Protein AF-A0A0B2USJ9-F1 (afdb_monomer)

Structure (mmCIF, N/CA/C/O backbone):
data_AF-A0A0B2USJ9-F1
#
_entry.id   AF-A0A0B2USJ9-F1
#
loop_
_atom_site.group_PDB
_atom_site.id
_atom_site.type_symbol
_atom_site.label_atom_id
_atom_site.label_alt_id
_atom_site.label_comp_id
_atom_site.label_asym_id
_atom_site.label_entity_id
_atom_site.label_seq_id
_atom_site.pdbx_PDB_ins_code
_atom_site.Cartn_x
_atom_site.Cartn_y
_atom_site.Cartn_z
_atom_site.occupancy
_atom_site.B_iso_or_equiv
_atom_site.auth_seq_id
_atom_site.auth_comp_id
_atom_site.auth_asym_id
_atom_site.auth_atom_id
_atom_site.pdbx_PDB_model_num
ATOM 1 N N . MET A 1 1 ? -53.815 12.905 -24.699 1.00 30.88 1 MET A N 1
ATOM 2 C CA . MET A 1 1 ? -53.137 14.129 -24.200 1.00 30.88 1 MET A CA 1
ATOM 3 C C . MET A 1 1 ? -51.833 13.715 -23.521 1.00 30.88 1 MET A C 1
ATOM 5 O O . MET A 1 1 ? -51.731 12.556 -23.137 1.00 30.88 1 MET A O 1
ATOM 9 N N . SER A 1 2 ? -50.802 14.565 -23.519 1.00 28.97 2 SER A N 1
ATOM 10 C CA . SER A 1 2 ? -49.397 14.112 -23.525 1.00 28.97 2 SER A CA 1
ATOM 11 C C . SER A 1 2 ? -48.836 13.610 -22.183 1.00 28.97 2 SER A C 1
ATOM 13 O O . SER A 1 2 ? -49.193 14.077 -21.107 1.00 28.97 2 SER A O 1
ATOM 15 N N . CYS A 1 3 ? -47.862 12.694 -22.278 1.00 35.41 3 CYS A N 1
ATOM 16 C CA . CYS A 1 3 ? -47.111 12.084 -21.167 1.00 35.41 3 CYS A CA 1
ATOM 17 C C . CYS A 1 3 ? -46.225 13.079 -20.370 1.00 35.41 3 CYS A C 1
ATOM 19 O O . CYS A 1 3 ? -45.535 12.709 -19.418 1.00 35.41 3 CYS A O 1
ATOM 21 N N . GLU A 1 4 ? -46.197 14.346 -20.775 1.00 29.34 4 GLU A N 1
ATOM 22 C CA . GLU A 1 4 ? -45.233 15.344 -20.315 1.00 29.34 4 GLU A CA 1
ATOM 23 C C . GLU A 1 4 ? -45.699 16.108 -19.064 1.00 29.34 4 GLU A C 1
ATOM 25 O O . GLU A 1 4 ? -44.877 16.501 -18.234 1.00 29.34 4 GLU A O 1
ATOM 30 N N . SER A 1 5 ? -47.014 16.254 -18.871 1.00 31.70 5 SER A N 1
ATOM 31 C CA . SER A 1 5 ? -47.599 16.828 -17.652 1.00 31.70 5 SER A CA 1
ATOM 32 C C . SER A 1 5 ? -47.368 15.917 -16.443 1.00 31.70 5 SER A C 1
ATOM 34 O O . SER A 1 5 ? -46.827 16.362 -15.431 1.00 31.70 5 SER A O 1
ATOM 36 N N . THR A 1 6 ? -47.667 14.620 -16.575 1.00 33.62 6 THR A N 1
ATOM 37 C CA . THR A 1 6 ? -47.419 13.598 -15.544 1.00 33.62 6 THR A CA 1
ATOM 38 C C . THR A 1 6 ? -45.946 13.557 -15.141 1.00 33.62 6 THR A C 1
ATOM 40 O O . THR A 1 6 ? -45.620 13.462 -13.958 1.00 33.62 6 THR A O 1
ATOM 43 N N . LYS A 1 7 ? -45.043 13.694 -16.120 1.00 32.06 7 LYS A N 1
ATOM 44 C CA . LYS A 1 7 ? -43.596 13.703 -15.891 1.00 32.06 7 LYS A CA 1
ATOM 45 C C . LYS A 1 7 ? -43.130 14.949 -15.135 1.00 32.06 7 LYS A C 1
ATOM 47 O O . LYS A 1 7 ? -42.352 14.810 -14.199 1.00 32.06 7 LYS A O 1
ATOM 52 N N . LYS A 1 8 ? -43.651 16.140 -15.462 1.00 32.84 8 LYS A N 1
ATOM 53 C CA . LYS A 1 8 ? -43.376 17.378 -14.704 1.00 32.84 8 LYS A CA 1
ATOM 54 C C . LYS A 1 8 ? -43.869 17.293 -13.254 1.00 32.84 8 LYS A C 1
ATOM 56 O O . LYS A 1 8 ? -43.141 17.707 -12.358 1.00 32.84 8 LYS A O 1
ATOM 61 N N . VAL A 1 9 ? -45.042 16.700 -13.003 1.00 33.78 9 VAL A N 1
ATOM 62 C CA . VAL A 1 9 ? -45.547 16.469 -11.633 1.00 33.78 9 VAL A CA 1
ATOM 63 C C . VAL A 1 9 ? -44.628 15.520 -10.854 1.00 33.78 9 VAL A C 1
ATOM 65 O O . VAL A 1 9 ? -44.258 15.827 -9.722 1.00 33.78 9 VAL A O 1
ATOM 68 N N . PHE A 1 10 ? -44.195 14.412 -11.462 1.00 31.55 10 PHE A N 1
ATOM 69 C CA . PHE A 1 10 ? -43.314 13.438 -10.806 1.00 31.55 10 PHE A CA 1
ATOM 70 C C . PHE A 1 10 ? -41.894 13.993 -10.568 1.00 31.55 10 PHE A C 1
ATOM 72 O O . PHE A 1 10 ? -41.352 13.850 -9.473 1.00 31.55 10 PHE A O 1
ATOM 79 N N . GLU A 1 11 ? -41.310 14.700 -11.549 1.00 32.91 11 GLU A N 1
ATOM 80 C CA . GLU A 1 11 ? -40.027 15.411 -11.399 1.00 32.91 11 GLU A CA 1
ATOM 81 C C . GLU A 1 11 ? -40.103 16.462 -10.269 1.00 32.91 11 GLU A C 1
ATOM 83 O O . GLU A 1 11 ? -39.157 16.584 -9.490 1.00 32.91 11 GLU A O 1
ATOM 88 N N . MET A 1 12 ? -41.233 17.168 -10.118 1.00 33.84 12 MET A N 1
ATOM 89 C CA . MET A 1 12 ? -41.453 18.146 -9.044 1.00 33.84 12 MET A CA 1
ATOM 90 C C . MET A 1 12 ? -41.570 17.481 -7.663 1.00 33.84 12 MET A C 1
ATOM 92 O O . MET A 1 12 ? -40.831 17.855 -6.751 1.00 33.84 12 MET A O 1
ATOM 96 N N . GLN A 1 13 ? -42.400 16.440 -7.523 1.00 31.55 13 GLN A N 1
ATOM 97 C CA . GLN A 1 13 ? -42.552 15.685 -6.271 1.00 31.55 13 GLN A CA 1
ATOM 98 C C . GLN A 1 13 ? -41.225 15.060 -5.807 1.00 31.55 13 GLN A C 1
ATOM 100 O O . GLN A 1 13 ? -40.858 15.173 -4.637 1.00 31.55 13 GLN A O 1
ATOM 105 N N . CYS A 1 14 ? -40.439 14.469 -6.715 1.00 29.83 14 CYS A N 1
ATOM 106 C CA . CYS A 1 14 ? -39.113 13.944 -6.376 1.00 29.83 14 CYS A CA 1
ATOM 107 C C . CYS A 1 14 ? -38.112 15.039 -5.960 1.00 29.83 14 CYS A C 1
ATOM 109 O O . CYS A 1 14 ? -37.207 14.768 -5.165 1.00 29.83 14 CYS A O 1
ATOM 111 N N . ARG A 1 15 ? -38.259 16.274 -6.462 1.00 32.19 15 ARG A N 1
ATOM 112 C CA . ARG A 1 15 ? -37.407 17.413 -6.082 1.00 32.19 15 ARG A CA 1
ATOM 113 C C . ARG A 1 15 ? -37.766 17.948 -4.694 1.00 32.19 15 ARG A C 1
ATOM 115 O O . ARG A 1 15 ? -36.858 18.225 -3.913 1.00 32.19 15 ARG A O 1
ATOM 122 N N . GLU A 1 16 ? -39.053 18.022 -4.359 1.00 34.44 16 GLU A N 1
ATOM 123 C CA . GLU A 1 16 ? -39.515 18.413 -3.020 1.00 34.44 16 GLU A CA 1
ATOM 124 C C . GLU A 1 16 ? -39.163 17.362 -1.958 1.00 34.44 16 GLU A C 1
ATOM 126 O O . GLU A 1 16 ? -38.623 17.724 -0.915 1.00 34.44 16 GLU A O 1
ATOM 131 N N . VAL A 1 17 ? -39.326 16.062 -2.240 1.00 30.84 17 VAL A N 1
ATOM 132 C CA . VAL A 1 17 ? -38.922 14.984 -1.310 1.00 30.84 17 VAL A CA 1
ATOM 133 C C . VAL A 1 17 ? -37.408 14.989 -1.042 1.00 30.84 17 VAL A C 1
ATOM 135 O O . VAL A 1 17 ? -36.988 14.839 0.107 1.00 30.84 17 VAL A O 1
ATOM 138 N N . ARG A 1 18 ? -36.564 15.242 -2.058 1.00 32.28 18 ARG A N 1
ATOM 139 C CA . ARG A 1 18 ? -35.106 15.409 -1.863 1.00 32.28 18 ARG A CA 1
ATOM 140 C C . ARG A 1 18 ? -34.749 16.644 -1.020 1.00 32.28 18 ARG A C 1
ATOM 142 O O . ARG A 1 18 ? -33.736 16.621 -0.324 1.00 32.28 18 ARG A O 1
ATOM 149 N N . LEU A 1 19 ? -35.553 17.709 -1.064 1.00 35.38 19 LEU A N 1
ATOM 150 C CA . LEU A 1 19 ? -35.360 18.903 -0.231 1.00 35.38 19 LEU A CA 1
ATOM 151 C C . LEU A 1 19 ? -35.862 18.695 1.206 1.00 35.38 19 LEU A C 1
ATOM 153 O O . LEU A 1 19 ? -35.183 19.117 2.140 1.00 35.38 19 LEU A O 1
ATOM 157 N N . ALA A 1 20 ? -36.981 17.991 1.396 1.00 32.41 20 ALA A N 1
ATOM 158 C CA . ALA A 1 20 ? -37.485 17.612 2.715 1.00 32.41 20 ALA A CA 1
ATOM 159 C C . ALA A 1 20 ? -36.484 16.718 3.468 1.00 32.41 20 ALA A C 1
ATOM 161 O O . ALA A 1 20 ? -36.163 16.994 4.621 1.00 32.41 20 ALA A O 1
ATOM 162 N N . GLY A 1 21 ? -35.902 15.714 2.797 1.00 29.44 21 GLY A N 1
ATOM 163 C CA . GLY A 1 21 ? -34.867 14.855 3.388 1.00 29.44 21 GLY A CA 1
ATOM 164 C C . GLY A 1 21 ? -33.610 15.616 3.838 1.00 29.44 21 GLY A C 1
ATOM 165 O O . GLY A 1 21 ? -33.037 15.288 4.874 1.00 29.44 21 GLY A O 1
ATOM 166 N N . LYS A 1 22 ? -33.213 16.676 3.114 1.00 32.59 22 LYS A N 1
ATOM 167 C CA . LYS A 1 22 ? -32.139 17.588 3.551 1.00 32.59 22 LYS A CA 1
ATOM 168 C C . LYS A 1 22 ? -32.524 18.378 4.804 1.00 32.59 22 LYS A C 1
ATOM 170 O O . LYS A 1 22 ? -31.734 18.430 5.742 1.00 32.59 22 LYS A O 1
ATOM 175 N N . ALA A 1 23 ? -33.721 18.968 4.825 1.00 36.84 23 ALA A N 1
ATOM 176 C CA . ALA A 1 23 ? -34.194 19.764 5.958 1.00 36.84 23 ALA A CA 1
ATOM 177 C C . ALA A 1 23 ? -34.272 18.929 7.247 1.00 36.84 23 ALA A C 1
ATOM 179 O O . ALA A 1 23 ? -33.745 19.346 8.274 1.00 36.84 23 ALA A O 1
ATOM 180 N N . VAL A 1 24 ? -34.827 17.712 7.173 1.00 34.47 24 VAL A N 1
ATOM 181 C CA . VAL A 1 24 ? -34.911 16.780 8.313 1.00 34.47 24 VAL A CA 1
ATOM 182 C C . VAL A 1 24 ? -33.527 16.455 8.890 1.00 34.47 24 VAL A C 1
ATOM 184 O O . VAL A 1 24 ? -33.369 16.451 10.108 1.00 34.47 24 VAL A O 1
ATOM 187 N N . TYR A 1 25 ? -32.508 16.247 8.047 1.00 34.50 25 TYR A N 1
ATOM 188 C CA . TYR A 1 25 ? -31.152 15.947 8.526 1.00 34.50 25 TYR A CA 1
ATOM 189 C C . TYR A 1 25 ? -30.466 17.160 9.181 1.00 34.50 25 TYR A C 1
ATOM 191 O O . TYR A 1 25 ? -29.712 16.991 10.132 1.00 34.50 25 TYR A O 1
ATOM 199 N N . GLN A 1 26 ? -30.740 18.387 8.719 1.00 35.59 26 GLN A N 1
ATOM 200 C CA . GLN A 1 26 ? -30.199 19.608 9.338 1.00 35.59 26 GLN A CA 1
ATOM 201 C C . GLN A 1 26 ? -30.951 20.005 10.625 1.00 35.59 26 GLN A C 1
ATOM 203 O O . GLN A 1 26 ? -30.343 20.529 11.553 1.00 35.59 26 GLN A O 1
ATOM 208 N N . MET A 1 27 ? -32.251 19.706 10.723 1.00 38.16 27 MET A N 1
ATOM 209 C CA . MET A 1 27 ? -33.051 19.910 11.940 1.00 38.16 27 MET A CA 1
ATOM 210 C C . MET A 1 27 ? -32.734 18.906 13.057 1.00 38.16 27 MET A C 1
ATOM 212 O O . MET A 1 27 ? -32.912 19.239 14.225 1.00 38.16 27 MET A O 1
ATOM 216 N N . TRP A 1 28 ? -32.247 17.702 12.735 1.00 38.62 28 TRP A N 1
ATOM 217 C CA . TRP A 1 28 ? -31.870 16.691 13.736 1.00 38.62 28 TRP A CA 1
ATOM 218 C C . TRP A 1 28 ? -30.836 17.209 14.754 1.00 38.62 28 TRP A C 1
ATOM 220 O O . TRP A 1 28 ? -30.923 16.886 15.937 1.00 38.62 28 TRP A O 1
ATOM 230 N N . ASP A 1 29 ? -29.902 18.052 14.304 1.00 36.94 29 ASP A N 1
ATOM 231 C CA . ASP A 1 29 ? -28.832 18.622 15.133 1.00 36.94 29 ASP A CA 1
ATOM 232 C C . ASP A 1 29 ? -29.325 19.798 16.009 1.00 36.94 29 ASP A C 1
ATOM 234 O O . ASP A 1 29 ? -28.948 19.927 17.174 1.00 36.94 29 ASP A O 1
ATOM 238 N N . LEU A 1 30 ? -30.258 20.617 15.496 1.00 37.62 30 LEU A N 1
ATOM 239 C CA . LEU A 1 30 ? -30.899 21.704 16.256 1.00 37.62 30 LEU A CA 1
ATOM 240 C C . LEU A 1 30 ? -31.865 21.186 17.337 1.00 37.62 30 LEU A C 1
ATOM 242 O O . LEU A 1 30 ? -31.910 21.715 18.452 1.00 37.62 30 LEU A O 1
ATOM 246 N N . LEU A 1 31 ? -32.642 20.145 17.022 1.00 38.03 31 LEU A N 1
ATOM 247 C CA . LEU A 1 31 ? -33.774 19.692 17.839 1.00 38.03 31 LEU A CA 1
ATOM 248 C C . LEU A 1 31 ? -33.391 18.918 19.112 1.00 38.03 31 LEU A C 1
ATOM 250 O O . LEU A 1 31 ? -34.278 18.578 19.896 1.00 38.03 31 LEU A O 1
ATOM 254 N N . GLN A 1 32 ? -32.099 18.726 19.408 1.00 40.66 32 GLN A N 1
ATOM 255 C CA . GLN A 1 32 ? -31.667 18.318 20.756 1.00 40.66 32 GLN A CA 1
ATOM 256 C C . GLN A 1 32 ? -32.000 19.368 21.836 1.00 40.66 32 GLN A C 1
ATOM 258 O O . GLN A 1 32 ? -31.964 19.070 23.030 1.00 40.66 32 GLN A O 1
ATOM 263 N N . ARG A 1 33 ? -32.365 20.597 21.445 1.00 42.59 33 ARG A N 1
ATOM 264 C CA . ARG A 1 33 ? -32.810 21.664 22.352 1.00 42.59 33 ARG A CA 1
ATOM 265 C C . ARG A 1 33 ? -34.335 21.786 22.313 1.00 42.59 33 ARG A C 1
ATOM 267 O O . ARG A 1 33 ? -34.886 22.553 21.531 1.00 42.59 33 ARG A O 1
ATOM 274 N N . VAL A 1 34 ? -35.009 21.051 23.202 1.00 45.25 34 VAL A N 1
ATOM 275 C CA . VAL A 1 34 ? -36.481 20.878 23.268 1.00 45.25 34 VAL A CA 1
ATOM 276 C C . VAL A 1 34 ? -37.298 22.176 23.125 1.00 45.25 34 VAL A C 1
ATOM 278 O O . VAL A 1 34 ? -38.362 22.162 22.511 1.00 45.25 34 VAL A O 1
ATOM 281 N N . ALA A 1 35 ? -36.808 23.306 23.643 1.00 43.62 35 ALA A N 1
ATOM 282 C CA . ALA A 1 35 ? -37.498 24.598 23.566 1.00 43.62 35 ALA A CA 1
ATOM 283 C C . ALA A 1 35 ? -37.580 25.205 22.146 1.00 43.62 35 ALA A C 1
ATOM 285 O O . ALA A 1 35 ? -38.426 26.063 21.902 1.00 43.62 35 ALA A O 1
ATOM 286 N N . VAL A 1 36 ? -36.715 24.788 21.215 1.00 46.72 36 VAL A N 1
ATOM 287 C CA . VAL A 1 36 ? -36.555 25.425 19.895 1.00 46.72 36 VAL A CA 1
ATOM 288 C C . VAL A 1 36 ? -37.661 24.996 18.919 1.00 46.72 36 VAL A C 1
ATOM 290 O O . VAL A 1 36 ? -38.295 25.843 18.289 1.00 46.72 36 VAL A O 1
ATOM 293 N N . GLY A 1 37 ? -37.988 23.700 18.881 1.00 52.78 37 GLY A N 1
ATOM 294 C CA . GLY A 1 37 ? -38.908 23.128 17.886 1.00 52.78 37 GLY A CA 1
ATOM 295 C C . GLY A 1 37 ? -40.344 23.670 17.911 1.00 52.78 37 GLY A C 1
ATOM 296 O O . GLY A 1 37 ? -41.030 23.617 16.894 1.00 52.78 37 GLY A O 1
ATOM 297 N N . MET A 1 38 ? -40.813 24.220 19.038 1.00 56.56 38 MET A N 1
ATOM 298 C CA . MET A 1 38 ? -42.144 24.846 19.126 1.00 56.56 38 MET A CA 1
ATOM 299 C C . MET A 1 38 ? -42.198 26.227 18.463 1.00 56.56 38 MET A C 1
ATOM 301 O O . MET A 1 38 ? -43.222 26.590 17.885 1.00 56.56 38 MET A O 1
ATOM 305 N N . TYR A 1 39 ? -41.098 26.985 18.511 1.00 60.59 39 TYR A N 1
ATOM 306 C CA . TYR A 1 39 ? -40.989 28.269 17.821 1.00 60.59 39 TYR A CA 1
ATOM 307 C C . TYR A 1 39 ? -41.013 28.055 16.304 1.00 60.59 39 TYR A C 1
ATOM 309 O O . TYR A 1 39 ? -41.817 28.656 15.598 1.00 60.59 39 TYR A O 1
ATOM 317 N N . GLU A 1 40 ? -40.204 27.117 15.814 1.00 59.88 40 GLU A N 1
ATOM 318 C CA . GLU A 1 40 ? -40.100 26.771 14.391 1.00 59.88 40 GLU A CA 1
ATOM 319 C C . GLU A 1 40 ? -41.414 26.204 13.830 1.00 59.88 40 GLU A C 1
ATOM 321 O O . GLU A 1 40 ? -41.796 26.533 12.704 1.00 59.88 40 GLU A O 1
ATOM 326 N N . LEU A 1 41 ? -42.146 25.416 14.630 1.00 61.41 41 LEU A N 1
ATOM 327 C CA . LEU A 1 41 ? -43.483 24.918 14.295 1.00 61.41 41 LEU A CA 1
ATOM 328 C C . LEU A 1 41 ? -44.497 26.065 14.135 1.00 61.41 41 LEU A C 1
ATOM 330 O O . LEU A 1 41 ? -45.263 26.071 13.170 1.00 61.41 41 LEU A O 1
ATOM 334 N N . HIS A 1 42 ? -44.479 27.061 15.029 1.00 63.66 42 HIS A N 1
ATOM 335 C CA . HIS A 1 42 ? -45.311 28.263 14.900 1.00 63.66 42 HIS A CA 1
ATOM 336 C C . HIS A 1 42 ? -44.901 29.143 13.710 1.00 63.66 42 HIS A C 1
ATOM 338 O O . HIS A 1 42 ? -45.779 29.611 12.983 1.00 63.66 42 HIS A O 1
ATOM 344 N N . THR A 1 43 ? -43.602 29.336 13.469 1.00 63.12 43 THR A N 1
ATOM 345 C CA . THR A 1 43 ? -43.101 30.120 12.328 1.00 63.12 43 THR A CA 1
ATOM 346 C C . THR A 1 43 ? -43.449 29.458 10.995 1.00 63.12 43 THR A C 1
ATOM 348 O O . THR A 1 43 ? -43.908 30.138 10.086 1.00 63.12 43 THR A O 1
ATOM 351 N N . CYS A 1 44 ? -43.323 28.134 10.860 1.00 59.25 44 CYS A N 1
ATOM 352 C CA . CYS A 1 44 ? -43.735 27.454 9.627 1.00 59.25 44 CYS A CA 1
ATOM 353 C C . CYS A 1 44 ? -45.258 27.500 9.425 1.00 59.25 44 CYS A C 1
ATOM 355 O O . CYS A 1 44 ? -45.716 27.764 8.313 1.00 59.25 44 CYS A O 1
ATOM 357 N N . ALA A 1 45 ? -46.045 27.331 10.493 1.00 58.59 45 ALA A N 1
ATOM 358 C CA . ALA A 1 45 ? -47.504 27.388 10.413 1.00 58.59 45 ALA A CA 1
ATOM 359 C C . ALA A 1 45 ? -48.060 28.792 10.087 1.00 58.59 45 ALA A C 1
ATOM 361 O O . ALA A 1 45 ? -49.170 28.888 9.566 1.00 58.59 45 ALA A O 1
ATOM 362 N N . SER A 1 46 ? -47.310 29.873 10.345 1.00 60.38 46 SER A N 1
ATOM 363 C CA . SER A 1 46 ? -47.685 31.235 9.930 1.00 60.38 46 SER A CA 1
ATOM 364 C C . SER A 1 46 ? -47.257 31.590 8.497 1.00 60.38 46 SER A C 1
ATOM 366 O O . SER A 1 46 ? -47.762 32.562 7.937 1.00 60.38 46 SER A O 1
ATOM 368 N N . MET A 1 47 ? -46.408 30.784 7.845 1.00 60.09 47 MET A N 1
ATOM 369 C CA . MET A 1 47 ? -45.997 30.958 6.440 1.00 60.09 47 MET A CA 1
ATOM 370 C C . MET A 1 47 ? -47.061 30.450 5.443 1.00 60.09 47 MET A C 1
ATOM 372 O O . MET A 1 47 ? -46.775 29.671 4.531 1.00 60.09 47 MET A O 1
ATOM 376 N N . THR A 1 48 ? -48.301 30.925 5.574 1.00 55.16 48 THR A N 1
ATOM 377 C CA . THR A 1 48 ? -49.505 30.505 4.820 1.00 55.16 48 THR A CA 1
ATOM 378 C C . THR A 1 48 ? -49.553 30.974 3.352 1.00 55.16 48 THR A C 1
ATOM 380 O O . THR A 1 48 ? -50.618 31.237 2.800 1.00 55.16 48 THR A O 1
ATOM 383 N N . GLY A 1 49 ? -48.393 31.099 2.696 1.00 57.78 49 GLY A N 1
ATOM 384 C CA . GLY A 1 49 ? -48.261 31.643 1.339 1.00 57.78 49 GLY A CA 1
ATOM 385 C C . GLY A 1 49 ? -47.937 30.631 0.233 1.00 57.78 49 GLY A C 1
ATOM 386 O O . GLY A 1 49 ? -48.079 30.966 -0.939 1.00 57.78 49 GLY A O 1
ATOM 387 N N . THR A 1 50 ? -47.479 29.408 0.547 1.00 62.53 50 THR A N 1
ATOM 388 C CA . THR A 1 50 ? -47.052 28.438 -0.488 1.00 62.53 50 THR A CA 1
ATOM 389 C C . THR A 1 50 ? -47.330 26.971 -0.141 1.00 62.53 50 THR A C 1
ATOM 391 O O . THR A 1 50 ? -47.291 26.557 1.021 1.00 62.53 50 THR A O 1
ATOM 394 N N . LEU A 1 51 ? -47.500 26.154 -1.189 1.00 61.91 51 LEU A N 1
ATOM 395 C CA . LEU A 1 51 ? -47.546 24.686 -1.126 1.00 61.91 51 LEU A CA 1
ATOM 396 C C . LEU A 1 51 ? -46.380 24.103 -0.308 1.00 61.91 51 LEU A C 1
ATOM 398 O O . LEU A 1 51 ? -46.584 23.275 0.578 1.00 61.91 51 LEU A O 1
ATOM 402 N N . ARG A 1 52 ? -45.160 24.585 -0.566 1.00 63.16 52 ARG A N 1
ATOM 403 C CA . ARG A 1 52 ? -43.937 24.114 0.091 1.00 63.16 52 ARG A CA 1
ATOM 404 C C . ARG A 1 52 ? -43.934 24.388 1.598 1.00 63.16 52 ARG A C 1
ATOM 406 O O . ARG A 1 52 ? -43.533 23.516 2.359 1.00 63.16 52 ARG A O 1
ATOM 413 N N . ALA A 1 53 ? -44.411 25.555 2.038 1.00 64.12 53 ALA A N 1
ATOM 414 C CA . ALA A 1 53 ? -44.529 25.874 3.465 1.00 64.12 53 ALA A CA 1
ATOM 415 C C . ALA A 1 53 ? -45.584 24.999 4.170 1.00 64.12 53 ALA A C 1
ATOM 417 O O . ALA A 1 53 ? -45.347 24.511 5.276 1.00 64.12 53 ALA A O 1
ATOM 418 N N . THR A 1 54 ? -46.701 24.717 3.490 1.00 65.00 54 THR A N 1
ATOM 419 C CA . THR A 1 54 ? -47.737 23.780 3.966 1.00 65.00 54 THR A CA 1
ATOM 420 C C . THR A 1 54 ? -47.155 22.374 4.155 1.00 65.00 54 THR A C 1
ATOM 422 O O . THR A 1 54 ? -47.320 21.774 5.215 1.00 65.00 54 THR A O 1
ATOM 425 N N . LEU A 1 55 ? -46.404 21.866 3.169 1.00 65.06 55 LEU A N 1
ATOM 426 C CA . LEU A 1 55 ? -45.751 20.553 3.244 1.00 65.06 55 LEU A CA 1
ATOM 427 C C . LEU A 1 55 ? -44.688 20.482 4.352 1.00 65.06 55 LEU A C 1
ATOM 429 O O . LEU A 1 55 ? -44.681 19.516 5.113 1.00 65.06 55 LEU A O 1
ATOM 433 N N . CYS A 1 56 ? -43.836 21.504 4.499 1.00 67.19 56 CYS A N 1
ATOM 434 C CA . CYS A 1 56 ? -42.880 21.576 5.610 1.00 67.19 56 CYS A CA 1
ATOM 435 C C . CYS A 1 56 ? -43.588 21.568 6.974 1.00 67.19 56 CYS A C 1
ATOM 437 O O . CYS A 1 56 ? -43.153 20.861 7.879 1.00 67.19 56 CYS A O 1
ATOM 439 N N . SER A 1 57 ? -44.702 22.295 7.108 1.00 69.44 57 SER A N 1
ATOM 440 C CA . SER A 1 57 ? -45.492 22.342 8.346 1.00 69.44 57 SER A CA 1
ATOM 441 C C . SER A 1 57 ? -46.123 20.990 8.686 1.00 69.44 57 SER A C 1
ATOM 443 O O . SER A 1 57 ? -46.111 20.593 9.847 1.00 69.44 57 SER A O 1
ATOM 445 N N . LEU A 1 58 ? -46.611 20.238 7.692 1.00 69.31 58 LEU A N 1
ATOM 446 C CA . LEU A 1 58 ? -47.124 18.878 7.900 1.00 69.31 58 LEU A CA 1
ATOM 447 C C . LEU A 1 58 ? -46.012 17.899 8.319 1.00 69.31 58 LEU A C 1
ATOM 449 O O . LEU A 1 58 ? -46.218 17.112 9.239 1.00 69.31 58 LEU A O 1
ATOM 453 N N . VAL A 1 59 ? -44.819 17.980 7.716 1.00 67.88 59 VAL A N 1
ATOM 454 C CA . VAL A 1 59 ? -43.657 17.166 8.131 1.00 67.88 59 VAL A CA 1
ATOM 455 C C . VAL A 1 59 ? -43.205 17.521 9.552 1.00 67.88 59 VAL A C 1
ATOM 457 O O . VAL A 1 59 ? -42.927 16.620 10.339 1.00 67.88 59 VAL A O 1
ATOM 460 N N . LEU A 1 60 ? -43.181 18.809 9.910 1.00 69.12 60 LEU A N 1
ATOM 461 C CA . LEU A 1 60 ? -42.877 19.271 11.268 1.00 69.12 60 LEU A CA 1
ATOM 462 C C . LEU A 1 60 ? -43.932 18.816 12.287 1.00 69.12 60 LEU A C 1
ATOM 464 O O . LEU A 1 60 ? -43.556 18.373 13.367 1.00 69.12 60 LEU A O 1
ATOM 468 N N . LEU A 1 61 ? -45.226 18.854 11.949 1.00 69.75 61 LEU A N 1
ATOM 469 C CA . LEU A 1 61 ? -46.305 18.336 12.802 1.00 69.75 61 LEU A CA 1
ATOM 470 C C . LEU A 1 61 ? -46.178 16.820 13.017 1.00 69.75 61 LEU A C 1
ATOM 472 O O . LEU A 1 61 ? -46.207 16.374 14.165 1.00 69.75 61 LEU A O 1
ATOM 476 N N . SER A 1 62 ? -45.961 16.037 11.950 1.00 65.62 62 SER A N 1
ATOM 477 C CA . SER A 1 62 ? -45.649 14.603 12.059 1.00 65.62 62 SER A CA 1
ATOM 478 C C . SER A 1 62 ? -44.442 14.366 12.960 1.00 65.62 62 SER A C 1
ATOM 480 O O . SER A 1 62 ? -44.513 13.559 13.884 1.00 65.62 62 SER A O 1
ATOM 482 N N . TRP A 1 63 ? -43.339 15.085 12.727 1.00 65.25 63 TRP A N 1
ATOM 483 C CA . TRP A 1 63 ? -42.109 14.911 13.494 1.00 65.25 63 TRP A CA 1
ATOM 484 C C . TRP A 1 63 ? -42.274 15.294 14.964 1.00 65.25 63 TRP A C 1
ATOM 486 O O . TRP A 1 63 ? -41.772 14.588 15.834 1.00 65.25 63 TRP A O 1
ATOM 496 N N . HIS A 1 64 ? -43.013 16.363 15.262 1.00 68.12 64 HIS A N 1
ATOM 497 C CA . HIS A 1 64 ? -43.259 16.798 16.631 1.00 68.12 64 HIS A CA 1
ATOM 498 C C . HIS A 1 64 ? -44.120 15.777 17.390 1.00 68.12 64 HIS A C 1
ATOM 500 O O . HIS A 1 64 ? -43.751 15.366 18.487 1.00 68.12 64 HIS A O 1
ATOM 506 N N . LEU A 1 65 ? -45.200 15.268 16.785 1.00 66.06 65 LEU A N 1
ATOM 507 C CA . LEU A 1 65 ? -46.008 14.184 17.365 1.00 66.06 65 LEU A CA 1
ATOM 508 C C . LEU A 1 65 ? -45.187 12.893 17.551 1.00 66.06 65 LEU A C 1
ATOM 510 O O . LEU A 1 65 ? -45.267 12.248 18.598 1.00 66.06 65 LEU A O 1
ATOM 514 N N . ILE A 1 66 ? -44.346 12.538 16.576 1.00 61.75 66 ILE A N 1
ATOM 515 C CA . ILE A 1 66 ? -43.421 11.401 16.666 1.00 61.75 66 ILE A CA 1
ATOM 516 C C . ILE A 1 66 ? -42.415 11.597 17.809 1.00 61.75 66 ILE A C 1
ATOM 518 O O . ILE A 1 66 ? -42.219 10.679 18.601 1.00 61.75 66 ILE A O 1
ATOM 522 N N . ALA A 1 67 ? -41.810 12.775 17.958 1.00 59.53 67 ALA A N 1
ATOM 523 C CA . ALA A 1 67 ? -40.861 13.061 19.031 1.00 59.53 67 ALA A CA 1
ATOM 524 C C . ALA A 1 67 ? -41.530 13.024 20.417 1.00 59.53 67 ALA A C 1
ATOM 526 O O . ALA A 1 67 ? -41.009 12.384 21.336 1.00 59.53 67 ALA A O 1
ATOM 527 N N . LEU A 1 68 ? -42.713 13.635 20.551 1.00 63.59 68 LEU A N 1
ATOM 528 C CA . LEU A 1 68 ? -43.503 13.640 21.784 1.00 63.59 68 LEU A CA 1
ATOM 529 C C . LEU A 1 68 ? -43.795 12.222 22.288 1.00 63.59 68 LEU A C 1
ATOM 531 O O . LEU A 1 68 ? -43.533 11.927 23.452 1.00 63.59 68 LEU A O 1
ATOM 535 N N . PHE A 1 69 ? -44.293 11.333 21.421 1.00 56.19 69 PHE A N 1
ATOM 536 C CA . PHE A 1 69 ? -44.734 10.002 21.848 1.00 56.19 69 PHE A CA 1
ATOM 537 C C . PHE A 1 69 ? -43.664 8.908 21.702 1.00 56.19 69 PHE A C 1
ATOM 539 O O . PHE A 1 69 ? -43.533 8.082 22.599 1.00 56.19 69 PHE A O 1
ATOM 546 N N . ILE A 1 70 ? -42.870 8.885 20.623 1.00 50.88 70 ILE A N 1
ATOM 547 C CA . ILE A 1 70 ? -41.868 7.826 20.361 1.00 50.88 70 ILE A CA 1
ATOM 548 C C . ILE A 1 70 ? -40.530 8.100 21.059 1.00 50.88 70 ILE A C 1
ATOM 550 O O . ILE A 1 70 ? -39.815 7.149 21.388 1.00 50.88 70 ILE A O 1
ATOM 554 N N . VAL A 1 71 ? -40.171 9.361 21.324 1.00 50.12 71 VAL A N 1
ATOM 555 C CA . VAL A 1 71 ? -38.922 9.706 22.034 1.00 50.12 71 VAL A CA 1
ATOM 556 C C . VAL A 1 71 ? -39.177 10.045 23.505 1.00 50.12 71 VAL A C 1
ATOM 558 O O . VAL A 1 71 ? -38.352 9.674 24.337 1.00 50.12 71 VAL A O 1
ATOM 561 N N . GLY A 1 72 ? -40.323 10.649 23.843 1.00 52.28 72 GLY A N 1
ATOM 562 C CA . GLY A 1 72 ? -40.694 10.990 25.226 1.00 52.28 72 GLY A CA 1
ATOM 563 C C . GLY A 1 72 ? -39.986 12.235 25.773 1.00 52.28 72 GLY A C 1
ATOM 564 O O . GLY A 1 72 ? -39.906 12.420 26.983 1.00 52.28 72 GLY A O 1
ATOM 565 N N . ALA A 1 73 ? -39.440 13.078 24.891 1.00 49.78 73 ALA A N 1
ATOM 566 C CA . ALA A 1 73 ? -38.502 14.145 25.246 1.00 49.78 73 ALA A CA 1
ATOM 567 C C . ALA A 1 73 ? -39.141 15.452 25.771 1.00 49.78 73 ALA A C 1
ATOM 569 O O . ALA A 1 73 ? -38.409 16.369 26.140 1.00 49.78 73 ALA A O 1
ATOM 570 N N . ALA A 1 74 ? -40.474 15.579 25.782 1.00 51.81 74 ALA A N 1
ATOM 571 C CA . ALA A 1 74 ? -41.164 16.805 26.197 1.00 51.81 74 ALA A CA 1
ATOM 572 C C . ALA A 1 74 ? -42.599 16.551 26.695 1.00 51.81 74 ALA A C 1
ATOM 574 O O . ALA A 1 74 ? -43.190 15.506 26.422 1.00 51.81 74 ALA A O 1
ATOM 575 N N . ASN A 1 75 ? -43.181 17.540 27.385 1.00 51.62 75 ASN A N 1
ATOM 576 C CA . ASN A 1 75 ? -44.611 17.553 27.715 1.00 51.62 75 ASN A CA 1
ATOM 577 C C . ASN A 1 75 ? -45.451 17.781 26.437 1.00 51.62 75 ASN A C 1
ATOM 579 O O . ASN A 1 75 ? -45.222 18.778 25.751 1.00 51.62 75 ASN A O 1
ATOM 583 N N . PRO A 1 76 ? -46.436 16.919 26.119 1.00 53.50 76 PRO A N 1
ATOM 584 C CA . PRO A 1 76 ? -47.225 17.042 24.895 1.00 53.50 76 PRO A CA 1
ATOM 585 C C . PRO A 1 76 ? -48.403 18.019 25.036 1.00 53.50 76 PRO A C 1
ATOM 587 O O . PRO A 1 76 ? -49.378 17.711 25.720 1.00 53.50 76 PRO A O 1
ATOM 590 N N . ASP A 1 77 ? -48.387 19.137 24.299 1.00 65.38 77 ASP A N 1
ATOM 591 C CA . ASP A 1 77 ? -49.618 19.880 23.977 1.00 65.38 77 ASP A CA 1
ATOM 592 C C . ASP A 1 77 ? -50.131 19.488 22.581 1.00 65.38 77 ASP A C 1
ATOM 594 O O . ASP A 1 77 ? -49.886 20.143 21.562 1.00 65.38 77 ASP A O 1
ATOM 598 N N . ILE A 1 78 ? -50.883 18.385 22.552 1.00 73.38 78 ILE A N 1
ATOM 599 C CA . ILE A 1 78 ? -51.572 17.889 21.353 1.00 73.38 78 ILE A CA 1
ATOM 600 C C . ILE A 1 78 ? -52.569 18.914 20.782 1.00 73.38 78 ILE A C 1
ATOM 602 O O . ILE A 1 78 ? -52.779 18.957 19.569 1.00 73.38 78 ILE A O 1
ATOM 606 N N . ASN A 1 79 ? -53.106 19.806 21.625 1.00 72.88 79 ASN A N 1
ATOM 607 C CA . ASN A 1 79 ? -54.049 20.843 21.218 1.00 72.88 79 ASN A CA 1
ATOM 608 C C . ASN A 1 79 ? -53.353 21.944 20.404 1.00 72.88 79 ASN A C 1
ATOM 610 O O . ASN A 1 79 ? -53.982 22.514 19.518 1.00 72.88 79 ASN A O 1
ATOM 614 N N . ILE A 1 80 ? -52.066 22.252 20.646 1.00 72.19 80 ILE A N 1
ATOM 615 C CA . ILE A 1 80 ? -51.308 23.134 19.734 1.00 72.19 80 ILE A CA 1
ATOM 616 C C . ILE A 1 80 ? -51.185 22.464 18.367 1.00 72.19 80 ILE A C 1
ATOM 618 O O . ILE A 1 80 ? -51.518 23.089 17.363 1.00 72.19 80 ILE A O 1
ATOM 622 N N . CYS A 1 81 ? -50.786 21.192 18.319 1.00 73.38 81 CYS A N 1
ATOM 623 C CA . CYS A 1 81 ? -50.636 20.473 17.055 1.00 73.38 81 CYS A CA 1
ATOM 624 C C . CYS A 1 81 ? -51.954 20.454 16.251 1.00 73.38 81 CYS A C 1
ATOM 626 O O . CYS A 1 81 ? -51.944 20.708 15.049 1.00 73.38 81 CYS A O 1
ATOM 628 N N . GLU A 1 82 ? -53.096 20.214 16.904 1.00 75.25 82 GLU A N 1
ATOM 629 C CA . GLU A 1 82 ? -54.419 20.197 16.258 1.00 75.25 82 GLU A CA 1
ATOM 630 C C . GLU A 1 82 ? -54.910 21.597 15.837 1.00 75.25 82 GLU A C 1
ATOM 632 O O . GLU A 1 82 ? -55.445 21.764 14.732 1.00 75.25 82 GLU A O 1
ATOM 637 N N . ARG A 1 83 ? -54.652 22.630 16.658 1.00 75.12 83 ARG A N 1
ATOM 638 C CA . ARG A 1 83 ? -54.903 24.041 16.300 1.00 75.12 83 ARG A CA 1
ATOM 639 C C . ARG A 1 83 ? -54.090 24.487 15.083 1.00 75.12 83 ARG A C 1
ATOM 641 O O . ARG A 1 83 ? -54.588 25.297 14.310 1.00 75.12 83 ARG A O 1
ATOM 648 N N . LEU A 1 84 ? -52.875 23.966 14.893 1.00 71.50 84 LEU A N 1
ATOM 649 C CA . LEU A 1 84 ? -52.039 24.268 13.724 1.00 71.50 84 LEU A CA 1
ATOM 650 C C . LEU A 1 84 ? -52.392 23.411 12.496 1.00 71.50 84 LEU A C 1
ATOM 652 O O . LEU A 1 84 ? -52.298 23.901 11.373 1.00 71.50 84 LEU A O 1
ATOM 656 N N . LEU A 1 85 ? -52.856 22.170 12.677 1.00 74.69 85 LEU A N 1
ATOM 657 C CA . LEU A 1 85 ? -53.311 21.323 11.568 1.00 74.69 85 LEU A CA 1
ATOM 658 C C . LEU A 1 85 ? -54.603 21.852 10.916 1.00 74.69 85 LEU A C 1
ATOM 660 O O . LEU A 1 85 ? -54.749 21.794 9.694 1.00 74.69 85 LEU A O 1
ATOM 664 N N . SER A 1 86 ? -55.544 22.365 11.711 1.00 70.00 86 SER A N 1
ATOM 665 C CA . SER A 1 86 ? -56.894 22.698 11.228 1.00 70.00 86 SER A CA 1
ATOM 666 C C . SER A 1 86 ? -56.921 23.760 10.103 1.00 70.00 86 SER A C 1
ATOM 668 O O . SER A 1 86 ? -57.563 23.507 9.079 1.00 70.00 86 SER A O 1
ATOM 670 N N . PRO A 1 87 ? -56.184 24.893 10.184 1.00 67.81 87 PRO A N 1
ATOM 671 C CA . PRO A 1 87 ? -56.089 25.858 9.082 1.00 67.81 87 PRO A CA 1
ATOM 672 C C . PRO A 1 87 ? -55.369 25.310 7.843 1.00 67.81 87 PRO A C 1
ATOM 674 O O . PRO A 1 87 ? -55.722 25.674 6.722 1.00 67.81 87 PRO A O 1
ATOM 677 N N . LEU A 1 88 ? -54.379 24.423 8.020 1.00 66.88 88 LEU A N 1
ATOM 678 C CA . LEU A 1 88 ? -53.646 23.812 6.905 1.00 66.88 88 LEU A CA 1
ATOM 679 C C . LEU A 1 88 ? -54.558 22.907 6.065 1.00 66.88 88 LEU A C 1
ATOM 681 O O . LEU A 1 88 ? -54.457 22.917 4.842 1.00 66.88 88 LEU A O 1
ATOM 685 N N . ILE A 1 89 ? -55.486 22.179 6.699 1.00 66.62 89 ILE A N 1
ATOM 686 C CA . ILE A 1 89 ? -56.511 21.393 5.992 1.00 66.62 89 ILE A CA 1
ATOM 687 C C . ILE A 1 89 ? -57.470 22.319 5.234 1.00 66.62 89 ILE A C 1
ATOM 689 O O . ILE A 1 89 ? -57.689 22.129 4.038 1.00 66.62 89 ILE A O 1
ATOM 693 N N . ALA A 1 90 ? -58.030 23.319 5.922 1.00 67.25 90 ALA A N 1
ATOM 694 C CA . ALA A 1 90 ? -59.072 24.185 5.369 1.00 67.25 90 ALA A CA 1
ATOM 695 C C . ALA A 1 90 ? -58.593 25.005 4.158 1.00 67.25 90 ALA A C 1
ATOM 697 O O . ALA A 1 90 ? -59.311 25.120 3.166 1.00 67.25 90 ALA A O 1
ATOM 698 N N . ASN A 1 91 ? -57.370 25.538 4.217 1.00 64.56 91 ASN A N 1
ATOM 699 C CA . ASN A 1 91 ? -56.835 26.425 3.181 1.00 64.56 91 ASN A CA 1
ATOM 700 C C . ASN A 1 91 ? -56.214 25.675 1.987 1.00 64.56 91 ASN A C 1
ATOM 702 O O . ASN A 1 91 ? -56.043 26.267 0.921 1.00 64.56 91 ASN A O 1
ATOM 706 N N . TYR A 1 92 ? -55.876 24.385 2.134 1.00 64.94 92 TYR A N 1
ATOM 707 C CA . TYR A 1 92 ? -55.111 23.632 1.131 1.00 64.94 92 TYR A CA 1
ATOM 708 C C . TYR A 1 92 ? -55.674 22.230 0.792 1.00 64.94 92 TYR A C 1
ATOM 710 O O . TYR A 1 92 ? -54.920 21.251 0.764 1.00 64.94 92 TYR A O 1
ATOM 718 N N . PRO A 1 93 ? -56.962 22.091 0.409 1.00 61.41 93 PRO A N 1
ATOM 719 C CA . PRO A 1 93 ? -57.549 20.797 0.026 1.00 61.41 93 PRO A CA 1
ATOM 720 C C . PRO A 1 93 ? -56.853 20.133 -1.181 1.00 61.41 93 PRO A C 1
ATOM 722 O O . PRO A 1 93 ? -56.863 18.911 -1.319 1.00 61.41 93 PRO A O 1
ATOM 725 N N . GLN A 1 94 ? -56.177 20.920 -2.027 1.00 56.16 94 GLN A N 1
ATOM 726 C CA . GLN A 1 94 ? -55.360 20.425 -3.146 1.00 56.16 94 GLN A CA 1
ATOM 727 C C . GLN A 1 94 ? -54.144 19.593 -2.686 1.00 56.16 94 GLN A C 1
ATOM 729 O O . GLN A 1 94 ? -53.606 18.794 -3.447 1.00 56.16 94 GLN A O 1
ATOM 734 N N . VAL A 1 95 ? -53.686 19.777 -1.443 1.00 55.94 95 VAL A N 1
ATOM 735 C CA . VAL A 1 95 ? -52.521 19.075 -0.878 1.00 55.94 95 VAL A CA 1
ATOM 736 C C . VAL A 1 95 ? -52.928 17.699 -0.362 1.00 55.94 95 VAL A C 1
ATOM 738 O O . VAL A 1 95 ? -52.246 16.712 -0.631 1.00 55.94 95 VAL A O 1
ATOM 741 N N . VAL A 1 96 ? -54.108 17.612 0.259 1.00 55.22 96 VAL A N 1
ATOM 742 C CA . VAL A 1 96 ? -54.745 16.347 0.661 1.00 55.22 96 VAL A CA 1
ATOM 743 C C . VAL A 1 96 ? -54.889 15.395 -0.535 1.00 55.22 96 VAL A C 1
ATOM 745 O O . VAL A 1 96 ? -54.604 14.204 -0.419 1.00 55.22 96 VAL A O 1
ATOM 748 N N . SER A 1 97 ? -55.255 15.910 -1.715 1.00 52.69 97 SER A N 1
ATOM 749 C CA . SER A 1 97 ? -55.396 15.094 -2.929 1.00 52.69 97 SER A CA 1
ATOM 750 C C . SER A 1 97 ? -54.065 14.760 -3.629 1.00 52.69 97 SER A C 1
ATOM 752 O O . SER A 1 97 ? -53.966 13.694 -4.251 1.00 52.69 97 SER A O 1
ATOM 754 N N . ALA A 1 98 ? -53.045 15.624 -3.519 1.00 47.50 98 ALA A N 1
ATOM 755 C CA . ALA A 1 98 ? -51.773 15.506 -4.241 1.00 47.50 98 ALA A CA 1
ATOM 756 C C . ALA A 1 98 ? -50.635 14.797 -3.475 1.00 47.50 98 ALA A C 1
ATOM 758 O O . ALA A 1 98 ? -49.788 14.168 -4.113 1.00 47.50 98 ALA A O 1
ATOM 759 N N . SER A 1 99 ? -50.585 14.874 -2.138 1.00 55.03 99 SER A N 1
ATOM 760 C CA . SER A 1 99 ? -49.467 14.369 -1.315 1.00 55.03 99 SER A CA 1
ATOM 761 C C . SER A 1 99 ? -49.913 13.409 -0.204 1.00 55.03 99 SER A C 1
ATOM 763 O O . SER A 1 99 ? -49.469 13.521 0.940 1.00 55.03 99 SER A O 1
ATOM 765 N N . THR A 1 100 ? -50.786 12.454 -0.543 1.00 58.72 100 THR A N 1
ATOM 766 C CA . THR A 1 100 ? -51.517 11.596 0.414 1.00 58.72 100 THR A CA 1
ATOM 767 C C . THR A 1 100 ? -50.660 10.993 1.534 1.00 58.72 100 THR A C 1
ATOM 769 O O . THR A 1 100 ? -51.089 11.006 2.676 1.00 58.72 100 THR A O 1
ATOM 772 N N . LYS A 1 101 ? -49.436 10.513 1.258 1.00 64.06 101 LYS A N 1
ATOM 773 C CA . LYS A 1 101 ? -48.607 9.809 2.262 1.00 64.06 101 LYS A CA 1
ATOM 774 C C . LYS A 1 101 ? -48.268 10.636 3.508 1.00 64.06 101 LYS A C 1
ATOM 776 O O . LYS A 1 101 ? -48.486 10.158 4.612 1.00 64.06 101 LYS A O 1
ATOM 781 N N . ILE A 1 102 ? -47.766 11.863 3.342 1.00 66.25 102 ILE A N 1
ATOM 782 C CA . ILE A 1 102 ? -47.358 12.711 4.483 1.00 66.25 102 ILE A CA 1
ATOM 783 C C . ILE A 1 102 ? -48.588 13.081 5.324 1.00 66.25 102 ILE A C 1
ATOM 785 O O . ILE A 1 102 ? -48.519 13.167 6.545 1.00 66.25 102 ILE A O 1
ATOM 789 N N . PHE A 1 103 ? -49.732 13.269 4.668 1.00 71.81 103 PHE A N 1
ATOM 790 C CA . PHE A 1 103 ? -50.989 13.593 5.329 1.00 71.81 103 PHE A CA 1
ATOM 791 C C . PHE A 1 103 ? -51.573 12.390 6.089 1.00 71.81 103 PHE A C 1
ATOM 793 O O . PHE A 1 103 ? -51.942 12.526 7.254 1.00 71.81 103 PHE A O 1
ATOM 800 N N . ASP A 1 104 ? -51.553 11.201 5.479 1.00 75.94 104 ASP A N 1
ATOM 801 C CA . ASP A 1 104 ? -51.893 9.931 6.131 1.00 75.94 104 ASP A CA 1
ATOM 802 C C . ASP A 1 104 ? -51.009 9.693 7.373 1.00 75.94 104 ASP A C 1
ATOM 804 O O . ASP A 1 104 ? -51.507 9.273 8.416 1.00 75.94 104 ASP A O 1
ATOM 808 N N . GLU A 1 105 ? -49.712 10.015 7.299 1.00 76.38 105 GLU A N 1
ATOM 809 C CA . GLU A 1 105 ? -48.772 9.935 8.426 1.00 76.38 105 GLU A CA 1
ATOM 810 C C . GLU A 1 105 ? -49.140 10.900 9.572 1.00 76.38 105 GLU A C 1
ATOM 812 O O . GLU A 1 105 ? -49.166 10.466 10.727 1.00 76.38 105 GLU A O 1
ATOM 817 N N . VAL A 1 106 ? -49.507 12.160 9.284 1.00 77.56 106 VAL A N 1
ATOM 818 C CA . VAL A 1 106 ? -49.998 13.116 10.305 1.00 77.56 106 VAL A CA 1
ATOM 819 C C . VAL A 1 106 ? -51.239 12.563 11.013 1.00 77.56 106 VAL A C 1
ATOM 821 O O . VAL A 1 106 ? -51.283 12.504 12.244 1.00 77.56 106 VAL A O 1
ATOM 824 N N . LEU A 1 107 ? -52.253 12.140 10.251 1.00 83.31 107 LEU A N 1
ATOM 825 C CA . LEU A 1 107 ? -53.520 11.653 10.810 1.00 83.31 107 LEU A CA 1
ATOM 826 C C . LEU A 1 107 ? -53.327 10.365 11.625 1.00 83.31 107 LEU A C 1
ATOM 828 O O . LEU A 1 107 ? -53.958 10.197 12.670 1.00 83.31 107 LEU A O 1
ATOM 832 N N . LEU A 1 108 ? -52.419 9.481 11.194 1.00 84.75 108 LEU A N 1
ATOM 833 C CA . LEU A 1 108 ? -52.046 8.273 11.932 1.00 84.75 108 LEU A CA 1
ATOM 834 C C . LEU A 1 108 ? -51.362 8.613 13.266 1.00 84.75 108 LEU A C 1
ATOM 836 O O . LEU A 1 108 ? -51.645 7.969 14.278 1.00 84.75 108 LEU A O 1
ATOM 840 N N . CYS A 1 109 ? -50.517 9.650 13.293 1.00 83.00 109 CYS A N 1
ATOM 841 C CA . CYS A 1 109 ? -49.898 10.136 14.526 1.00 83.00 109 CYS A CA 1
ATOM 842 C C . CYS A 1 109 ? -50.944 10.672 15.515 1.00 83.00 109 CYS A C 1
ATOM 844 O O . CYS A 1 109 ? -50.915 10.275 16.678 1.00 83.00 109 CYS A O 1
ATOM 846 N N . PHE A 1 110 ? -51.910 11.487 15.070 1.00 84.81 110 PHE A N 1
ATOM 847 C CA . PHE A 1 110 ? -53.015 11.945 15.929 1.00 84.81 110 PHE A CA 1
ATOM 848 C C . PHE A 1 110 ? -53.898 10.793 16.429 1.00 84.81 110 PHE A C 1
ATOM 850 O O . PHE A 1 110 ? -54.238 10.755 17.612 1.00 84.81 110 PHE A O 1
ATOM 857 N N . MET A 1 111 ? -54.227 9.824 15.568 1.00 89.31 111 MET A N 1
ATOM 858 C CA . MET A 1 111 ? -55.012 8.641 15.940 1.00 89.31 111 MET A CA 1
ATOM 859 C C . MET A 1 111 ? -54.348 7.852 17.082 1.00 89.31 111 MET A C 1
ATOM 861 O O . MET A 1 111 ? -55.009 7.518 18.069 1.00 89.31 111 MET A O 1
ATOM 865 N N . PHE A 1 112 ? -53.042 7.577 16.984 1.00 86.81 112 PHE A N 1
ATOM 866 C CA . PHE A 1 112 ? -52.305 6.888 18.048 1.00 86.81 112 PHE A CA 1
ATOM 867 C C . PHE A 1 112 ? -52.106 7.767 19.287 1.00 86.81 112 PHE A C 1
ATOM 869 O O . PHE A 1 112 ? -52.345 7.294 20.394 1.00 86.81 112 PHE A O 1
ATOM 876 N N . ALA A 1 113 ? -51.761 9.046 19.128 1.00 83.94 113 ALA A N 1
ATOM 877 C CA . ALA A 1 113 ? -51.590 9.980 20.240 1.00 83.94 113 ALA A CA 1
ATOM 878 C C . ALA A 1 113 ? -52.861 10.109 21.100 1.00 83.94 113 ALA A C 1
ATOM 880 O O . ALA A 1 113 ? -52.808 9.946 22.321 1.00 83.94 113 ALA A O 1
ATOM 881 N N . TYR A 1 114 ? -54.027 10.301 20.475 1.00 87.75 114 TYR A N 1
ATOM 882 C CA . TYR A 1 114 ? -55.301 10.326 21.195 1.00 87.75 114 TYR A CA 1
ATOM 883 C C . TYR A 1 114 ? -55.698 8.957 21.772 1.00 87.75 114 TYR A C 1
ATOM 885 O O . TYR A 1 114 ? -56.335 8.912 22.826 1.00 87.75 114 TYR A O 1
ATOM 893 N N . SER A 1 115 ? -55.269 7.845 21.163 1.00 88.44 115 SER A N 1
ATOM 894 C CA . SER A 1 115 ? -55.438 6.500 21.740 1.00 88.44 115 SER A CA 1
ATOM 895 C C . SER A 1 115 ? -54.612 6.315 23.019 1.00 88.44 115 SER A C 1
ATOM 897 O O . SER A 1 115 ? -55.131 5.826 24.021 1.00 88.44 115 SER A O 1
ATOM 899 N N . TYR A 1 116 ? -53.353 6.764 23.032 1.00 86.62 116 TYR A N 1
ATOM 900 C CA . TYR A 1 116 ? -52.476 6.711 24.210 1.00 86.62 116 TYR A CA 1
ATOM 901 C C . TYR A 1 116 ? -52.994 7.599 25.356 1.00 86.62 116 TYR A C 1
ATOM 903 O O . TYR A 1 116 ? -52.882 7.242 26.525 1.00 86.62 116 TYR A O 1
ATOM 911 N N . LEU A 1 117 ? -53.654 8.715 25.029 1.00 86.00 117 LEU A N 1
ATOM 912 C CA . LEU A 1 117 ? -54.346 9.580 25.995 1.00 86.00 117 LEU A CA 1
ATOM 913 C C . LEU A 1 117 ? -55.745 9.063 26.416 1.00 86.00 117 LEU A C 1
ATOM 915 O O . LEU A 1 117 ? -56.444 9.751 27.161 1.00 86.00 117 LEU A O 1
ATOM 919 N N . ARG A 1 118 ? -56.182 7.876 25.955 1.00 89.62 118 ARG A N 1
ATOM 920 C CA . ARG A 1 118 ? -57.529 7.291 26.182 1.00 89.62 118 ARG A CA 1
ATOM 921 C C . ARG A 1 118 ? -58.689 8.200 25.719 1.00 89.62 118 ARG A C 1
ATOM 923 O O . ARG A 1 118 ? -59.819 8.145 26.217 1.00 89.62 118 ARG A O 1
ATOM 930 N N . GLN A 1 119 ? -58.433 9.065 24.739 1.00 89.69 119 GLN A N 1
ATOM 931 C CA . GLN A 1 119 ? -59.410 9.986 24.153 1.00 89.69 119 GLN A CA 1
ATOM 932 C C . GLN A 1 119 ? -60.078 9.357 22.925 1.00 89.69 119 GLN A C 1
ATOM 934 O O . GLN A 1 119 ? -59.966 9.839 21.798 1.00 89.69 119 GLN A O 1
ATOM 939 N N . TRP A 1 120 ? -60.772 8.245 23.168 1.00 90.38 120 TRP A N 1
ATOM 940 C CA . TRP A 1 120 ? -61.298 7.342 22.145 1.00 90.38 120 TRP A CA 1
ATOM 941 C C . TRP A 1 120 ? -62.151 8.014 21.062 1.00 90.38 120 TRP A C 1
ATOM 943 O O . TRP A 1 120 ? -61.961 7.704 19.891 1.00 90.38 120 TRP A O 1
ATOM 953 N N . ALA A 1 121 ? -63.006 8.984 21.408 1.00 88.62 121 ALA A N 1
ATOM 954 C CA . ALA A 1 121 ? -63.786 9.746 20.427 1.00 88.62 121 ALA A CA 1
ATOM 955 C C . ALA A 1 121 ? -62.909 10.554 19.444 1.00 88.62 121 ALA A C 1
ATOM 957 O O . ALA A 1 121 ? -63.143 10.519 18.236 1.00 88.62 121 ALA A O 1
ATOM 958 N N . HIS A 1 122 ? -61.856 11.228 19.927 1.00 88.56 122 HIS A N 1
ATOM 959 C CA . HIS A 1 122 ? -60.908 11.939 19.061 1.00 88.56 122 HIS A CA 1
ATOM 960 C C . HIS A 1 122 ? -60.126 10.948 18.190 1.00 88.56 122 HIS A C 1
ATOM 962 O O . HIS A 1 122 ? -60.074 11.106 16.971 1.00 88.56 122 HIS A O 1
ATOM 968 N N . ALA A 1 123 ? -59.608 9.864 18.777 1.00 90.31 123 ALA A N 1
ATOM 969 C CA . ALA A 1 123 ? -58.925 8.811 18.025 1.00 90.31 123 ALA A CA 1
ATOM 970 C C . ALA A 1 123 ? -59.821 8.188 16.933 1.00 90.31 123 ALA A C 1
ATOM 972 O O . ALA A 1 123 ? -59.361 7.980 15.811 1.00 90.31 123 ALA A O 1
ATOM 973 N N . ALA A 1 124 ? -61.104 7.947 17.225 1.00 90.88 124 ALA A N 1
ATOM 974 C CA . ALA A 1 124 ? -62.090 7.443 16.270 1.00 90.88 124 ALA A CA 1
ATOM 975 C C . ALA A 1 124 ? -62.359 8.433 15.124 1.00 90.88 124 ALA A C 1
ATOM 977 O O . ALA A 1 124 ? -62.469 8.007 13.977 1.00 90.88 124 ALA A O 1
ATOM 978 N N . ASN A 1 125 ? -62.398 9.742 15.397 1.00 90.44 125 ASN A N 1
ATOM 979 C CA . ASN A 1 125 ? -62.518 10.767 14.355 1.00 90.44 125 ASN A CA 1
ATOM 980 C C . ASN A 1 125 ? -61.307 10.760 13.407 1.00 90.44 125 ASN A C 1
ATOM 982 O O . ASN A 1 125 ? -61.489 10.793 12.191 1.00 90.44 125 ASN A O 1
ATOM 986 N N . TYR A 1 126 ? -60.081 10.645 13.930 1.00 89.19 126 TYR A N 1
ATOM 987 C CA . TYR A 1 126 ? -58.878 10.524 13.093 1.00 89.19 126 TYR A CA 1
ATOM 988 C C . TYR A 1 126 ? -58.820 9.189 12.328 1.00 89.19 126 TYR A C 1
ATOM 990 O O . TYR A 1 126 ? -58.468 9.182 11.149 1.00 89.19 126 TYR A O 1
ATOM 998 N N . ALA A 1 127 ? -59.249 8.076 12.934 1.00 90.75 127 ALA A N 1
ATOM 999 C CA . ALA A 1 127 ? -59.385 6.786 12.250 1.00 90.75 127 ALA A CA 1
ATOM 1000 C C . ALA A 1 127 ? -60.436 6.821 11.126 1.00 90.75 127 ALA A C 1
ATOM 1002 O O . ALA A 1 127 ? -60.195 6.281 10.045 1.00 90.75 127 ALA A O 1
ATOM 1003 N N . LYS A 1 128 ? -61.565 7.513 11.339 1.00 90.81 128 LYS A N 1
ATOM 1004 C CA . LYS A 1 128 ? -62.581 7.742 10.308 1.00 90.81 128 LYS A CA 1
ATOM 1005 C C . LYS A 1 128 ? -62.042 8.627 9.184 1.00 90.81 128 LYS A C 1
ATOM 1007 O O . LYS A 1 128 ? -62.229 8.298 8.020 1.00 90.81 128 LYS A O 1
ATOM 1012 N N . ARG A 1 129 ? -61.324 9.708 9.497 1.00 87.81 129 ARG A N 1
ATOM 1013 C CA . ARG A 1 129 ? -60.704 10.550 8.463 1.00 87.81 129 ARG A CA 1
ATOM 1014 C C . ARG A 1 129 ? -59.669 9.785 7.643 1.00 87.81 129 ARG A C 1
ATOM 1016 O O . ARG A 1 129 ? -59.667 9.916 6.430 1.00 87.81 129 ARG A O 1
ATOM 1023 N N . LEU A 1 130 ? -58.887 8.892 8.250 1.00 87.50 130 LEU A N 1
ATOM 1024 C CA . LEU A 1 130 ? -58.054 7.937 7.506 1.00 87.50 130 LEU A CA 1
ATOM 1025 C C . LEU A 1 130 ? -58.892 6.974 6.643 1.00 87.50 130 LEU A C 1
ATOM 1027 O O . LEU A 1 130 ? -58.552 6.733 5.484 1.00 87.50 130 LEU A O 1
ATOM 1031 N N . LEU A 1 131 ? -60.011 6.455 7.160 1.00 89.12 131 LEU A N 1
ATOM 1032 C CA . LEU A 1 131 ? -60.941 5.620 6.392 1.00 89.12 131 LEU A CA 1
ATOM 1033 C C . LEU A 1 131 ? -61.541 6.356 5.184 1.00 89.12 131 LEU A C 1
ATOM 1035 O O . LEU A 1 131 ? -61.710 5.734 4.137 1.00 89.12 131 LEU A O 1
ATOM 1039 N N . ASP A 1 132 ? -61.818 7.650 5.289 1.00 84.94 132 ASP A N 1
ATOM 1040 C CA . ASP A 1 132 ? -62.382 8.455 4.205 1.00 84.94 132 ASP A CA 1
ATOM 1041 C C . ASP A 1 132 ? -61.269 8.909 3.226 1.00 84.94 132 ASP A C 1
ATOM 1043 O O . ASP A 1 132 ? -61.304 8.581 2.036 1.00 84.94 132 ASP A O 1
ATOM 1047 N N . GLU A 1 133 ? -60.219 9.557 3.737 1.00 81.62 133 GLU A N 1
ATOM 1048 C CA . GLU A 1 133 ? -59.219 10.338 2.988 1.00 81.62 133 GLU A CA 1
ATOM 1049 C C . GLU A 1 133 ? -58.018 9.502 2.478 1.00 81.62 133 GLU A C 1
ATOM 1051 O O . GLU A 1 133 ? -57.542 9.731 1.362 1.00 81.62 133 GLU A O 1
ATOM 1056 N N . SER A 1 134 ? -57.543 8.495 3.229 1.00 80.81 134 SER A N 1
ATOM 1057 C CA . SER A 1 134 ? -56.317 7.745 2.881 1.00 80.81 134 SER A CA 1
ATOM 1058 C C . SER A 1 134 ? -56.503 6.771 1.714 1.00 80.81 134 SER A C 1
ATOM 1060 O O . SER A 1 134 ? -57.564 6.167 1.536 1.00 80.81 134 SER A O 1
ATOM 1062 N N . ARG A 1 135 ? -55.427 6.529 0.950 1.00 80.06 135 ARG A N 1
ATOM 1063 C CA . ARG A 1 135 ? -55.356 5.465 -0.076 1.00 80.06 135 ARG A CA 1
ATOM 1064 C C . ARG A 1 135 ? -54.791 4.133 0.441 1.00 80.06 135 ARG A C 1
ATOM 1066 O O . ARG A 1 135 ? -54.614 3.211 -0.353 1.00 80.06 135 ARG A O 1
ATOM 1073 N N . TRP A 1 136 ? -54.477 4.023 1.734 1.00 82.75 136 TRP A N 1
ATOM 1074 C CA . TRP A 1 136 ? -54.060 2.764 2.362 1.00 82.75 136 TRP A CA 1
ATOM 1075 C C . TRP A 1 136 ? -55.276 1.877 2.710 1.00 82.75 136 TRP A C 1
ATOM 1077 O O . TRP A 1 136 ? -56.390 2.111 2.240 1.00 82.75 136 TRP A O 1
ATOM 1087 N N . SER A 1 137 ? -55.065 0.801 3.473 1.00 88.44 137 SER A N 1
ATOM 1088 C CA . SER A 1 137 ? -56.060 -0.260 3.670 1.00 88.44 137 SER A CA 1
ATOM 1089 C C . SER A 1 137 ? -57.357 0.228 4.334 1.00 88.44 137 SER A C 1
ATOM 1091 O O . SER A 1 137 ? -57.451 0.367 5.557 1.00 88.44 137 SER A O 1
ATOM 1093 N N . LYS A 1 138 ? -58.406 0.390 3.515 1.00 91.94 138 LYS A N 1
ATOM 1094 C CA . LYS A 1 138 ? -59.780 0.657 3.969 1.00 91.94 138 LYS A CA 1
ATOM 1095 C C . LYS A 1 138 ? -60.298 -0.462 4.889 1.00 91.94 138 LYS A C 1
ATOM 1097 O O . LYS A 1 138 ? -61.043 -0.170 5.820 1.00 91.94 138 LYS A O 1
ATOM 1102 N N . CYS A 1 139 ? -59.856 -1.713 4.700 1.00 93.69 139 CYS A N 1
ATOM 1103 C CA . CYS A 1 139 ? -60.110 -2.827 5.625 1.00 93.69 139 CYS A CA 1
ATOM 1104 C C . CYS A 1 139 ? -59.578 -2.531 7.036 1.00 93.69 139 CYS A C 1
ATOM 1106 O O . CYS A 1 139 ? -60.326 -2.655 8.007 1.00 93.69 139 CYS A O 1
ATOM 1108 N N . VAL A 1 140 ? -58.310 -2.114 7.158 1.00 92.88 140 VAL A N 1
ATOM 1109 C CA . VAL A 1 140 ? -57.709 -1.801 8.466 1.00 92.88 140 VAL A CA 1
ATOM 1110 C C . VAL A 1 140 ? -58.402 -0.600 9.101 1.00 92.88 140 VAL A C 1
ATOM 1112 O O . VAL A 1 140 ? -58.869 -0.717 10.228 1.00 92.88 140 VAL A O 1
ATOM 1115 N N . TYR A 1 141 ? -58.555 0.523 8.390 1.00 94.00 141 TYR A N 1
ATOM 1116 C CA . TYR A 1 141 ? -59.173 1.717 8.982 1.00 94.00 141 TYR A CA 1
ATOM 1117 C C . TYR A 1 141 ? -60.655 1.530 9.347 1.00 94.00 141 TYR A C 1
ATOM 1119 O O . TYR A 1 141 ? -61.101 2.104 10.339 1.00 94.00 141 TYR A O 1
ATOM 1127 N N . THR A 1 142 ? -61.410 0.684 8.634 1.00 95.44 142 THR A N 1
ATOM 1128 C CA . THR A 1 142 ? -62.791 0.326 9.025 1.00 95.44 142 THR A CA 1
ATOM 1129 C C . THR A 1 142 ? -62.807 -0.399 10.370 1.00 95.44 142 THR A C 1
ATOM 1131 O O . THR A 1 142 ? -63.572 -0.027 11.259 1.00 95.44 142 THR A O 1
ATOM 1134 N N . TYR A 1 143 ? -61.918 -1.382 10.552 1.00 96.31 143 TYR A N 1
ATOM 1135 C CA . TYR A 1 143 ? -61.762 -2.090 11.823 1.00 96.31 143 TYR A CA 1
ATOM 1136 C C . TYR A 1 143 ? -61.279 -1.156 12.943 1.00 96.31 143 TYR A C 1
ATOM 1138 O O . TYR A 1 143 ? -61.879 -1.121 14.015 1.00 96.31 143 TYR A O 1
ATOM 1146 N N . THR A 1 144 ? -60.245 -0.346 12.690 1.00 95.06 144 THR A N 1
ATOM 1147 C CA . THR A 1 144 ? -59.698 0.601 13.674 1.00 95.06 144 THR A CA 1
ATOM 1148 C C . THR A 1 144 ? -60.730 1.654 14.095 1.00 95.06 144 THR A C 1
ATOM 1150 O O . THR A 1 144 ? -60.823 1.974 15.276 1.00 95.06 144 THR A O 1
ATOM 1153 N N . THR A 1 145 ? -61.573 2.133 13.175 1.00 94.44 145 THR A N 1
ATOM 1154 C CA . THR A 1 145 ? -62.694 3.028 13.512 1.00 94.44 145 THR A CA 1
ATOM 1155 C C . THR A 1 145 ? -63.709 2.321 14.418 1.00 94.44 145 THR A C 1
ATOM 1157 O O . THR A 1 145 ? -64.088 2.867 15.452 1.00 94.44 145 THR A O 1
ATOM 1160 N N . ALA A 1 146 ? -64.101 1.082 14.094 1.00 94.12 146 ALA A N 1
ATOM 1161 C CA . ALA A 1 146 ? -65.073 0.318 14.880 1.00 94.12 146 ALA A CA 1
ATOM 1162 C C . ALA A 1 146 ? -64.604 0.041 16.323 1.00 94.12 146 ALA A C 1
ATOM 1164 O O . ALA A 1 146 ? -65.360 0.268 17.268 1.00 94.12 146 ALA A O 1
ATOM 1165 N N . ILE A 1 147 ? -63.353 -0.399 16.516 1.00 94.50 147 ILE A N 1
ATOM 1166 C CA . ILE A 1 147 ? -62.817 -0.708 17.858 1.00 94.50 147 ILE A CA 1
ATOM 1167 C C . ILE A 1 147 ? -62.604 0.540 18.727 1.00 94.50 147 ILE A C 1
ATOM 1169 O O . ILE A 1 147 ? -62.665 0.426 19.951 1.00 94.50 147 ILE A O 1
ATOM 1173 N N . LEU A 1 148 ? -62.368 1.711 18.119 1.00 93.31 148 LEU A N 1
ATOM 1174 C CA . LEU A 1 148 ? -62.221 2.988 18.829 1.00 93.31 148 LEU A CA 1
ATOM 1175 C C . LEU A 1 148 ? -63.582 3.593 19.201 1.00 93.31 148 LEU A C 1
ATOM 1177 O O . LEU A 1 148 ? -63.730 4.079 20.318 1.00 93.31 148 LEU A O 1
ATOM 1181 N N . ILE A 1 149 ? -64.600 3.477 18.337 1.00 90.56 149 ILE A N 1
ATOM 1182 C CA . ILE A 1 149 ? -65.994 3.801 18.699 1.00 90.56 149 ILE A CA 1
ATOM 1183 C C . ILE A 1 149 ? -66.454 2.906 19.859 1.00 90.56 149 ILE A C 1
ATOM 1185 O O . ILE A 1 149 ? -66.960 3.403 20.859 1.00 90.56 149 ILE A O 1
ATOM 1189 N N . ASN A 1 150 ? -66.194 1.596 19.784 1.00 89.94 150 ASN A N 1
ATOM 1190 C CA . ASN A 1 150 ? -66.510 0.648 20.857 1.00 89.94 150 ASN A CA 1
ATOM 1191 C C . ASN A 1 150 ? -65.752 0.926 22.179 1.00 89.94 150 ASN A C 1
ATOM 1193 O O . ASN A 1 150 ? -66.180 0.480 23.243 1.00 89.94 150 ASN A O 1
ATOM 1197 N N . ALA A 1 151 ? -64.630 1.654 22.134 1.00 89.44 151 ALA A N 1
ATOM 1198 C CA . ALA A 1 151 ? -63.861 2.030 23.319 1.00 89.44 151 ALA A CA 1
ATOM 1199 C C . ALA A 1 151 ? -64.437 3.252 24.061 1.00 89.44 151 ALA A C 1
ATOM 1201 O O . ALA A 1 151 ? -64.240 3.377 25.274 1.00 89.44 151 ALA A O 1
ATOM 1202 N N . ASP A 1 152 ? -65.147 4.158 23.374 1.00 86.38 152 ASP A N 1
ATOM 1203 C CA . ASP A 1 152 ? -65.634 5.391 23.993 1.00 86.38 152 ASP A CA 1
ATOM 1204 C C . ASP A 1 152 ? -66.888 5.165 24.848 1.00 86.38 152 ASP A C 1
ATOM 1206 O O . ASP A 1 152 ? -68.027 5.273 24.407 1.00 86.38 152 ASP A O 1
ATOM 1210 N N . LYS A 1 153 ? -66.666 4.919 26.139 1.00 73.88 153 LYS A N 1
ATOM 1211 C CA . LYS A 1 153 ? -67.709 4.717 27.159 1.00 73.88 153 LYS A CA 1
ATOM 1212 C C . LYS A 1 153 ? -68.534 5.996 27.474 1.00 73.88 153 LYS A C 1
ATOM 1214 O O . LYS A 1 153 ? -69.279 5.983 28.450 1.00 73.88 153 LYS A O 1
ATOM 1219 N N . ARG A 1 154 ? -68.373 7.100 26.720 1.00 69.56 154 ARG A N 1
ATOM 1220 C CA . ARG A 1 154 ? -68.968 8.434 26.987 1.00 69.56 154 ARG A CA 1
ATOM 1221 C C . ARG A 1 154 ? -70.090 8.829 26.027 1.00 69.56 154 ARG A C 1
ATOM 1223 O O . ARG A 1 154 ? -70.979 9.571 26.433 1.00 69.56 154 ARG A O 1
ATOM 1230 N N . THR A 1 155 ? -70.059 8.375 24.777 1.00 59.78 155 THR A N 1
ATOM 1231 C CA . THR A 1 155 ? -71.149 8.618 23.820 1.00 59.78 155 THR A CA 1
ATOM 1232 C C . THR A 1 155 ? -72.249 7.549 23.947 1.00 59.78 155 THR A C 1
ATOM 1234 O O . THR A 1 155 ? -71.947 6.388 24.238 1.00 59.78 155 THR A O 1
ATOM 1237 N N . PRO A 1 156 ? -73.538 7.892 23.737 1.00 56.62 156 PRO A N 1
ATOM 1238 C CA . PRO A 1 156 ? -74.597 6.895 23.601 1.00 56.62 156 PRO A CA 1
ATOM 1239 C C . PRO A 1 156 ? -74.273 5.947 22.442 1.00 56.62 156 PRO A C 1
ATOM 1241 O O . PRO A 1 156 ? -74.073 6.386 21.309 1.00 56.62 156 PRO A O 1
ATOM 1244 N N . ARG A 1 157 ? -74.189 4.643 22.726 1.00 58.47 157 ARG A N 1
ATOM 1245 C CA . ARG A 1 157 ? -73.796 3.643 21.726 1.00 58.47 157 ARG A CA 1
ATOM 1246 C C . ARG A 1 157 ? -74.838 3.551 20.614 1.00 58.47 157 ARG A C 1
ATOM 1248 O O . ARG A 1 157 ? -75.985 3.214 20.882 1.00 58.47 157 ARG A O 1
ATOM 1255 N N . THR A 1 158 ? -74.394 3.668 19.370 1.00 62.06 158 THR A N 1
ATOM 1256 C CA . THR A 1 158 ? -75.023 2.958 18.250 1.00 62.06 158 THR A CA 1
ATOM 1257 C C . THR A 1 158 ? -74.263 1.649 18.048 1.00 62.06 158 THR A C 1
ATOM 1259 O O . THR A 1 158 ? -73.283 1.586 17.307 1.00 62.06 158 THR A O 1
ATOM 1262 N N . THR A 1 159 ? -74.686 0.583 18.739 1.00 70.50 159 THR A N 1
ATOM 1263 C CA . THR A 1 159 ? -74.143 -0.781 18.536 1.00 70.50 159 THR A CA 1
ATOM 1264 C C . THR A 1 159 ? -74.220 -1.170 17.054 1.00 70.50 159 THR A C 1
ATOM 1266 O O . THR A 1 159 ? -73.259 -1.676 16.479 1.00 70.50 159 THR A O 1
ATOM 1269 N N . GLU A 1 160 ? -75.320 -0.765 16.416 1.00 80.31 160 GLU A N 1
ATOM 1270 C CA . GLU A 1 160 ? -75.590 -0.774 14.977 1.00 80.31 160 GLU A CA 1
ATOM 1271 C C . GLU A 1 160 ? -74.433 -0.225 14.124 1.00 80.31 160 GLU A C 1
ATOM 1273 O O . GLU A 1 160 ? -74.127 -0.788 13.077 1.00 80.31 160 GLU A O 1
ATOM 1278 N N . ALA A 1 161 ? -73.760 0.852 14.550 1.00 85.12 161 ALA A N 1
ATOM 1279 C CA . ALA A 1 161 ? -72.663 1.462 13.799 1.00 85.12 161 ALA A CA 1
ATOM 1280 C C . ALA A 1 161 ? -71.368 0.638 13.896 1.00 85.12 161 ALA A C 1
ATOM 1282 O O . ALA A 1 161 ? -70.639 0.516 12.909 1.00 85.12 161 ALA A O 1
ATOM 1283 N N . VAL A 1 162 ? -71.103 0.030 15.057 1.00 89.75 162 VAL A N 1
ATOM 1284 C CA . VAL A 1 162 ? -69.982 -0.904 15.248 1.00 89.75 162 VAL A CA 1
ATOM 1285 C C . VAL A 1 162 ? -70.220 -2.172 14.422 1.00 89.75 162 VAL A C 1
ATOM 1287 O O . VAL A 1 162 ? -69.351 -2.559 13.640 1.00 89.75 162 VAL A O 1
ATOM 1290 N N . GLU A 1 163 ? -71.420 -2.756 14.491 1.00 92.12 163 GLU A N 1
ATOM 1291 C CA . GLU A 1 163 ? -71.837 -3.876 13.636 1.00 92.12 163 GLU A CA 1
ATOM 1292 C C . GLU A 1 163 ? -71.720 -3.545 12.140 1.00 92.12 163 GLU A C 1
ATOM 1294 O O . GLU A 1 163 ? -71.140 -4.315 11.373 1.00 92.12 163 GLU A O 1
ATOM 1299 N N . TYR A 1 164 ? -72.231 -2.389 11.712 1.00 92.25 164 TYR A N 1
ATOM 1300 C CA . TYR A 1 164 ? -72.209 -1.944 10.319 1.00 92.25 164 TYR A CA 1
ATOM 1301 C C . TYR A 1 164 ? -70.785 -1.788 9.770 1.00 92.25 164 TYR A C 1
ATOM 1303 O O . TYR A 1 164 ? -70.519 -2.180 8.631 1.00 92.25 164 TYR A O 1
ATOM 1311 N N . LEU A 1 165 ? -69.856 -1.252 10.569 1.00 94.06 165 LEU A N 1
ATOM 1312 C CA . LEU A 1 165 ? -68.447 -1.152 10.189 1.00 94.06 165 LEU A CA 1
ATOM 1313 C C . LEU A 1 165 ? -67.796 -2.540 10.115 1.00 94.06 165 LEU A C 1
ATOM 1315 O O . LEU A 1 165 ? -67.224 -2.887 9.082 1.00 94.06 165 LEU A O 1
ATOM 1319 N N . LEU A 1 166 ? -67.926 -3.370 11.156 1.00 95.50 166 LEU A N 1
ATOM 1320 C CA . LEU A 1 166 ? -67.303 -4.701 11.198 1.00 95.50 166 LEU A CA 1
ATOM 1321 C C . LEU A 1 166 ? -67.816 -5.621 10.082 1.00 95.50 166 LEU A C 1
ATOM 1323 O O . LEU A 1 166 ? -67.026 -6.352 9.485 1.00 95.50 166 LEU A O 1
ATOM 1327 N N . ARG A 1 167 ? -69.104 -5.533 9.720 1.00 95.44 167 ARG A N 1
ATOM 1328 C CA . ARG A 1 167 ? -69.698 -6.307 8.615 1.00 95.44 167 ARG A CA 1
ATOM 1329 C C . ARG A 1 167 ? -69.089 -5.961 7.247 1.00 95.44 167 ARG A C 1
ATOM 1331 O O . ARG A 1 167 ? -69.122 -6.798 6.349 1.00 95.44 167 ARG A O 1
ATOM 1338 N N . LYS A 1 168 ? -68.490 -4.773 7.081 1.00 95.38 168 LYS A N 1
ATOM 1339 C CA . LYS A 1 168 ? -67.760 -4.388 5.856 1.00 95.38 168 LYS A CA 1
ATOM 1340 C C . LYS A 1 168 ? -66.321 -4.901 5.806 1.00 95.38 168 LYS A C 1
ATOM 1342 O O . LYS A 1 168 ? -65.806 -5.089 4.706 1.00 95.38 168 LYS A O 1
ATOM 1347 N N . VAL A 1 169 ? -65.662 -5.121 6.948 1.00 95.62 169 VAL A N 1
ATOM 1348 C CA . VAL A 1 169 ? -64.216 -5.424 7.010 1.00 95.62 169 VAL A CA 1
ATOM 1349 C C . VAL A 1 169 ? -63.805 -6.604 6.102 1.00 95.62 169 VAL A C 1
ATOM 1351 O O . VAL A 1 169 ? -62.848 -6.430 5.346 1.00 95.62 169 VAL A O 1
ATOM 1354 N N . PRO A 1 170 ? -64.524 -7.750 6.049 1.00 93.69 170 PRO A N 1
ATOM 1355 C CA . PRO A 1 170 ? -64.185 -8.854 5.141 1.00 93.69 170 PRO A CA 1
ATOM 1356 C C . PRO A 1 170 ? -64.243 -8.495 3.648 1.00 93.69 170 PRO A C 1
ATOM 1358 O O . PRO A 1 170 ? -63.426 -8.985 2.870 1.00 93.69 170 PRO A O 1
ATOM 1361 N N . ALA A 1 171 ? -65.177 -7.627 3.248 1.00 91.88 171 ALA A N 1
ATOM 1362 C CA . ALA A 1 171 ? -65.383 -7.223 1.855 1.00 91.88 171 ALA A CA 1
ATOM 1363 C C . ALA A 1 171 ? -64.379 -6.159 1.370 1.00 91.88 171 ALA A C 1
ATOM 1365 O O . ALA A 1 171 ? -64.249 -5.940 0.169 1.00 91.88 171 ALA A O 1
ATOM 1366 N N . LEU A 1 172 ? -63.657 -5.510 2.290 1.00 92.62 172 LEU A N 1
ATOM 1367 C CA . LEU A 1 172 ? -62.665 -4.470 1.992 1.00 92.62 172 LEU A CA 1
ATOM 1368 C C . LEU A 1 172 ? -61.227 -5.012 1.863 1.00 92.62 172 LEU A C 1
ATOM 1370 O O . LEU A 1 172 ? -60.290 -4.219 1.752 1.00 92.62 172 LEU A O 1
ATOM 1374 N N . GLN A 1 173 ? -61.035 -6.337 1.904 1.00 90.12 173 GLN A N 1
ATOM 1375 C CA . GLN A 1 173 ? -59.724 -6.985 1.782 1.00 90.12 173 GLN A CA 1
ATOM 1376 C C . GLN A 1 173 ? -59.051 -6.675 0.436 1.00 90.12 173 GLN A C 1
ATOM 1378 O O . GLN A 1 173 ? -59.649 -6.866 -0.623 1.00 90.12 173 GLN A O 1
ATOM 1383 N N . ILE A 1 174 ? -57.763 -6.325 0.464 1.00 85.81 174 ILE A N 1
ATOM 1384 C CA . ILE A 1 174 ? -56.951 -6.110 -0.736 1.00 85.81 174 ILE A CA 1
ATOM 1385 C C . ILE A 1 174 ? -56.008 -7.306 -0.930 1.00 85.81 174 ILE A C 1
ATOM 1387 O O . ILE A 1 174 ? -55.356 -7.778 0.003 1.00 85.81 174 ILE A O 1
ATOM 1391 N N . ARG A 1 175 ? -55.904 -7.812 -2.166 1.00 80.62 175 ARG A N 1
ATOM 1392 C CA . ARG A 1 175 ? -54.936 -8.859 -2.537 1.00 80.62 175 ARG A CA 1
ATOM 1393 C C . ARG A 1 175 ? -53.840 -8.279 -3.421 1.00 80.62 175 ARG A C 1
ATOM 1395 O O . ARG A 1 175 ? -54.113 -7.795 -4.513 1.00 80.62 175 ARG A O 1
ATOM 1402 N N . ILE A 1 176 ? -52.595 -8.384 -2.967 1.00 74.12 176 ILE A N 1
ATOM 1403 C CA . ILE A 1 176 ? -51.395 -7.952 -3.691 1.00 74.12 176 ILE A CA 1
ATOM 1404 C C . ILE A 1 176 ? -50.601 -9.215 -4.038 1.00 74.12 176 ILE A C 1
ATOM 1406 O O . ILE A 1 176 ? -50.305 -10.018 -3.155 1.00 74.12 176 ILE A O 1
ATOM 1410 N N . ALA A 1 177 ? -50.311 -9.436 -5.326 1.00 73.06 177 ALA A N 1
ATOM 1411 C CA . ALA A 1 177 ? -49.686 -10.673 -5.822 1.00 73.06 177 ALA A CA 1
ATOM 1412 C C . ALA A 1 177 ? -50.354 -11.960 -5.268 1.00 73.06 177 ALA A C 1
ATOM 1414 O O . ALA A 1 177 ? -49.695 -12.883 -4.791 1.00 73.06 177 ALA A O 1
ATOM 1415 N N . GLY A 1 178 ? -51.694 -11.982 -5.255 1.00 74.88 178 GLY A N 1
ATOM 1416 C CA . GLY A 1 178 ? -52.506 -13.098 -4.751 1.00 74.88 178 GLY A CA 1
ATOM 1417 C C . GLY A 1 178 ? -52.601 -13.228 -3.222 1.00 74.88 178 GLY A C 1
ATOM 1418 O O . GLY A 1 178 ? -53.413 -14.017 -2.742 1.00 74.88 178 GLY A O 1
ATOM 1419 N N . LYS A 1 179 ? -51.835 -12.452 -2.441 1.00 76.06 179 LYS A N 1
ATOM 1420 C CA . LYS A 1 179 ? -51.791 -12.532 -0.970 1.00 76.06 179 LYS A CA 1
ATOM 1421 C C . LYS A 1 179 ? -52.413 -11.288 -0.323 1.00 76.06 179 LYS A C 1
ATOM 1423 O O . LYS A 1 179 ? -52.132 -10.162 -0.722 1.00 76.06 179 LYS A O 1
ATOM 1428 N N . SER A 1 180 ? -53.244 -11.488 0.698 1.00 77.88 180 SER A N 1
ATOM 1429 C CA . SER A 1 180 ? -53.777 -10.408 1.545 1.00 77.88 180 SER A CA 1
ATOM 1430 C C . SER A 1 180 ? -52.772 -10.003 2.628 1.00 77.88 180 SER A C 1
ATOM 1432 O O . SER A 1 180 ? -52.024 -10.853 3.126 1.00 77.88 180 SER A O 1
ATOM 1434 N N . LEU A 1 181 ? -52.773 -8.726 3.024 1.00 84.56 181 LEU A N 1
ATOM 1435 C CA . LEU A 1 181 ? -51.856 -8.199 4.042 1.00 84.56 181 LEU A CA 1
ATOM 1436 C C . LEU A 1 181 ? -52.057 -8.904 5.405 1.00 84.56 181 LEU A C 1
ATOM 1438 O O . LEU A 1 181 ? -53.202 -9.119 5.808 1.00 84.56 181 LEU A O 1
ATOM 1442 N N . PRO A 1 182 ? -50.991 -9.223 6.174 1.00 85.38 182 PRO A N 1
ATOM 1443 C CA . PRO A 1 182 ? -51.127 -9.914 7.464 1.00 85.38 182 PRO A CA 1
ATOM 1444 C C . PRO A 1 182 ? -52.019 -9.189 8.483 1.00 85.38 182 PRO A C 1
ATOM 1446 O O . PRO A 1 182 ? -52.710 -9.841 9.261 1.00 85.38 182 PRO A O 1
ATOM 1449 N N . VAL A 1 183 ? -52.031 -7.851 8.456 1.00 88.88 183 VAL A N 1
ATOM 1450 C CA . VAL A 1 183 ? -52.884 -7.021 9.322 1.00 88.88 183 VAL A CA 1
ATOM 1451 C C . VAL A 1 183 ? -54.354 -7.028 8.886 1.00 88.88 183 VAL A C 1
ATOM 1453 O O . VAL A 1 183 ? -55.229 -7.058 9.742 1.00 88.88 183 VAL A O 1
ATOM 1456 N N . GLU A 1 184 ? -54.650 -7.115 7.585 1.00 91.62 184 GLU A N 1
ATOM 1457 C CA . GLU A 1 184 ? -56.032 -7.287 7.112 1.00 91.62 184 GLU A CA 1
ATOM 1458 C C . GLU A 1 184 ? -56.590 -8.645 7.539 1.00 91.62 184 GLU A C 1
ATOM 1460 O O . GLU A 1 184 ? -57.714 -8.720 8.024 1.00 91.62 184 GLU A O 1
ATOM 1465 N N . LYS A 1 185 ? -55.786 -9.716 7.447 1.00 89.81 185 LYS A N 1
ATOM 1466 C CA . LYS A 1 185 ? -56.180 -11.046 7.945 1.00 89.81 185 LYS A CA 1
ATOM 1467 C C . LYS A 1 185 ? -56.545 -11.017 9.433 1.00 89.81 185 LYS A C 1
ATOM 1469 O O . LYS A 1 185 ? -57.540 -11.624 9.815 1.00 89.81 185 LYS A O 1
ATOM 1474 N N . PHE A 1 186 ? -55.778 -10.286 10.245 1.00 92.56 186 PHE A N 1
ATOM 1475 C CA . PHE A 1 186 ? -56.083 -10.056 11.659 1.00 92.56 186 PHE A CA 1
ATOM 1476 C C . PHE A 1 186 ? -57.408 -9.290 11.842 1.00 92.56 186 PHE A C 1
ATOM 1478 O O . PHE A 1 186 ? -58.306 -9.793 12.512 1.00 92.56 186 PHE A O 1
ATOM 1485 N N . CYS A 1 187 ? -57.586 -8.135 11.189 1.00 94.56 187 CYS A N 1
ATOM 1486 C CA . CYS A 1 187 ? -58.823 -7.343 11.273 1.00 94.56 187 CYS A CA 1
ATOM 1487 C C . CYS A 1 187 ? -60.074 -8.144 10.866 1.00 94.56 187 CYS A C 1
ATOM 1489 O O . CYS A 1 187 ? -61.121 -8.034 11.503 1.00 94.56 187 CYS A O 1
ATOM 1491 N N . ILE A 1 188 ? -59.963 -8.976 9.828 1.00 93.25 188 ILE A N 1
ATOM 1492 C CA . ILE A 1 188 ? -61.051 -9.825 9.325 1.00 93.25 188 ILE A CA 1
ATOM 1493 C C . ILE A 1 188 ? -61.366 -10.956 10.307 1.00 93.25 188 ILE A C 1
ATOM 1495 O O . ILE A 1 188 ? -62.537 -11.190 10.592 1.00 93.25 188 ILE A O 1
ATOM 1499 N N . LEU A 1 189 ? -60.350 -11.613 10.877 1.00 92.25 189 LEU A N 1
ATOM 1500 C CA . LEU A 1 189 ? -60.541 -12.632 11.913 1.00 92.25 189 LEU A CA 1
ATOM 1501 C C . LEU A 1 189 ? -61.276 -12.055 13.131 1.00 92.25 189 LEU A C 1
ATOM 1503 O O . LEU A 1 189 ? -62.276 -12.626 13.560 1.00 92.25 189 LEU A O 1
ATOM 1507 N N . LYS A 1 190 ? -60.847 -10.890 13.635 1.00 93.81 190 LYS A N 1
ATOM 1508 C CA . LYS A 1 190 ? -61.486 -10.225 14.783 1.00 93.81 190 LYS A CA 1
ATOM 1509 C C . LYS A 1 190 ? -62.920 -9.779 14.471 1.00 93.81 190 LYS A C 1
ATOM 1511 O O . LYS A 1 190 ? -63.808 -9.972 15.295 1.00 93.81 190 LYS A O 1
ATOM 1516 N N . SER A 1 191 ? -63.167 -9.253 13.268 1.00 94.94 191 SER A N 1
ATOM 1517 C CA . SER A 1 191 ? -64.518 -8.861 12.824 1.00 94.94 191 SER A CA 1
ATOM 1518 C C . SER A 1 191 ? -65.454 -10.066 12.693 1.00 94.94 191 SER A C 1
ATOM 1520 O O . SER A 1 191 ? -66.606 -9.998 13.111 1.00 94.94 191 SER A O 1
ATOM 1522 N N . ASN A 1 192 ? -64.956 -11.191 12.174 1.00 93.69 192 ASN A N 1
ATOM 1523 C CA . ASN A 1 192 ? -65.725 -12.432 12.080 1.00 93.69 192 ASN A CA 1
ATOM 1524 C C . ASN A 1 192 ? -65.995 -13.042 13.465 1.00 93.69 192 ASN A C 1
ATOM 1526 O O . ASN A 1 192 ? -67.098 -13.525 13.701 1.00 93.69 192 ASN A O 1
ATOM 1530 N N . ARG A 1 193 ? -65.023 -12.995 14.390 1.00 92.44 193 ARG A N 1
ATOM 1531 C CA . ARG A 1 193 ? -65.194 -13.431 15.787 1.00 92.44 193 ARG A CA 1
ATOM 1532 C C . ARG A 1 193 ? -66.264 -12.619 16.512 1.00 92.44 193 ARG A C 1
ATOM 1534 O O . ARG A 1 193 ? -67.102 -13.220 17.173 1.00 92.44 193 ARG A O 1
ATOM 1541 N N . PHE A 1 194 ? -66.299 -11.297 16.337 1.00 93.38 194 PHE A N 1
ATOM 1542 C CA . PHE A 1 194 ? -67.334 -10.452 16.941 1.00 93.38 194 PHE A CA 1
ATOM 1543 C C . PHE A 1 194 ? -68.760 -10.915 16.583 1.00 93.38 194 PHE A C 1
ATOM 1545 O O . PHE A 1 194 ? -69.612 -10.972 17.461 1.00 93.38 194 PHE A O 1
ATOM 1552 N N . PHE A 1 195 ? -69.022 -11.356 15.346 1.00 92.69 195 PHE A N 1
ATOM 1553 C CA . PHE A 1 195 ? -70.336 -11.914 14.981 1.00 92.69 195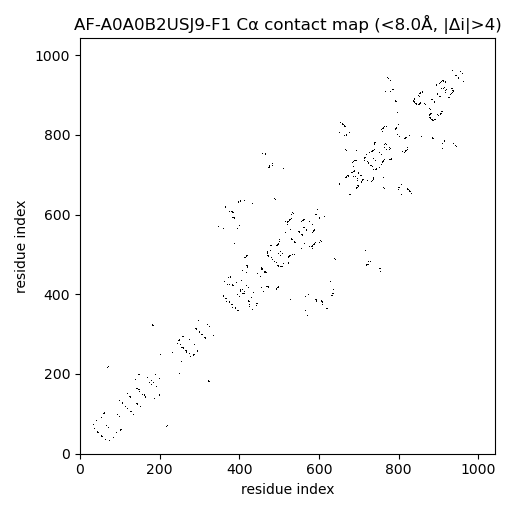 PHE A CA 1
ATOM 1554 C C . PHE A 1 195 ? -70.611 -13.334 15.523 1.00 92.69 195 PHE A C 1
ATOM 1556 O O . PHE A 1 195 ? -71.741 -13.802 15.411 1.00 92.69 195 PHE A O 1
ATOM 1563 N N . LYS A 1 196 ? -69.621 -14.012 16.126 1.00 90.19 196 LYS A N 1
ATOM 1564 C CA . LYS A 1 196 ? -69.813 -15.260 16.892 1.00 90.19 196 LYS A CA 1
ATOM 1565 C C . LYS A 1 196 ? -70.042 -15.004 18.387 1.00 90.19 196 LYS A C 1
ATOM 1567 O O . LYS A 1 196 ? -70.828 -15.714 19.001 1.00 90.19 196 LYS A O 1
ATOM 1572 N N . THR A 1 197 ? -69.307 -14.056 18.980 1.00 89.25 197 THR A N 1
ATOM 1573 C CA . THR A 1 197 ? -69.186 -13.893 20.447 1.00 89.25 197 THR A CA 1
ATOM 1574 C C . THR A 1 197 ? -69.749 -12.581 20.996 1.00 89.25 197 THR A C 1
ATOM 1576 O O . THR A 1 197 ? -69.762 -12.390 22.208 1.00 89.25 197 THR A O 1
ATOM 1579 N N . ALA A 1 198 ? -70.156 -11.649 20.128 1.00 87.31 198 ALA A N 1
ATOM 1580 C CA . ALA A 1 198 ? -70.479 -10.254 20.452 1.00 87.31 198 ALA A CA 1
ATOM 1581 C C . ALA A 1 198 ? -69.353 -9.468 21.172 1.00 87.31 198 ALA A C 1
ATOM 1583 O O . ALA A 1 198 ? -69.592 -8.364 21.665 1.00 87.31 198 ALA A O 1
ATOM 1584 N N . SER A 1 199 ? -68.117 -9.991 21.213 1.00 87.88 199 SER A N 1
ATOM 1585 C CA . SER A 1 199 ? -67.002 -9.376 21.945 1.00 87.88 199 SER A CA 1
ATOM 1586 C C . SER A 1 199 ? -66.008 -8.620 21.056 1.00 87.88 199 SER A C 1
ATOM 1588 O O . SER A 1 199 ? -65.573 -9.091 20.004 1.00 87.88 199 SER A O 1
ATOM 1590 N N . LEU A 1 200 ? -65.600 -7.447 21.548 1.00 90.75 200 LEU A N 1
ATOM 1591 C CA . LEU A 1 200 ? -64.417 -6.686 21.130 1.00 90.75 200 LEU A CA 1
ATOM 1592 C C . LEU A 1 200 ? -63.540 -6.347 22.355 1.00 90.75 200 LEU A C 1
ATOM 1594 O O . LEU A 1 200 ? -62.996 -5.240 22.457 1.00 90.75 200 LEU A O 1
ATOM 1598 N N . LEU A 1 201 ? -63.443 -7.262 23.329 1.00 91.38 201 LEU A N 1
ATOM 1599 C CA . LEU A 1 201 ? -62.731 -7.021 24.585 1.00 91.38 201 LEU A CA 1
ATOM 1600 C C . LEU A 1 201 ? -61.296 -6.527 24.332 1.00 91.38 201 LEU A C 1
ATOM 1602 O O . LEU A 1 201 ? -60.500 -7.183 23.665 1.00 91.38 201 LEU A O 1
ATOM 1606 N N . LEU A 1 202 ? -60.988 -5.333 24.854 1.00 93.69 202 LEU A N 1
ATOM 1607 C CA . LEU A 1 202 ? -59.676 -4.668 24.784 1.00 93.69 202 LEU A CA 1
ATOM 1608 C C . LEU A 1 202 ? -59.083 -4.503 23.363 1.00 93.69 202 LEU A C 1
ATOM 1610 O O . LEU A 1 202 ? -57.902 -4.183 23.229 1.00 93.69 202 LEU A O 1
ATOM 1614 N N . ALA A 1 203 ? -59.880 -4.640 22.295 1.00 93.88 203 ALA A N 1
ATOM 1615 C CA . ALA A 1 203 ? -59.392 -4.680 20.908 1.00 93.88 203 ALA A CA 1
ATOM 1616 C C . ALA A 1 203 ? -58.590 -3.427 20.470 1.00 93.88 203 ALA A C 1
ATOM 1618 O O . ALA A 1 203 ? -57.688 -3.511 19.637 1.00 93.88 203 ALA A O 1
ATOM 1619 N N . HIS A 1 204 ? -58.872 -2.261 21.062 1.00 93.62 204 HIS A N 1
ATOM 1620 C CA . HIS A 1 204 ? -58.119 -1.011 20.866 1.00 93.62 204 HIS A CA 1
ATOM 1621 C C . HIS A 1 204 ? -56.712 -1.053 21.493 1.00 93.62 204 HIS A C 1
ATOM 1623 O O . HIS A 1 204 ? -55.749 -0.563 20.893 1.00 93.62 204 HIS A O 1
ATOM 1629 N N . TYR A 1 205 ? -56.564 -1.685 22.663 1.00 95.44 205 TYR A N 1
ATOM 1630 C CA . TYR A 1 205 ? -55.267 -1.913 23.302 1.00 95.44 205 TYR A CA 1
ATOM 1631 C C . TYR A 1 205 ? -54.495 -3.046 22.627 1.00 95.44 205 TYR A C 1
ATOM 1633 O O . TYR A 1 205 ? -53.293 -2.914 22.434 1.00 95.44 205 TYR A O 1
ATOM 1641 N N . GLU A 1 206 ? -55.178 -4.094 22.171 1.00 94.94 206 GLU A N 1
ATOM 1642 C CA . GLU A 1 206 ? -54.611 -5.155 21.333 1.00 94.94 206 GLU A CA 1
ATOM 1643 C C . GLU A 1 206 ? -53.982 -4.598 20.044 1.00 94.94 206 GLU A C 1
ATOM 1645 O O . GLU A 1 206 ? -52.809 -4.845 19.751 1.00 94.94 206 GLU A O 1
ATOM 1650 N N . PHE A 1 207 ? -54.727 -3.772 19.300 1.00 93.06 207 PHE A N 1
ATOM 1651 C CA . PHE A 1 207 ? -54.217 -3.113 18.097 1.00 93.06 207 PHE A CA 1
ATOM 1652 C C . PHE A 1 207 ? -53.017 -2.203 18.417 1.00 93.06 207 PHE A C 1
ATOM 1654 O O . PHE A 1 207 ? -51.993 -2.260 17.732 1.00 93.06 207 PHE A O 1
ATOM 1661 N N . SER A 1 208 ? -53.100 -1.422 19.501 1.00 90.25 208 SER A N 1
ATOM 1662 C CA . SER A 1 208 ? -51.997 -0.580 19.992 1.00 90.25 208 SER A CA 1
ATOM 1663 C C . SER A 1 208 ? -50.751 -1.394 20.371 1.00 90.25 208 SER A C 1
ATOM 1665 O O . SER A 1 208 ? -49.635 -1.016 20.009 1.00 90.25 208 SER A O 1
ATOM 1667 N N . TYR A 1 209 ? -50.922 -2.530 21.053 1.00 92.06 209 TYR A N 1
ATOM 1668 C CA . TYR A 1 209 ? -49.840 -3.430 21.446 1.00 92.06 209 TYR A CA 1
ATOM 1669 C C . TYR A 1 209 ? -49.101 -3.968 20.218 1.00 92.06 209 TYR A C 1
ATOM 1671 O O . TYR A 1 209 ? -47.872 -3.856 20.147 1.00 92.06 209 TYR A O 1
ATOM 1679 N N . PHE A 1 210 ? -49.816 -4.468 19.203 1.00 88.44 210 PHE A N 1
ATOM 1680 C CA . PHE A 1 210 ? -49.179 -4.935 17.967 1.00 88.44 210 PHE A CA 1
ATOM 1681 C C . PHE A 1 210 ? -48.467 -3.808 17.211 1.00 88.44 210 PHE A C 1
ATOM 1683 O O . PHE A 1 210 ? -47.388 -4.036 16.653 1.00 88.44 210 PHE A O 1
ATOM 1690 N N . TRP A 1 211 ? -48.982 -2.578 17.260 1.00 85.69 211 TRP A N 1
ATOM 1691 C CA . TRP A 1 211 ? -48.324 -1.394 16.695 1.00 85.69 211 TRP A CA 1
ATOM 1692 C C . TRP A 1 211 ? -47.102 -0.874 17.479 1.00 85.69 211 TRP A C 1
ATOM 1694 O O . TRP A 1 211 ? -46.539 0.150 17.110 1.00 85.69 211 TRP A O 1
ATOM 1704 N N . ASN A 1 212 ? -46.611 -1.632 18.470 1.00 85.06 212 ASN A N 1
ATOM 1705 C CA . ASN A 1 212 ? -45.507 -1.284 19.383 1.00 85.06 212 ASN A CA 1
ATOM 1706 C C . ASN A 1 212 ? -45.843 -0.128 20.349 1.00 85.06 212 ASN A C 1
ATOM 1708 O O . ASN A 1 212 ? -44.956 0.366 21.045 1.00 85.06 212 ASN A O 1
ATOM 1712 N N . GLY A 1 213 ? -47.116 0.275 20.440 1.00 84.94 213 GLY A N 1
ATOM 1713 C CA . GLY A 1 213 ? -47.569 1.398 21.261 1.00 84.94 213 GLY A CA 1
ATOM 1714 C C . GLY A 1 213 ? -47.214 1.249 22.739 1.00 84.94 213 GLY A C 1
ATOM 1715 O O . GLY A 1 213 ? -46.857 2.225 23.382 1.00 84.94 213 GLY A O 1
ATOM 1716 N N . PHE A 1 214 ? -47.216 0.028 23.279 1.00 89.19 214 PHE A N 1
ATOM 1717 C CA . PHE A 1 214 ? -46.865 -0.214 24.684 1.00 89.19 214 PHE A CA 1
ATOM 1718 C C . PHE A 1 214 ? -45.385 0.109 24.957 1.00 89.19 214 PHE A C 1
ATOM 1720 O O . PHE A 1 214 ? -45.075 0.817 25.909 1.00 89.19 214 PHE A O 1
ATOM 1727 N N . THR A 1 215 ? -44.471 -0.320 24.079 1.00 82.94 215 THR A N 1
ATOM 1728 C CA . THR A 1 215 ? -43.030 -0.006 24.159 1.00 82.94 215 THR A CA 1
ATOM 1729 C C . THR A 1 215 ? -42.741 1.484 23.944 1.00 82.94 215 THR A C 1
ATOM 1731 O O . THR A 1 215 ? -41.788 2.017 24.502 1.00 82.94 215 THR A O 1
ATOM 1734 N N . ILE A 1 216 ? -43.572 2.157 23.144 1.00 78.38 216 ILE A N 1
ATOM 1735 C CA . ILE A 1 216 ? -43.555 3.612 22.938 1.00 78.38 216 ILE A CA 1
ATOM 1736 C C . ILE A 1 216 ? -43.957 4.327 24.242 1.00 78.38 216 ILE A C 1
ATOM 1738 O O . ILE A 1 216 ? -43.187 5.125 24.772 1.00 78.38 216 ILE A O 1
ATOM 1742 N N . MET A 1 217 ? -45.109 3.970 24.819 1.00 81.50 217 MET A N 1
ATOM 1743 C CA . MET A 1 217 ? -45.639 4.571 26.052 1.00 81.50 217 MET A CA 1
ATOM 1744 C C . MET A 1 217 ? -44.792 4.272 27.295 1.00 81.50 217 MET A C 1
ATOM 1746 O O . MET A 1 217 ? -44.743 5.100 28.197 1.00 81.50 217 MET A O 1
ATOM 1750 N N . ALA A 1 218 ? -44.070 3.148 27.340 1.00 79.75 218 ALA A N 1
ATOM 1751 C CA . ALA A 1 218 ? -43.179 2.791 28.450 1.00 79.75 218 ALA A CA 1
ATOM 1752 C C . ALA A 1 218 ? -42.069 3.825 28.736 1.00 79.75 218 ALA A C 1
ATOM 1754 O O . ALA A 1 218 ? -41.500 3.823 29.824 1.00 79.75 218 ALA A O 1
ATOM 1755 N N . LYS A 1 219 ? -41.777 4.738 27.797 1.00 75.19 219 LYS A N 1
ATOM 1756 C CA . LYS A 1 219 ? -40.861 5.870 28.020 1.00 75.19 219 LYS A CA 1
ATOM 1757 C C . LYS A 1 219 ? -41.423 6.956 28.946 1.00 75.19 219 LYS A C 1
ATOM 1759 O O . LYS A 1 219 ? -40.668 7.802 29.410 1.00 75.19 219 LYS A O 1
ATOM 1764 N N . ASN A 1 220 ? -42.729 6.947 29.210 1.00 74.19 220 ASN A N 1
ATOM 1765 C CA . ASN A 1 220 ? -43.406 7.863 30.119 1.00 74.19 220 ASN A CA 1
ATOM 1766 C C . ASN A 1 220 ? -44.487 7.087 30.883 1.00 74.19 220 ASN A C 1
ATOM 1768 O O . ASN A 1 220 ? -45.609 6.930 30.398 1.00 74.19 220 ASN A O 1
ATOM 1772 N N . THR A 1 221 ? -44.153 6.587 32.076 1.00 73.38 221 THR A N 1
ATOM 1773 C CA . THR A 1 221 ? -45.018 5.657 32.827 1.00 73.38 221 THR A CA 1
ATOM 1774 C C . THR A 1 221 ? -46.408 6.233 33.119 1.00 73.38 221 THR A C 1
ATOM 1776 O O . THR A 1 221 ? -47.382 5.488 33.086 1.00 73.38 221 THR A O 1
ATOM 1779 N N . LYS A 1 222 ? -46.540 7.566 33.209 1.00 79.12 222 LYS A N 1
ATOM 1780 C CA . LYS A 1 222 ? -47.817 8.299 33.333 1.00 79.12 222 LYS A CA 1
ATOM 1781 C C . LYS A 1 222 ? -48.808 8.065 32.179 1.00 79.12 222 LYS A C 1
ATOM 1783 O O . LYS A 1 222 ? -49.977 8.413 32.313 1.00 79.12 222 LYS A O 1
ATOM 1788 N N . LEU A 1 223 ? -48.363 7.518 31.043 1.00 81.81 223 LEU A N 1
ATOM 1789 C CA . LEU A 1 223 ? -49.230 7.058 29.949 1.00 81.81 223 LEU A CA 1
ATOM 1790 C C . LEU A 1 223 ? -49.573 5.565 30.060 1.00 81.81 223 LEU A C 1
ATOM 1792 O O . LEU A 1 223 ? -50.649 5.156 29.635 1.00 81.81 223 LEU A O 1
ATOM 1796 N N . LEU A 1 224 ? -48.678 4.749 30.623 1.00 87.81 224 LEU A N 1
ATOM 1797 C CA . LEU A 1 224 ? -48.817 3.292 30.677 1.00 87.81 224 LEU A CA 1
ATOM 1798 C C . LEU A 1 224 ? -49.561 2.806 31.934 1.00 87.81 224 LEU A C 1
ATOM 1800 O O . LEU A 1 224 ? -50.383 1.897 31.832 1.00 87.81 224 LEU A O 1
ATOM 1804 N N . GLU A 1 225 ? -49.335 3.437 33.090 1.00 88.75 225 GLU A N 1
ATOM 1805 C CA . GLU A 1 225 ? -50.042 3.152 34.349 1.00 88.75 225 GLU A CA 1
ATOM 1806 C C . GLU A 1 225 ? -51.572 3.286 34.174 1.00 88.75 225 GLU A C 1
ATOM 1808 O O . GLU A 1 225 ? -52.276 2.310 34.440 1.00 88.75 225 GLU A O 1
ATOM 1813 N N . PRO A 1 226 ? -52.131 4.379 33.600 1.00 90.75 226 PRO A N 1
ATOM 1814 C CA . PRO A 1 226 ? -53.584 4.509 33.458 1.00 90.75 226 PRO A CA 1
ATOM 1815 C C . PRO A 1 226 ? -54.175 3.593 32.370 1.00 90.75 226 PRO A C 1
ATOM 1817 O O . PRO A 1 226 ? -55.394 3.440 32.259 1.00 90.75 226 PRO A O 1
ATOM 1820 N N . ILE A 1 227 ? -53.333 2.995 31.527 1.00 91.38 227 ILE A N 1
ATOM 1821 C CA . ILE A 1 227 ? -53.750 1.994 30.541 1.00 91.38 227 ILE A CA 1
ATOM 1822 C C . ILE A 1 227 ? -53.886 0.625 31.203 1.00 91.38 227 ILE A C 1
ATOM 1824 O O . ILE A 1 227 ? -54.915 -0.023 31.018 1.00 91.38 227 ILE A O 1
ATOM 1828 N N . LEU A 1 228 ? -52.926 0.237 32.048 1.00 94.50 228 LEU A N 1
ATOM 1829 C CA . LEU A 1 228 ? -53.067 -0.927 32.924 1.00 94.50 228 LEU A CA 1
ATOM 1830 C C . LEU A 1 228 ? -54.313 -0.793 33.821 1.00 94.50 228 LEU A C 1
ATOM 1832 O O . LEU A 1 228 ? -55.084 -1.744 33.944 1.00 94.50 228 LEU A O 1
ATOM 1836 N N . GLU A 1 229 ? -54.577 0.400 34.364 1.00 94.12 229 GLU A N 1
ATOM 1837 C CA . GLU A 1 229 ? -55.794 0.664 35.141 1.00 94.12 229 GLU A CA 1
ATOM 1838 C C . GLU A 1 229 ? -57.096 0.431 34.356 1.00 94.12 229 GLU A C 1
ATOM 1840 O O . GLU A 1 229 ? -58.002 -0.186 34.912 1.00 94.12 229 GLU A O 1
ATOM 1845 N N . ASP A 1 230 ? -57.237 0.903 33.103 1.00 93.12 230 ASP A N 1
ATOM 1846 C CA . ASP A 1 230 ? -58.478 0.690 32.323 1.00 93.12 230 ASP A CA 1
ATOM 1847 C C . ASP A 1 230 ? -58.579 -0.740 31.763 1.00 93.12 230 ASP A C 1
ATOM 1849 O O . ASP A 1 230 ? -59.691 -1.241 31.593 1.00 93.12 230 ASP A O 1
ATOM 1853 N N . ILE A 1 231 ? -57.455 -1.438 31.558 1.00 95.25 231 ILE A N 1
ATOM 1854 C CA . ILE A 1 231 ? -57.423 -2.886 31.288 1.00 95.25 231 ILE A CA 1
ATOM 1855 C C . ILE A 1 231 ? -58.007 -3.645 32.492 1.00 95.25 231 ILE A C 1
ATOM 1857 O O . ILE A 1 231 ? -59.048 -4.298 32.361 1.00 95.25 231 ILE A O 1
ATOM 1861 N N . ASP A 1 232 ? -57.430 -3.478 33.686 1.00 95.12 232 ASP A N 1
ATOM 1862 C CA . ASP A 1 232 ? -57.884 -4.157 34.908 1.00 95.12 232 ASP A CA 1
ATOM 1863 C C . ASP A 1 232 ? -59.277 -3.663 35.355 1.00 95.12 232 ASP A C 1
ATOM 1865 O O . ASP A 1 232 ? -60.054 -4.421 35.939 1.00 95.12 232 ASP A O 1
ATOM 1869 N N . ALA A 1 233 ? -59.650 -2.402 35.100 1.00 92.88 233 ALA A N 1
ATOM 1870 C CA . ALA A 1 233 ? -60.991 -1.875 35.387 1.00 92.88 233 ALA A CA 1
ATOM 1871 C C . ALA A 1 233 ? -62.052 -2.324 34.377 1.00 92.88 233 ALA A C 1
ATOM 1873 O O . ALA A 1 233 ? -63.223 -2.390 34.749 1.00 92.88 233 ALA A O 1
ATOM 1874 N N . THR A 1 234 ? -61.679 -2.630 33.133 1.00 91.00 234 THR A N 1
ATOM 1875 C CA . THR A 1 234 ? -62.587 -3.239 32.151 1.00 91.00 234 THR A CA 1
ATOM 1876 C C . THR A 1 234 ? -62.799 -4.715 32.487 1.00 91.00 234 THR A C 1
ATOM 1878 O O . THR A 1 234 ? -63.946 -5.148 32.562 1.00 91.00 234 THR A O 1
ATOM 1881 N N . TRP A 1 235 ? -61.732 -5.456 32.815 1.00 92.88 235 TRP A N 1
ATOM 1882 C CA . TRP A 1 235 ? -61.816 -6.857 33.252 1.00 92.88 235 TRP A CA 1
ATOM 1883 C C . TRP A 1 235 ? -62.699 -7.045 34.496 1.00 92.88 235 TRP A C 1
ATOM 1885 O O . TRP A 1 235 ? -63.579 -7.903 34.517 1.00 92.88 235 TRP A O 1
ATOM 1895 N N . ARG A 1 236 ? -62.541 -6.183 35.513 1.00 92.25 236 ARG A N 1
ATOM 1896 C CA . ARG A 1 236 ? -63.352 -6.201 36.749 1.00 92.25 236 ARG A CA 1
ATOM 1897 C C . ARG A 1 236 ? -64.858 -5.962 36.552 1.00 92.25 236 ARG A C 1
ATOM 1899 O O . ARG A 1 236 ? -65.603 -6.170 37.503 1.00 92.25 236 ARG A O 1
ATOM 1906 N N . ARG A 1 237 ? -65.312 -5.510 35.376 1.00 87.88 237 ARG A N 1
ATOM 1907 C CA . ARG A 1 237 ? -66.732 -5.210 35.082 1.00 87.88 237 ARG A CA 1
ATOM 1908 C C . ARG A 1 237 ? -67.458 -6.319 34.311 1.00 87.88 237 ARG A C 1
ATOM 1910 O O . ARG A 1 237 ? -68.647 -6.173 34.044 1.00 87.88 237 ARG A O 1
ATOM 1917 N N . LEU A 1 238 ? -66.766 -7.389 33.922 1.00 87.44 238 LEU A N 1
ATOM 1918 C CA . LEU A 1 238 ? -67.351 -8.517 33.192 1.00 87.44 238 LEU A CA 1
ATOM 1919 C C . LEU A 1 238 ? -67.926 -9.556 34.164 1.00 87.44 238 LEU A C 1
ATOM 1921 O O . LEU A 1 238 ? -67.306 -9.831 35.194 1.00 87.44 238 LEU A O 1
ATOM 1925 N N . ASN A 1 239 ? -69.036 -10.216 33.802 1.00 84.94 239 ASN A N 1
ATOM 1926 C CA . ASN A 1 239 ? -69.297 -11.536 34.379 1.00 84.94 239 ASN A CA 1
ATOM 1927 C C . ASN A 1 239 ? -68.306 -12.525 33.749 1.00 84.94 239 ASN A C 1
ATOM 1929 O O . ASN A 1 239 ? -68.379 -12.800 32.552 1.00 84.94 239 ASN A O 1
ATOM 1933 N N . LYS A 1 240 ? -67.387 -13.044 34.566 1.00 82.12 240 LYS A N 1
ATOM 1934 C CA . LYS A 1 240 ? -66.305 -13.943 34.146 1.00 82.12 240 LYS A CA 1
ATOM 1935 C C . LYS A 1 240 ? -66.811 -15.288 33.619 1.00 82.12 240 LYS A C 1
ATOM 1937 O O . LYS A 1 240 ? -66.117 -15.902 32.823 1.00 82.12 240 LYS A O 1
ATOM 1942 N N . GLU A 1 241 ? -68.013 -15.710 34.013 1.00 78.12 241 GLU A N 1
ATOM 1943 C CA . GLU A 1 241 ? -68.659 -16.939 33.524 1.00 78.12 241 GLU A CA 1
ATOM 1944 C C . GLU A 1 241 ? -68.953 -16.891 32.013 1.00 78.12 241 GLU A C 1
ATOM 1946 O O . GLU A 1 241 ? -69.013 -17.928 31.362 1.00 78.12 241 GLU A O 1
ATOM 1951 N N . ASN A 1 242 ? -69.085 -15.684 31.448 1.00 78.50 242 ASN A N 1
ATOM 1952 C CA . ASN A 1 242 ? -69.386 -15.448 30.034 1.00 78.50 242 ASN A CA 1
ATOM 1953 C C . ASN A 1 242 ? -68.144 -15.056 29.204 1.00 78.50 242 ASN A C 1
ATOM 1955 O O . ASN A 1 242 ? -68.293 -14.554 28.090 1.00 78.50 242 ASN A O 1
ATOM 1959 N N . VAL A 1 243 ? -66.926 -15.226 29.735 1.00 85.56 243 VAL A N 1
ATOM 1960 C CA . VAL A 1 243 ? -65.672 -14.882 29.042 1.00 85.56 243 VAL A CA 1
ATOM 1961 C C . VAL A 1 243 ? -64.953 -16.161 28.615 1.00 85.56 243 VAL A C 1
ATOM 1963 O O . VAL A 1 243 ? -64.646 -17.007 29.452 1.00 85.56 243 VAL A O 1
ATOM 1966 N N . ASP A 1 244 ? -64.666 -16.302 27.319 1.00 90.75 244 ASP A N 1
ATOM 1967 C CA . ASP A 1 244 ? -63.946 -17.464 26.790 1.00 90.75 244 ASP A CA 1
ATOM 1968 C C . ASP A 1 244 ? -62.416 -17.367 26.987 1.00 90.75 244 ASP A C 1
ATOM 1970 O O . ASP A 1 244 ? -61.867 -16.336 27.392 1.00 90.75 244 ASP A O 1
ATOM 1974 N N . ALA A 1 245 ? -61.711 -18.470 26.717 1.00 90.56 245 ALA A N 1
ATOM 1975 C CA . ALA A 1 245 ? -60.257 -18.549 26.873 1.00 90.56 245 ALA A CA 1
ATOM 1976 C C . ALA A 1 245 ? -59.509 -17.555 25.966 1.00 90.56 245 ALA A C 1
ATOM 1978 O O . ALA A 1 245 ? -58.548 -16.923 26.404 1.00 90.56 245 ALA A O 1
ATOM 1979 N N . ASP A 1 246 ? -59.987 -17.359 24.733 1.00 93.25 246 ASP A N 1
ATOM 1980 C CA . ASP A 1 246 ? -59.435 -16.403 23.770 1.00 93.25 246 ASP A CA 1
ATOM 1981 C C . ASP A 1 246 ? -59.435 -14.963 24.331 1.00 93.25 246 ASP A C 1
ATOM 1983 O O . ASP A 1 246 ? -58.428 -14.254 24.230 1.00 93.25 246 ASP A O 1
ATOM 1987 N N . ASP A 1 247 ? -60.533 -14.519 24.950 1.00 93.69 247 ASP A N 1
ATOM 1988 C CA . ASP A 1 247 ? -60.647 -13.185 25.555 1.00 93.69 247 ASP A CA 1
ATOM 1989 C C . ASP A 1 247 ? -59.924 -13.083 26.915 1.00 93.69 247 ASP A C 1
ATOM 1991 O O . ASP A 1 247 ? -59.296 -12.056 27.200 1.00 93.69 247 ASP A O 1
ATOM 1995 N N . LYS A 1 248 ? -59.930 -14.150 27.732 1.00 94.12 248 LYS A N 1
ATOM 1996 C CA . LYS A 1 248 ? -59.162 -14.230 28.992 1.00 94.12 248 LYS A CA 1
ATOM 1997 C C . LYS A 1 248 ? -57.658 -14.085 28.740 1.00 94.12 248 LYS A C 1
ATOM 1999 O O . LYS A 1 248 ? -57.000 -13.254 29.368 1.00 94.12 248 LYS A O 1
ATOM 2004 N N . CYS A 1 249 ? -57.107 -14.863 27.812 1.00 95.69 249 CYS A N 1
ATOM 2005 C CA . CYS A 1 249 ? -55.683 -14.829 27.489 1.00 95.69 249 CYS A CA 1
ATOM 2006 C C . CYS A 1 249 ? -55.271 -13.515 26.807 1.00 95.69 249 CYS A C 1
ATOM 2008 O O . CYS A 1 249 ? -54.147 -13.058 27.011 1.00 95.69 249 CYS A O 1
ATOM 2010 N N . LEU A 1 250 ? -56.171 -12.853 26.068 1.00 95.69 250 LEU A N 1
ATOM 2011 C CA . LEU A 1 250 ? -55.918 -11.508 25.542 1.00 95.69 250 LEU A CA 1
ATOM 2012 C C . LEU A 1 250 ? -55.783 -10.462 26.663 1.00 95.69 250 LEU A C 1
ATOM 2014 O O . LEU A 1 250 ? -54.859 -9.647 26.625 1.00 95.69 250 LEU A O 1
ATOM 2018 N N . TYR A 1 251 ? -56.653 -10.500 27.678 1.00 96.56 251 TYR A N 1
ATOM 2019 C CA . TYR A 1 251 ? -56.504 -9.664 28.877 1.00 96.56 251 TYR A CA 1
ATOM 2020 C C . TYR A 1 251 ? -55.154 -9.914 29.568 1.00 96.56 251 TYR A C 1
ATOM 2022 O O . TYR A 1 251 ? -54.415 -8.961 29.823 1.00 96.56 251 TYR A O 1
ATOM 2030 N N . LEU A 1 252 ? -54.793 -11.183 29.793 1.00 97.31 252 LEU A N 1
ATOM 2031 C CA . LEU A 1 252 ? -53.520 -11.557 30.416 1.00 97.31 2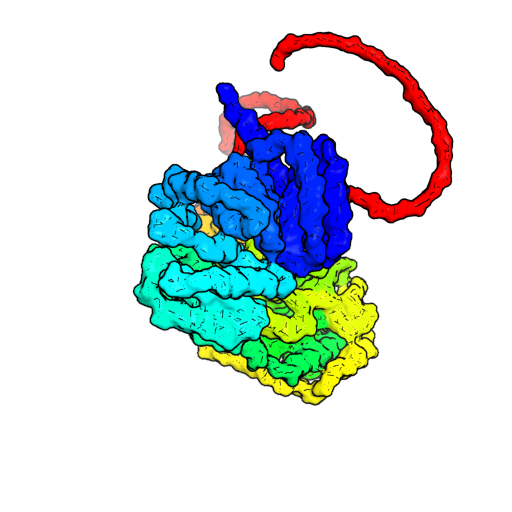52 LEU A CA 1
ATOM 2032 C C . LEU A 1 252 ? -52.304 -11.092 29.597 1.00 97.31 252 LEU A C 1
ATOM 2034 O O . LEU A 1 252 ? -51.334 -10.620 30.186 1.00 97.31 252 LEU A O 1
ATOM 2038 N N . LEU A 1 253 ? -52.350 -11.154 28.259 1.00 97.44 253 LEU A N 1
ATOM 2039 C CA . LEU A 1 253 ? -51.239 -10.723 27.399 1.00 97.44 253 LEU A CA 1
ATOM 2040 C C . LEU A 1 253 ? -50.987 -9.219 27.533 1.00 97.44 253 LEU A C 1
ATOM 2042 O O . LEU A 1 253 ? -49.846 -8.787 27.701 1.00 97.44 253 LEU A O 1
ATOM 2046 N N . LEU A 1 254 ? -52.054 -8.420 27.473 1.00 97.69 254 LEU A N 1
ATOM 2047 C CA . LEU A 1 254 ? -51.959 -6.964 27.572 1.00 97.69 254 LEU A CA 1
ATOM 2048 C C . LEU A 1 254 ? -51.540 -6.539 28.984 1.00 97.69 254 LEU A C 1
ATOM 2050 O O . LEU A 1 254 ? -50.658 -5.692 29.130 1.00 97.69 254 LEU A O 1
ATOM 2054 N N . ARG A 1 255 ? -52.093 -7.184 30.016 1.00 97.56 255 ARG A N 1
ATOM 2055 C CA . ARG A 1 255 ? -51.697 -6.977 31.412 1.00 97.56 255 ARG A CA 1
ATOM 2056 C C . ARG A 1 255 ? -50.225 -7.325 31.640 1.00 97.56 255 ARG A C 1
ATOM 2058 O O . ARG A 1 255 ? -49.478 -6.483 32.129 1.00 97.56 255 ARG A O 1
ATOM 2065 N N . GLY A 1 256 ? -49.781 -8.512 31.224 1.00 96.81 256 GLY A N 1
ATOM 2066 C CA . GLY A 1 256 ? -48.395 -8.965 31.374 1.00 96.81 256 GLY A CA 1
ATOM 2067 C C . GLY A 1 256 ? -47.386 -8.077 30.639 1.00 96.81 256 GLY A C 1
ATOM 2068 O O . GLY A 1 256 ? -46.345 -7.733 31.200 1.00 96.81 256 GLY A O 1
ATOM 2069 N N . ALA A 1 257 ? -47.720 -7.621 29.426 1.00 96.12 257 ALA A N 1
ATOM 2070 C CA . ALA A 1 257 ? -46.898 -6.669 28.680 1.00 96.12 257 ALA A CA 1
ATOM 2071 C C . ALA A 1 257 ? -46.784 -5.305 29.392 1.00 96.12 257 ALA A C 1
ATOM 2073 O O . ALA A 1 257 ? -45.688 -4.747 29.464 1.00 96.12 257 ALA A O 1
ATOM 2074 N N . CYS A 1 258 ? -47.880 -4.776 29.953 1.00 95.44 258 CYS A N 1
ATOM 2075 C CA . CYS A 1 258 ? -47.847 -3.566 30.783 1.00 95.44 258 CYS A CA 1
ATOM 2076 C C . CYS A 1 258 ? -46.988 -3.756 32.042 1.00 95.44 258 CYS A C 1
ATOM 2078 O O . CYS A 1 258 ? -46.112 -2.933 32.300 1.00 95.44 258 CYS A O 1
ATOM 2080 N N . LEU A 1 259 ? -47.198 -4.839 32.796 1.00 95.56 259 LEU A N 1
ATOM 2081 C CA . LEU A 1 259 ? -46.491 -5.108 34.054 1.00 95.56 259 LEU A CA 1
ATOM 2082 C C . LEU A 1 259 ? -44.975 -5.254 33.847 1.00 95.56 259 LEU A C 1
ATOM 2084 O O . LEU A 1 259 ? -44.208 -4.619 34.569 1.00 95.56 259 LEU A O 1
ATOM 2088 N N . ARG A 1 260 ? -44.529 -5.962 32.795 1.00 94.75 260 ARG A N 1
ATOM 2089 C CA . ARG A 1 260 ? -43.097 -6.075 32.448 1.00 94.75 260 ARG A CA 1
ATOM 2090 C C . ARG A 1 260 ? -42.467 -4.707 32.187 1.00 94.75 260 ARG A C 1
ATOM 2092 O O . ARG A 1 260 ? -41.374 -4.411 32.670 1.00 94.75 260 ARG A O 1
ATOM 2099 N N . LEU A 1 261 ? -43.156 -3.867 31.415 1.00 91.94 261 LEU A N 1
ATOM 2100 C CA . LEU A 1 261 ? -42.690 -2.525 31.060 1.00 91.94 261 LEU A CA 1
ATOM 2101 C C . LEU A 1 261 ? -42.713 -1.557 32.260 1.00 91.94 261 LEU A C 1
ATOM 2103 O O . LEU A 1 261 ? -41.901 -0.637 32.299 1.00 91.94 261 LEU A O 1
ATOM 2107 N N . LEU A 1 262 ? -43.574 -1.805 33.254 1.00 91.31 262 LEU A N 1
ATOM 2108 C CA . LEU A 1 262 ? -43.623 -1.109 34.548 1.00 91.31 262 LEU A CA 1
ATOM 2109 C C . LEU A 1 262 ? -42.729 -1.748 35.637 1.00 91.31 262 LEU A C 1
ATOM 2111 O O . LEU A 1 262 ? -42.706 -1.258 36.761 1.00 91.31 262 LEU A O 1
ATOM 2115 N N . ARG A 1 263 ? -41.956 -2.794 35.301 1.00 90.38 263 ARG A N 1
ATOM 2116 C CA . ARG A 1 263 ? -41.036 -3.535 36.194 1.00 90.38 263 ARG A CA 1
ATOM 2117 C C . ARG A 1 263 ? -41.687 -4.359 37.316 1.00 90.38 263 ARG A C 1
ATOM 2119 O O . ARG A 1 263 ? -40.983 -4.800 38.222 1.00 90.38 263 ARG A O 1
ATOM 2126 N N . ASP A 1 264 ? -42.982 -4.667 37.226 1.00 93.06 264 ASP A N 1
ATOM 2127 C CA . ASP A 1 264 ? -43.572 -5.776 37.991 1.00 93.06 264 ASP A CA 1
ATOM 2128 C C . ASP A 1 264 ? -43.304 -7.100 37.261 1.00 93.06 264 ASP A C 1
ATOM 2130 O O . ASP A 1 264 ? -44.140 -7.627 36.522 1.00 93.06 264 ASP A O 1
ATOM 2134 N N . ASN A 1 265 ? -42.091 -7.622 37.448 1.00 91.94 265 ASN A N 1
ATOM 2135 C CA . ASN A 1 265 ? -41.662 -8.886 36.855 1.00 91.94 265 ASN A CA 1
ATOM 2136 C C . ASN A 1 265 ? -42.535 -10.067 37.310 1.00 91.94 265 ASN A C 1
ATOM 2138 O O . ASN A 1 265 ? -42.859 -10.932 36.500 1.00 91.94 265 ASN A O 1
ATOM 2142 N N . THR A 1 266 ? -42.935 -10.097 38.584 1.00 92.62 266 THR A N 1
ATOM 2143 C CA . THR A 1 266 ? -43.693 -11.208 39.178 1.00 92.62 266 THR A CA 1
ATOM 2144 C C . THR A 1 266 ? -45.112 -11.270 38.621 1.00 92.62 266 THR A C 1
ATOM 2146 O O . THR A 1 266 ? -45.549 -12.328 38.167 1.00 92.62 266 THR A O 1
ATOM 2149 N N . GLY A 1 267 ? -45.825 -10.140 38.602 1.00 93.75 267 GLY A N 1
ATOM 2150 C CA . GLY A 1 267 ? -47.161 -10.056 38.018 1.00 93.75 267 GLY A CA 1
ATOM 2151 C C . GLY A 1 267 ? -47.151 -10.254 36.500 1.00 93.75 267 GLY A C 1
ATOM 2152 O O . GLY A 1 267 ? -48.073 -10.865 35.957 1.00 93.75 267 GLY A O 1
ATOM 2153 N N . ALA A 1 268 ? -46.092 -9.810 35.811 1.00 96.31 268 ALA A N 1
ATOM 2154 C CA . ALA A 1 268 ? -45.898 -10.094 34.392 1.00 96.31 268 ALA A CA 1
ATOM 2155 C C . ALA A 1 268 ? -45.705 -11.592 34.123 1.00 96.31 268 ALA A C 1
ATOM 2157 O O . ALA A 1 268 ? -46.395 -12.150 33.271 1.00 96.31 268 ALA A O 1
ATOM 2158 N N . GLU A 1 269 ? -44.803 -12.253 34.856 1.00 95.94 269 GLU A N 1
ATOM 2159 C CA . GLU A 1 269 ? -44.543 -13.685 34.703 1.00 95.94 269 GLU A CA 1
ATOM 2160 C C . GLU A 1 269 ? -45.801 -14.523 34.955 1.00 95.94 269 GLU A C 1
ATOM 2162 O O . GLU A 1 269 ? -46.106 -15.402 34.151 1.00 95.94 269 GLU A O 1
ATOM 2167 N N . GLN A 1 270 ? -46.561 -14.225 36.013 1.00 96.50 270 GLN A N 1
ATOM 2168 C CA . GLN A 1 270 ? -47.814 -14.926 36.315 1.00 96.50 270 GLN A CA 1
ATOM 2169 C C . GLN A 1 270 ? -48.799 -14.861 35.140 1.00 96.50 270 GLN A C 1
ATOM 2171 O O . GLN A 1 270 ? -49.285 -15.897 34.691 1.00 96.50 270 GLN A O 1
ATOM 2176 N N . CYS A 1 271 ? -49.039 -13.667 34.583 1.00 97.12 271 CYS A N 1
ATOM 2177 C CA . CYS A 1 271 ? -49.931 -13.512 33.432 1.00 97.12 271 CYS A CA 1
ATOM 2178 C C . CYS A 1 271 ? -49.428 -14.244 32.178 1.00 97.12 271 CYS A C 1
ATOM 2180 O O . CYS A 1 271 ? -50.229 -14.794 31.425 1.00 97.12 271 CYS A O 1
ATOM 2182 N N . LEU A 1 272 ? -48.116 -14.238 31.931 1.00 97.62 272 LEU A N 1
ATOM 2183 C CA . LEU A 1 272 ? -47.527 -14.824 30.726 1.00 97.62 272 LEU A CA 1
ATOM 2184 C C . LEU A 1 272 ? -47.443 -16.357 30.799 1.00 97.62 272 LEU A C 1
ATOM 2186 O O . LEU A 1 272 ? -47.690 -17.017 29.791 1.00 97.62 272 LEU A O 1
ATOM 2190 N N . ASN A 1 273 ? -47.166 -16.924 31.976 1.00 96.50 273 ASN A N 1
ATOM 2191 C CA . ASN A 1 273 ? -47.193 -18.371 32.196 1.00 96.50 273 ASN A CA 1
ATOM 2192 C C . ASN A 1 273 ? -48.630 -18.922 32.135 1.00 96.50 273 ASN A C 1
ATOM 2194 O O . ASN A 1 273 ? -48.845 -19.928 31.467 1.00 96.50 273 ASN A O 1
ATOM 2198 N N . GLU A 1 274 ? -49.627 -18.233 32.711 1.00 96.19 274 GLU A N 1
ATOM 2199 C CA . GLU A 1 274 ? -51.033 -18.675 32.653 1.00 96.19 274 GLU A CA 1
ATOM 2200 C C . GLU A 1 274 ? -51.541 -18.795 31.198 1.00 96.19 274 GLU A C 1
ATOM 2202 O O . GLU A 1 274 ? -52.243 -19.746 30.858 1.00 96.19 274 GLU A O 1
ATOM 2207 N N . ILE A 1 275 ? -51.134 -17.892 30.296 1.00 96.75 275 ILE A N 1
ATOM 2208 C CA . ILE A 1 275 ? -51.430 -18.007 28.853 1.00 96.75 275 ILE A CA 1
ATOM 2209 C C . ILE A 1 275 ? -50.800 -19.263 28.243 1.00 96.75 275 ILE A C 1
ATOM 2211 O O . ILE A 1 275 ? -51.429 -19.930 27.427 1.00 96.75 275 ILE A O 1
ATOM 2215 N N . ILE A 1 276 ? -49.552 -19.557 28.607 1.00 94.31 276 ILE A N 1
ATOM 2216 C CA . ILE A 1 276 ? -48.778 -20.683 28.072 1.00 94.31 276 ILE A CA 1
ATOM 2217 C C . ILE A 1 276 ? -49.347 -22.024 28.560 1.00 94.31 276 ILE A C 1
ATOM 2219 O O . ILE A 1 276 ? -49.370 -22.988 27.803 1.00 94.31 276 ILE A O 1
ATOM 2223 N N . GLU A 1 277 ? -49.840 -22.085 29.796 1.00 94.06 277 GLU A N 1
ATOM 2224 C CA . GLU A 1 277 ? -50.496 -23.269 30.366 1.00 94.06 277 GLU A CA 1
ATOM 2225 C C . GLU A 1 277 ? -51.859 -23.553 29.713 1.00 94.06 277 GLU A C 1
ATOM 2227 O O . GLU A 1 277 ? -52.221 -24.712 29.517 1.00 94.06 277 GLU A O 1
ATOM 2232 N N . ASN A 1 278 ? -52.583 -22.503 29.308 1.00 92.06 278 ASN A N 1
ATOM 2233 C CA . ASN A 1 278 ? -53.899 -22.589 28.663 1.00 92.06 278 ASN A CA 1
ATOM 2234 C C . ASN A 1 278 ? -53.804 -22.464 27.118 1.00 92.06 278 ASN A C 1
ATOM 2236 O O . ASN A 1 278 ? -54.803 -22.196 26.450 1.00 92.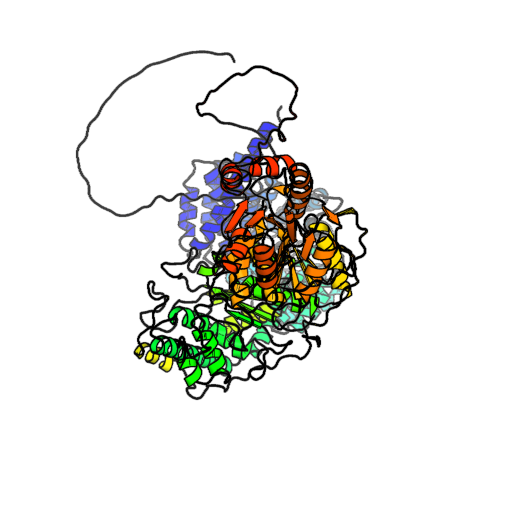06 278 ASN A O 1
ATOM 2240 N N . GLU A 1 279 ? -52.618 -22.646 26.510 1.00 92.44 279 GLU A N 1
ATOM 2241 C CA . GLU A 1 279 ? -52.403 -22.338 25.080 1.00 92.44 279 GLU A CA 1
ATOM 2242 C C . GLU A 1 279 ? -53.211 -23.225 24.112 1.00 92.44 279 GLU A C 1
ATOM 2244 O O . GLU A 1 279 ? -53.447 -22.832 22.969 1.00 92.44 279 GLU A O 1
ATOM 2249 N N . ASN A 1 280 ? -53.684 -24.384 24.584 1.00 91.56 280 ASN A N 1
ATOM 2250 C CA . ASN A 1 280 ? -54.526 -25.320 23.828 1.00 91.56 280 ASN A CA 1
ATOM 2251 C C . ASN A 1 280 ? -56.021 -24.939 23.807 1.00 91.56 280 ASN A C 1
ATOM 2253 O O . ASN A 1 280 ? -56.761 -25.463 22.976 1.00 91.56 280 ASN A O 1
ATOM 2257 N N . ASP A 1 281 ? -56.471 -24.036 24.686 1.00 90.44 281 ASP A N 1
ATOM 2258 C CA . ASP A 1 281 ? -57.872 -23.587 24.741 1.00 90.44 281 ASP A CA 1
ATOM 2259 C C . ASP A 1 281 ? -58.165 -22.410 23.790 1.00 90.44 281 ASP A C 1
ATOM 2261 O O . ASP A 1 281 ? -59.329 -22.074 23.550 1.00 90.44 281 ASP A O 1
ATOM 2265 N N . LEU A 1 282 ? -57.117 -21.803 23.218 1.00 91.00 282 LEU A N 1
ATOM 2266 C CA . LEU A 1 282 ? -57.203 -20.739 22.213 1.00 91.00 282 LEU A CA 1
ATOM 2267 C C . LEU A 1 282 ? -57.769 -21.275 20.889 1.00 91.00 282 LEU A C 1
ATOM 2269 O O . LEU A 1 282 ? -57.297 -22.284 20.363 1.00 91.00 282 LEU A O 1
ATOM 2273 N N . ARG A 1 283 ? -58.746 -20.574 20.301 1.00 87.94 283 ARG A N 1
ATOM 2274 C CA . ARG A 1 283 ? -59.427 -21.001 19.061 1.00 87.94 283 ARG A CA 1
ATOM 2275 C C . ARG A 1 283 ? -59.320 -19.953 17.965 1.00 87.94 283 ARG A C 1
ATOM 2277 O O . ARG A 1 283 ? -58.822 -20.242 16.879 1.00 87.94 283 ARG A O 1
ATOM 2284 N N . ASP A 1 284 ? -59.767 -18.734 18.245 1.00 86.81 284 ASP A N 1
ATOM 2285 C CA . ASP A 1 284 ? -59.644 -17.596 17.333 1.00 86.81 284 ASP A CA 1
ATOM 2286 C C . ASP A 1 284 ? -58.334 -16.813 17.573 1.00 86.81 284 ASP A C 1
ATOM 2288 O O . ASP A 1 284 ? -57.753 -16.278 16.626 1.00 86.81 284 ASP A O 1
ATOM 2292 N N . HIS A 1 285 ? -57.833 -16.735 18.812 1.00 90.31 285 HIS A N 1
ATOM 2293 C CA . HIS A 1 285 ? -56.679 -15.911 19.198 1.00 90.31 285 HIS A CA 1
ATOM 2294 C C . HIS A 1 285 ? -55.354 -16.695 19.283 1.00 90.31 285 HIS A C 1
ATOM 2296 O O . HIS A 1 285 ? -54.503 -16.404 20.122 1.00 90.31 285 HIS A O 1
ATOM 2302 N N . SER A 1 286 ? -55.109 -17.646 18.375 1.00 89.31 286 SER A N 1
ATOM 2303 C CA . SER A 1 286 ? -53.894 -18.495 18.351 1.00 89.31 286 SER A CA 1
ATOM 2304 C C . SER A 1 286 ? -52.548 -17.747 18.244 1.00 89.31 286 SER A C 1
ATOM 2306 O O . SER A 1 286 ? -51.486 -18.336 18.428 1.00 89.31 286 SER A O 1
ATOM 2308 N N . TYR A 1 287 ? -52.569 -16.437 17.984 1.00 91.88 287 TYR A N 1
ATOM 2309 C CA . TYR A 1 287 ? -51.404 -15.551 18.058 1.00 91.88 287 TYR A CA 1
ATOM 2310 C C . TYR A 1 287 ? -51.021 -15.145 19.495 1.00 91.88 287 TYR A C 1
ATOM 2312 O O . TYR A 1 287 ? -49.912 -14.661 19.709 1.00 91.88 287 TYR A O 1
ATOM 2320 N N . VAL A 1 288 ? -51.902 -15.304 20.486 1.00 94.62 288 VAL A N 1
ATOM 2321 C CA . VAL A 1 288 ? -51.664 -14.827 21.859 1.00 94.62 288 VAL A CA 1
ATOM 2322 C C . VAL A 1 288 ? -50.535 -15.606 22.542 1.00 94.62 288 VAL A C 1
ATOM 2324 O O . VAL A 1 288 ? -49.643 -14.978 23.108 1.00 94.62 288 VAL A O 1
ATOM 2327 N N . ALA A 1 289 ? -50.494 -16.935 22.407 1.00 94.81 289 ALA A N 1
ATOM 2328 C CA . ALA A 1 289 ? -49.421 -17.769 22.957 1.00 94.81 289 ALA A CA 1
ATOM 2329 C C . ALA A 1 289 ? -48.008 -17.408 22.431 1.00 94.81 289 ALA A C 1
ATOM 2331 O O . ALA A 1 289 ? -47.148 -17.087 23.255 1.00 94.81 289 ALA A O 1
ATOM 2332 N N . PRO A 1 290 ? -47.726 -17.347 21.108 1.00 95.75 290 PRO A N 1
ATOM 2333 C CA . PRO A 1 290 ? -46.402 -16.946 20.618 1.00 95.75 290 PRO A CA 1
ATOM 2334 C C . PRO A 1 290 ? -45.982 -15.535 21.054 1.00 95.75 290 PRO A C 1
ATOM 2336 O O . PRO A 1 290 ? -44.809 -15.312 21.363 1.00 95.75 290 PRO A O 1
ATOM 2339 N N . TYR A 1 291 ? -46.919 -14.581 21.129 1.00 96.12 291 TYR A N 1
ATOM 2340 C CA . TYR A 1 291 ? -46.625 -13.240 21.643 1.00 96.12 291 TYR A CA 1
ATOM 2341 C C . TYR A 1 291 ? -46.377 -13.232 23.166 1.00 96.12 291 TYR A C 1
ATOM 2343 O O . TYR A 1 291 ? -45.493 -12.505 23.616 1.00 96.12 291 TYR A O 1
ATOM 2351 N N . ALA A 1 292 ? -47.060 -14.072 23.952 1.00 96.94 292 ALA A N 1
ATOM 2352 C CA . ALA A 1 292 ? -46.787 -14.235 25.383 1.00 96.94 292 ALA A CA 1
ATOM 2353 C C . ALA A 1 292 ? -45.401 -14.854 25.640 1.00 96.94 292 ALA A C 1
ATOM 2355 O O . ALA A 1 292 ? -44.637 -14.342 26.457 1.00 96.94 292 ALA A O 1
ATOM 2356 N N . VAL A 1 293 ? -45.022 -15.887 24.877 1.00 96.94 293 VAL A N 1
ATOM 2357 C CA . VAL A 1 293 ? -43.669 -16.472 24.920 1.00 96.94 293 VAL A CA 1
ATOM 2358 C C . VAL A 1 293 ? -42.603 -15.433 24.543 1.00 96.94 293 VAL A C 1
ATOM 2360 O O . VAL A 1 293 ? -41.534 -15.405 25.155 1.00 96.94 293 VAL A O 1
ATOM 2363 N N . PHE A 1 294 ? -42.886 -14.533 23.593 1.00 96.81 294 PHE A N 1
ATOM 2364 C CA . PHE A 1 294 ? -41.994 -13.414 23.273 1.00 96.81 294 PHE A CA 1
ATOM 2365 C C . PHE A 1 294 ? -41.878 -12.393 24.416 1.00 96.81 294 PHE A C 1
ATOM 2367 O O . PHE A 1 294 ? -40.760 -12.016 24.757 1.00 96.81 294 PHE A O 1
ATOM 2374 N N . GLU A 1 295 ? -42.975 -11.955 25.042 1.00 96.75 295 GLU A N 1
ATOM 2375 C CA . GLU A 1 295 ? -42.890 -11.039 26.194 1.00 96.75 295 GLU A CA 1
ATOM 2376 C C . GLU A 1 295 ? -42.179 -11.693 27.390 1.00 96.75 295 GLU A C 1
ATOM 2378 O O . GLU A 1 295 ? -41.402 -11.027 28.072 1.00 96.75 295 GLU A O 1
ATOM 2383 N N . LEU A 1 296 ? -42.336 -13.006 27.592 1.00 96.50 296 LEU A N 1
ATOM 2384 C CA . LEU A 1 296 ? -41.577 -13.766 28.590 1.00 96.50 296 LEU A CA 1
ATOM 2385 C C . LEU A 1 296 ? -40.082 -13.841 28.225 1.00 96.50 296 LEU A C 1
ATOM 2387 O O . LEU A 1 296 ? -39.222 -13.736 29.098 1.00 96.50 296 LEU A O 1
ATOM 2391 N N . ALA A 1 297 ? -39.744 -13.948 26.935 1.00 96.00 297 ALA A N 1
ATOM 2392 C CA . ALA A 1 297 ? -38.364 -13.835 26.462 1.00 96.00 297 ALA A CA 1
ATOM 2393 C C . ALA A 1 297 ? -37.778 -12.437 26.720 1.00 96.00 297 ALA A C 1
ATOM 2395 O O . ALA A 1 297 ? -36.618 -12.320 27.114 1.00 96.00 297 ALA A O 1
ATOM 2396 N N . GLN A 1 298 ? -38.574 -11.377 26.530 1.00 94.44 298 GLN A N 1
ATOM 2397 C CA . GLN A 1 298 ? -38.184 -10.013 26.892 1.00 94.44 298 GLN A CA 1
ATOM 2398 C C . GLN A 1 298 ? -38.009 -9.861 28.406 1.00 94.44 298 GLN A C 1
ATOM 2400 O O . GLN A 1 298 ? -37.024 -9.263 28.817 1.00 94.44 298 GLN A O 1
ATOM 2405 N N . LEU A 1 299 ? -38.871 -10.467 29.232 1.00 94.06 299 LEU A N 1
ATOM 2406 C CA . LEU A 1 299 ? -38.730 -10.458 30.693 1.00 94.06 299 LEU A CA 1
ATOM 2407 C C . LEU A 1 299 ? -37.401 -11.097 31.124 1.00 94.06 299 LEU A C 1
ATOM 2409 O O . LEU A 1 299 ? -36.647 -10.500 31.887 1.00 94.06 299 LEU A O 1
ATOM 2413 N N . ARG A 1 300 ? -37.042 -12.255 30.554 1.00 93.81 300 ARG A N 1
ATOM 2414 C CA . ARG A 1 300 ? -35.739 -12.887 30.834 1.00 93.81 300 ARG A CA 1
ATOM 2415 C C . ARG A 1 300 ? -34.552 -12.071 30.326 1.00 93.81 300 ARG A C 1
ATOM 2417 O O . ARG A 1 300 ? -33.485 -12.142 30.927 1.00 93.81 300 ARG A O 1
ATOM 2424 N N . ALA A 1 301 ? -34.716 -11.291 29.258 1.00 86.94 301 ALA A N 1
ATOM 2425 C CA . ALA A 1 301 ? -33.700 -10.341 28.816 1.00 86.94 301 ALA A CA 1
ATOM 2426 C C . ALA A 1 301 ? -33.597 -9.138 29.775 1.00 86.94 301 ALA A C 1
ATOM 2428 O O . ALA A 1 301 ? -32.491 -8.756 30.151 1.00 86.94 301 ALA A O 1
ATOM 2429 N N . ASP A 1 302 ? -34.712 -8.577 30.242 1.00 84.62 302 ASP A N 1
ATOM 2430 C CA . ASP A 1 302 ? -34.726 -7.532 31.272 1.00 84.62 302 ASP A CA 1
ATOM 2431 C C . ASP A 1 302 ? -34.001 -8.005 32.555 1.00 84.62 302 ASP A C 1
ATOM 2433 O O . ASP A 1 302 ? -33.183 -7.271 33.106 1.00 84.62 302 ASP A O 1
ATOM 2437 N N . GLU A 1 303 ? -34.192 -9.270 32.944 1.00 85.56 303 GLU A N 1
ATOM 2438 C CA . GLU A 1 303 ? -33.547 -9.947 34.087 1.00 85.56 303 GLU A CA 1
ATOM 2439 C C . GLU A 1 303 ? -32.089 -10.398 33.852 1.00 85.56 303 GLU A C 1
ATOM 2441 O O . GLU A 1 303 ? -31.470 -10.980 34.741 1.00 85.56 303 GLU A O 1
ATOM 2446 N N . GLY A 1 304 ? -31.519 -10.188 32.660 1.00 79.56 304 GLY A N 1
ATOM 2447 C CA . GLY A 1 304 ? -30.144 -10.614 32.340 1.00 79.56 304 GLY A CA 1
ATOM 2448 C C . GLY A 1 304 ? -29.958 -12.120 32.102 1.00 79.56 304 GLY A C 1
ATOM 2449 O O . GLY A 1 304 ? -28.838 -12.580 31.881 1.00 79.56 304 GLY A O 1
ATOM 2450 N N . SER A 1 305 ? -31.041 -12.899 32.082 1.00 86.81 305 SER A N 1
ATOM 2451 C CA . SER A 1 305 ? -31.059 -14.334 31.768 1.00 86.81 305 SER A CA 1
ATOM 2452 C C . SER A 1 305 ? -31.000 -14.592 30.251 1.00 86.81 305 SER A C 1
ATOM 2454 O O . SER A 1 305 ? -31.822 -15.324 29.692 1.00 86.81 305 SER A O 1
ATOM 2456 N N . ASP A 1 306 ? -30.015 -13.990 29.576 1.00 85.00 306 ASP A N 1
ATOM 2457 C CA . ASP A 1 306 ? -29.893 -13.881 28.111 1.00 85.00 306 ASP A CA 1
ATOM 2458 C C . ASP A 1 306 ? -30.025 -15.219 27.351 1.00 85.00 306 ASP A C 1
ATOM 2460 O O . ASP A 1 306 ? -30.576 -15.258 26.250 1.00 85.00 306 ASP A O 1
ATOM 2464 N N . ASP A 1 307 ? -29.528 -16.332 27.900 1.00 83.56 307 ASP A N 1
ATOM 2465 C CA . ASP A 1 307 ? -29.601 -17.633 27.220 1.00 83.56 307 ASP A CA 1
ATOM 2466 C C . ASP A 1 307 ? -30.964 -18.338 27.430 1.00 83.56 307 ASP A C 1
ATOM 2468 O O . ASP A 1 307 ? -31.440 -19.015 26.516 1.00 83.56 307 ASP A O 1
ATOM 2472 N N . ARG A 1 308 ? -31.676 -18.076 28.543 1.00 88.88 308 ARG A N 1
ATOM 2473 C CA . ARG A 1 308 ? -33.094 -18.471 28.716 1.00 88.88 308 ARG A CA 1
ATOM 2474 C C . ARG A 1 308 ? -34.013 -17.603 27.849 1.00 88.88 308 ARG A C 1
ATOM 2476 O O . ARG A 1 308 ? -34.978 -18.110 27.281 1.00 88.88 308 ARG A O 1
ATOM 2483 N N . ALA A 1 309 ? -33.677 -16.322 27.674 1.00 90.94 309 ALA A N 1
ATOM 2484 C CA . ALA A 1 309 ? -34.347 -15.442 26.718 1.00 90.94 309 ALA A CA 1
ATOM 2485 C C . ALA A 1 309 ? -34.240 -15.984 25.280 1.00 90.94 309 ALA A C 1
ATOM 2487 O O . ALA A 1 309 ? -35.246 -16.044 24.581 1.00 90.94 309 ALA A O 1
ATOM 2488 N N . LYS A 1 310 ? -33.066 -16.469 24.848 1.00 89.69 310 LYS A N 1
ATOM 2489 C CA . LYS A 1 310 ? -32.894 -17.088 23.515 1.00 89.69 310 LYS A CA 1
ATOM 2490 C C . LYS A 1 310 ? -33.729 -18.352 23.323 1.00 89.69 310 LYS A C 1
ATOM 2492 O O . LYS A 1 310 ? -34.369 -18.484 22.286 1.00 89.69 310 LYS A O 1
ATOM 2497 N N . GLN A 1 311 ? -33.773 -19.246 24.314 1.00 93.38 311 GLN A N 1
ATOM 2498 C CA . GLN A 1 311 ? -34.632 -20.439 24.262 1.00 93.38 311 GLN A CA 1
ATOM 2499 C C . GLN A 1 311 ? -36.110 -20.064 24.057 1.00 93.38 311 GLN A C 1
ATOM 2501 O O . GLN A 1 311 ? -36.800 -20.670 23.238 1.00 93.38 311 GLN A O 1
ATOM 2506 N N . LEU A 1 312 ? -36.582 -19.020 24.747 1.00 95.06 312 LEU A N 1
ATOM 2507 C CA . LEU A 1 312 ? -37.942 -18.503 24.588 1.00 95.06 312 LEU A CA 1
ATOM 2508 C C . LEU A 1 312 ? -38.150 -17.786 23.240 1.00 95.06 312 LEU A C 1
ATOM 2510 O O . LEU A 1 312 ? -39.197 -17.966 22.629 1.00 95.06 312 LEU A O 1
ATOM 2514 N N . LEU A 1 313 ? -37.164 -17.046 22.718 1.00 94.81 313 LEU A N 1
ATOM 2515 C CA . LEU A 1 313 ? -37.237 -16.445 21.375 1.00 94.81 313 LEU A CA 1
ATOM 2516 C C . LEU A 1 313 ? -37.357 -17.503 20.264 1.00 94.81 313 LEU A C 1
ATOM 2518 O O . LEU A 1 313 ? -38.141 -17.315 19.334 1.00 94.81 313 LEU A O 1
ATOM 2522 N N . GLU A 1 314 ? -36.637 -18.625 20.362 1.00 92.75 314 GLU A N 1
ATOM 2523 C CA . GLU A 1 314 ? -36.780 -19.729 19.403 1.00 92.75 314 GLU A CA 1
ATOM 2524 C C . GLU A 1 314 ? -38.106 -20.490 19.585 1.00 92.75 314 GLU A C 1
ATOM 2526 O O . GLU A 1 314 ? -38.741 -20.829 18.584 1.00 92.75 314 GLU A O 1
ATOM 2531 N N . ARG A 1 315 ? -38.611 -20.665 20.822 1.00 94.69 315 ARG A N 1
ATOM 2532 C CA . ARG A 1 315 ? -39.986 -21.162 21.042 1.00 94.69 315 ARG A CA 1
ATOM 2533 C C . ARG A 1 315 ? -41.019 -20.221 20.410 1.00 94.69 315 ARG A C 1
ATOM 2535 O O . ARG A 1 315 ? -41.911 -20.689 19.718 1.00 94.69 315 ARG A O 1
ATOM 2542 N N . ALA A 1 316 ? -40.891 -18.903 20.564 1.00 93.56 316 ALA A N 1
ATOM 2543 C CA . ALA A 1 316 ? -41.797 -17.937 19.933 1.00 93.56 316 ALA A CA 1
ATOM 2544 C C . ALA A 1 316 ? -41.734 -17.980 18.388 1.00 93.56 316 ALA A C 1
ATOM 2546 O O . ALA A 1 316 ? -42.737 -17.724 17.720 1.00 93.56 316 ALA A O 1
ATOM 2547 N N . ARG A 1 317 ? -40.577 -18.342 17.810 1.00 92.44 317 ARG A N 1
ATOM 2548 C CA . ARG A 1 317 ? -40.385 -18.527 16.359 1.00 92.44 317 ARG A CA 1
ATOM 2549 C C . ARG A 1 317 ? -40.965 -19.849 15.831 1.00 92.44 317 ARG A C 1
ATOM 2551 O O . ARG A 1 317 ? -41.288 -19.915 14.641 1.00 92.44 317 ARG A O 1
ATOM 2558 N N . SER A 1 318 ? -41.095 -20.892 16.658 1.00 92.62 318 SER A N 1
ATOM 2559 C CA . SER A 1 318 ? -41.537 -22.220 16.199 1.00 92.62 318 SER A CA 1
ATOM 2560 C C . SER A 1 318 ? -43.043 -22.318 15.919 1.00 92.62 318 SER A C 1
ATOM 2562 O O . SER A 1 318 ? -43.427 -23.077 15.031 1.00 92.62 318 SER A O 1
ATOM 2564 N N . TYR A 1 319 ? -43.889 -21.510 16.573 1.00 91.44 319 TYR A N 1
ATOM 2565 C CA . TYR A 1 319 ? -45.313 -21.369 16.218 1.00 91.44 319 TYR A CA 1
ATOM 2566 C C . TYR A 1 319 ? -45.472 -20.904 14.761 1.00 91.44 319 TYR A C 1
ATOM 2568 O O . TYR A 1 319 ? -44.705 -20.062 14.292 1.00 91.44 319 TYR A O 1
ATOM 2576 N N . LYS A 1 320 ? -46.482 -21.400 14.037 1.00 90.19 320 LYS A N 1
ATOM 2577 C CA . LYS A 1 320 ? -46.705 -21.132 12.600 1.00 90.19 320 LYS A CA 1
ATOM 2578 C C . LYS A 1 320 ? -48.185 -20.885 12.298 1.00 90.19 320 LYS A C 1
ATOM 2580 O O . LYS A 1 320 ? -49.051 -21.408 12.990 1.00 90.19 320 LYS A O 1
ATOM 2585 N N . GLY A 1 321 ? -48.478 -20.135 11.236 1.00 85.00 321 GLY A N 1
ATOM 2586 C CA . GLY A 1 321 ? -49.812 -20.063 10.622 1.00 85.00 321 GLY A CA 1
ATOM 2587 C C . GLY A 1 321 ? -50.803 -19.077 11.254 1.00 85.00 321 GLY A C 1
ATOM 2588 O O . GLY A 1 321 ? -51.925 -18.953 10.764 1.00 85.00 321 GLY A O 1
ATOM 2589 N N . TYR A 1 322 ? -50.400 -18.343 12.292 1.00 88.06 322 TYR A N 1
ATOM 2590 C CA . TYR A 1 322 ? -51.235 -17.355 12.981 1.00 88.06 322 TYR A CA 1
ATOM 2591 C C . TYR A 1 322 ? -51.162 -15.957 12.316 1.00 88.06 322 TYR A C 1
ATOM 2593 O O . TYR A 1 322 ? -50.183 -15.628 11.631 1.00 88.06 322 TYR A O 1
ATOM 2601 N N . PRO A 1 323 ? -52.182 -15.088 12.486 1.00 82.69 323 PRO A N 1
ATOM 2602 C CA . PRO A 1 323 ? -52.120 -13.703 12.020 1.00 82.69 323 PRO A CA 1
ATOM 2603 C C . PRO A 1 323 ? -50.920 -12.956 12.616 1.00 82.69 323 PRO A C 1
ATOM 2605 O O . PRO A 1 323 ? -50.595 -13.125 13.782 1.00 82.69 323 PRO A O 1
ATOM 2608 N N . LEU A 1 324 ? -50.296 -12.073 11.832 1.00 86.12 324 LEU A N 1
ATOM 2609 C CA . LEU A 1 324 ? -49.127 -11.272 12.235 1.00 86.12 324 LEU A CA 1
ATOM 2610 C C . LEU A 1 324 ? -47.807 -12.043 12.494 1.00 86.12 324 LEU A C 1
ATOM 2612 O O . LEU A 1 324 ? -46.846 -11.396 12.902 1.00 86.12 324 LEU A O 1
ATOM 2616 N N . GLU A 1 325 ? -47.678 -13.339 12.166 1.00 89.19 325 GLU A N 1
ATOM 2617 C CA . GLU A 1 325 ? -46.424 -14.123 12.328 1.00 89.19 325 GLU A CA 1
ATOM 2618 C C . GLU A 1 325 ? -45.154 -13.376 11.860 1.00 89.19 325 GLU A C 1
ATOM 2620 O O . GLU A 1 325 ? -44.186 -13.235 12.607 1.00 89.19 325 GLU A O 1
ATOM 2625 N N . THR A 1 326 ? -45.172 -12.792 10.656 1.00 85.62 326 THR A N 1
ATOM 2626 C CA . THR A 1 326 ? -44.044 -12.013 10.104 1.00 85.62 326 THR A CA 1
ATOM 2627 C C . THR A 1 326 ? -43.644 -10.820 10.985 1.00 85.62 326 THR A C 1
ATOM 2629 O O . THR A 1 326 ? -42.475 -10.441 11.032 1.00 85.62 326 THR A O 1
ATOM 2632 N N . ARG A 1 327 ? -44.604 -10.223 11.701 1.00 87.12 327 ARG A N 1
ATOM 2633 C CA . ARG A 1 327 ? -44.384 -9.087 12.605 1.00 87.12 327 ARG A CA 1
ATOM 2634 C C . ARG A 1 327 ? -43.778 -9.539 13.935 1.00 87.12 327 ARG A C 1
ATOM 2636 O O . ARG A 1 327 ? -42.958 -8.804 14.485 1.00 87.12 327 ARG A O 1
ATOM 2643 N N . LEU A 1 328 ? -44.116 -10.738 14.419 1.00 90.19 328 LEU A N 1
ATOM 2644 C CA . LEU A 1 328 ? -43.426 -11.325 15.567 1.00 90.19 328 LEU A CA 1
ATOM 2645 C C . LEU A 1 328 ? -41.999 -11.747 15.203 1.00 90.19 328 LEU A C 1
ATOM 2647 O O . LEU A 1 328 ? -41.075 -11.416 15.937 1.00 90.19 328 LEU A O 1
ATOM 2651 N N . HIS A 1 329 ? -41.786 -12.375 14.042 1.00 89.62 329 HIS A N 1
ATOM 2652 C CA . HIS A 1 329 ? -40.440 -12.715 13.563 1.00 89.62 329 HIS A CA 1
ATOM 2653 C C . HIS A 1 329 ? -39.512 -11.487 13.486 1.00 89.62 329 HIS A C 1
ATOM 2655 O O . HIS A 1 329 ? -38.350 -11.584 13.876 1.00 89.62 329 HIS A O 1
ATOM 2661 N N . PHE A 1 330 ? -40.023 -10.324 13.062 1.00 84.44 330 PHE A N 1
ATOM 2662 C CA . PHE A 1 330 ? -39.264 -9.066 13.076 1.00 84.44 330 PHE A CA 1
ATOM 2663 C C . PHE A 1 330 ? -38.912 -8.601 14.503 1.00 84.44 330 PHE A C 1
ATOM 2665 O O . PHE A 1 330 ? -37.770 -8.234 14.762 1.00 84.44 330 PHE A O 1
ATOM 2672 N N . ARG A 1 331 ? -39.849 -8.683 15.463 1.00 89.62 331 ARG A N 1
ATOM 2673 C CA . ARG A 1 331 ? -39.547 -8.409 16.885 1.00 89.62 331 ARG A CA 1
ATOM 2674 C C . ARG A 1 331 ? -38.493 -9.367 17.450 1.00 89.62 331 ARG A C 1
ATOM 2676 O O . ARG A 1 331 ? -37.586 -8.923 18.147 1.00 89.62 331 ARG A O 1
ATOM 2683 N N . ILE A 1 332 ? -38.601 -10.660 17.134 1.00 90.19 332 ILE A N 1
ATOM 2684 C CA . ILE A 1 332 ? -37.653 -11.697 17.559 1.00 90.19 332 ILE A CA 1
ATOM 2685 C C . ILE A 1 332 ? -36.252 -11.400 17.012 1.00 90.19 332 ILE A C 1
ATOM 2687 O O . ILE A 1 332 ? -35.299 -11.437 17.779 1.00 90.19 332 ILE A O 1
ATOM 2691 N N . HIS A 1 333 ? -36.120 -11.064 15.724 1.00 83.62 333 HIS A N 1
ATOM 2692 C CA . HIS A 1 333 ? -34.834 -10.725 15.103 1.00 83.62 333 HIS A CA 1
ATOM 2693 C C . HIS A 1 333 ? -34.131 -9.568 15.827 1.00 83.62 333 HIS A C 1
ATOM 2695 O O . HIS A 1 333 ? -32.996 -9.739 16.272 1.00 83.62 333 HIS A O 1
ATOM 2701 N N . ASN A 1 334 ? -34.830 -8.449 16.038 1.00 82.25 334 ASN A N 1
ATOM 2702 C CA . ASN A 1 334 ? -34.279 -7.278 16.726 1.00 82.25 334 ASN A CA 1
ATOM 2703 C C . ASN A 1 334 ? -33.872 -7.609 18.179 1.00 82.25 334 ASN A C 1
ATOM 2705 O O . ASN A 1 334 ? -32.847 -7.135 18.670 1.00 82.25 334 ASN A O 1
ATOM 2709 N N . ALA A 1 335 ? -34.647 -8.455 18.869 1.00 83.56 335 ALA A N 1
ATOM 2710 C CA . ALA A 1 335 ? -34.313 -8.935 20.211 1.00 83.56 335 ALA A CA 1
ATOM 2711 C C . ALA A 1 335 ? -33.077 -9.858 20.221 1.00 83.56 335 ALA A C 1
ATOM 2713 O O . ALA A 1 335 ? -32.238 -9.750 21.117 1.00 83.56 335 ALA A O 1
ATOM 2714 N N . SER A 1 336 ? -32.927 -10.737 19.223 1.00 82.31 336 SER A N 1
ATOM 2715 C CA . SER A 1 336 ? -31.741 -11.588 19.065 1.00 82.31 336 SER A CA 1
ATOM 2716 C C . SER A 1 336 ? -30.468 -10.766 18.832 1.00 82.31 336 SER A C 1
ATOM 2718 O O . SER A 1 336 ? -29.438 -11.079 19.428 1.00 82.31 336 SER A O 1
ATOM 2720 N N . GLU A 1 337 ? -30.528 -9.704 18.021 1.00 76.44 337 GLU A N 1
ATOM 2721 C CA . GLU A 1 337 ? -29.383 -8.811 17.785 1.00 76.44 337 GLU A CA 1
ATOM 2722 C C . GLU A 1 337 ? -28.976 -8.047 19.052 1.00 76.44 337 GLU A C 1
ATOM 2724 O O . GLU A 1 337 ? -27.794 -8.025 19.405 1.00 76.44 337 GLU A O 1
ATOM 2729 N N . ALA A 1 338 ? -29.947 -7.504 19.795 1.00 73.50 338 ALA A N 1
ATOM 2730 C CA . ALA A 1 338 ? -29.692 -6.827 21.067 1.00 73.50 338 ALA A CA 1
ATOM 2731 C C . ALA A 1 338 ? -29.007 -7.752 22.097 1.00 73.50 338 ALA A C 1
ATOM 2733 O O . ALA A 1 338 ? -28.041 -7.351 22.749 1.00 73.50 338 ALA A O 1
ATOM 2734 N N . LEU A 1 339 ? -29.445 -9.014 22.196 1.00 75.25 339 LEU A N 1
ATOM 2735 C CA . LEU A 1 339 ? -28.806 -10.038 23.036 1.00 75.25 339 LEU A CA 1
ATOM 2736 C C . LEU A 1 339 ? -27.401 -10.432 22.535 1.00 75.25 339 LEU A C 1
ATOM 2738 O O . LEU A 1 339 ? -26.538 -10.796 23.337 1.00 75.25 339 LEU A O 1
ATOM 2742 N N . GLY A 1 340 ? -27.142 -10.348 21.227 1.00 63.41 340 GLY A N 1
ATOM 2743 C CA . GLY A 1 340 ? -25.806 -10.518 20.647 1.00 63.41 340 GLY A CA 1
ATOM 2744 C C . GLY A 1 340 ? -24.845 -9.415 21.095 1.00 63.41 340 GLY A C 1
ATOM 2745 O O . GLY A 1 340 ? -23.797 -9.701 21.682 1.00 63.41 340 GLY A O 1
ATOM 2746 N N . ALA A 1 341 ? -25.248 -8.154 20.911 1.00 56.31 341 ALA A N 1
ATOM 2747 C CA . ALA A 1 341 ? -24.485 -6.983 21.341 1.00 56.31 341 ALA A CA 1
ATOM 2748 C C . ALA A 1 341 ? -24.244 -6.967 22.864 1.00 56.31 341 ALA A C 1
ATOM 2750 O O . ALA A 1 341 ? -23.154 -6.621 23.323 1.00 56.31 341 ALA A O 1
ATOM 2751 N N . ARG A 1 342 ? -25.222 -7.412 23.667 1.00 55.53 342 ARG A N 1
ATOM 2752 C CA . ARG A 1 342 ? -25.070 -7.524 25.126 1.00 55.53 342 ARG A CA 1
ATOM 2753 C C . ARG A 1 342 ? -24.072 -8.608 25.535 1.00 55.53 342 ARG A C 1
ATOM 2755 O O . ARG A 1 342 ? -23.242 -8.364 26.409 1.00 55.53 342 ARG A O 1
ATOM 2762 N N . LYS A 1 343 ? -24.077 -9.778 24.881 1.00 51.94 343 LYS A N 1
ATOM 2763 C CA . LYS A 1 343 ? -23.101 -10.845 25.171 1.00 51.94 343 LYS A CA 1
ATOM 2764 C C . LYS A 1 343 ? -21.677 -10.440 24.758 1.00 51.94 343 LYS A C 1
ATOM 2766 O O . LYS A 1 343 ? -20.730 -10.790 25.461 1.00 51.94 343 LYS A O 1
ATOM 2771 N N . GLN A 1 344 ? -21.524 -9.616 23.713 1.00 47.53 344 GLN A N 1
ATOM 2772 C CA . GLN A 1 344 ? -20.268 -8.902 23.442 1.00 47.53 344 GLN A CA 1
ATOM 2773 C C . GLN A 1 344 ? -19.913 -7.916 24.567 1.00 47.53 344 GLN A C 1
ATOM 2775 O O . GLN A 1 344 ? -18.790 -7.973 25.053 1.00 47.53 344 GLN A O 1
ATOM 2780 N N . ALA A 1 345 ? -20.845 -7.080 25.044 1.00 44.75 345 ALA A N 1
ATOM 2781 C CA . ALA A 1 345 ? -20.610 -6.120 26.135 1.00 44.75 345 ALA A CA 1
ATOM 2782 C C . ALA A 1 345 ? -20.180 -6.779 27.470 1.00 44.75 345 ALA A C 1
ATOM 2784 O O . ALA A 1 345 ? -19.325 -6.250 28.179 1.00 44.75 345 ALA A O 1
ATOM 2785 N N . VAL A 1 346 ? -20.714 -7.961 27.797 1.00 47.22 346 VAL A N 1
ATOM 2786 C CA . VAL A 1 346 ? -20.327 -8.732 28.998 1.00 47.22 346 VAL A CA 1
ATOM 2787 C C . VAL A 1 346 ? -18.977 -9.442 28.823 1.00 47.22 346 VAL A C 1
ATOM 2789 O O . VAL A 1 346 ? -18.213 -9.540 29.782 1.00 47.22 346 VAL A O 1
ATOM 2792 N N . ARG A 1 347 ? -18.632 -9.890 27.605 1.00 46.28 347 ARG A N 1
ATOM 2793 C CA . ARG A 1 347 ? -17.259 -10.323 27.268 1.00 46.28 347 ARG A CA 1
ATOM 2794 C C . ARG A 1 347 ? -16.287 -9.147 27.423 1.00 46.28 347 ARG A C 1
ATOM 2796 O O . ARG A 1 347 ? -15.210 -9.312 27.981 1.00 46.28 347 ARG A O 1
ATOM 2803 N N . TRP A 1 348 ? -16.726 -7.959 27.015 1.00 46.44 348 TRP A N 1
ATOM 2804 C CA . TRP A 1 348 ? -16.006 -6.692 27.093 1.00 46.44 348 TRP A CA 1
ATOM 2805 C C . TRP A 1 348 ? -15.605 -6.291 28.515 1.00 46.44 348 TRP A C 1
ATOM 2807 O O . TRP A 1 348 ? -14.432 -6.040 28.773 1.00 46.44 348 TRP A O 1
ATOM 2817 N N . LEU A 1 349 ? -16.541 -6.352 29.464 1.00 44.44 349 LEU A N 1
ATOM 2818 C CA . LEU A 1 349 ? -16.281 -6.106 30.891 1.00 44.44 349 LEU A CA 1
ATOM 2819 C C . LEU A 1 349 ? -15.324 -7.123 31.553 1.00 44.44 349 LEU A C 1
ATOM 2821 O O . LEU A 1 349 ? -14.949 -6.937 32.706 1.00 44.44 349 LEU A O 1
ATOM 2825 N N . LYS A 1 350 ? -14.916 -8.185 30.843 1.00 48.75 350 LYS A N 1
ATOM 2826 C CA . LYS A 1 350 ? -13.890 -9.147 31.278 1.00 48.75 350 LYS A CA 1
ATOM 2827 C C . LYS A 1 350 ? -12.552 -9.015 30.536 1.00 48.75 350 LYS A C 1
ATOM 2829 O O . LYS A 1 350 ? -11.646 -9.788 30.829 1.00 48.75 350 LYS A O 1
ATOM 2834 N N . MET A 1 351 ? -12.422 -8.111 29.559 1.00 54.66 351 MET A N 1
ATOM 2835 C CA . MET A 1 351 ? -11.267 -8.091 28.644 1.00 54.66 351 MET A CA 1
ATOM 2836 C C . MET A 1 351 ? -10.103 -7.186 29.064 1.00 54.66 351 MET A C 1
ATOM 2838 O O . MET A 1 351 ? -8.985 -7.437 28.629 1.00 54.66 351 MET A O 1
ATOM 2842 N N . ALA A 1 352 ? -10.325 -6.188 29.919 1.00 61.94 352 ALA A N 1
ATOM 2843 C CA . ALA A 1 352 ? -9.250 -5.426 30.550 1.00 61.94 352 ALA A CA 1
ATOM 2844 C C . ALA A 1 352 ? -9.686 -4.974 31.947 1.00 61.94 352 ALA A C 1
ATOM 2846 O O . ALA A 1 352 ? -10.791 -4.458 32.115 1.00 61.94 352 ALA A O 1
ATOM 2847 N N . SER A 1 353 ? -8.829 -5.178 32.947 1.00 81.12 353 SER A N 1
ATOM 2848 C CA . SER A 1 353 ? -9.043 -4.624 34.284 1.00 81.12 353 SER A CA 1
ATOM 2849 C C . SER A 1 353 ? -8.612 -3.152 34.332 1.00 81.12 353 SER A C 1
ATOM 2851 O O . SER A 1 353 ? -7.920 -2.664 33.430 1.00 81.12 353 SER A O 1
ATOM 2853 N N . ALA A 1 354 ? -9.004 -2.430 35.385 1.00 86.25 354 ALA A N 1
ATOM 2854 C CA . ALA A 1 354 ? -8.632 -1.023 35.551 1.00 86.25 354 ALA A CA 1
ATOM 2855 C C . ALA A 1 354 ? -7.103 -0.838 35.633 1.00 86.25 354 ALA A C 1
ATOM 2857 O O . ALA A 1 354 ? -6.568 0.161 35.155 1.00 86.25 354 ALA A O 1
ATOM 2858 N N . GLU A 1 355 ? -6.397 -1.829 36.178 1.00 89.12 355 GLU A N 1
ATOM 2859 C CA . GLU A 1 355 ? -4.940 -1.877 36.286 1.00 89.12 355 GLU A CA 1
ATOM 2860 C C . GLU A 1 355 ? -4.276 -2.035 34.911 1.00 89.12 355 GLU A C 1
ATOM 2862 O O . GLU A 1 355 ? -3.299 -1.344 34.636 1.00 89.12 355 GLU A O 1
ATOM 2867 N N . HIS A 1 356 ? -4.819 -2.876 34.018 1.00 91.81 356 HIS A N 1
ATOM 2868 C CA . HIS A 1 356 ? -4.296 -3.031 32.649 1.00 91.81 356 HIS A CA 1
ATOM 2869 C C . HIS A 1 356 ? -4.505 -1.758 31.823 1.00 91.81 356 HIS A C 1
ATOM 2871 O O . HIS A 1 356 ? -3.574 -1.259 31.192 1.00 91.81 356 HIS A O 1
ATOM 2877 N N . ILE A 1 357 ? -5.700 -1.161 31.905 1.00 93.81 357 ILE A N 1
ATOM 2878 C CA . ILE A 1 357 ? -5.991 0.132 31.267 1.00 93.81 357 ILE A CA 1
ATOM 2879 C C . ILE A 1 357 ? -5.035 1.214 31.797 1.00 93.81 357 ILE A C 1
ATOM 2881 O O . ILE A 1 357 ? -4.495 1.992 31.008 1.00 93.81 357 ILE A O 1
ATOM 2885 N N . GLN A 1 358 ? -4.760 1.251 33.105 1.00 95.31 358 GLN A N 1
ATOM 2886 C CA . GLN A 1 358 ? -3.786 2.184 33.673 1.00 95.31 358 GLN A CA 1
ATOM 2887 C C . GLN A 1 358 ? -2.355 1.907 33.193 1.00 95.31 358 GLN A C 1
ATOM 2889 O O . GLN A 1 358 ? -1.656 2.851 32.837 1.00 95.31 358 GLN A O 1
ATOM 2894 N N . ALA A 1 359 ? -1.918 0.647 33.142 1.00 95.25 359 ALA A N 1
ATOM 2895 C CA . ALA A 1 359 ? -0.573 0.284 32.701 1.00 95.25 359 ALA A CA 1
ATOM 2896 C C . ALA A 1 359 ? -0.313 0.692 31.238 1.00 95.25 359 ALA A C 1
ATOM 2898 O O . ALA A 1 359 ? 0.768 1.194 30.926 1.00 95.25 359 ALA A O 1
ATOM 2899 N N . LEU A 1 360 ? -1.320 0.562 30.366 1.00 96.69 360 LEU A N 1
ATOM 2900 C CA . LEU A 1 360 ? -1.279 1.043 28.980 1.00 96.69 360 LEU A CA 1
ATOM 2901 C C . LEU A 1 360 ? -1.215 2.582 28.893 1.00 96.69 360 LEU A C 1
ATOM 2903 O O . LEU A 1 360 ? -0.447 3.115 28.093 1.00 96.69 360 LEU A O 1
ATOM 2907 N N . ASN A 1 361 ? -1.952 3.307 29.744 1.00 97.56 361 ASN A N 1
ATOM 2908 C CA . ASN A 1 361 ? -1.848 4.772 29.851 1.00 97.56 361 ASN A CA 1
ATOM 2909 C C . ASN A 1 361 ? -0.467 5.221 30.374 1.00 97.56 361 ASN A C 1
ATOM 2911 O O . ASN A 1 361 ? 0.108 6.196 29.886 1.00 97.56 361 ASN A O 1
ATOM 2915 N N . ASP A 1 362 ? 0.092 4.510 31.353 1.00 97.81 362 ASP A N 1
ATOM 2916 C CA . ASP A 1 362 ? 1.424 4.786 31.896 1.00 97.81 362 ASP A CA 1
ATOM 2917 C C . ASP A 1 362 ? 2.516 4.522 30.843 1.00 97.81 362 ASP A C 1
ATOM 2919 O O . ASP A 1 362 ? 3.441 5.325 30.710 1.00 97.81 362 ASP A O 1
ATOM 2923 N N . ALA A 1 363 ? 2.382 3.456 30.042 1.00 98.06 363 ALA A N 1
ATOM 2924 C CA . ALA A 1 363 ? 3.260 3.164 28.906 1.00 98.06 363 ALA A CA 1
ATOM 2925 C C . ALA A 1 363 ? 3.168 4.237 27.811 1.00 98.06 363 ALA A C 1
ATOM 2927 O O . ALA A 1 363 ? 4.198 4.763 27.392 1.00 98.06 363 ALA A O 1
ATOM 2928 N N . ALA A 1 364 ? 1.957 4.651 27.416 1.00 98.44 364 ALA A N 1
ATOM 2929 C CA . ALA A 1 364 ? 1.757 5.751 26.468 1.00 98.44 364 ALA A CA 1
ATOM 2930 C C . ALA A 1 364 ? 2.468 7.037 26.930 1.00 98.44 364 ALA A C 1
ATOM 2932 O O . ALA A 1 364 ? 3.142 7.704 26.143 1.00 98.44 364 ALA A O 1
ATOM 2933 N N . ASN A 1 365 ? 2.391 7.364 28.223 1.00 98.50 365 ASN A N 1
ATOM 2934 C CA . ASN A 1 365 ? 3.076 8.525 28.786 1.00 98.50 365 ASN A CA 1
ATOM 2935 C C . ASN A 1 365 ? 4.606 8.355 28.856 1.00 98.50 365 ASN A C 1
ATOM 2937 O O . ASN A 1 365 ? 5.311 9.302 28.512 1.00 98.50 365 ASN A O 1
ATOM 2941 N N . ARG A 1 366 ? 5.146 7.170 29.184 1.00 98.12 366 ARG A N 1
ATOM 2942 C CA . ARG A 1 366 ? 6.596 6.894 29.046 1.00 98.12 366 ARG A CA 1
ATOM 2943 C C . ARG A 1 366 ? 7.069 7.057 27.598 1.00 98.12 366 ARG A C 1
ATOM 2945 O O . ARG A 1 366 ? 8.074 7.721 27.349 1.00 98.12 366 ARG A O 1
ATOM 2952 N N . MET A 1 367 ? 6.300 6.543 26.639 1.00 98.31 367 MET A N 1
ATOM 2953 C CA . MET A 1 367 ? 6.597 6.655 25.210 1.00 98.31 367 MET A CA 1
ATOM 2954 C C . MET A 1 367 ? 6.571 8.111 24.714 1.00 98.31 367 MET A C 1
ATOM 2956 O O . MET A 1 367 ? 7.432 8.494 23.924 1.00 98.31 367 MET A O 1
ATOM 2960 N N . ARG A 1 368 ? 5.647 8.956 25.209 1.00 98.44 368 ARG A N 1
ATOM 2961 C CA . ARG A 1 368 ? 5.671 10.413 24.953 1.00 98.44 368 ARG A CA 1
ATOM 2962 C C . ARG A 1 368 ? 6.972 11.053 25.427 1.00 98.44 368 ARG A C 1
ATOM 2964 O O . ARG A 1 368 ? 7.552 11.843 24.690 1.00 98.44 368 ARG A O 1
ATOM 2971 N N . ILE A 1 369 ? 7.402 10.736 26.648 1.00 98.44 369 ILE A N 1
ATOM 2972 C CA . ILE A 1 369 ? 8.597 11.325 27.265 1.00 98.44 369 ILE A CA 1
ATOM 2973 C C . ILE A 1 369 ? 9.839 10.960 26.452 1.00 98.44 369 ILE A C 1
ATOM 2975 O O . ILE A 1 369 ? 10.582 11.858 26.061 1.00 98.44 369 ILE A O 1
ATOM 2979 N N . SER A 1 370 ? 10.004 9.678 26.111 1.00 98.31 370 SER A N 1
ATOM 2980 C CA . SER A 1 370 ? 11.096 9.214 25.247 1.00 98.31 370 SER A CA 1
ATOM 2981 C C . SER A 1 370 ? 11.060 9.901 23.873 1.00 98.31 370 SER A C 1
ATOM 2983 O O . SER A 1 370 ? 12.054 10.491 23.451 1.00 98.31 370 SER A O 1
ATOM 2985 N N . ALA A 1 371 ? 9.896 9.957 23.212 1.00 98.56 371 ALA A N 1
ATOM 2986 C CA . ALA A 1 371 ? 9.739 10.638 21.924 1.00 98.56 371 ALA A CA 1
ATOM 2987 C C . ALA A 1 371 ? 10.080 12.143 21.974 1.00 98.56 371 ALA A C 1
ATOM 2989 O O . ALA A 1 371 ? 10.660 12.667 21.022 1.00 98.56 371 ALA A O 1
ATOM 2990 N N . ILE A 1 372 ? 9.762 12.841 23.072 1.00 98.62 372 ILE A N 1
ATOM 2991 C CA . ILE A 1 372 ? 10.198 14.228 23.295 1.00 98.62 372 ILE A CA 1
ATOM 2992 C C . ILE A 1 372 ? 11.723 14.264 23.439 1.00 98.62 372 ILE A C 1
ATOM 2994 O O . ILE A 1 372 ? 12.376 14.910 22.619 1.00 98.62 372 ILE A O 1
ATOM 2998 N N . GLN A 1 373 ? 12.284 13.513 24.396 1.00 98.62 373 GLN A N 1
ATOM 2999 C CA . GLN A 1 373 ? 13.723 13.455 24.686 1.00 98.62 373 GLN A CA 1
ATOM 3000 C C . GLN A 1 373 ? 14.560 13.213 23.425 1.00 98.62 373 GLN A C 1
ATOM 3002 O O . GLN A 1 373 ? 15.446 14.015 23.139 1.00 98.62 373 GLN A O 1
ATOM 3007 N N . MET A 1 374 ? 14.231 12.192 22.620 1.00 98.62 374 MET A N 1
ATOM 3008 C CA . MET A 1 374 ? 14.943 11.908 21.367 1.00 98.62 374 MET A CA 1
ATOM 3009 C C . MET A 1 374 ? 14.995 13.132 20.444 1.00 98.62 374 MET A C 1
ATOM 3011 O O . MET A 1 374 ? 16.043 13.455 19.891 1.00 98.62 374 MET A O 1
ATOM 3015 N N . THR A 1 375 ? 13.865 13.825 20.257 1.00 98.50 375 THR A N 1
ATOM 3016 C CA . THR A 1 375 ? 13.784 14.968 19.329 1.00 98.50 375 THR A CA 1
ATOM 3017 C C . THR A 1 375 ? 14.456 16.229 19.867 1.00 98.50 375 THR A C 1
ATOM 3019 O O . THR A 1 375 ? 14.934 17.040 19.075 1.00 98.50 375 THR A O 1
ATOM 3022 N N . CYS A 1 376 ? 14.565 16.375 21.192 1.00 97.44 376 CYS A N 1
ATOM 3023 C CA . CYS A 1 376 ? 15.406 17.390 21.825 1.00 97.44 376 CYS A CA 1
ATOM 3024 C C . CYS A 1 376 ? 16.894 17.077 21.609 1.00 97.44 376 CYS A C 1
ATOM 3026 O O . CYS A 1 376 ? 17.630 17.936 21.130 1.00 97.44 376 CYS A O 1
ATOM 3028 N N . THR A 1 377 ? 17.322 15.838 21.881 1.00 97.00 377 THR A N 1
ATOM 3029 C CA . THR A 1 377 ? 18.703 15.359 21.680 1.00 97.00 377 THR A CA 1
ATOM 3030 C C . THR A 1 377 ? 19.146 15.472 20.216 1.00 97.00 377 THR A C 1
ATOM 3032 O O . THR A 1 377 ? 20.277 15.860 19.937 1.00 97.00 377 THR A O 1
ATOM 3035 N N . ALA A 1 378 ? 18.242 15.199 19.271 1.00 97.50 378 ALA A N 1
ATOM 3036 C CA . ALA A 1 378 ? 18.460 15.345 17.829 1.00 97.50 378 ALA A CA 1
ATOM 3037 C C . ALA A 1 378 ? 18.260 16.782 17.295 1.00 97.50 378 ALA A C 1
ATOM 3039 O O . ALA A 1 378 ? 18.348 16.998 16.081 1.00 97.50 378 ALA A O 1
ATOM 3040 N N . ASN A 1 379 ? 17.890 17.735 18.165 1.00 97.31 379 ASN A N 1
ATOM 3041 C CA . ASN A 1 379 ? 17.443 19.103 17.853 1.00 97.31 379 ASN A CA 1
ATOM 3042 C C . ASN A 1 379 ? 16.467 19.204 16.653 1.00 97.31 379 ASN A C 1
ATOM 3044 O O . ASN A 1 379 ? 16.421 20.203 15.935 1.00 97.31 379 ASN A O 1
ATOM 3048 N N . SER A 1 380 ? 15.711 18.137 16.380 1.00 97.62 380 SER A N 1
ATOM 3049 C CA . SER A 1 380 ? 14.826 18.015 15.221 1.00 97.62 380 SER A CA 1
ATOM 3050 C C . SER A 1 380 ? 13.894 16.805 15.352 1.00 97.62 380 SER A C 1
ATOM 3052 O O . SER A 1 380 ? 14.219 15.811 16.000 1.00 97.62 380 SER A O 1
ATOM 3054 N N . GLY A 1 381 ? 12.733 16.860 14.695 1.00 97.12 381 GLY A N 1
ATOM 3055 C CA . GLY A 1 381 ? 11.773 15.754 14.644 1.00 97.12 381 GLY A CA 1
ATOM 3056 C C . GLY A 1 381 ? 10.348 16.186 14.974 1.00 97.12 381 GLY A C 1
ATOM 3057 O O . GLY A 1 381 ? 10.028 17.372 14.972 1.00 97.12 381 GLY A O 1
ATOM 3058 N N . HIS A 1 382 ? 9.470 15.214 15.223 1.00 98.50 382 HIS A N 1
ATOM 3059 C CA . HIS A 1 382 ? 8.020 15.435 15.251 1.00 98.50 382 HIS A CA 1
ATOM 3060 C C . HIS A 1 382 ? 7.379 14.950 16.571 1.00 98.50 382 HIS A C 1
ATOM 3062 O O . HIS A 1 382 ? 6.476 14.104 16.530 1.00 98.50 382 HIS A O 1
ATOM 3068 N N . PRO A 1 383 ? 7.792 15.459 17.752 1.00 98.31 383 PRO A N 1
ATOM 3069 C CA . PRO A 1 383 ? 7.253 15.008 19.039 1.00 98.31 383 PRO A CA 1
ATOM 3070 C C . PRO A 1 383 ? 5.741 15.239 19.123 1.00 98.31 383 PRO A C 1
ATOM 3072 O O . PRO A 1 383 ? 4.996 14.340 19.496 1.00 98.31 383 PRO A O 1
ATOM 3075 N N . THR A 1 384 ? 5.236 16.372 18.628 1.00 98.69 384 THR A N 1
ATOM 3076 C CA . THR A 1 384 ? 3.790 16.649 18.587 1.00 98.69 384 THR A CA 1
ATOM 3077 C C . THR A 1 384 ? 2.990 15.654 17.745 1.00 98.69 384 THR A C 1
ATOM 3079 O O . THR A 1 384 ? 1.829 15.383 18.041 1.00 98.69 384 THR A O 1
ATOM 3082 N N . SER A 1 385 ? 3.610 15.079 16.713 1.00 98.69 385 SER A N 1
ATOM 3083 C CA . SER A 1 385 ? 2.993 14.071 15.835 1.00 98.69 385 SER A CA 1
ATOM 3084 C C . SER A 1 385 ? 3.224 12.640 16.347 1.00 98.69 385 SER A C 1
ATOM 3086 O O . SER A 1 385 ? 2.579 11.710 15.873 1.00 98.69 385 SER A O 1
ATOM 3088 N N . SER A 1 386 ? 4.119 12.479 17.324 1.00 98.69 386 SER A N 1
ATOM 3089 C CA . SER A 1 386 ? 4.362 11.252 18.089 1.00 98.69 386 SER A CA 1
ATOM 3090 C C . SER A 1 386 ? 3.345 11.134 19.232 1.00 98.69 386 SER A C 1
ATOM 3092 O O . SER A 1 386 ? 2.678 10.114 19.379 1.00 98.69 386 SER A O 1
ATOM 3094 N N . CYS A 1 387 ? 3.145 12.218 19.988 1.00 98.75 387 CYS A N 1
ATOM 3095 C CA . CYS A 1 387 ? 2.281 12.258 21.167 1.00 98.75 387 CYS A CA 1
ATOM 3096 C C . CYS A 1 387 ? 0.781 12.057 20.889 1.00 98.75 387 CYS A C 1
ATOM 3098 O O . CYS A 1 387 ? 0.086 11.578 21.785 1.00 98.75 387 CYS A O 1
ATOM 3100 N N . SER A 1 388 ? 0.280 12.379 19.685 1.00 98.75 388 SER A N 1
ATOM 3101 C CA . SER A 1 388 ? -1.116 12.097 19.295 1.00 98.75 388 SER A CA 1
ATOM 3102 C C . SER A 1 388 ? -1.412 10.601 19.148 1.00 98.75 388 SER A C 1
ATOM 3104 O O . SER A 1 388 ? -2.556 10.194 19.292 1.00 98.75 388 SER A O 1
ATOM 3106 N N . ALA A 1 389 ? -0.386 9.779 18.904 1.00 98.75 389 ALA A N 1
ATOM 3107 C CA . ALA A 1 389 ? -0.517 8.347 18.650 1.00 98.75 389 ALA A CA 1
ATOM 3108 C C . ALA A 1 389 ? -0.061 7.465 19.830 1.00 98.75 389 ALA A C 1
ATOM 3110 O O . ALA A 1 389 ? 0.119 6.260 19.656 1.00 98.75 389 ALA A O 1
ATOM 3111 N N . ALA A 1 390 ? 0.158 8.037 21.018 1.00 98.81 390 ALA A N 1
ATOM 3112 C CA . ALA A 1 390 ? 0.782 7.319 22.128 1.00 98.81 390 ALA A CA 1
ATOM 3113 C C . ALA A 1 390 ? -0.105 6.194 22.693 1.00 98.81 390 ALA A C 1
ATOM 3115 O O . ALA A 1 390 ? 0.356 5.060 22.785 1.00 98.81 390 ALA A O 1
ATOM 3116 N N . GLU A 1 391 ? -1.379 6.460 23.003 1.00 98.81 391 GLU A N 1
ATOM 3117 C CA . GLU A 1 391 ? -2.335 5.432 23.446 1.00 98.81 391 GLU A CA 1
ATOM 3118 C C . GLU A 1 391 ? -2.636 4.423 22.334 1.00 98.81 391 GLU A C 1
ATOM 3120 O O . GLU A 1 391 ? -2.798 3.235 22.617 1.00 98.81 391 GLU A O 1
ATOM 3125 N N . ILE A 1 392 ? -2.652 4.874 21.072 1.00 98.88 392 ILE A N 1
ATOM 3126 C CA . ILE A 1 392 ? -2.816 4.012 19.894 1.00 98.88 392 ILE A CA 1
ATOM 3127 C C . ILE A 1 392 ? -1.693 2.973 19.851 1.00 98.88 392 ILE A C 1
ATOM 3129 O O . ILE A 1 392 ? -1.985 1.779 19.834 1.00 98.88 392 ILE A O 1
ATOM 3133 N N . LEU A 1 393 ? -0.422 3.398 19.879 1.00 98.69 393 LEU A N 1
ATOM 3134 C CA . LEU A 1 393 ? 0.700 2.457 19.874 1.00 98.69 393 LEU A CA 1
ATOM 3135 C C . LEU A 1 393 ? 0.779 1.647 21.166 1.00 98.69 393 LEU A C 1
ATOM 3137 O O . LEU A 1 393 ? 1.034 0.455 21.076 1.00 98.69 393 LEU A O 1
ATOM 3141 N N . ALA A 1 394 ? 0.532 2.229 22.342 1.00 98.50 394 ALA A N 1
ATOM 3142 C CA . ALA A 1 394 ? 0.593 1.478 23.596 1.00 98.50 394 ALA A CA 1
ATOM 3143 C C . ALA A 1 394 ? -0.438 0.336 23.613 1.00 98.50 394 ALA A C 1
ATOM 3145 O O . ALA A 1 394 ? -0.090 -0.813 23.873 1.00 98.50 394 ALA A O 1
ATOM 3146 N N . THR A 1 395 ? -1.689 0.622 23.241 1.00 98.25 395 THR A N 1
ATOM 3147 C CA . THR A 1 395 ? -2.753 -0.392 23.135 1.00 98.25 395 THR A CA 1
ATOM 3148 C C . THR A 1 395 ? -2.442 -1.434 22.055 1.00 98.25 395 THR A C 1
ATOM 3150 O O . THR A 1 395 ? -2.727 -2.619 22.224 1.00 98.25 395 THR A O 1
ATOM 3153 N N . LEU A 1 396 ? -1.834 -1.012 20.943 1.00 98.12 396 LEU A N 1
ATOM 3154 C CA . LEU A 1 396 ? -1.504 -1.891 19.826 1.00 98.12 396 LEU A CA 1
ATOM 3155 C C . LEU A 1 396 ? -0.321 -2.826 20.142 1.00 98.12 396 LEU A C 1
ATOM 3157 O O . LEU A 1 396 ? -0.433 -4.029 19.941 1.00 98.12 396 LEU A O 1
ATOM 3161 N N . PHE A 1 397 ? 0.787 -2.299 20.671 1.00 98.31 397 PHE A N 1
ATOM 3162 C CA . PHE A 1 397 ? 2.018 -3.046 20.970 1.00 98.31 397 PHE A CA 1
ATOM 3163 C C . PHE A 1 397 ? 1.941 -3.882 22.250 1.00 98.31 397 PHE A C 1
ATOM 3165 O O . PHE A 1 397 ? 2.660 -4.877 22.358 1.00 98.31 397 PHE A O 1
ATOM 3172 N N . PHE A 1 398 ? 1.108 -3.486 23.215 1.00 97.62 398 PHE A N 1
ATOM 3173 C CA . PHE A 1 398 ? 1.053 -4.113 24.539 1.00 97.62 398 PHE A CA 1
ATOM 3174 C C . PHE A 1 398 ? -0.314 -4.719 24.891 1.00 97.62 398 PHE A C 1
ATOM 3176 O O . PHE A 1 398 ? -0.475 -5.256 25.987 1.00 97.62 398 PHE A O 1
ATOM 3183 N N . ASP A 1 399 ? -1.278 -4.713 23.959 1.00 95.56 399 ASP A N 1
ATOM 3184 C CA . ASP A 1 399 ? -2.423 -5.626 24.024 1.00 95.56 399 ASP A CA 1
ATOM 3185 C C . ASP A 1 399 ? -2.813 -6.278 22.685 1.00 95.56 399 ASP A C 1
ATOM 3187 O O . ASP A 1 399 ? -2.899 -7.504 22.639 1.00 95.56 399 ASP A O 1
ATOM 3191 N N . GLU A 1 400 ? -3.089 -5.530 21.612 1.00 96.44 400 GLU A N 1
ATOM 3192 C CA . GLU A 1 400 ? -3.736 -6.146 20.437 1.00 96.44 400 GLU A CA 1
ATOM 3193 C C . GLU A 1 400 ? -2.804 -7.054 19.617 1.00 96.44 400 GLU A C 1
ATOM 3195 O O . GLU A 1 400 ? -3.233 -8.144 19.226 1.00 96.44 400 GLU A O 1
ATOM 3200 N N . MET A 1 401 ? -1.569 -6.616 19.339 1.00 98.25 401 MET A N 1
ATOM 3201 C CA . MET A 1 401 ? -0.660 -7.323 18.432 1.00 98.25 401 MET A CA 1
ATOM 3202 C C . MET A 1 401 ? -0.024 -8.569 19.042 1.00 98.25 401 MET A C 1
ATOM 3204 O O . MET A 1 401 ? 0.254 -8.650 20.241 1.00 98.25 401 MET A O 1
ATOM 3208 N N . ARG A 1 402 ? 0.299 -9.514 18.157 1.00 98.31 402 ARG A N 1
ATOM 3209 C CA . ARG A 1 402 ? 1.096 -10.702 18.446 1.00 98.31 402 ARG A CA 1
ATOM 3210 C C . ARG A 1 402 ? 2.437 -10.675 17.723 1.00 98.31 402 ARG A C 1
ATOM 3212 O O . ARG A 1 402 ? 2.472 -10.875 16.517 1.00 98.31 402 ARG A O 1
ATOM 3219 N N . TYR A 1 403 ? 3.544 -10.481 18.426 1.00 98.00 403 TYR A N 1
ATOM 3220 C CA . TYR A 1 403 ? 4.881 -10.460 17.822 1.00 98.00 403 TYR A CA 1
ATOM 3221 C C . TYR A 1 403 ? 5.935 -11.006 18.782 1.00 98.00 403 TYR A C 1
ATOM 3223 O O . TYR A 1 403 ? 5.683 -11.197 19.973 1.00 98.00 403 TYR A O 1
ATOM 3231 N N . ASP A 1 404 ? 7.118 -11.290 18.247 1.00 96.88 404 ASP A N 1
ATOM 3232 C CA . ASP A 1 404 ? 8.295 -11.555 19.058 1.00 96.88 404 ASP A CA 1
ATOM 3233 C C . ASP A 1 404 ? 9.210 -10.329 19.032 1.00 96.88 404 ASP A C 1
ATOM 3235 O O . ASP A 1 404 ? 9.548 -9.836 17.956 1.00 96.88 404 ASP A O 1
ATOM 3239 N N . LYS A 1 405 ? 9.613 -9.828 20.206 1.00 95.25 405 LYS A N 1
ATOM 3240 C CA . LYS A 1 405 ? 10.605 -8.753 20.277 1.00 95.25 405 LYS A CA 1
ATOM 3241 C C . LYS A 1 405 ? 12.009 -9.243 19.933 1.00 95.25 405 LYS A C 1
ATOM 3243 O O . LYS A 1 405 ? 12.794 -8.486 19.392 1.00 95.25 405 LYS A O 1
ATOM 3248 N N . ASP A 1 406 ? 12.298 -10.510 20.221 1.00 96.19 406 ASP A N 1
ATOM 3249 C CA . ASP A 1 406 ? 13.602 -11.134 19.999 1.00 96.19 406 ASP A CA 1
ATOM 3250 C C . ASP A 1 406 ? 13.700 -11.725 18.574 1.00 96.19 406 ASP A C 1
ATOM 3252 O O . ASP A 1 406 ? 14.755 -12.199 18.157 1.00 96.19 406 ASP A O 1
ATOM 3256 N N . CYS A 1 407 ? 12.599 -11.678 17.806 1.00 96.38 407 CYS A N 1
ATOM 3257 C CA . CYS A 1 407 ? 12.561 -11.980 16.375 1.00 96.38 407 CYS A CA 1
ATOM 3258 C C . CYS A 1 407 ? 11.492 -11.135 15.632 1.00 96.38 407 CYS A C 1
ATOM 3260 O O . CYS A 1 407 ? 10.471 -11.671 15.191 1.00 96.38 407 CYS A O 1
ATOM 3262 N N . PRO A 1 408 ? 11.690 -9.814 15.438 1.00 95.94 408 PRO A N 1
ATOM 3263 C CA . PRO A 1 408 ? 10.660 -8.941 14.856 1.00 95.94 408 PRO A CA 1
ATOM 3264 C C . PRO A 1 408 ? 10.212 -9.317 13.432 1.00 95.94 408 PRO A C 1
ATOM 3266 O O . PRO A 1 408 ? 9.075 -9.022 13.047 1.00 95.94 408 PRO A O 1
ATOM 3269 N N . LYS A 1 409 ? 11.076 -9.999 12.658 1.00 95.81 409 LYS A N 1
ATOM 3270 C CA . LYS A 1 409 ? 10.786 -10.513 11.302 1.00 95.81 409 LYS A CA 1
ATOM 3271 C C . LYS A 1 409 ? 10.183 -11.931 11.266 1.00 95.81 409 LYS A C 1
ATOM 3273 O O . LYS A 1 409 ? 10.099 -12.501 10.180 1.00 95.81 409 LYS A O 1
ATOM 3278 N N . ASP A 1 410 ? 9.718 -12.480 12.393 1.00 96.94 410 ASP A N 1
ATOM 3279 C CA . ASP A 1 410 ? 8.975 -13.754 12.445 1.00 96.94 410 ASP A CA 1
ATOM 3280 C C . ASP A 1 410 ? 7.849 -13.789 11.375 1.00 96.94 410 ASP A C 1
ATOM 3282 O O . ASP A 1 410 ? 7.097 -12.813 11.233 1.00 96.94 410 ASP A O 1
ATOM 3286 N N . PRO A 1 411 ? 7.727 -14.862 10.566 1.00 97.25 411 PRO A N 1
ATOM 3287 C CA . PRO A 1 411 ? 6.775 -14.914 9.455 1.00 97.25 411 PRO A CA 1
ATOM 3288 C C . PRO A 1 411 ? 5.303 -14.975 9.896 1.00 97.25 411 PRO A C 1
ATOM 3290 O O . PRO A 1 411 ? 4.429 -14.695 9.073 1.00 97.25 411 PRO A O 1
ATOM 3293 N N . SER A 1 412 ? 5.027 -15.273 11.167 1.00 98.06 412 SER A N 1
ATOM 3294 C CA . SER A 1 412 ? 3.698 -15.381 11.783 1.00 98.06 412 SER A CA 1
ATOM 3295 C C . SER A 1 412 ? 3.354 -14.220 12.736 1.00 98.06 412 SER A C 1
ATOM 3297 O O . SER A 1 412 ? 2.266 -14.203 13.309 1.00 98.06 412 SER A O 1
ATOM 3299 N N . ALA A 1 413 ? 4.244 -13.240 12.925 1.00 98.31 413 ALA A N 1
ATOM 3300 C CA . ALA A 1 413 ? 3.960 -12.047 13.729 1.00 98.31 413 ALA A CA 1
ATOM 3301 C C . ALA A 1 413 ? 2.964 -11.092 13.048 1.00 98.31 413 ALA A C 1
ATOM 3303 O O . ALA A 1 413 ? 2.971 -10.933 11.829 1.00 98.31 413 ALA A O 1
ATOM 3304 N N . ASP A 1 414 ? 2.147 -10.384 13.820 1.00 98.81 414 ASP A N 1
ATOM 3305 C CA . ASP A 1 414 ? 1.379 -9.247 13.320 1.00 98.81 414 ASP A CA 1
ATOM 3306 C C . ASP A 1 414 ? 2.332 -8.173 12.767 1.00 98.81 414 ASP A C 1
ATOM 3308 O O . ASP A 1 414 ? 3.382 -7.882 13.345 1.00 98.81 414 ASP A O 1
ATOM 3312 N N . ARG A 1 415 ? 1.976 -7.580 11.624 1.00 98.75 415 ARG A N 1
ATOM 3313 C CA . ARG A 1 415 ? 2.777 -6.535 10.966 1.00 98.75 415 ARG A CA 1
ATOM 3314 C C . ARG A 1 415 ? 2.259 -5.150 11.350 1.00 98.75 415 ARG A C 1
ATOM 3316 O O . ARG A 1 415 ? 1.055 -4.902 11.283 1.00 98.75 415 ARG A O 1
ATOM 3323 N N . PHE A 1 416 ? 3.168 -4.225 11.659 1.00 98.88 416 PHE A N 1
ATOM 3324 C CA . PHE A 1 416 ? 2.854 -2.810 11.869 1.00 98.88 416 PHE A CA 1
ATOM 3325 C C . PHE A 1 416 ? 3.520 -1.928 10.810 1.00 98.88 416 PHE A C 1
ATOM 3327 O O . PHE A 1 416 ? 4.730 -2.000 10.605 1.00 98.88 416 PHE A O 1
ATOM 3334 N N . VAL A 1 417 ? 2.737 -1.056 10.171 1.00 98.94 417 VAL A N 1
ATOM 3335 C CA . VAL A 1 417 ? 3.219 -0.059 9.209 1.00 98.94 417 VAL A CA 1
ATOM 3336 C C . VAL A 1 417 ? 2.861 1.339 9.709 1.00 98.94 417 VAL A C 1
ATOM 3338 O O . VAL A 1 417 ? 1.700 1.750 9.688 1.00 98.94 417 VAL A O 1
ATOM 3341 N N . LEU A 1 418 ? 3.871 2.101 10.129 1.00 98.88 418 LEU A N 1
ATOM 3342 C CA . LEU A 1 418 ? 3.722 3.517 10.466 1.00 98.88 418 LEU A CA 1
ATOM 3343 C C . LEU A 1 418 ? 3.708 4.352 9.175 1.00 98.88 418 LEU A C 1
ATOM 3345 O O . LEU A 1 418 ? 4.740 4.895 8.793 1.00 98.88 418 LEU A O 1
ATOM 3349 N N . SER A 1 419 ? 2.564 4.446 8.494 1.00 98.88 419 SER A N 1
ATOM 3350 C CA . SER A 1 419 ? 2.415 5.206 7.238 1.00 98.88 419 SER A CA 1
ATOM 3351 C C . SER A 1 419 ? 2.745 6.693 7.420 1.00 98.88 419 SER A C 1
ATOM 3353 O O . SER A 1 419 ? 3.519 7.251 6.646 1.00 98.88 419 SER A O 1
ATOM 3355 N N . LYS A 1 420 ? 2.319 7.295 8.542 1.00 98.69 420 LYS A N 1
ATOM 3356 C CA . LYS A 1 420 ? 2.795 8.614 9.006 1.00 98.69 420 LYS A CA 1
ATOM 3357 C C . LYS A 1 420 ? 4.220 8.548 9.578 1.00 98.69 420 LYS A C 1
ATOM 3359 O O . LYS A 1 420 ? 4.452 8.893 10.740 1.00 98.69 420 LYS A O 1
ATOM 3364 N N . GLY A 1 421 ? 5.182 8.105 8.765 1.00 98.31 421 GLY A N 1
ATOM 3365 C CA . GLY A 1 421 ? 6.544 7.752 9.181 1.00 98.31 421 GLY A CA 1
ATOM 3366 C C . GLY A 1 421 ? 7.297 8.858 9.921 1.00 98.31 421 GLY A C 1
ATOM 3367 O O . GLY A 1 421 ? 8.129 8.572 10.774 1.00 98.31 421 GLY A O 1
ATOM 3368 N N . HIS A 1 422 ? 6.966 10.131 9.692 1.00 98.62 422 HIS A N 1
ATOM 3369 C CA . HIS A 1 422 ? 7.548 11.264 10.423 1.00 98.62 422 HIS A CA 1
ATOM 3370 C C . HIS A 1 422 ? 7.380 11.157 11.955 1.00 98.62 422 HIS A C 1
ATOM 3372 O O . HIS A 1 422 ? 8.179 11.714 12.708 1.00 98.62 422 HIS A O 1
ATOM 3378 N N . ALA A 1 423 ? 6.383 10.407 12.434 1.00 98.50 423 ALA A N 1
ATOM 3379 C CA . ALA A 1 423 ? 6.185 10.089 13.846 1.00 98.50 423 ALA A CA 1
ATOM 3380 C C . ALA A 1 423 ? 7.072 8.932 14.360 1.00 98.50 423 ALA A C 1
ATOM 3382 O O . ALA A 1 423 ? 6.784 8.377 15.417 1.00 98.50 423 ALA A O 1
ATOM 3383 N N . CYS A 1 424 ? 8.152 8.557 13.664 1.00 98.38 424 CYS A N 1
ATOM 3384 C CA . CYS A 1 424 ? 9.027 7.450 14.065 1.00 98.38 424 CYS A CA 1
ATOM 3385 C C . CYS A 1 424 ? 9.529 7.467 15.528 1.00 98.38 424 CYS A C 1
ATOM 3387 O O . CYS A 1 424 ? 9.675 6.369 16.065 1.00 98.38 424 CYS A O 1
ATOM 3389 N N . PRO A 1 425 ? 9.679 8.605 16.251 1.00 98.75 425 PRO A N 1
ATOM 3390 C CA . PRO A 1 425 ? 10.029 8.562 17.670 1.00 98.75 425 PRO A CA 1
ATOM 3391 C C . PRO A 1 425 ? 9.012 7.815 18.551 1.00 98.75 425 PRO A C 1
ATOM 3393 O O . PRO A 1 425 ? 9.434 7.185 19.514 1.00 98.75 425 PRO A O 1
ATOM 3396 N N . ILE A 1 426 ? 7.702 7.795 18.236 1.00 98.75 426 ILE A N 1
ATOM 3397 C CA . ILE A 1 426 ? 6.748 6.977 19.022 1.00 98.75 426 ILE A CA 1
ATOM 3398 C C . ILE A 1 426 ? 6.900 5.474 18.742 1.00 98.75 426 ILE A C 1
ATOM 3400 O O . ILE A 1 426 ? 6.695 4.663 19.640 1.00 98.75 426 ILE A O 1
ATOM 3404 N N . LEU A 1 427 ? 7.315 5.098 17.526 1.00 98.75 427 LEU A N 1
ATOM 3405 C CA . LEU A 1 427 ? 7.628 3.710 17.168 1.00 98.75 427 LEU A CA 1
ATOM 3406 C C . LEU A 1 427 ? 8.918 3.248 17.855 1.00 98.75 427 LEU A C 1
ATOM 3408 O O . LEU A 1 427 ? 8.935 2.182 18.463 1.00 98.75 427 LEU A O 1
ATOM 3412 N N . TYR A 1 428 ? 9.975 4.059 17.819 1.00 98.75 428 TYR A N 1
ATOM 3413 C CA . TYR A 1 428 ? 11.228 3.751 18.511 1.00 98.75 428 TYR A CA 1
ATOM 3414 C C . TYR A 1 428 ? 11.019 3.673 20.031 1.00 98.75 428 TYR A C 1
ATOM 3416 O O . TYR A 1 428 ? 11.520 2.750 20.665 1.00 98.75 428 TYR A O 1
ATOM 3424 N N . ALA A 1 429 ? 10.194 4.557 20.603 1.00 98.50 429 ALA A N 1
ATOM 3425 C CA . ALA A 1 429 ? 9.820 4.503 22.015 1.00 98.50 429 ALA A CA 1
ATOM 3426 C C . ALA A 1 429 ? 8.982 3.259 22.368 1.00 98.50 429 ALA A C 1
ATOM 3428 O O . ALA A 1 429 ? 9.136 2.721 23.460 1.00 98.50 429 ALA A O 1
ATOM 3429 N N . ALA A 1 430 ? 8.130 2.762 21.463 1.00 98.31 430 ALA A N 1
ATOM 3430 C CA . ALA A 1 430 ? 7.419 1.497 21.668 1.00 98.31 430 ALA A CA 1
ATOM 3431 C C . ALA A 1 430 ? 8.388 0.297 21.689 1.00 98.31 430 ALA A C 1
ATOM 3433 O O . ALA A 1 430 ? 8.261 -0.571 22.549 1.00 98.31 430 ALA A O 1
ATOM 3434 N N . TRP A 1 431 ? 9.405 0.277 20.820 1.00 98.12 431 TRP A N 1
ATOM 3435 C CA . TRP A 1 431 ? 10.455 -0.754 20.834 1.00 98.12 431 TRP A CA 1
ATOM 3436 C C . TRP A 1 431 ? 11.451 -0.616 22.005 1.00 98.12 431 TRP A C 1
ATOM 3438 O O . TRP A 1 431 ? 12.028 -1.614 22.440 1.00 98.12 431 TRP A O 1
ATOM 3448 N N . GLU A 1 432 ? 11.612 0.584 22.568 1.00 97.69 432 GLU A N 1
ATOM 3449 C CA . GLU A 1 432 ? 12.349 0.839 23.817 1.00 97.69 432 GLU A CA 1
ATOM 3450 C C . GLU A 1 432 ? 11.561 0.387 25.065 1.00 97.69 432 GLU A C 1
ATOM 3452 O O . GLU A 1 432 ? 12.125 -0.171 26.006 1.00 97.69 432 GLU A O 1
ATOM 3457 N N . GLU A 1 433 ? 10.245 0.615 25.084 1.00 96.94 433 GLU A N 1
ATOM 3458 C CA . GLU A 1 433 ? 9.318 0.167 26.134 1.00 96.94 433 GLU A CA 1
ATOM 3459 C C . GLU A 1 433 ? 9.123 -1.362 26.101 1.00 96.94 433 GLU A C 1
ATOM 3461 O O . GLU A 1 433 ? 9.016 -1.988 27.154 1.00 96.94 433 GLU A O 1
ATOM 3466 N N . ALA A 1 434 ? 9.176 -1.969 24.909 1.00 96.12 434 ALA A N 1
ATOM 3467 C CA . ALA A 1 434 ? 9.208 -3.418 24.702 1.00 96.12 434 ALA A CA 1
ATOM 3468 C C . ALA A 1 434 ? 10.545 -4.079 25.098 1.00 96.12 434 ALA A C 1
ATOM 3470 O O . ALA A 1 434 ? 10.587 -5.296 25.275 1.00 96.12 434 ALA A O 1
ATOM 3471 N N . GLY A 1 435 ? 11.639 -3.319 25.230 1.00 95.38 435 GLY A N 1
ATOM 3472 C CA . GLY A 1 435 ? 12.963 -3.868 25.545 1.00 95.38 435 GLY A CA 1
ATOM 3473 C C . GLY A 1 435 ? 13.635 -4.598 24.373 1.00 95.38 435 GLY A C 1
ATOM 3474 O O . GLY A 1 435 ? 14.234 -5.660 24.567 1.00 95.38 435 GLY A O 1
ATOM 3475 N N . HIS A 1 436 ? 13.502 -4.047 23.163 1.00 96.38 436 HIS A N 1
ATOM 3476 C CA . HIS A 1 436 ? 14.315 -4.399 21.987 1.00 96.38 436 HIS A CA 1
ATOM 3477 C C . HIS A 1 436 ? 15.397 -3.345 21.722 1.00 96.38 436 HIS A C 1
ATOM 3479 O O . HIS A 1 436 ? 16.555 -3.684 21.503 1.00 96.38 436 HIS A O 1
ATOM 3485 N N . LEU A 1 437 ? 15.036 -2.060 21.826 1.00 97.44 437 LEU A N 1
ATOM 3486 C CA . LEU A 1 437 ? 15.993 -0.951 21.809 1.00 97.44 437 LEU A CA 1
ATOM 3487 C C . LEU A 1 437 ? 16.396 -0.539 23.230 1.00 97.44 437 LEU A C 1
ATOM 3489 O O . LEU A 1 437 ? 15.562 -0.476 24.137 1.00 97.44 437 LEU A O 1
ATOM 3493 N N . SER A 1 438 ? 17.669 -0.195 23.412 1.00 97.06 438 SER A N 1
ATOM 3494 C CA . SER A 1 438 ? 18.159 0.480 24.614 1.00 97.06 438 SER A CA 1
ATOM 3495 C C . SER A 1 438 ? 17.809 1.973 24.607 1.00 97.06 438 SER A C 1
ATOM 3497 O O . SER A 1 438 ? 17.484 2.561 23.570 1.00 97.06 438 SER A O 1
ATOM 3499 N N . HIS A 1 439 ? 17.918 2.615 25.774 1.00 96.62 439 HIS A N 1
ATOM 3500 C CA . HIS A 1 439 ? 17.726 4.061 25.876 1.00 96.62 439 HIS A CA 1
ATOM 3501 C C . HIS A 1 439 ? 18.772 4.834 25.051 1.00 96.62 439 HIS A C 1
ATOM 3503 O O . HIS A 1 439 ? 18.428 5.750 24.306 1.00 96.62 439 HIS A O 1
ATOM 3509 N N . ASP A 1 440 ? 20.038 4.416 25.109 1.00 97.56 440 ASP A N 1
ATOM 3510 C CA . ASP A 1 440 ? 21.134 5.060 24.374 1.00 97.56 440 ASP A CA 1
ATOM 3511 C C . ASP A 1 440 ? 20.961 4.927 22.854 1.00 97.56 440 ASP A C 1
ATOM 3513 O O . ASP A 1 440 ? 21.244 5.871 22.112 1.00 97.56 440 ASP A O 1
ATOM 3517 N N . GLN A 1 441 ? 20.419 3.792 22.387 1.00 97.81 441 GLN A N 1
ATOM 3518 C CA . GLN A 1 441 ? 20.045 3.612 20.985 1.00 97.81 441 GLN A CA 1
ATOM 3519 C C . GLN A 1 441 ? 18.976 4.625 20.571 1.00 97.81 441 GLN A C 1
ATOM 3521 O O . GLN A 1 441 ? 19.181 5.333 19.588 1.00 97.81 441 GLN A O 1
ATOM 3526 N N . VAL A 1 442 ? 17.874 4.794 21.310 1.00 98.12 442 VAL A N 1
ATOM 3527 C CA . VAL A 1 442 ? 16.867 5.794 20.905 1.00 98.12 442 VAL A CA 1
ATOM 3528 C C . VAL A 1 442 ? 17.375 7.238 21.022 1.00 98.12 442 VAL A C 1
ATOM 3530 O O . VAL A 1 442 ? 17.092 8.054 20.145 1.00 98.12 442 VAL A O 1
ATOM 3533 N N . GLN A 1 443 ? 18.231 7.554 22.003 1.00 98.31 443 GLN A N 1
ATOM 3534 C CA . GLN A 1 443 ? 18.925 8.852 22.092 1.00 98.31 443 GLN A CA 1
ATOM 3535 C C . GLN A 1 443 ? 20.015 9.056 21.013 1.00 98.31 443 GLN A C 1
ATOM 3537 O O . GLN A 1 443 ? 20.688 10.093 20.979 1.00 98.31 443 GLN A O 1
ATOM 3542 N N . SER A 1 444 ? 20.194 8.104 20.092 1.00 98.12 444 SER A N 1
ATOM 3543 C CA . SER A 1 444 ? 20.988 8.281 18.869 1.00 98.12 444 SER A CA 1
ATOM 3544 C C . SER A 1 444 ? 20.172 8.723 17.643 1.00 98.12 444 SER A C 1
ATOM 3546 O O . SER A 1 444 ? 20.753 8.868 16.569 1.00 98.12 444 SER A O 1
ATOM 3548 N N . LEU A 1 445 ? 18.866 9.007 17.806 1.00 98.62 445 LEU A N 1
ATOM 3549 C CA . LEU A 1 445 ? 17.969 9.504 16.752 1.00 98.62 445 LEU A CA 1
ATOM 3550 C C . LEU A 1 445 ? 18.657 10.529 15.831 1.00 98.62 445 LEU A C 1
ATOM 3552 O O . LEU A 1 445 ? 19.138 11.563 16.294 1.00 98.62 445 LEU A O 1
ATOM 3556 N N . ARG A 1 446 ? 18.620 10.270 14.516 1.00 98.12 446 ARG A N 1
ATOM 3557 C CA . ARG A 1 446 ? 19.113 11.161 13.440 1.00 98.12 446 ARG A CA 1
ATOM 3558 C C . ARG A 1 446 ? 20.619 11.466 13.450 1.00 98.12 446 ARG A C 1
ATOM 3560 O O . ARG A 1 446 ? 21.048 12.320 12.673 1.00 98.12 446 ARG A O 1
ATOM 3567 N N . LYS A 1 447 ? 21.429 10.783 14.261 1.00 97.75 447 LYS A N 1
ATOM 3568 C CA . LYS A 1 447 ? 22.894 10.844 14.136 1.00 97.75 447 LYS A CA 1
ATOM 3569 C C . LYS A 1 447 ? 23.347 10.036 12.911 1.00 97.75 447 LYS A C 1
ATOM 3571 O O . LYS A 1 447 ? 22.677 9.093 12.504 1.00 97.75 447 LYS A O 1
ATOM 3576 N N . ILE A 1 448 ? 24.462 10.436 12.297 1.00 97.25 448 ILE A N 1
ATOM 3577 C CA . ILE A 1 448 ? 24.968 9.853 11.035 1.00 97.25 448 ILE A CA 1
ATOM 3578 C C . ILE A 1 448 ? 25.467 8.404 11.189 1.00 97.25 448 ILE A C 1
ATOM 3580 O O . ILE A 1 448 ? 25.527 7.653 10.221 1.00 97.25 448 ILE A O 1
ATOM 3584 N N . ASP A 1 449 ? 25.808 8.028 12.416 1.00 95.44 449 ASP A N 1
ATOM 3585 C CA . ASP A 1 449 ? 26.314 6.738 12.875 1.00 95.44 449 ASP A CA 1
ATOM 3586 C C . ASP A 1 449 ? 25.218 5.852 13.504 1.00 95.44 449 ASP A C 1
ATOM 3588 O O . ASP A 1 449 ? 25.527 4.892 14.207 1.00 95.44 449 ASP A O 1
ATOM 3592 N N . SER A 1 450 ? 23.936 6.159 13.257 1.00 96.94 450 SER A N 1
ATOM 3593 C CA . SER A 1 450 ? 22.793 5.436 13.823 1.00 96.94 450 SER A CA 1
ATOM 3594 C C . SER A 1 450 ? 21.767 5.001 12.777 1.00 96.94 450 SER A C 1
ATOM 3596 O O . SER A 1 450 ? 21.288 5.807 11.980 1.00 96.94 450 SER A O 1
ATOM 3598 N N . ASP A 1 451 ? 21.332 3.740 12.861 1.00 97.31 451 ASP A N 1
ATOM 3599 C CA . ASP A 1 451 ? 20.172 3.228 12.120 1.00 97.31 451 ASP A CA 1
ATOM 3600 C C . ASP A 1 451 ? 18.824 3.731 12.692 1.00 97.31 451 ASP A C 1
ATOM 3602 O O . ASP A 1 451 ? 17.773 3.491 12.096 1.00 97.31 451 ASP A O 1
ATOM 3606 N N . VAL A 1 452 ? 18.819 4.473 13.813 1.00 97.69 452 VAL A N 1
ATOM 3607 C CA . VAL A 1 452 ? 17.638 5.181 14.352 1.00 97.69 452 VAL A CA 1
ATOM 3608 C C . VAL A 1 452 ? 17.397 6.456 13.531 1.00 97.69 452 VAL A C 1
ATOM 3610 O O . VAL A 1 452 ? 17.553 7.595 13.980 1.00 97.69 452 VAL A O 1
ATOM 3613 N N . GLU A 1 453 ? 17.050 6.251 12.261 1.00 96.94 453 GLU A N 1
ATOM 3614 C CA . GLU A 1 453 ? 16.937 7.298 11.250 1.00 96.94 453 GLU A CA 1
ATOM 3615 C C . GLU A 1 453 ? 15.735 8.234 11.485 1.00 96.94 453 GLU A C 1
ATOM 3617 O O . GLU A 1 453 ? 14.781 7.945 12.214 1.00 96.94 453 GLU A O 1
ATOM 3622 N N . GLY A 1 454 ? 15.763 9.401 10.833 1.00 97.31 454 GLY A N 1
ATOM 3623 C CA . GLY A 1 454 ? 14.745 10.448 10.985 1.00 97.31 454 GLY A CA 1
ATOM 3624 C C . GLY A 1 454 ? 13.355 10.139 10.419 1.00 97.31 454 GLY A C 1
ATOM 3625 O O . GLY A 1 454 ? 12.473 10.989 10.575 1.00 97.31 454 GLY A O 1
ATOM 3626 N N . HIS A 1 455 ? 13.214 8.973 9.783 1.00 98.38 455 HIS A N 1
ATOM 3627 C CA . HIS A 1 455 ? 12.015 8.281 9.306 1.00 98.38 455 HIS A CA 1
ATOM 3628 C C . HIS A 1 455 ? 12.282 6.758 9.392 1.00 98.38 455 HIS A C 1
ATOM 3630 O O . HIS A 1 455 ? 13.449 6.376 9.452 1.00 98.38 455 HIS A O 1
ATOM 3636 N N . PRO A 1 456 ? 11.261 5.879 9.369 1.00 96.94 456 PRO A N 1
ATOM 3637 C CA . PRO A 1 456 ? 11.451 4.430 9.443 1.00 96.94 456 PRO A CA 1
ATOM 3638 C C . PRO A 1 456 ? 12.134 3.904 8.171 1.00 96.94 456 PRO A C 1
ATOM 3640 O O . PRO A 1 456 ? 11.680 4.243 7.075 1.00 96.94 456 PRO A O 1
ATOM 3643 N N . THR A 1 457 ? 13.154 3.044 8.294 1.00 97.06 457 THR A N 1
ATOM 3644 C CA . THR A 1 457 ? 13.726 2.265 7.175 1.00 97.06 457 THR A CA 1
ATOM 3645 C C . THR A 1 457 ? 14.120 0.837 7.602 1.00 97.06 457 THR A C 1
ATOM 3647 O O . THR A 1 457 ? 14.454 0.624 8.768 1.00 97.06 457 THR A O 1
ATOM 3650 N N . PRO A 1 458 ? 14.128 -0.163 6.691 1.00 96.81 458 PRO A N 1
ATOM 3651 C CA . PRO A 1 458 ? 14.443 -1.568 7.015 1.00 96.81 458 PRO A CA 1
ATOM 3652 C C . PRO A 1 458 ? 15.885 -1.895 7.439 1.00 96.81 458 PRO A C 1
ATOM 3654 O O . PRO A 1 458 ? 16.250 -3.074 7.458 1.00 96.81 458 PRO A O 1
ATOM 3657 N N . ARG A 1 459 ? 16.699 -0.881 7.771 1.00 96.06 459 ARG A N 1
ATOM 3658 C CA . ARG A 1 459 ? 17.955 -1.037 8.524 1.00 96.06 459 ARG A CA 1
ATOM 3659 C C . ARG A 1 459 ? 17.692 -1.649 9.897 1.00 96.06 459 ARG A C 1
ATOM 3661 O O . ARG A 1 459 ? 18.375 -2.580 10.310 1.00 96.06 459 ARG A O 1
ATOM 3668 N N . LEU A 1 460 ? 16.654 -1.145 10.564 1.00 97.50 460 LEU A N 1
ATOM 3669 C CA . LEU A 1 460 ? 16.126 -1.706 11.798 1.00 97.50 460 LEU A CA 1
ATOM 3670 C C . LEU A 1 460 ? 15.278 -2.935 11.452 1.00 97.50 460 LEU A C 1
ATOM 3672 O O . LEU A 1 460 ? 14.445 -2.918 10.542 1.00 97.50 460 LEU A O 1
ATOM 3676 N N . ASP A 1 461 ? 15.487 -4.022 12.184 1.00 95.50 461 ASP A N 1
ATOM 3677 C CA . ASP A 1 461 ? 14.878 -5.322 11.907 1.00 95.50 461 ASP A CA 1
ATOM 3678 C C . ASP A 1 461 ? 13.353 -5.346 12.114 1.00 95.50 461 ASP A C 1
ATOM 3680 O O . ASP A 1 461 ? 12.641 -6.075 11.432 1.00 95.50 461 ASP A O 1
ATOM 3684 N N . PHE A 1 462 ? 12.814 -4.496 12.978 1.00 96.56 462 PHE A N 1
ATOM 3685 C CA . PHE A 1 462 ? 11.372 -4.340 13.162 1.00 96.56 462 PHE A CA 1
ATOM 3686 C C . PHE A 1 462 ? 10.661 -3.519 12.069 1.00 96.56 462 PHE A C 1
ATOM 3688 O O . PHE A 1 462 ? 9.461 -3.260 12.186 1.00 96.56 462 PHE A O 1
ATOM 3695 N N . ILE A 1 463 ? 11.364 -3.092 11.014 1.00 98.44 463 ILE A N 1
ATOM 3696 C CA . ILE A 1 463 ? 10.801 -2.283 9.927 1.00 98.44 463 ILE A CA 1
ATOM 3697 C C . ILE A 1 463 ? 10.784 -3.092 8.623 1.00 98.44 463 ILE A C 1
ATOM 3699 O O . ILE A 1 463 ? 11.823 -3.479 8.088 1.00 98.44 463 ILE A O 1
ATOM 3703 N N . ASP A 1 464 ? 9.582 -3.335 8.092 1.00 98.56 464 ASP A N 1
ATOM 3704 C CA . ASP A 1 464 ? 9.378 -4.033 6.813 1.00 98.56 464 ASP A CA 1
ATOM 3705 C C . ASP A 1 464 ? 9.439 -3.104 5.586 1.00 98.56 464 ASP A C 1
ATOM 3707 O O . ASP A 1 464 ? 9.810 -3.556 4.504 1.00 98.56 464 ASP A O 1
ATOM 3711 N N . VAL A 1 465 ? 9.066 -1.825 5.736 1.00 98.56 465 VAL A N 1
ATOM 3712 C CA . VAL A 1 465 ? 9.015 -0.815 4.658 1.00 98.56 465 VAL A CA 1
ATOM 3713 C C . VAL A 1 465 ? 9.361 0.581 5.172 1.00 98.56 465 VAL A C 1
ATOM 3715 O O . VAL A 1 465 ? 9.074 0.916 6.320 1.00 98.56 465 VAL A O 1
ATOM 3718 N N . ALA A 1 466 ? 9.938 1.416 4.307 1.00 98.50 466 ALA A N 1
ATOM 3719 C CA . ALA A 1 466 ? 10.198 2.820 4.594 1.00 98.50 466 ALA A CA 1
ATOM 3720 C C . ALA A 1 466 ? 8.984 3.703 4.259 1.00 98.50 466 ALA A C 1
ATOM 3722 O O . ALA A 1 466 ? 8.377 3.565 3.199 1.00 98.50 466 ALA A O 1
ATOM 3723 N N . THR A 1 467 ? 8.649 4.646 5.144 1.00 98.38 467 THR A N 1
ATOM 3724 C CA . THR A 1 467 ? 7.386 5.423 5.095 1.00 98.38 467 THR A CA 1
ATOM 3725 C C . THR A 1 467 ? 7.585 6.934 5.281 1.00 98.38 467 THR A C 1
ATOM 3727 O O . THR A 1 467 ? 6.725 7.647 5.794 1.00 98.38 467 THR A O 1
ATOM 3730 N N . GLY A 1 468 ? 8.752 7.453 4.883 1.00 95.38 468 GLY A N 1
ATOM 3731 C CA . GLY A 1 468 ? 9.028 8.896 4.909 1.00 95.38 468 GLY A CA 1
ATOM 3732 C C . GLY A 1 468 ? 8.191 9.709 3.911 1.00 95.38 468 GLY A C 1
ATOM 3733 O O . GLY A 1 468 ? 7.905 10.873 4.176 1.00 95.38 468 GLY A O 1
ATOM 3734 N N . SER A 1 469 ? 7.777 9.098 2.794 1.00 98.56 469 SER A N 1
ATOM 3735 C CA . SER A 1 469 ? 6.763 9.662 1.894 1.00 98.56 469 SER A CA 1
ATOM 3736 C C . SER A 1 469 ? 5.379 9.162 2.304 1.00 98.56 469 SER A C 1
ATOM 3738 O O . SER A 1 469 ? 5.208 7.968 2.561 1.00 98.56 469 SER A O 1
ATOM 3740 N N . LEU A 1 470 ? 4.412 10.073 2.396 1.00 98.44 470 LEU A N 1
ATOM 3741 C CA . LEU A 1 470 ? 3.078 9.792 2.931 1.00 98.44 470 LEU A CA 1
ATOM 3742 C C . LEU A 1 470 ? 2.190 9.052 1.918 1.00 98.44 470 LEU A C 1
ATOM 3744 O O . LEU A 1 470 ? 2.462 9.001 0.722 1.00 98.44 470 LEU A O 1
ATOM 3748 N N . GLY A 1 471 ? 1.127 8.429 2.421 1.00 98.31 471 GLY A N 1
ATOM 3749 C CA . GLY A 1 471 ? 0.092 7.744 1.644 1.00 98.31 471 GLY A CA 1
ATOM 3750 C C . GLY A 1 471 ? 0.465 6.329 1.195 1.00 98.31 471 GLY A C 1
ATOM 3751 O O . GLY A 1 471 ? -0.412 5.487 1.013 1.00 98.31 471 GLY A O 1
ATOM 3752 N N . GLN A 1 472 ? 1.761 6.024 1.090 1.00 98.75 472 GLN A N 1
ATOM 3753 C CA . GLN A 1 472 ? 2.247 4.744 0.567 1.00 98.75 472 GLN A CA 1
ATOM 3754 C C . GLN A 1 472 ? 2.050 3.550 1.519 1.00 98.75 472 GLN A C 1
ATOM 3756 O O . GLN A 1 472 ? 1.892 2.413 1.070 1.00 98.75 472 GLN A O 1
ATOM 3761 N N . GLY A 1 473 ? 2.068 3.775 2.838 1.00 98.81 473 GLY A N 1
ATOM 3762 C CA . GLY A 1 473 ? 2.109 2.691 3.825 1.00 98.81 473 GLY A CA 1
ATOM 3763 C C . GLY A 1 473 ? 0.859 1.809 3.842 1.00 98.81 473 GLY A C 1
ATOM 3764 O O . GLY A 1 473 ? 0.964 0.627 4.175 1.00 98.81 473 GLY A O 1
ATOM 3765 N N . LEU A 1 474 ? -0.306 2.326 3.431 1.00 98.94 474 LEU A N 1
ATOM 3766 C CA . LEU A 1 474 ? -1.530 1.524 3.337 1.00 98.94 474 LEU A CA 1
ATOM 3767 C C . LEU A 1 474 ? -1.503 0.544 2.156 1.00 98.94 474 LEU A C 1
ATOM 3769 O O . LEU A 1 474 ? -1.974 -0.579 2.315 1.00 98.94 474 LEU A O 1
ATOM 3773 N N . SER A 1 475 ? -0.894 0.902 1.019 1.00 98.88 475 SER A N 1
ATOM 3774 C CA . SER A 1 475 ? -0.657 -0.045 -0.084 1.00 98.88 475 SER A CA 1
ATOM 3775 C C . SER A 1 475 ? 0.268 -1.181 0.352 1.00 98.88 475 SER A C 1
ATOM 3777 O O . SER A 1 475 ? -0.048 -2.352 0.145 1.00 98.88 475 SER A O 1
ATOM 3779 N N . CYS A 1 476 ? 1.368 -0.856 1.040 1.00 98.94 476 CYS A N 1
ATOM 3780 C CA . CYS A 1 476 ? 2.280 -1.862 1.588 1.00 98.94 476 CYS A CA 1
ATOM 3781 C C . CYS A 1 476 ? 1.571 -2.777 2.602 1.00 98.94 476 CYS A C 1
ATOM 3783 O O . CYS A 1 476 ? 1.687 -4.000 2.529 1.00 98.94 476 CYS A O 1
ATOM 3785 N N . ALA A 1 477 ? 0.774 -2.207 3.510 1.00 98.94 477 ALA A N 1
ATOM 3786 C CA . ALA A 1 477 ? -0.011 -2.977 4.470 1.00 98.94 477 ALA A CA 1
ATOM 3787 C C . ALA A 1 477 ? -1.064 -3.877 3.789 1.00 98.94 477 ALA A C 1
ATOM 3789 O O . ALA A 1 477 ? -1.254 -5.022 4.201 1.00 98.94 477 ALA A O 1
ATOM 3790 N N . ALA A 1 478 ? -1.707 -3.404 2.717 1.00 98.94 478 ALA A N 1
ATOM 3791 C CA . ALA A 1 478 ? -2.636 -4.199 1.919 1.00 98.94 478 ALA A CA 1
ATOM 3792 C C . ALA A 1 478 ? -1.938 -5.369 1.201 1.00 98.94 478 ALA A C 1
ATOM 3794 O O . ALA A 1 478 ? -2.482 -6.472 1.177 1.00 98.94 478 ALA A O 1
ATOM 3795 N N . GLY A 1 479 ? -0.711 -5.176 0.701 1.00 98.94 479 GLY A N 1
ATOM 3796 C CA . GLY A 1 479 ? 0.126 -6.256 0.162 1.00 98.94 479 GLY A CA 1
ATOM 3797 C C . GLY A 1 479 ? 0.472 -7.323 1.206 1.00 98.94 479 GLY A C 1
ATOM 3798 O O . GLY A 1 479 ? 0.241 -8.511 0.979 1.00 98.94 479 GLY A O 1
ATOM 3799 N N . MET A 1 480 ? 0.933 -6.908 2.391 1.00 98.94 480 MET A N 1
ATOM 3800 C CA . MET A 1 480 ? 1.218 -7.820 3.513 1.00 98.94 480 MET A CA 1
ATOM 3801 C C . MET A 1 480 ? -0.026 -8.610 3.953 1.00 98.94 480 MET A C 1
ATOM 3803 O O . MET A 1 480 ? 0.069 -9.800 4.273 1.00 98.94 480 MET A O 1
ATOM 3807 N N . ALA A 1 481 ? -1.189 -7.950 3.975 1.00 98.94 481 ALA A N 1
ATOM 3808 C CA . ALA A 1 481 ? -2.464 -8.545 4.364 1.00 98.94 481 ALA A CA 1
ATOM 3809 C C . ALA A 1 481 ? -2.995 -9.513 3.295 1.00 98.94 481 ALA A C 1
ATOM 3811 O O . ALA A 1 481 ? -3.486 -10.587 3.647 1.00 98.94 481 ALA A O 1
ATOM 3812 N N . TYR A 1 482 ? -2.833 -9.186 2.008 1.00 98.94 482 TYR A N 1
ATOM 3813 C CA . TYR A 1 482 ? -3.139 -10.091 0.899 1.00 98.94 482 TYR A CA 1
ATOM 3814 C C . TYR A 1 482 ? -2.324 -11.383 1.008 1.00 98.94 482 TYR A C 1
ATOM 3816 O O . TYR A 1 482 ? -2.906 -12.467 1.002 1.00 98.94 482 TYR A O 1
ATOM 3824 N N . VAL A 1 483 ? -0.998 -11.280 1.180 1.00 98.81 483 VAL A N 1
ATOM 3825 C CA . VAL A 1 483 ? -0.121 -12.450 1.372 1.00 98.81 483 VAL A CA 1
ATOM 3826 C C . VAL A 1 483 ? -0.580 -13.272 2.573 1.00 98.81 483 VAL A C 1
ATOM 3828 O O . VAL A 1 483 ? -0.812 -14.470 2.423 1.00 98.81 483 VAL A O 1
ATOM 3831 N N . GLY A 1 484 ? -0.810 -12.629 3.723 1.00 98.69 484 GLY A N 1
ATOM 3832 C CA . GLY A 1 484 ? -1.259 -13.298 4.947 1.00 98.69 484 GLY A CA 1
ATOM 3833 C C . GLY A 1 484 ? -2.559 -14.080 4.765 1.00 98.69 484 GLY A C 1
ATOM 3834 O O . GLY A 1 484 ? -2.677 -15.204 5.243 1.00 98.69 484 GLY A O 1
ATOM 3835 N N . LYS A 1 485 ? -3.514 -13.517 4.017 1.00 98.69 485 LYS A N 1
ATOM 3836 C CA . LYS A 1 485 ? -4.842 -14.104 3.805 1.00 98.69 485 LYS A CA 1
ATOM 3837 C C . LYS A 1 485 ? -4.885 -15.178 2.716 1.00 98.69 485 LYS A C 1
ATOM 3839 O O . LYS A 1 485 ? -5.575 -16.181 2.888 1.00 98.69 485 LYS A O 1
ATOM 3844 N N . TYR A 1 486 ? -4.207 -14.957 1.591 1.00 98.50 486 TYR A N 1
ATOM 3845 C CA . TYR A 1 486 ? -4.396 -15.751 0.371 1.00 98.50 486 TYR A CA 1
ATOM 3846 C C . TYR A 1 486 ? -3.236 -16.693 0.043 1.00 98.50 486 TYR A C 1
ATOM 3848 O O . TYR A 1 486 ? -3.481 -17.751 -0.536 1.00 98.50 486 TYR A O 1
ATOM 3856 N N . ILE A 1 487 ? -2.008 -16.348 0.439 1.00 97.56 487 ILE A N 1
ATOM 3857 C CA . ILE A 1 487 ? -0.794 -17.113 0.118 1.00 97.56 487 ILE A CA 1
ATOM 3858 C C . ILE A 1 487 ? -0.326 -17.885 1.355 1.00 97.56 487 ILE A C 1
ATOM 3860 O O . ILE A 1 487 ? -0.386 -19.113 1.361 1.00 97.56 487 ILE A O 1
ATOM 3864 N N . ASP A 1 488 ? 0.037 -17.170 2.423 1.00 98.06 488 ASP A N 1
ATOM 3865 C CA . ASP A 1 488 ? 0.463 -17.756 3.699 1.00 98.06 488 ASP A CA 1
ATOM 3866 C C . ASP A 1 488 ? -0.698 -18.444 4.431 1.00 98.06 488 ASP A C 1
ATOM 3868 O O . ASP A 1 488 ? -0.492 -19.471 5.072 1.00 98.06 488 ASP A O 1
ATOM 3872 N N . LYS A 1 489 ? -1.921 -17.900 4.314 1.00 97.88 489 LYS A N 1
ATOM 3873 C CA . LYS A 1 489 ? -3.155 -18.384 4.976 1.00 97.88 489 LYS A CA 1
ATOM 3874 C C . LYS A 1 489 ? -3.015 -18.481 6.507 1.00 97.88 489 LYS A C 1
ATOM 3876 O O . LYS A 1 489 ? -3.661 -19.305 7.153 1.00 97.88 489 LYS A O 1
ATOM 3881 N N . ALA A 1 490 ? -2.172 -17.610 7.054 1.00 98.00 490 ALA A N 1
ATOM 3882 C CA . ALA A 1 490 ? -1.782 -17.513 8.454 1.00 98.00 490 ALA A CA 1
ATOM 3883 C C . ALA A 1 490 ? -2.783 -16.675 9.271 1.00 98.00 490 ALA A C 1
ATOM 3885 O O . ALA A 1 490 ? -3.577 -15.913 8.712 1.00 98.00 490 ALA A O 1
ATOM 3886 N N . SER A 1 491 ? -2.734 -16.761 10.604 1.00 97.56 491 SER A N 1
ATOM 3887 C CA . SER A 1 491 ? -3.630 -15.980 11.476 1.00 97.56 491 SER A CA 1
ATOM 3888 C C . SER A 1 491 ? -3.206 -14.520 11.683 1.00 97.56 491 SER A C 1
ATOM 3890 O O . SER A 1 491 ? -3.978 -13.744 12.259 1.00 97.56 491 SER A O 1
ATOM 3892 N N . TYR A 1 492 ? -2.019 -14.132 11.200 1.00 98.69 492 TYR A N 1
ATOM 3893 C CA . TYR A 1 492 ? -1.457 -12.800 11.417 1.00 98.69 492 TYR A CA 1
ATOM 3894 C C . TYR A 1 492 ? -2.284 -11.674 10.777 1.00 98.69 492 TYR A C 1
ATOM 3896 O O . TYR A 1 492 ? -2.886 -11.792 9.702 1.00 98.69 492 TYR A O 1
ATOM 3904 N N . ARG A 1 493 ? -2.285 -10.532 11.460 1.00 98.81 493 ARG A N 1
ATOM 3905 C CA . ARG A 1 493 ? -2.984 -9.301 11.093 1.00 98.81 493 ARG A CA 1
ATOM 3906 C C . ARG A 1 493 ? -1.989 -8.211 10.714 1.00 98.81 493 ARG A C 1
ATOM 3908 O O . ARG A 1 493 ? -0.797 -8.289 11.008 1.00 98.81 493 ARG A O 1
ATOM 3915 N N . VAL A 1 494 ? -2.486 -7.191 10.025 1.00 98.94 494 VAL A N 1
ATOM 3916 C CA . VAL A 1 494 ? -1.683 -6.052 9.578 1.00 98.94 494 VAL A CA 1
ATOM 3917 C C . VAL A 1 494 ? -2.339 -4.761 10.038 1.00 98.94 494 VAL A C 1
ATOM 3919 O O . VAL A 1 494 ? -3.518 -4.523 9.778 1.00 98.94 494 VAL A O 1
ATOM 3922 N N . TYR A 1 495 ? -1.561 -3.921 10.710 1.00 98.94 495 TYR A N 1
ATOM 3923 C CA . TYR A 1 495 ? -2.003 -2.663 11.296 1.00 98.94 495 TYR A CA 1
ATOM 3924 C C . TYR A 1 495 ? -1.258 -1.508 10.634 1.00 98.94 495 TYR A C 1
ATOM 3926 O O . TYR A 1 495 ? -0.033 -1.430 10.696 1.00 98.94 495 TYR A O 1
ATOM 3934 N N . CYS A 1 496 ? -1.993 -0.603 9.996 1.00 98.94 496 CYS A N 1
ATOM 3935 C CA . CYS A 1 496 ? -1.438 0.563 9.322 1.00 98.94 496 CYS A CA 1
ATOM 3936 C C . CYS A 1 496 ? -1.874 1.833 10.056 1.00 98.94 496 CYS A C 1
ATOM 3938 O O . CYS A 1 496 ? -3.071 2.101 10.137 1.00 98.94 496 CYS A O 1
ATOM 3940 N N . LEU A 1 497 ? -0.930 2.614 10.588 1.00 98.94 497 LEU A N 1
ATOM 3941 C CA . LEU A 1 497 ? -1.225 3.906 11.210 1.00 98.94 497 LEU A CA 1
ATOM 3942 C C . LEU A 1 497 ? -0.944 5.048 10.229 1.00 98.94 497 LEU A C 1
ATOM 3944 O O . LEU A 1 497 ? 0.210 5.297 9.878 1.00 98.94 497 LEU A O 1
ATOM 3948 N N . LEU A 1 498 ? -2.002 5.756 9.841 1.00 98.69 498 LEU A N 1
ATOM 3949 C CA . LEU A 1 498 ? -1.985 6.917 8.958 1.00 98.69 498 LEU A CA 1
ATOM 3950 C C . LEU A 1 498 ? -2.221 8.219 9.731 1.00 98.69 498 LEU A C 1
ATOM 3952 O O . LEU A 1 498 ? -2.870 8.239 10.780 1.00 98.69 498 LEU A O 1
ATOM 3956 N N . GLY A 1 499 ? -1.749 9.328 9.173 1.00 98.56 499 GLY A N 1
ATOM 3957 C CA . GLY A 1 499 ? -2.188 10.673 9.535 1.00 98.56 499 GLY A CA 1
ATOM 3958 C C . GLY A 1 499 ? -3.483 11.074 8.822 1.00 98.56 499 GLY A C 1
ATOM 3959 O O . GLY A 1 499 ? -3.759 10.675 7.692 1.00 98.56 499 GLY A O 1
ATOM 3960 N N . ASP A 1 500 ? -4.261 11.948 9.448 1.00 98.06 500 ASP A N 1
ATOM 3961 C CA . ASP A 1 500 ? -5.442 12.563 8.838 1.00 98.06 500 ASP A CA 1
ATOM 3962 C C . ASP A 1 500 ? -5.110 13.466 7.641 1.00 98.06 500 ASP A C 1
ATOM 3964 O O . ASP A 1 500 ? -5.827 13.447 6.639 1.00 98.06 500 ASP A O 1
ATOM 3968 N N . GLY A 1 501 ? -3.998 14.202 7.709 1.00 97.06 501 GLY A N 1
ATOM 3969 C CA . GLY A 1 501 ? -3.469 14.985 6.586 1.00 97.06 501 GLY A CA 1
ATOM 3970 C C . GLY A 1 501 ? -2.912 14.121 5.450 1.00 97.06 501 GLY A C 1
ATOM 3971 O O . GLY A 1 501 ? -3.008 14.499 4.289 1.00 97.06 501 GLY A O 1
ATOM 3972 N N . GLU A 1 502 ? -2.399 12.934 5.776 1.00 97.94 502 GLU A N 1
ATOM 3973 C CA . GLU A 1 502 ? -1.906 11.940 4.813 1.00 97.94 502 GLU A CA 1
ATOM 3974 C C . GLU A 1 502 ? -3.042 11.331 3.975 1.00 97.94 502 GLU A C 1
ATOM 3976 O O . GLU A 1 502 ? -2.847 11.026 2.804 1.00 97.94 502 GLU A O 1
ATOM 3981 N N . SER A 1 503 ? -4.265 11.250 4.510 1.00 96.81 503 SER A N 1
ATOM 3982 C CA . SER A 1 503 ? -5.445 10.801 3.748 1.00 96.81 503 SER A CA 1
ATOM 3983 C C . SER A 1 503 ? -5.908 11.766 2.634 1.00 96.81 503 SER A C 1
ATOM 3985 O O . SER A 1 503 ? -6.947 11.544 2.007 1.00 96.81 503 SER A O 1
ATOM 3987 N N . ALA A 1 504 ? -5.163 12.846 2.378 1.00 97.94 504 ALA A N 1
ATOM 3988 C CA . ALA A 1 504 ? -5.289 13.636 1.157 1.00 97.94 504 ALA A CA 1
ATOM 3989 C C . ALA A 1 504 ? -4.651 12.945 -0.066 1.00 97.94 504 ALA A C 1
ATOM 3991 O O . ALA A 1 504 ? -5.062 13.231 -1.189 1.00 97.94 504 ALA A O 1
ATOM 3992 N N . GLU A 1 505 ? -3.695 12.031 0.139 1.00 98.81 505 GLU A N 1
ATOM 3993 C CA . GLU A 1 505 ? -3.006 11.321 -0.942 1.00 98.81 505 GLU A CA 1
ATOM 3994 C C . GLU A 1 505 ? -3.926 10.332 -1.669 1.00 98.81 505 GLU A C 1
ATOM 3996 O O . GLU A 1 505 ? -4.650 9.549 -1.048 1.00 98.81 505 GLU A O 1
ATOM 4001 N N . GLY A 1 506 ? -3.875 10.330 -3.006 1.00 98.75 506 GLY A N 1
ATOM 4002 C CA . GLY A 1 506 ? -4.715 9.460 -3.842 1.00 98.75 506 GLY A CA 1
ATOM 4003 C C . GLY A 1 506 ? -4.451 7.965 -3.622 1.00 98.75 506 GLY A C 1
ATOM 4004 O O . GLY A 1 506 ? -5.386 7.165 -3.591 1.00 98.75 506 GLY A O 1
ATOM 4005 N N . SER A 1 507 ? -3.192 7.613 -3.360 1.00 98.81 507 SER A N 1
ATOM 4006 C CA . SER A 1 507 ? -2.719 6.249 -3.092 1.00 98.81 507 SER A CA 1
ATOM 4007 C C . SER A 1 507 ? -3.390 5.593 -1.876 1.00 98.81 507 SER A C 1
ATOM 4009 O O . SER A 1 507 ? -3.642 4.389 -1.896 1.00 98.81 507 SER A O 1
ATOM 4011 N N . VAL A 1 508 ? -3.791 6.370 -0.860 1.00 98.94 508 VAL A N 1
ATOM 4012 C CA . VAL A 1 508 ? -4.573 5.873 0.293 1.00 98.94 508 VAL A CA 1
ATOM 4013 C C . VAL A 1 508 ? -5.937 5.336 -0.153 1.00 98.94 508 VAL A C 1
ATOM 4015 O O . VAL A 1 508 ? -6.414 4.325 0.363 1.00 98.94 508 VAL A O 1
ATOM 4018 N N . TRP A 1 509 ? -6.563 5.988 -1.133 1.00 98.88 509 TRP A N 1
ATOM 4019 C CA . TRP A 1 509 ? -7.890 5.632 -1.636 1.00 98.88 509 TRP A CA 1
ATOM 4020 C C . TRP A 1 509 ? -7.829 4.511 -2.680 1.00 98.88 509 TRP A C 1
ATOM 4022 O O . TRP A 1 509 ? -8.690 3.630 -2.670 1.00 98.88 509 TRP A O 1
ATOM 4032 N N . GLU A 1 510 ? -6.769 4.462 -3.494 1.00 98.94 510 GLU A N 1
ATOM 4033 C CA . GLU A 1 510 ? -6.423 3.280 -4.300 1.00 98.94 510 GLU A CA 1
ATOM 4034 C C . GLU A 1 510 ? -6.263 2.033 -3.403 1.00 98.94 510 GLU A C 1
ATOM 4036 O O . GLU A 1 510 ? -6.910 1.005 -3.627 1.00 98.94 510 GLU A O 1
ATOM 4041 N N . ALA A 1 511 ? -5.471 2.145 -2.327 1.00 98.94 511 ALA A N 1
ATOM 4042 C CA . ALA A 1 511 ? -5.248 1.070 -1.361 1.00 98.94 511 ALA A CA 1
ATOM 4043 C C . ALA A 1 511 ? -6.527 0.658 -0.621 1.00 98.94 511 ALA A C 1
ATOM 4045 O O . ALA A 1 511 ? -6.736 -0.531 -0.358 1.00 98.94 511 ALA A O 1
ATOM 4046 N N . ALA A 1 512 ? -7.410 1.611 -0.311 1.00 98.88 512 ALA A N 1
ATOM 4047 C CA . ALA A 1 512 ? -8.706 1.314 0.285 1.00 98.88 512 ALA A CA 1
ATOM 4048 C C . ALA A 1 512 ? -9.602 0.509 -0.679 1.00 98.88 512 ALA A C 1
ATOM 4050 O O . ALA A 1 512 ? -10.130 -0.540 -0.300 1.00 98.88 512 ALA A O 1
ATOM 4051 N N . GLY A 1 513 ? -9.710 0.932 -1.944 1.00 98.81 513 GLY A N 1
ATOM 4052 C CA . GLY A 1 513 ? -10.479 0.212 -2.966 1.00 98.81 513 GLY A CA 1
ATOM 4053 C C . GLY A 1 513 ? -9.992 -1.228 -3.150 1.00 98.81 513 GLY A C 1
ATOM 4054 O O . GLY A 1 513 ? -10.782 -2.171 -3.054 1.00 98.81 513 GLY A O 1
ATOM 4055 N N . PHE A 1 514 ? -8.676 -1.404 -3.297 1.00 98.94 514 PHE A N 1
ATOM 4056 C CA . PHE A 1 514 ? -8.018 -2.713 -3.354 1.00 98.94 514 PHE A CA 1
ATOM 4057 C C . PHE A 1 514 ? -8.335 -3.577 -2.120 1.00 98.94 514 PHE A C 1
ATOM 4059 O O . PHE A 1 514 ? -8.750 -4.732 -2.246 1.00 98.94 514 PHE A O 1
ATOM 4066 N N . SER A 1 515 ? -8.201 -3.010 -0.917 1.00 98.88 515 SER A N 1
ATOM 4067 C CA . SER A 1 515 ? -8.382 -3.740 0.345 1.00 98.88 515 SER A CA 1
ATOM 4068 C C . SER A 1 515 ? -9.813 -4.229 0.561 1.00 98.88 515 SER A C 1
ATOM 4070 O O . SER A 1 515 ? -10.016 -5.305 1.130 1.00 98.88 515 SER A O 1
ATOM 4072 N N . SER A 1 516 ? -10.816 -3.470 0.106 1.00 98.75 516 SER A N 1
ATOM 4073 C CA . SER A 1 516 ? -12.209 -3.918 0.151 1.00 98.75 516 SER A CA 1
ATOM 4074 C C . SER A 1 516 ? -12.541 -4.910 -0.962 1.00 98.75 516 SER A C 1
ATOM 4076 O O . SER A 1 516 ? -13.283 -5.858 -0.702 1.00 98.75 516 SER A O 1
ATOM 4078 N N . TYR A 1 517 ? -12.000 -4.742 -2.173 1.00 98.88 517 TYR A N 1
ATOM 4079 C CA . TYR A 1 517 ? -12.197 -5.700 -3.267 1.00 98.88 517 TYR A CA 1
ATOM 4080 C C . TYR A 1 517 ? -11.679 -7.096 -2.879 1.00 98.88 517 TYR A C 1
ATOM 4082 O O . TYR A 1 517 ? -12.415 -8.082 -2.966 1.00 98.88 517 TYR A O 1
ATOM 4090 N N . TYR A 1 518 ? -10.467 -7.159 -2.317 1.00 98.88 518 TYR A N 1
ATOM 4091 C CA . TYR A 1 518 ? -9.869 -8.381 -1.766 1.00 98.88 518 TYR A CA 1
ATOM 4092 C C . TYR A 1 518 ? -10.287 -8.701 -0.322 1.00 98.88 518 TYR A C 1
ATOM 4094 O O . TYR A 1 518 ? -9.731 -9.606 0.295 1.00 98.88 518 TYR A O 1
ATOM 4102 N N . LYS A 1 519 ? -11.302 -8.013 0.224 1.00 98.81 519 LYS A N 1
ATOM 4103 C CA . LYS A 1 519 ? -11.970 -8.369 1.492 1.00 98.81 519 LYS A CA 1
ATOM 4104 C C . LYS A 1 519 ? -10.989 -8.610 2.651 1.00 98.81 519 LYS A C 1
ATOM 4106 O O . LYS A 1 519 ? -11.141 -9.588 3.391 1.00 98.81 519 LYS A O 1
ATOM 4111 N N . LEU A 1 520 ? -9.971 -7.759 2.790 1.00 98.88 520 LEU A N 1
ATOM 4112 C CA . LEU A 1 520 ? -8.832 -7.944 3.701 1.00 98.88 520 LEU A CA 1
ATOM 4113 C C . LEU A 1 520 ? -9.213 -7.705 5.177 1.00 98.88 520 LEU A C 1
ATOM 4115 O O . LEU A 1 520 ? -8.808 -6.734 5.799 1.00 98.88 520 LEU A O 1
ATOM 4119 N N . ASP A 1 521 ? -10.003 -8.603 5.762 1.00 98.62 521 ASP A N 1
ATOM 4120 C CA . ASP A 1 521 ? -10.425 -8.595 7.177 1.00 98.62 521 ASP A CA 1
ATOM 4121 C C . ASP A 1 521 ? -9.302 -8.876 8.199 1.00 98.62 521 ASP A C 1
ATOM 4123 O O . ASP A 1 521 ? -9.503 -8.749 9.413 1.00 98.62 521 ASP A O 1
ATOM 4127 N N . ASN A 1 522 ? -8.096 -9.197 7.729 1.00 98.88 522 ASN A N 1
ATOM 4128 C CA . ASN A 1 522 ? -6.861 -9.163 8.510 1.00 98.88 522 ASN A CA 1
ATOM 4129 C C . ASN A 1 522 ? -6.160 -7.786 8.499 1.00 98.88 522 ASN A C 1
ATOM 4131 O O . ASN A 1 522 ? -5.236 -7.596 9.287 1.00 98.88 522 ASN A O 1
ATOM 4135 N N . LEU A 1 523 ? -6.610 -6.820 7.684 1.00 98.94 523 LEU A N 1
ATOM 4136 C CA . LEU A 1 523 ? -6.099 -5.445 7.648 1.00 98.94 523 LEU A CA 1
ATOM 4137 C C . LEU A 1 523 ? -6.917 -4.501 8.547 1.00 98.94 523 LEU A C 1
ATOM 4139 O O . LEU A 1 523 ? -8.150 -4.438 8.478 1.00 98.94 523 LEU A O 1
ATOM 4143 N N . VAL A 1 524 ? -6.204 -3.695 9.335 1.00 98.94 524 VAL A N 1
ATOM 4144 C CA . VAL A 1 524 ? -6.748 -2.567 10.096 1.00 98.94 524 VAL A CA 1
ATOM 4145 C C . VAL A 1 524 ? -6.003 -1.290 9.716 1.00 98.94 524 VAL A C 1
ATOM 4147 O O . VAL A 1 524 ? -4.824 -1.132 10.029 1.00 98.94 524 VAL A O 1
ATOM 4150 N N . ALA A 1 525 ? -6.702 -0.357 9.077 1.00 98.88 525 ALA A N 1
ATOM 4151 C CA . ALA A 1 525 ? -6.253 1.024 8.969 1.00 98.88 525 ALA A CA 1
ATOM 4152 C C . ALA A 1 525 ? -6.620 1.777 10.257 1.00 98.88 525 ALA A C 1
ATOM 4154 O O . ALA A 1 525 ? -7.713 1.606 10.796 1.00 98.88 525 ALA A O 1
ATOM 4155 N N . ILE A 1 526 ? -5.723 2.622 10.747 1.00 98.94 526 ILE A N 1
ATOM 4156 C CA . ILE A 1 526 ? -5.924 3.487 11.910 1.00 98.94 526 ILE A CA 1
ATOM 4157 C C . ILE A 1 526 ? -5.614 4.907 11.448 1.00 98.94 526 ILE A C 1
ATOM 4159 O O . ILE A 1 526 ? -4.515 5.163 10.963 1.00 98.94 526 ILE A O 1
ATOM 4163 N N . VAL A 1 527 ? -6.567 5.826 11.571 1.00 98.88 527 VAL A N 1
ATOM 4164 C CA . VAL A 1 527 ? -6.404 7.225 11.155 1.00 98.88 527 VAL A CA 1
ATOM 4165 C C . VAL A 1 527 ? -6.277 8.093 12.400 1.00 98.88 527 VAL A C 1
ATOM 4167 O O . VAL A 1 527 ? -7.232 8.220 13.164 1.00 98.88 527 VAL A O 1
ATOM 4170 N N . ASP A 1 528 ? -5.102 8.690 12.597 1.00 98.88 528 ASP A N 1
ATOM 4171 C CA . ASP A 1 528 ? -4.814 9.654 13.662 1.00 98.88 528 ASP A CA 1
ATOM 4172 C C . ASP A 1 528 ? -5.429 11.022 13.318 1.00 98.88 528 ASP A C 1
ATOM 4174 O O . ASP A 1 528 ? -4.761 11.886 12.742 1.00 98.88 528 ASP A O 1
ATOM 4178 N N . VAL A 1 529 ? -6.713 11.212 13.647 1.00 98.81 529 VAL A N 1
ATOM 4179 C CA . VAL A 1 529 ? -7.477 12.452 13.421 1.00 98.81 529 VAL A CA 1
ATOM 4180 C C . VAL A 1 529 ? -7.123 13.495 14.477 1.00 98.81 529 VAL A C 1
ATOM 4182 O O . VAL A 1 529 ? -7.912 13.835 15.359 1.00 98.81 529 VAL A O 1
ATOM 4185 N N . ASN A 1 530 ? -5.897 14.004 14.345 1.00 98.69 530 ASN A N 1
ATOM 4186 C CA . ASN A 1 530 ? -5.264 14.985 15.224 1.00 98.69 530 ASN A CA 1
ATOM 4187 C C . ASN A 1 530 ? -5.570 16.452 14.838 1.00 98.69 530 ASN A C 1
ATOM 4189 O O . ASN A 1 530 ? -5.029 17.361 15.471 1.00 98.69 530 ASN A O 1
ATOM 4193 N N . ARG A 1 531 ? -6.428 16.667 13.822 1.00 98.62 531 ARG A N 1
ATOM 4194 C CA . ARG A 1 531 ? -6.895 17.946 13.236 1.00 98.62 531 ARG A CA 1
ATOM 4195 C C . ARG A 1 531 ? -5.871 18.704 12.384 1.00 98.62 531 ARG A C 1
ATOM 4197 O O . ARG A 1 531 ? -6.277 19.575 11.613 1.00 98.62 531 ARG A O 1
ATOM 4204 N N . LEU A 1 532 ? -4.569 18.442 12.509 1.00 98.62 532 LEU A N 1
ATOM 4205 C CA . LEU A 1 532 ? -3.527 19.357 12.035 1.00 98.62 532 LEU A CA 1
ATOM 4206 C C . LEU A 1 532 ? -2.528 18.699 11.072 1.00 98.62 532 LEU A C 1
ATOM 4208 O O . LEU A 1 532 ? -1.866 17.713 11.389 1.00 98.62 532 LEU A O 1
ATOM 4212 N N . GLY A 1 533 ? -2.338 19.316 9.905 1.00 97.50 533 GLY A N 1
ATOM 4213 C CA . GLY A 1 533 ? -1.309 18.950 8.933 1.00 97.50 533 GLY A CA 1
ATOM 4214 C C . GLY A 1 533 ? 0.080 19.463 9.337 1.00 97.50 533 GLY A C 1
ATOM 4215 O O . GLY A 1 533 ? 0.406 19.582 10.522 1.00 97.50 533 GLY A O 1
ATOM 4216 N N . GLN A 1 534 ? 0.919 19.767 8.347 1.00 98.19 534 GLN A N 1
ATOM 4217 C CA . GLN A 1 534 ? 2.228 20.392 8.576 1.00 98.19 534 GLN A CA 1
ATOM 4218 C C . GLN A 1 534 ? 2.112 21.900 8.855 1.00 98.19 534 GLN A C 1
ATOM 4220 O O . GLN A 1 534 ? 2.701 22.391 9.814 1.00 98.19 534 GLN A O 1
ATOM 4225 N N . SER A 1 535 ? 1.350 22.620 8.028 1.00 97.56 535 SER A N 1
ATOM 4226 C CA . SER A 1 535 ? 1.281 24.091 8.008 1.00 97.56 535 SER A CA 1
ATOM 4227 C C . SER A 1 535 ? -0.044 24.684 8.501 1.00 97.56 535 SER A C 1
ATOM 4229 O O . SER A 1 535 ? -0.099 25.876 8.778 1.00 97.56 535 SER A O 1
ATOM 4231 N N . GLN A 1 536 ? -1.107 23.881 8.583 1.00 97.19 536 GLN A N 1
ATOM 4232 C CA . GLN A 1 536 ? -2.492 24.329 8.786 1.00 97.19 536 GLN A CA 1
ATOM 4233 C C . GLN A 1 536 ? -3.385 23.162 9.259 1.00 97.19 536 GLN A C 1
ATOM 4235 O O . GLN A 1 536 ? -2.932 22.009 9.237 1.00 97.19 536 GLN A O 1
ATOM 4240 N N . PRO A 1 537 ? -4.659 23.398 9.627 1.00 98.56 537 PRO A N 1
ATOM 4241 C CA . PRO A 1 537 ? -5.640 22.334 9.821 1.00 98.56 537 PRO A CA 1
ATOM 4242 C C . PRO A 1 537 ? -5.846 21.473 8.570 1.00 98.56 537 PRO A C 1
ATOM 4244 O O . PRO A 1 537 ? -5.730 21.944 7.435 1.00 98.56 537 PRO A O 1
ATOM 4247 N N . THR A 1 538 ? -6.161 20.197 8.785 1.00 98.06 538 THR A N 1
ATOM 4248 C CA . THR A 1 538 ? -6.484 19.249 7.713 1.00 98.06 538 THR A CA 1
ATOM 4249 C C . THR A 1 538 ? -7.860 19.548 7.115 1.00 98.06 538 THR A C 1
ATOM 4251 O O . THR A 1 538 ? -8.721 20.130 7.771 1.00 98.06 538 THR A O 1
ATOM 4254 N N . MET A 1 539 ? -8.086 19.135 5.860 1.00 97.25 539 MET A N 1
ATOM 4255 C CA . MET A 1 539 ? -9.300 19.441 5.073 1.00 97.25 539 MET A CA 1
ATOM 4256 C C . MET A 1 539 ? -10.631 19.145 5.793 1.00 97.25 539 MET A C 1
ATOM 4258 O O . MET A 1 539 ? -11.642 19.768 5.482 1.00 97.25 539 MET A O 1
ATOM 4262 N N . LEU A 1 540 ? -10.649 18.187 6.724 1.00 97.88 540 LEU A N 1
ATOM 4263 C CA . LEU A 1 540 ? -11.833 17.820 7.507 1.00 97.88 540 LEU A CA 1
ATOM 4264 C C . LEU A 1 540 ? -11.682 18.126 9.010 1.00 97.88 540 LEU A C 1
ATOM 4266 O O . LEU A 1 540 ? -12.661 18.014 9.747 1.00 97.88 540 LEU A O 1
ATOM 4270 N N . GLY A 1 541 ? -10.489 18.506 9.482 1.00 98.19 541 GLY A N 1
ATOM 4271 C CA . GLY A 1 541 ? -10.198 18.745 10.895 1.00 98.19 541 GLY A CA 1
ATOM 4272 C C . GLY A 1 541 ? -10.636 17.578 11.789 1.00 98.19 541 GLY A C 1
ATOM 4273 O O . GLY A 1 541 ? -10.232 16.440 11.587 1.00 98.19 541 GLY A O 1
ATOM 4274 N N . HIS A 1 542 ? -11.506 17.851 12.766 1.00 98.50 542 HIS A N 1
ATOM 4275 C CA . HIS A 1 542 ? -12.099 16.832 13.650 1.00 98.50 542 HIS A CA 1
ATOM 4276 C C . HIS A 1 542 ? -13.437 16.250 13.158 1.00 98.50 542 HIS A C 1
ATOM 4278 O O . HIS A 1 542 ? -14.154 15.635 13.946 1.00 98.50 542 HIS A O 1
ATOM 4284 N N . ASN A 1 543 ? -13.795 16.402 11.879 1.00 98.19 543 ASN A N 1
ATOM 4285 C CA . ASN A 1 543 ? -14.987 15.773 11.300 1.00 98.19 543 ASN A CA 1
ATOM 4286 C C . ASN A 1 543 ? -14.750 14.269 11.046 1.00 98.19 543 ASN A C 1
ATOM 4288 O O . ASN A 1 543 ? -14.627 13.807 9.910 1.00 98.19 543 ASN A O 1
ATOM 4292 N N . THR A 1 544 ? -14.669 13.500 12.135 1.00 97.75 544 THR A N 1
ATOM 4293 C CA . THR A 1 544 ? -14.502 12.037 12.144 1.00 97.75 544 THR A CA 1
ATOM 4294 C C . THR A 1 544 ? -15.578 11.320 11.342 1.00 97.75 544 THR A C 1
ATOM 4296 O O . THR A 1 544 ? -15.289 10.332 10.677 1.00 97.75 544 THR A O 1
ATOM 4299 N N . ASP A 1 545 ? -16.797 11.852 11.340 1.00 95.12 545 ASP A N 1
ATOM 4300 C CA . ASP A 1 545 ? -17.917 11.379 10.534 1.00 95.12 545 ASP A CA 1
ATOM 4301 C C . ASP A 1 545 ? -17.621 11.407 9.032 1.00 95.12 545 ASP A C 1
ATOM 4303 O O . ASP A 1 545 ? -17.971 10.472 8.316 1.00 95.12 545 ASP A O 1
ATOM 4307 N N . ALA A 1 546 ? -16.977 12.467 8.537 1.00 97.56 546 ALA A N 1
ATOM 4308 C CA . ALA A 1 546 ? -16.585 12.569 7.136 1.00 97.56 546 ALA A CA 1
ATOM 4309 C C . ALA A 1 546 ? -15.431 11.613 6.789 1.00 97.56 546 ALA A C 1
ATOM 4311 O O . ALA A 1 546 ? -15.429 11.047 5.695 1.00 97.56 546 ALA A O 1
ATOM 4312 N N . TYR A 1 547 ? -14.492 11.373 7.713 1.00 98.56 547 TYR A N 1
ATOM 4313 C CA . TYR A 1 547 ? -13.471 10.330 7.549 1.00 98.56 547 TYR A CA 1
ATOM 4314 C C . TYR A 1 547 ? -14.097 8.927 7.515 1.00 98.56 547 TYR A C 1
ATOM 4316 O O . TYR A 1 547 ? -13.832 8.166 6.585 1.00 98.56 547 TYR A O 1
ATOM 4324 N N . ALA A 1 548 ? -14.978 8.606 8.467 1.00 98.38 548 ALA A N 1
ATOM 4325 C CA . ALA A 1 548 ? -15.694 7.333 8.530 1.00 98.38 548 ALA A CA 1
ATOM 4326 C C . ALA A 1 548 ? -16.498 7.075 7.247 1.00 98.38 548 ALA A C 1
ATOM 4328 O O . ALA A 1 548 ? -16.267 6.069 6.583 1.00 98.38 548 ALA A O 1
ATOM 4329 N N . LYS A 1 549 ? -17.332 8.036 6.824 1.00 98.25 549 LYS A N 1
ATOM 4330 C CA . LYS A 1 549 ? -18.161 7.934 5.607 1.00 98.25 549 LYS A CA 1
ATOM 4331 C C . LYS A 1 549 ? -17.337 7.754 4.329 1.00 98.25 549 LYS A C 1
ATOM 4333 O O . LYS A 1 549 ? -17.809 7.105 3.398 1.00 98.25 549 LYS A O 1
ATOM 4338 N N . ARG A 1 550 ? -16.104 8.281 4.265 1.00 98.50 550 ARG A N 1
ATOM 4339 C CA . ARG A 1 550 ? -15.175 7.983 3.159 1.00 98.50 550 ARG A CA 1
ATOM 4340 C C . ARG A 1 550 ? -14.721 6.523 3.198 1.00 98.50 550 ARG A C 1
ATOM 4342 O O . ARG A 1 550 ? -14.885 5.829 2.203 1.00 98.50 550 ARG A O 1
ATOM 4349 N N . PHE A 1 551 ? -14.212 6.031 4.327 1.00 98.75 551 PHE A N 1
ATOM 4350 C CA . PHE A 1 551 ? -13.783 4.630 4.440 1.00 98.75 551 PHE A CA 1
ATOM 4351 C C . PHE A 1 551 ? -14.941 3.634 4.227 1.00 98.75 551 PHE A C 1
ATOM 4353 O O . PHE A 1 551 ? -14.758 2.630 3.542 1.00 98.75 551 PHE A O 1
ATOM 4360 N N . GLU A 1 552 ? -16.147 3.938 4.712 1.00 98.50 552 GLU A N 1
ATOM 4361 C CA . GLU A 1 552 ? -17.370 3.160 4.451 1.00 98.50 552 GLU A CA 1
ATOM 4362 C C . GLU A 1 552 ? -17.750 3.138 2.963 1.00 98.50 552 GLU A C 1
ATOM 4364 O O . GLU A 1 552 ? -18.107 2.084 2.440 1.00 98.50 552 GLU A O 1
ATOM 4369 N N . ALA A 1 553 ? -17.632 4.268 2.254 1.00 98.50 553 ALA A N 1
ATOM 4370 C CA . ALA A 1 553 ? -17.868 4.334 0.808 1.00 98.50 553 ALA A CA 1
ATOM 4371 C C . ALA A 1 553 ? -16.830 3.531 -0.002 1.00 98.50 553 ALA A C 1
ATOM 4373 O O . ALA A 1 553 ? -17.160 3.006 -1.063 1.00 98.50 553 ALA A O 1
ATOM 4374 N N . PHE A 1 554 ? -15.611 3.380 0.526 1.00 98.56 554 PHE A N 1
ATOM 4375 C CA . PHE A 1 554 ? -14.582 2.461 0.024 1.00 98.56 554 PHE A CA 1
ATOM 4376 C C . PHE A 1 554 ? -14.691 1.039 0.624 1.00 98.56 554 PHE A C 1
ATOM 4378 O O . PHE A 1 554 ? -13.779 0.234 0.465 1.00 98.56 554 PHE A O 1
ATOM 4385 N N . GLY A 1 555 ? -15.804 0.702 1.292 1.00 97.81 555 GLY A N 1
ATOM 4386 C CA . GLY A 1 555 ? -16.161 -0.659 1.714 1.00 97.81 555 GLY A CA 1
ATOM 4387 C C . GLY A 1 555 ? -15.546 -1.162 3.029 1.00 97.81 555 GLY A C 1
ATOM 4388 O O . GLY A 1 555 ? -15.751 -2.320 3.402 1.00 97.81 555 GLY A O 1
ATOM 4389 N N . PHE A 1 556 ? -14.841 -0.312 3.779 1.00 98.62 556 PHE A N 1
ATOM 4390 C CA . PHE A 1 556 ? -14.332 -0.658 5.110 1.00 98.62 556 PHE A CA 1
ATOM 4391 C C . PHE A 1 556 ? -15.463 -0.723 6.149 1.00 98.62 556 PHE A C 1
ATOM 4393 O O . PHE A 1 556 ? -16.533 -0.131 6.007 1.00 98.62 556 PHE A O 1
ATOM 4400 N N . SER A 1 557 ? -15.208 -1.407 7.265 1.00 98.25 557 SER A N 1
ATOM 4401 C CA . SER A 1 557 ? -15.939 -1.166 8.512 1.00 98.25 557 SER A CA 1
ATOM 4402 C C . SER A 1 557 ? -15.304 0.016 9.243 1.00 98.25 557 SER A C 1
ATOM 4404 O O . SER A 1 557 ? -14.204 -0.135 9.767 1.00 98.25 557 SER A O 1
ATOM 4406 N N . ALA A 1 558 ? -15.950 1.182 9.280 1.00 98.00 558 ALA A N 1
ATOM 4407 C CA . ALA A 1 558 ? -15.449 2.309 10.067 1.00 98.00 558 ALA A CA 1
ATOM 4408 C C . ALA A 1 558 ? -15.848 2.187 11.548 1.00 98.00 558 ALA A C 1
ATOM 4410 O O . ALA A 1 558 ? -16.943 1.730 11.879 1.00 98.00 558 ALA A O 1
ATOM 4411 N N . ILE A 1 559 ? -14.954 2.602 12.447 1.00 97.94 559 ILE A N 1
ATOM 4412 C CA . ILE A 1 559 ? -15.190 2.683 13.893 1.00 97.94 559 ILE A CA 1
ATOM 4413 C C . ILE A 1 559 ? -14.602 4.007 14.388 1.00 97.94 559 ILE A C 1
ATOM 4415 O O . ILE A 1 559 ? -13.384 4.165 14.409 1.00 97.94 559 ILE A O 1
ATOM 4419 N N . VAL A 1 560 ? -15.451 4.958 14.782 1.00 98.44 560 VAL A N 1
ATOM 4420 C CA . VAL A 1 560 ? -15.011 6.219 15.406 1.00 98.44 560 VAL A CA 1
ATOM 4421 C C . VAL A 1 560 ? -14.773 5.997 16.901 1.00 98.44 560 VAL A C 1
ATOM 4423 O O . VAL A 1 560 ? -15.605 5.381 17.567 1.00 98.44 560 VAL A O 1
ATOM 4426 N N . VAL A 1 561 ? -13.657 6.510 17.423 1.00 97.62 561 VAL A N 1
ATOM 4427 C CA . VAL A 1 561 ? -13.291 6.465 18.851 1.00 97.62 561 VAL A CA 1
ATOM 4428 C C . VAL A 1 561 ? -12.604 7.754 19.296 1.00 97.62 561 VAL A C 1
ATOM 4430 O O . VAL A 1 561 ? -12.007 8.455 18.477 1.00 97.62 561 VAL A O 1
ATOM 4433 N N . ASP A 1 562 ? -12.613 8.036 20.599 1.00 98.38 562 ASP A N 1
ATOM 4434 C CA . ASP A 1 562 ? -11.567 8.871 21.195 1.00 98.38 562 ASP A CA 1
ATOM 4435 C C . ASP A 1 562 ? -10.239 8.092 21.153 1.00 98.38 562 ASP A C 1
ATOM 4437 O O . ASP A 1 562 ? -10.102 7.026 21.753 1.00 98.38 562 ASP A O 1
ATOM 4441 N N . GLY A 1 563 ? -9.266 8.604 20.400 1.00 98.25 563 GLY A N 1
ATOM 4442 C CA . GLY A 1 563 ? -7.957 7.978 20.213 1.00 98.25 563 GLY A CA 1
ATOM 4443 C C . GLY A 1 563 ? -7.022 8.095 21.416 1.00 98.25 563 GLY A C 1
ATOM 4444 O O . GLY A 1 563 ? -5.926 7.546 21.377 1.00 98.25 563 GLY A O 1
ATOM 4445 N N . ASN A 1 564 ? -7.448 8.800 22.466 1.00 98.12 564 ASN A N 1
ATOM 4446 C CA . ASN A 1 564 ? -6.752 8.931 23.744 1.00 98.12 564 ASN A CA 1
ATOM 4447 C C . ASN A 1 564 ? -7.446 8.100 24.852 1.00 98.12 564 ASN A C 1
ATOM 4449 O O . ASN A 1 564 ? -6.984 8.101 25.990 1.00 98.12 564 ASN A O 1
ATOM 4453 N N . ASP A 1 565 ? -8.543 7.391 24.547 1.00 97.75 565 ASP A N 1
ATOM 4454 C CA . ASP A 1 565 ? -9.205 6.455 25.464 1.00 97.75 565 ASP A CA 1
ATOM 4455 C C . ASP A 1 565 ? -8.825 5.008 25.115 1.00 97.75 565 ASP A C 1
ATOM 4457 O O . ASP A 1 565 ? -9.388 4.378 24.215 1.00 97.75 565 ASP A O 1
ATOM 4461 N N . VAL A 1 566 ? -7.881 4.458 25.883 1.00 96.69 566 VAL A N 1
ATOM 4462 C CA . VAL A 1 566 ? -7.440 3.052 25.810 1.00 96.69 566 VAL A CA 1
ATOM 4463 C C . VAL A 1 566 ? -8.623 2.070 25.830 1.00 96.69 566 VAL A C 1
ATOM 4465 O O . VAL A 1 566 ? -8.608 1.071 25.111 1.00 96.69 566 VAL A O 1
ATOM 4468 N N . SER A 1 567 ? -9.684 2.362 26.586 1.00 94.12 567 SER A N 1
ATOM 4469 C CA . SER A 1 567 ? -10.888 1.522 26.678 1.00 94.12 567 SER A CA 1
ATOM 4470 C C . SER A 1 567 ? -11.646 1.465 25.347 1.00 94.12 567 SER A C 1
ATOM 4472 O O . SER A 1 567 ? -12.161 0.413 24.965 1.00 94.12 567 SER A O 1
ATOM 4474 N N . GLN A 1 568 ? -11.703 2.579 24.612 1.00 95.62 568 GLN A N 1
ATOM 4475 C CA . GLN A 1 568 ? -12.307 2.630 23.279 1.00 95.62 568 GLN A CA 1
ATOM 4476 C C . GLN A 1 568 ? -11.389 2.029 22.210 1.00 95.62 568 GLN A C 1
ATOM 4478 O O . GLN A 1 568 ? -11.880 1.325 21.328 1.00 95.62 568 GLN A O 1
ATOM 4483 N N . LEU A 1 569 ? -10.071 2.231 22.307 1.00 97.69 569 LEU A N 1
ATOM 4484 C CA . LEU A 1 569 ? -9.093 1.622 21.399 1.00 97.69 569 LEU A CA 1
ATOM 4485 C C . LEU A 1 569 ? -9.132 0.092 21.466 1.00 97.69 569 LEU A C 1
ATOM 4487 O O . LEU A 1 569 ? -9.320 -0.557 20.437 1.00 97.69 569 LEU A O 1
ATOM 4491 N N . LEU A 1 570 ? -9.069 -0.486 22.670 1.00 95.75 570 LEU A N 1
ATOM 4492 C CA . LEU A 1 570 ? -9.248 -1.926 22.902 1.00 95.75 570 LEU A CA 1
ATOM 4493 C C . LEU A 1 570 ? -10.561 -2.443 22.273 1.00 95.75 570 LEU A C 1
ATOM 4495 O O . LEU A 1 570 ? -10.605 -3.546 21.724 1.00 95.75 570 LEU A O 1
ATOM 4499 N N . LYS A 1 571 ? -11.636 -1.639 22.297 1.00 89.75 571 LYS A N 1
ATOM 4500 C CA . LYS A 1 571 ? -12.939 -1.986 21.701 1.00 89.75 571 LYS A CA 1
ATOM 4501 C C . LYS A 1 571 ? -12.923 -1.941 20.182 1.00 89.75 571 LYS A C 1
ATOM 4503 O O . LYS A 1 571 ? -13.463 -2.846 19.546 1.00 89.75 571 LYS A O 1
ATOM 4508 N N . ALA A 1 572 ? -12.288 -0.930 19.599 1.00 96.19 572 ALA A N 1
ATOM 4509 C CA . ALA A 1 572 ? -12.106 -0.837 18.160 1.00 96.19 572 ALA A CA 1
ATOM 4510 C C . ALA A 1 572 ? -11.249 -1.996 17.631 1.00 96.19 572 ALA A C 1
ATOM 4512 O O . ALA A 1 572 ? -11.634 -2.621 16.646 1.00 96.19 572 ALA A O 1
ATOM 4513 N N . PHE A 1 573 ? -10.167 -2.360 18.326 1.00 97.12 573 PHE A N 1
ATOM 4514 C CA . PHE A 1 573 ? -9.330 -3.510 17.977 1.00 97.12 573 PHE A CA 1
ATOM 4515 C C . PHE A 1 573 ? -10.066 -4.853 18.114 1.00 97.12 573 PHE A C 1
ATOM 4517 O O . PHE A 1 573 ? -10.059 -5.644 17.167 1.00 97.12 573 PHE A O 1
ATOM 4524 N N . HIS A 1 574 ? -10.805 -5.087 19.208 1.00 93.75 574 HIS A N 1
ATOM 4525 C CA . HIS A 1 574 ? -11.643 -6.287 19.334 1.00 93.75 574 HIS A CA 1
ATOM 4526 C C . HIS A 1 574 ? -12.666 -6.392 18.193 1.00 93.75 574 HIS A C 1
ATOM 4528 O O . HIS A 1 574 ? -12.761 -7.426 17.530 1.00 93.75 574 HIS A O 1
ATOM 4534 N N . ASN A 1 575 ? -13.388 -5.306 17.914 1.00 91.75 575 ASN A N 1
ATOM 4535 C CA . ASN A 1 575 ? -14.376 -5.262 16.841 1.00 91.75 575 ASN A CA 1
ATOM 4536 C C . ASN A 1 575 ? -13.731 -5.446 15.455 1.00 91.75 575 ASN A C 1
ATOM 4538 O O . ASN A 1 575 ? -14.309 -6.119 14.603 1.00 91.75 575 ASN A O 1
ATOM 4542 N N . ALA A 1 576 ? -12.524 -4.916 15.230 1.00 95.19 576 ALA A N 1
ATOM 4543 C CA . ALA A 1 576 ? -11.748 -5.128 14.008 1.00 95.19 576 ALA A CA 1
ATOM 4544 C C . ALA A 1 576 ? -11.316 -6.593 13.821 1.00 95.19 576 ALA A C 1
ATOM 4546 O O . ALA A 1 576 ? -11.180 -7.055 12.688 1.00 95.19 576 ALA A O 1
ATOM 4547 N N . ARG A 1 577 ? -11.091 -7.328 14.918 1.00 92.19 577 ARG A N 1
ATOM 4548 C CA . ARG A 1 577 ? -10.738 -8.756 14.910 1.00 92.19 577 ARG A CA 1
ATOM 4549 C C . ARG A 1 577 ? -11.953 -9.652 14.652 1.00 92.19 577 ARG A C 1
ATOM 4551 O O . ARG A 1 577 ? -11.832 -10.643 13.931 1.00 92.19 577 ARG A O 1
ATOM 4558 N N . GLU A 1 578 ? -13.109 -9.313 15.221 1.00 92.81 578 GLU A N 1
ATOM 4559 C CA . GLU A 1 578 ? -14.379 -10.036 15.023 1.00 92.81 578 GLU A CA 1
ATOM 4560 C C . GLU A 1 578 ? -15.043 -9.698 13.666 1.00 92.81 578 GLU A C 1
ATOM 4562 O O . GLU A 1 578 ? -15.775 -10.521 13.120 1.00 92.81 578 GLU A O 1
ATOM 4567 N N . THR A 1 579 ? -14.752 -8.532 13.072 1.00 91.06 579 THR A N 1
ATOM 4568 C CA . THR A 1 579 ? -15.192 -8.162 11.712 1.00 91.06 579 THR A CA 1
ATOM 4569 C C . THR A 1 579 ? -14.582 -9.100 10.667 1.00 91.06 579 THR A C 1
ATOM 4571 O O . THR A 1 579 ? -13.368 -9.295 10.640 1.00 91.06 579 THR A O 1
ATOM 4574 N N . LYS A 1 580 ? -15.421 -9.670 9.790 1.00 94.50 580 LYS A N 1
ATOM 4575 C CA . LYS A 1 580 ? -15.030 -10.569 8.687 1.00 94.50 580 LYS A CA 1
ATOM 4576 C C . LYS A 1 580 ? -15.571 -10.083 7.344 1.00 94.50 580 LYS A C 1
ATOM 4578 O O . LYS A 1 580 ? -16.567 -9.365 7.288 1.00 94.50 580 LYS A O 1
ATOM 4583 N N . GLY A 1 581 ? -14.925 -10.499 6.257 1.00 95.56 581 GLY A N 1
ATOM 4584 C CA . GLY A 1 581 ? -15.323 -10.222 4.876 1.00 95.56 581 GLY A CA 1
ATOM 4585 C C . GLY A 1 581 ? -15.035 -8.805 4.366 1.00 95.56 581 GLY A C 1
ATOM 4586 O O . GLY A 1 581 ? -15.347 -8.527 3.211 1.00 95.56 581 GLY A O 1
ATOM 4587 N N . LYS A 1 582 ? -14.450 -7.925 5.189 1.00 97.69 582 LYS A N 1
ATOM 4588 C CA . LYS A 1 582 ? -14.050 -6.552 4.840 1.00 97.69 582 LYS A CA 1
ATOM 4589 C C . LYS A 1 582 ? -12.954 -6.027 5.786 1.00 97.69 582 LYS A C 1
ATOM 4591 O O . LYS A 1 582 ? -12.950 -6.428 6.952 1.00 97.69 582 LYS A O 1
ATOM 4596 N N . PRO A 1 583 ? -12.060 -5.131 5.328 1.00 98.81 583 PRO A N 1
ATOM 4597 C CA . PRO A 1 583 ? -11.082 -4.456 6.187 1.00 98.81 583 PRO A CA 1
ATOM 4598 C C . PRO A 1 583 ? -11.752 -3.497 7.188 1.00 98.81 583 PRO A C 1
ATOM 4600 O O . PRO A 1 583 ? -12.910 -3.103 7.018 1.00 98.81 583 PRO A O 1
ATOM 4603 N N . THR A 1 584 ? -11.025 -3.103 8.239 1.00 98.94 584 THR A N 1
ATOM 4604 C CA . THR A 1 584 ? -11.524 -2.180 9.283 1.00 98.94 584 THR A CA 1
ATOM 4605 C C . THR A 1 584 ? -10.736 -0.869 9.310 1.00 98.94 584 THR A C 1
ATOM 4607 O O . THR A 1 584 ? -9.520 -0.878 9.151 1.00 98.94 584 THR A O 1
ATOM 4610 N N . ALA A 1 585 ? -11.426 0.258 9.510 1.00 98.94 585 ALA A N 1
ATOM 4611 C CA . ALA A 1 585 ? -10.851 1.594 9.658 1.00 98.94 585 ALA A CA 1
ATOM 4612 C C . ALA A 1 585 ? -11.192 2.161 11.044 1.00 98.94 585 ALA A C 1
ATOM 4614 O O . ALA A 1 585 ? -12.347 2.482 11.326 1.00 98.94 585 ALA A O 1
ATOM 4615 N N . ILE A 1 586 ? -10.193 2.299 11.911 1.00 98.88 586 ILE A N 1
ATOM 4616 C CA . ILE A 1 586 ? -10.331 2.928 13.227 1.00 98.88 586 ILE A CA 1
ATOM 4617 C C . ILE A 1 586 ? -10.063 4.426 13.057 1.00 98.88 586 ILE A C 1
ATOM 4619 O O . ILE A 1 586 ? -8.932 4.844 12.817 1.00 98.88 586 ILE A O 1
ATOM 4623 N N . ILE A 1 587 ? -11.115 5.234 13.149 1.00 98.88 587 ILE A N 1
ATOM 4624 C CA . ILE A 1 587 ? -11.067 6.690 13.008 1.00 98.88 587 ILE A CA 1
ATOM 4625 C C . ILE A 1 587 ? -10.874 7.285 14.406 1.00 98.88 587 ILE A C 1
ATOM 4627 O O . ILE A 1 587 ? -11.835 7.523 15.140 1.00 98.88 587 ILE A O 1
ATOM 4631 N N . ALA A 1 588 ? -9.614 7.459 14.797 1.00 98.81 588 ALA A N 1
ATOM 4632 C CA . ALA A 1 588 ? -9.229 7.843 16.146 1.00 98.81 588 ALA A CA 1
ATOM 4633 C C . ALA A 1 588 ? -9.162 9.370 16.275 1.00 98.81 588 ALA A C 1
ATOM 4635 O O . ALA A 1 588 ? -8.287 10.010 15.694 1.00 98.81 588 ALA A O 1
ATOM 4636 N N . LYS A 1 589 ? -10.074 9.972 17.047 1.00 98.88 589 LYS A N 1
ATOM 4637 C CA . LYS A 1 589 ? -10.034 11.406 17.357 1.00 98.88 589 LYS A CA 1
ATOM 4638 C C . LYS A 1 589 ? -8.952 11.686 18.395 1.00 98.88 589 LYS A C 1
ATOM 4640 O O . LYS A 1 589 ? -9.083 11.294 19.550 1.00 98.88 589 LYS A O 1
ATOM 4645 N N . THR A 1 590 ? -7.907 12.393 18.001 1.00 98.88 590 THR A N 1
ATOM 4646 C CA . THR A 1 590 ? -6.737 12.695 18.839 1.00 98.88 590 THR A CA 1
ATOM 4647 C C . THR A 1 590 ? -6.468 14.199 18.839 1.00 98.88 590 THR A C 1
ATOM 4649 O O . THR A 1 590 ? -7.195 14.976 18.218 1.00 98.88 590 THR A O 1
ATOM 4652 N N . PHE A 1 591 ? -5.428 14.644 19.541 1.00 98.81 591 PHE A N 1
ATOM 4653 C CA . PHE A 1 591 ? -4.984 16.039 19.511 1.00 98.81 591 PHE A CA 1
ATOM 4654 C C . PHE A 1 591 ? -3.486 16.083 19.221 1.00 98.81 591 PHE A C 1
ATOM 4656 O O . PHE A 1 591 ? -2.702 15.374 19.859 1.00 98.81 591 PHE A O 1
ATOM 4663 N N . LYS A 1 592 ? -3.056 16.899 18.252 1.00 98.69 592 LYS A N 1
ATOM 4664 C CA . LYS A 1 592 ? -1.625 17.034 17.949 1.00 98.69 592 LYS A CA 1
ATOM 4665 C C . LYS A 1 592 ? -0.916 17.647 19.156 1.00 98.69 592 LYS A C 1
ATOM 4667 O O . LYS A 1 592 ? -1.389 18.627 19.719 1.00 98.69 592 LYS A O 1
ATOM 4672 N N . GLY A 1 593 ? 0.183 17.039 19.593 1.00 98.25 593 GLY A N 1
ATOM 4673 C CA . GLY A 1 593 ? 0.855 17.414 20.840 1.00 98.25 593 GLY A CA 1
ATOM 4674 C C . GLY A 1 593 ? 0.154 16.954 22.121 1.00 98.25 593 GLY A C 1
ATOM 4675 O O . GLY A 1 593 ? 0.399 17.559 23.159 1.00 98.25 593 GLY A O 1
ATOM 4676 N N . LYS A 1 594 ? -0.695 15.911 22.079 1.00 98.25 594 LYS A N 1
ATOM 4677 C CA . LYS A 1 594 ? -1.419 15.404 23.260 1.00 98.25 594 LYS A CA 1
ATOM 4678 C C . LYS A 1 594 ? -0.514 15.248 24.486 1.00 98.25 594 LYS A C 1
ATOM 4680 O O . LYS A 1 594 ? 0.480 14.526 24.438 1.00 98.25 594 LYS A O 1
ATOM 4685 N N . GLY A 1 595 ? -0.883 15.889 25.590 1.00 95.69 595 GLY A N 1
ATOM 4686 C CA . GLY A 1 595 ? -0.153 15.882 26.857 1.00 95.69 595 GLY A CA 1
ATOM 4687 C C . GLY A 1 595 ? 0.903 16.979 27.013 1.00 95.69 595 GLY A C 1
ATOM 4688 O O . GLY A 1 595 ? 1.333 17.219 28.138 1.00 95.69 595 GLY A O 1
ATOM 4689 N N . ILE A 1 596 ? 1.284 17.673 25.937 1.00 97.44 596 ILE A N 1
ATOM 4690 C CA . ILE A 1 596 ? 2.251 18.775 25.971 1.00 97.44 596 ILE A CA 1
ATOM 4691 C C . ILE A 1 596 ? 1.485 20.074 26.256 1.00 97.44 596 ILE A C 1
ATOM 4693 O O . ILE A 1 596 ? 0.803 20.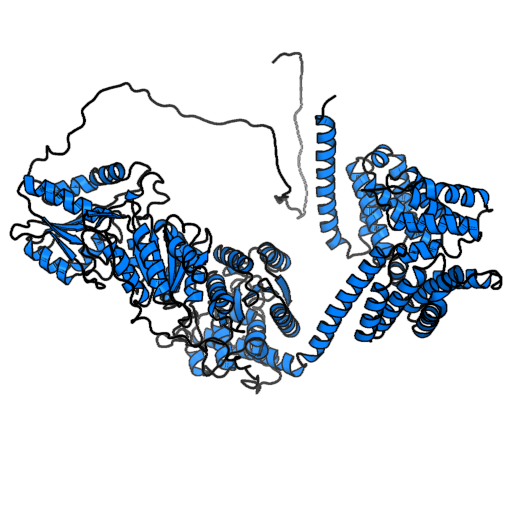622 25.388 1.00 97.44 596 ILE A O 1
ATOM 4697 N N . GLU A 1 597 ? 1.557 20.564 27.491 1.00 94.94 597 GLU A N 1
ATOM 4698 C CA . GLU A 1 597 ? 0.781 21.733 27.921 1.00 94.94 597 GLU A CA 1
ATOM 4699 C C . GLU A 1 597 ? 1.134 22.995 27.119 1.00 94.94 597 GLU A C 1
ATOM 4701 O O . GLU A 1 597 ? 2.276 23.206 26.714 1.00 94.94 597 GLU A O 1
ATOM 4706 N N . ASN A 1 598 ? 0.119 23.820 26.841 1.00 94.25 598 ASN A N 1
ATOM 4707 C CA . ASN A 1 598 ? 0.158 24.986 25.940 1.00 94.25 598 ASN A CA 1
ATOM 4708 C C . ASN A 1 598 ? 0.478 24.696 24.454 1.00 94.25 598 ASN A C 1
ATOM 4710 O O . ASN A 1 598 ? 0.320 25.598 23.631 1.00 94.25 598 ASN A O 1
ATOM 4714 N N . ILE A 1 599 ? 0.856 23.463 24.095 1.00 97.69 599 ILE A N 1
ATOM 4715 C CA . ILE A 1 599 ? 1.190 23.023 22.726 1.00 97.69 599 ILE A CA 1
ATOM 4716 C C . ILE A 1 599 ? 0.136 22.051 22.159 1.00 97.69 599 ILE A C 1
ATOM 4718 O O . ILE A 1 599 ? -0.041 21.984 20.941 1.00 97.69 599 ILE A O 1
ATOM 4722 N N . GLU A 1 600 ? -0.607 21.342 23.014 1.00 98.06 600 GLU A N 1
ATOM 4723 C CA . GLU A 1 600 ? -1.738 20.503 22.607 1.00 98.06 600 GLU A CA 1
ATOM 4724 C C . GLU A 1 600 ? -2.756 21.294 21.760 1.00 98.06 600 GLU A C 1
ATOM 4726 O O . GLU A 1 600 ? -3.187 22.395 22.115 1.00 98.06 600 GLU A O 1
ATOM 4731 N N . ASP A 1 601 ? -3.110 20.713 20.612 1.00 98.19 601 ASP A N 1
ATOM 4732 C CA . ASP A 1 601 ? -3.990 21.272 19.581 1.00 98.19 601 ASP A CA 1
ATOM 4733 C C . ASP A 1 601 ? -3.527 22.616 18.973 1.00 98.19 601 ASP A C 1
ATOM 4735 O O . ASP A 1 601 ? -4.332 23.374 18.424 1.00 98.19 601 ASP A O 1
ATOM 4739 N N . LYS A 1 602 ? -2.226 22.940 19.040 1.00 98.12 602 LYS A N 1
ATOM 4740 C CA . LYS A 1 602 ? -1.665 24.160 18.434 1.00 98.12 602 LYS A CA 1
ATOM 4741 C C . LYS A 1 602 ? -1.026 23.925 17.067 1.00 98.12 602 LYS A C 1
ATOM 4743 O O . LYS A 1 602 ? -0.244 23.002 16.845 1.00 98.12 602 LYS A O 1
ATOM 4748 N N . GLU A 1 603 ? -1.318 24.850 16.160 1.00 97.75 603 GLU A N 1
ATOM 4749 C CA . GLU A 1 603 ? -0.659 24.981 14.860 1.00 97.75 603 GLU A CA 1
ATOM 4750 C C . GLU A 1 603 ? 0.798 25.446 15.012 1.00 97.75 603 GLU A C 1
ATOM 4752 O O . GLU A 1 603 ? 1.238 25.831 16.094 1.00 97.75 603 GLU A O 1
ATOM 4757 N N . ASN A 1 604 ? 1.567 25.402 13.921 1.00 96.44 604 ASN A N 1
ATOM 4758 C CA . ASN A 1 604 ? 2.989 25.773 13.878 1.00 96.44 604 ASN A CA 1
ATOM 4759 C C . ASN A 1 604 ? 3.949 24.926 14.747 1.00 96.44 604 ASN A C 1
ATOM 4761 O O . ASN A 1 604 ? 5.127 25.275 14.831 1.00 96.44 604 ASN A O 1
ATOM 4765 N N . TRP A 1 605 ? 3.502 23.802 15.324 1.00 97.88 605 TRP A N 1
ATOM 4766 C CA . TRP A 1 605 ? 4.322 22.879 16.133 1.00 97.88 605 TRP A CA 1
ATOM 4767 C C . TRP A 1 605 ? 4.616 21.510 15.485 1.00 97.88 605 TRP A C 1
ATOM 4769 O O . TRP A 1 605 ? 5.141 20.607 16.137 1.00 97.88 605 TRP A O 1
ATOM 4779 N N . HIS A 1 606 ? 4.306 21.315 14.202 1.00 97.81 606 HIS A N 1
ATOM 4780 C CA . HIS A 1 606 ? 4.801 20.149 13.459 1.00 97.81 606 HIS A CA 1
ATOM 4781 C C . HIS A 1 606 ? 6.274 20.357 13.056 1.00 97.81 606 HIS A C 1
ATOM 4783 O O . HIS A 1 606 ? 6.678 21.473 12.738 1.00 97.81 606 HIS A O 1
ATOM 4789 N N . GLY A 1 607 ? 7.082 19.291 13.087 1.00 96.44 607 GLY A N 1
ATOM 4790 C CA . GLY A 1 607 ? 8.505 19.329 12.703 1.00 96.44 607 GLY A CA 1
ATOM 4791 C C . GLY A 1 607 ? 9.447 20.032 13.687 1.00 96.44 607 GLY A C 1
ATOM 4792 O O . GLY A 1 607 ? 10.626 20.196 13.378 1.00 96.44 607 GLY A O 1
ATOM 4793 N N . LYS A 1 608 ? 8.948 20.446 14.858 1.00 97.69 608 LYS A N 1
ATOM 4794 C CA . LYS A 1 608 ? 9.715 21.165 15.881 1.00 97.69 608 LYS A CA 1
ATOM 4795 C C . LYS A 1 608 ? 9.857 20.327 17.156 1.00 97.69 608 LYS A C 1
ATOM 4797 O O . LYS A 1 608 ? 8.840 19.820 17.639 1.00 97.69 608 LYS A O 1
ATOM 4802 N N . PRO A 1 609 ? 11.066 20.231 17.740 1.00 96.75 609 PRO A N 1
ATOM 4803 C CA . PRO A 1 609 ? 11.240 19.840 19.135 1.00 96.75 609 PRO A CA 1
ATOM 4804 C C . PRO A 1 609 ? 10.409 20.729 20.069 1.00 96.75 609 PRO A C 1
ATOM 4806 O O . PRO A 1 609 ? 10.121 21.885 19.754 1.00 96.75 609 PRO A O 1
ATOM 4809 N N . VAL A 1 610 ? 10.054 20.195 21.235 1.00 96.62 610 VAL A N 1
ATOM 4810 C CA . VAL A 1 610 ? 9.436 20.949 22.338 1.00 96.62 610 VAL A CA 1
ATOM 4811 C C . VAL A 1 610 ? 10.422 21.005 23.508 1.00 96.62 610 VAL A C 1
ATOM 4813 O O . VAL A 1 610 ? 11.233 20.088 23.638 1.00 96.62 610 VAL A O 1
ATOM 4816 N N . PRO A 1 611 ? 10.424 22.058 24.339 1.00 94.06 611 PRO A N 1
ATOM 4817 C CA . PRO A 1 611 ? 11.423 22.191 25.393 1.00 94.06 611 PRO A CA 1
ATOM 4818 C C . PRO A 1 611 ? 11.166 21.194 26.541 1.00 94.06 611 PRO A C 1
ATOM 4820 O O . PRO A 1 611 ? 10.022 20.824 26.835 1.00 94.06 611 PRO A O 1
ATOM 4823 N N . LEU A 1 612 ? 12.250 20.693 27.147 1.00 95.06 612 LEU A N 1
ATOM 4824 C CA . LEU A 1 612 ? 12.237 19.487 27.990 1.00 95.06 612 LEU A CA 1
ATOM 4825 C C . LEU A 1 612 ? 11.394 19.624 29.265 1.00 95.06 612 LEU A C 1
ATOM 4827 O O . LEU A 1 612 ? 10.887 18.626 29.761 1.00 95.06 612 LEU A O 1
ATOM 4831 N N . GLU A 1 613 ? 11.184 20.826 29.799 1.00 94.12 613 GLU A N 1
ATOM 4832 C CA . GLU A 1 613 ? 10.357 21.035 30.991 1.00 94.12 613 GLU A CA 1
ATOM 4833 C C . GLU A 1 613 ? 8.887 20.627 30.801 1.00 94.12 613 GLU A C 1
ATOM 4835 O O . GLU A 1 613 ? 8.222 20.303 31.788 1.00 94.12 613 GLU A O 1
ATOM 4840 N N . THR A 1 614 ? 8.405 20.547 29.553 1.00 93.38 614 THR A N 1
ATOM 4841 C CA . THR A 1 614 ? 7.063 20.033 29.220 1.00 93.38 614 THR A CA 1
ATOM 4842 C C . THR A 1 614 ? 6.854 18.569 29.633 1.00 93.38 614 THR A C 1
ATOM 4844 O O . THR A 1 614 ? 5.721 18.161 29.888 1.00 93.38 614 THR A O 1
ATOM 4847 N N . ILE A 1 615 ? 7.934 17.791 29.798 1.00 96.56 615 ILE A N 1
ATOM 4848 C CA . ILE A 1 615 ? 7.905 16.402 30.288 1.00 96.56 615 ILE A CA 1
ATOM 4849 C C . ILE A 1 615 ? 7.278 16.300 31.685 1.00 96.56 615 ILE A C 1
ATOM 4851 O O . ILE A 1 615 ? 6.549 15.346 31.952 1.00 96.56 615 ILE A O 1
ATOM 4855 N N . LYS A 1 616 ? 7.479 17.296 32.561 1.00 95.38 616 LYS A N 1
ATOM 4856 C CA . LYS A 1 616 ? 7.002 17.269 33.961 1.00 95.38 616 LYS A CA 1
ATOM 4857 C C . LYS A 1 616 ? 5.483 17.093 34.060 1.00 95.38 616 LYS A C 1
ATOM 4859 O O . LYS A 1 616 ? 4.990 16.358 34.915 1.00 95.38 616 LYS A O 1
ATOM 4864 N N . ALA A 1 617 ? 4.746 17.731 33.149 1.00 94.00 617 ALA A N 1
ATOM 4865 C CA . ALA A 1 617 ? 3.294 17.625 33.046 1.00 94.00 617 ALA A CA 1
ATOM 4866 C C . ALA A 1 617 ? 2.822 16.217 32.646 1.00 94.00 617 ALA A C 1
ATOM 4868 O O . ALA A 1 617 ? 1.716 15.817 33.003 1.00 94.00 617 ALA A O 1
ATOM 4869 N N . ILE A 1 618 ? 3.652 15.460 31.922 1.00 96.50 618 ILE A N 1
ATOM 4870 C CA . ILE A 1 618 ? 3.382 14.088 31.471 1.00 96.50 618 ILE A CA 1
ATOM 4871 C C . ILE A 1 618 ? 3.809 13.085 32.558 1.00 96.50 618 ILE A C 1
ATOM 4873 O O . ILE A 1 618 ? 3.049 12.180 32.895 1.00 96.50 618 ILE A O 1
ATOM 4877 N N . GLU A 1 619 ? 4.968 13.290 33.191 1.00 95.81 619 GLU A N 1
ATOM 4878 C CA . GLU A 1 619 ? 5.459 12.490 34.326 1.00 95.81 619 GLU A CA 1
ATOM 4879 C C . GLU A 1 619 ? 4.520 12.492 35.537 1.00 95.81 619 GLU A C 1
ATOM 4881 O O . GLU A 1 619 ? 4.486 11.516 36.290 1.00 95.81 619 GLU A O 1
ATOM 4886 N N . ALA A 1 620 ? 3.774 13.579 35.745 1.00 95.88 620 ALA A N 1
ATOM 4887 C CA . ALA A 1 620 ? 2.767 13.695 36.799 1.00 95.88 620 ALA A CA 1
ATOM 4888 C C . ALA A 1 620 ? 1.526 12.806 36.565 1.00 95.88 620 ALA A C 1
ATOM 4890 O O . ALA A 1 620 ? 0.744 12.598 37.489 1.00 95.88 620 ALA A O 1
ATOM 4891 N N . ARG A 1 621 ? 1.340 12.278 35.345 1.00 94.56 621 ARG A N 1
ATOM 4892 C CA . ARG A 1 621 ? 0.189 11.441 34.948 1.00 94.56 621 ARG A CA 1
ATOM 4893 C C . ARG A 1 621 ? 0.471 9.941 35.080 1.00 94.56 621 ARG A C 1
ATOM 4895 O O . ARG A 1 621 ? -0.472 9.155 35.098 1.00 94.56 621 ARG A O 1
ATOM 4902 N N . ILE A 1 622 ? 1.747 9.558 35.176 1.00 95.75 622 ILE A N 1
ATOM 4903 C CA . ILE A 1 622 ? 2.202 8.168 35.304 1.00 95.75 622 ILE A CA 1
ATOM 4904 C C . ILE A 1 622 ? 1.998 7.696 36.746 1.00 95.75 622 ILE A C 1
ATOM 4906 O O . ILE A 1 622 ? 2.601 8.263 37.662 1.00 95.75 622 ILE A O 1
ATOM 4910 N N . LYS A 1 623 ? 1.203 6.638 36.950 1.00 93.44 623 LYS A N 1
ATOM 4911 C CA . LYS A 1 623 ? 0.978 6.056 38.284 1.00 93.44 623 LYS A CA 1
ATOM 4912 C C . LYS A 1 623 ? 2.077 5.064 38.668 1.00 93.44 623 LYS A C 1
ATOM 4914 O O . LYS A 1 623 ? 2.688 5.234 39.720 1.00 93.44 623 LYS A O 1
ATOM 4919 N N . ASP A 1 624 ? 2.395 4.089 37.816 1.00 90.19 624 ASP A N 1
ATOM 4920 C CA . ASP A 1 624 ? 3.555 3.211 38.007 1.00 90.19 624 ASP A CA 1
ATOM 4921 C C . ASP A 1 624 ? 4.774 3.695 37.208 1.00 90.19 624 ASP A C 1
ATOM 4923 O O . ASP A 1 624 ? 5.013 3.317 36.055 1.00 90.19 624 ASP A O 1
ATOM 4927 N N . LYS A 1 625 ? 5.609 4.504 37.869 1.00 86.62 625 LYS A N 1
ATOM 4928 C CA . LYS A 1 625 ? 6.903 4.956 37.329 1.00 86.62 625 LYS A CA 1
ATOM 4929 C C . LYS A 1 625 ? 7.930 3.827 37.182 1.00 86.62 625 LYS A C 1
ATOM 4931 O O . LYS A 1 625 ? 8.884 3.982 36.429 1.00 86.62 625 LYS A O 1
ATOM 4936 N N . THR A 1 626 ? 7.720 2.683 37.836 1.00 83.94 626 THR A N 1
ATOM 4937 C CA . THR A 1 626 ? 8.540 1.470 37.668 1.00 83.94 626 THR A CA 1
ATOM 4938 C C . THR A 1 626 ? 7.992 0.530 36.589 1.00 83.94 626 THR A C 1
ATOM 4940 O O . THR A 1 626 ? 8.556 -0.535 36.367 1.00 83.94 626 THR A O 1
ATOM 4943 N N . GLY A 1 627 ? 6.894 0.894 35.914 1.00 78.06 627 GLY A N 1
ATOM 4944 C CA . GLY A 1 627 ? 6.121 0.002 35.045 1.00 78.06 627 GLY A CA 1
ATOM 4945 C C . GLY A 1 627 ? 6.753 -0.372 33.701 1.00 78.06 627 GLY A C 1
ATOM 4946 O O . GLY A 1 627 ? 6.144 -1.148 32.962 1.00 78.06 627 GLY A O 1
ATOM 4947 N N . LYS A 1 628 ? 7.933 0.169 33.361 1.00 83.00 628 LYS A N 1
ATOM 4948 C CA . LYS A 1 628 ? 8.587 -0.071 32.066 1.00 83.00 628 LYS A CA 1
ATOM 4949 C C . LYS A 1 628 ? 8.876 -1.561 31.868 1.00 83.00 628 LYS A C 1
ATOM 4951 O O . LYS A 1 628 ? 9.461 -2.195 32.742 1.00 83.00 628 LYS A O 1
ATOM 4956 N N . GLY A 1 629 ? 8.444 -2.117 30.737 1.00 76.69 629 GLY A N 1
ATOM 4957 C CA . GLY A 1 629 ? 8.649 -3.531 30.399 1.00 76.69 629 GLY A CA 1
ATOM 4958 C C . GLY A 1 629 ? 7.841 -4.545 31.228 1.00 76.69 629 GLY A C 1
ATOM 4959 O O . GLY A 1 629 ? 8.050 -5.744 31.071 1.00 76.69 629 GLY A O 1
ATOM 4960 N N . LYS A 1 630 ? 6.906 -4.114 32.096 1.00 83.12 630 LYS A N 1
ATOM 4961 C CA . LYS A 1 630 ? 6.015 -5.038 32.839 1.00 83.12 630 LYS A CA 1
ATOM 4962 C C . LYS A 1 630 ? 4.846 -5.578 32.003 1.00 83.12 630 LYS A C 1
ATOM 4964 O O . LYS A 1 630 ? 4.200 -6.541 32.411 1.00 83.12 630 LYS A O 1
ATOM 4969 N N . LEU A 1 631 ? 4.538 -4.944 30.872 1.00 90.19 631 LEU A N 1
ATOM 4970 C CA . LEU A 1 631 ? 3.453 -5.356 29.981 1.00 90.19 631 LEU A CA 1
ATOM 4971 C C . LEU A 1 631 ? 3.878 -6.574 29.148 1.00 90.19 631 LEU A C 1
ATOM 4973 O O . LEU A 1 631 ? 4.900 -6.552 28.466 1.00 90.19 631 LEU A O 1
ATOM 4977 N N . VAL A 1 632 ? 3.082 -7.644 29.202 1.00 88.25 632 VAL A N 1
ATOM 4978 C CA . VAL A 1 632 ? 3.418 -8.926 28.566 1.00 88.25 632 VAL A CA 1
ATOM 4979 C C . VAL A 1 632 ? 3.066 -8.901 27.079 1.00 88.25 632 VAL A C 1
ATOM 4981 O O . VAL A 1 632 ? 1.897 -8.989 26.702 1.00 88.25 632 VAL A O 1
ATOM 4984 N N . ILE A 1 633 ? 4.096 -8.842 26.232 1.00 94.56 633 ILE A N 1
ATOM 4985 C CA . ILE A 1 633 ? 3.968 -8.981 24.777 1.00 94.56 633 ILE A CA 1
ATOM 4986 C C . ILE A 1 633 ? 3.437 -10.381 24.446 1.00 94.56 633 ILE A C 1
ATOM 4988 O O . ILE A 1 633 ? 3.955 -11.400 24.912 1.00 94.56 633 ILE A O 1
ATOM 4992 N N . LYS A 1 634 ? 2.391 -10.442 23.622 1.00 95.31 634 LYS A N 1
ATOM 4993 C CA . LYS A 1 634 ? 1.764 -11.697 23.201 1.00 95.31 634 LYS A CA 1
ATOM 4994 C C . LYS A 1 634 ? 2.588 -12.269 22.042 1.00 95.31 634 LYS A C 1
ATOM 4996 O O . LYS A 1 634 ? 2.679 -11.642 20.997 1.00 95.31 634 LYS A O 1
ATOM 5001 N N . LYS A 1 635 ? 3.188 -13.452 22.204 1.00 96.75 635 LYS A N 1
ATOM 5002 C CA . LYS A 1 635 ? 3.937 -14.123 21.119 1.00 96.75 635 LYS A CA 1
ATOM 5003 C C . LYS A 1 635 ? 3.003 -14.491 19.934 1.00 96.75 635 LYS A C 1
ATOM 5005 O O . LYS A 1 635 ? 1.784 -14.647 20.145 1.00 96.75 635 LYS A O 1
ATOM 5010 N N . PRO A 1 636 ? 3.538 -14.626 18.702 1.00 96.88 636 PRO A N 1
ATOM 5011 C CA . PRO A 1 636 ? 2.784 -15.083 17.533 1.00 96.88 636 PRO A CA 1
ATOM 5012 C C . PRO A 1 636 ? 2.196 -16.486 17.717 1.00 96.88 636 PRO A C 1
ATOM 5014 O O . PRO A 1 636 ? 2.667 -17.285 18.527 1.00 96.88 636 PRO A O 1
ATOM 5017 N N . ILE A 1 637 ? 1.160 -16.790 16.936 1.00 96.31 637 ILE A N 1
ATOM 5018 C CA . ILE A 1 637 ? 0.726 -18.169 16.696 1.00 96.31 637 ILE A CA 1
ATOM 5019 C C . ILE A 1 637 ? 1.561 -18.647 15.511 1.00 96.31 637 ILE A C 1
ATOM 5021 O O . ILE A 1 637 ? 1.465 -18.059 14.444 1.00 96.31 637 ILE A O 1
ATOM 5025 N N . ASN A 1 638 ? 2.414 -19.655 15.695 1.00 96.06 638 ASN A N 1
ATOM 5026 C CA . ASN A 1 638 ? 3.321 -20.110 14.639 1.00 96.06 638 ASN A CA 1
ATOM 5027 C C . ASN A 1 638 ? 2.570 -20.952 13.589 1.00 96.06 638 ASN A C 1
ATOM 5029 O O . ASN A 1 638 ? 2.562 -22.181 13.670 1.00 96.06 638 ASN A O 1
ATOM 5033 N N . ASP A 1 639 ? 1.891 -20.278 12.657 1.00 97.25 639 ASP A N 1
ATOM 5034 C CA . ASP A 1 639 ? 1.067 -20.888 11.606 1.00 97.25 639 ASP A CA 1
ATOM 5035 C C . ASP A 1 639 ? 1.386 -20.420 10.172 1.00 97.25 639 ASP A C 1
ATOM 5037 O O . ASP A 1 639 ? 0.853 -20.994 9.221 1.00 97.25 639 ASP A O 1
ATOM 5041 N N . ALA A 1 640 ? 2.302 -19.461 9.978 1.00 97.06 640 ALA A N 1
ATOM 5042 C CA . ALA A 1 640 ? 2.773 -19.113 8.640 1.00 97.06 640 ALA A CA 1
ATOM 5043 C C . ALA A 1 640 ? 3.694 -20.213 8.069 1.00 97.06 640 ALA A C 1
ATOM 5045 O O . ALA A 1 640 ? 4.584 -20.705 8.769 1.00 97.06 640 ALA A O 1
ATOM 5046 N N . PRO A 1 641 ? 3.544 -20.597 6.787 1.00 96.06 641 PRO A N 1
ATOM 5047 C CA . PRO A 1 641 ? 4.290 -21.711 6.220 1.00 96.06 641 PRO A CA 1
ATOM 5048 C C . PRO A 1 641 ? 5.793 -21.421 6.124 1.00 96.06 641 PRO A C 1
ATOM 5050 O O . PRO A 1 641 ? 6.225 -20.289 5.865 1.00 96.06 641 PRO A O 1
ATOM 5053 N N . ALA A 1 642 ? 6.601 -22.472 6.266 1.00 92.38 642 ALA A N 1
ATOM 5054 C CA . ALA A 1 642 ? 8.017 -22.422 5.924 1.00 92.38 642 ALA A CA 1
ATOM 5055 C C . ALA A 1 642 ? 8.179 -22.199 4.410 1.00 92.38 642 ALA A C 1
ATOM 5057 O O . ALA A 1 642 ? 7.532 -22.863 3.601 1.00 92.38 642 ALA A O 1
ATOM 5058 N N . VAL A 1 643 ? 9.043 -21.258 4.032 1.00 89.88 643 VAL A N 1
ATOM 5059 C CA . VAL A 1 643 ? 9.292 -20.857 2.642 1.00 89.88 643 VAL A CA 1
ATOM 5060 C C . VAL A 1 643 ? 10.800 -20.786 2.437 1.00 89.88 643 VAL A C 1
ATOM 5062 O O . VAL A 1 643 ? 11.499 -20.182 3.249 1.00 89.88 643 VAL A O 1
ATOM 5065 N N . ASP A 1 644 ? 11.313 -21.381 1.358 1.00 85.62 644 ASP A N 1
ATOM 5066 C CA . ASP A 1 644 ? 12.714 -21.198 0.972 1.00 85.62 644 ASP A CA 1
ATOM 5067 C C . ASP A 1 644 ? 12.919 -19.759 0.494 1.00 85.62 644 ASP A C 1
ATOM 5069 O O . ASP A 1 644 ? 12.429 -19.372 -0.568 1.00 85.62 644 ASP A O 1
ATOM 5073 N N . LEU A 1 645 ? 13.617 -18.961 1.303 1.00 84.94 645 LEU A N 1
ATOM 5074 C CA . LEU A 1 645 ? 13.814 -17.534 1.063 1.00 84.94 645 LEU A CA 1
ATOM 5075 C C . LEU A 1 645 ? 14.889 -17.232 0.009 1.00 84.94 645 LEU A C 1
ATOM 5077 O O . LEU A 1 645 ? 14.979 -16.079 -0.412 1.00 84.94 645 LEU A O 1
ATOM 5081 N N . ARG A 1 646 ? 15.676 -18.221 -0.447 1.00 78.75 646 ARG A N 1
ATOM 5082 C CA . ARG A 1 646 ? 16.763 -18.025 -1.427 1.00 78.75 646 ARG A CA 1
ATOM 5083 C C . ARG A 1 646 ? 16.239 -17.425 -2.740 1.00 78.75 646 ARG A C 1
ATOM 5085 O O . ARG A 1 646 ? 15.131 -17.728 -3.170 1.00 78.75 646 ARG A O 1
ATOM 5092 N N . VAL A 1 647 ? 17.022 -16.545 -3.367 1.00 70.62 647 VAL A N 1
ATOM 5093 C CA . VAL A 1 647 ? 16.627 -15.766 -4.565 1.00 70.62 647 VAL A CA 1
ATOM 5094 C C . VAL A 1 647 ? 17.727 -15.855 -5.632 1.00 70.6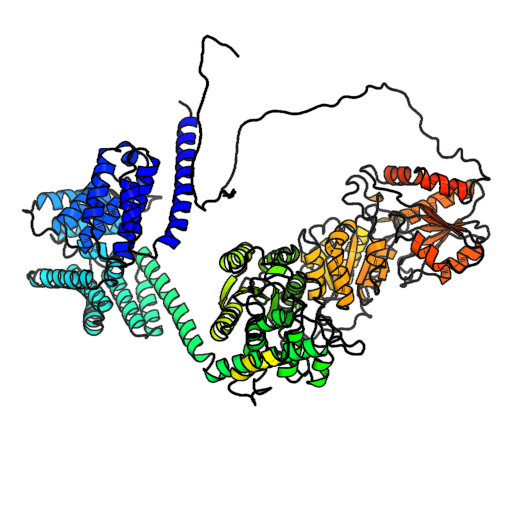2 647 VAL A C 1
ATOM 5096 O O . VAL A 1 647 ? 18.155 -14.852 -6.182 1.00 70.62 647 VAL A O 1
ATOM 5099 N N . SER A 1 648 ? 18.277 -17.053 -5.846 1.00 70.31 648 SER A N 1
ATOM 5100 C CA . SER A 1 648 ? 19.447 -17.270 -6.720 1.00 70.31 648 SER A CA 1
ATOM 5101 C C . SER A 1 648 ? 19.521 -18.677 -7.335 1.00 70.31 648 SER A C 1
ATOM 5103 O O . SER A 1 648 ? 20.581 -19.121 -7.772 1.00 70.31 648 SER A O 1
ATOM 5105 N N . SER A 1 649 ? 18.404 -19.409 -7.337 1.00 80.06 649 SER A N 1
ATOM 5106 C CA . SER A 1 649 ? 18.319 -20.800 -7.805 1.00 80.06 649 SER A CA 1
ATOM 5107 C C . SER A 1 649 ? 17.009 -21.126 -8.532 1.00 80.06 649 SER A C 1
ATOM 5109 O O . SER A 1 649 ? 16.675 -22.299 -8.693 1.00 80.06 649 SER A O 1
ATOM 5111 N N . ILE A 1 650 ? 16.243 -20.113 -8.948 1.00 91.06 650 ILE A N 1
ATOM 5112 C CA . ILE A 1 650 ? 15.025 -20.300 -9.743 1.00 91.06 650 ILE A CA 1
ATOM 5113 C C . ILE A 1 650 ? 15.459 -20.514 -11.191 1.00 91.06 650 ILE A C 1
ATOM 5115 O O . ILE A 1 650 ? 16.018 -19.607 -11.802 1.00 91.06 650 ILE A O 1
ATOM 5119 N N . LYS A 1 651 ? 15.214 -21.708 -11.732 1.00 90.75 651 LYS A N 1
ATOM 5120 C CA . LYS A 1 651 ? 15.576 -22.072 -13.105 1.00 90.75 651 LYS A CA 1
ATOM 5121 C C . LYS A 1 651 ? 14.318 -22.304 -13.930 1.00 90.75 651 LYS A C 1
ATOM 5123 O O . LYS A 1 651 ? 13.471 -23.103 -13.542 1.00 90.75 651 LYS A O 1
ATOM 5128 N N . MET A 1 652 ? 14.213 -21.615 -15.057 1.00 93.81 652 MET A N 1
ATOM 5129 C CA . MET A 1 652 ? 13.057 -21.653 -15.945 1.00 93.81 652 MET A CA 1
ATOM 5130 C C . MET A 1 652 ? 13.221 -22.735 -17.028 1.00 93.81 652 MET A C 1
ATOM 5132 O O . MET A 1 652 ? 14.335 -23.166 -17.340 1.00 93.81 652 MET A O 1
ATOM 5136 N N . GLU A 1 653 ? 12.117 -23.166 -17.646 1.00 94.75 653 GLU A N 1
ATOM 5137 C CA . GLU A 1 653 ? 12.196 -23.926 -18.898 1.00 94.75 653 GLU A CA 1
ATOM 5138 C C . GLU A 1 653 ? 12.880 -23.089 -19.998 1.00 94.75 653 GLU A C 1
ATOM 5140 O O . GLU A 1 653 ? 12.462 -21.945 -20.224 1.00 94.75 653 GLU A O 1
ATOM 5145 N N . PRO A 1 654 ? 13.873 -23.635 -20.732 1.00 94.62 654 PRO A N 1
ATOM 5146 C CA . PRO A 1 654 ? 14.586 -22.899 -21.774 1.00 94.62 654 PRO A CA 1
ATOM 5147 C C . PRO A 1 654 ? 13.669 -22.272 -22.839 1.00 94.62 654 PRO A C 1
ATOM 5149 O O . PRO A 1 654 ? 12.593 -22.816 -23.121 1.00 94.62 654 PRO A O 1
ATOM 5152 N N . PRO A 1 655 ? 14.092 -21.165 -23.477 1.00 97.31 655 PRO A N 1
ATOM 5153 C CA . PRO A 1 655 ? 13.427 -20.618 -24.656 1.00 97.31 655 PRO A CA 1
ATOM 5154 C C . PRO A 1 655 ? 13.201 -21.679 -25.742 1.00 97.31 655 PRO A C 1
ATOM 5156 O O . PRO A 1 655 ? 13.968 -22.634 -25.866 1.00 97.31 655 PRO A O 1
ATOM 5159 N N . ASN A 1 656 ? 12.130 -21.528 -26.522 1.00 97.19 656 ASN A N 1
ATOM 5160 C CA . ASN A 1 656 ? 11.786 -22.448 -27.612 1.00 97.19 656 ASN A CA 1
ATOM 5161 C C . ASN A 1 656 ? 11.244 -21.676 -28.824 1.00 97.19 656 ASN A C 1
ATOM 5163 O O . ASN A 1 656 ? 10.125 -21.891 -29.290 1.00 97.19 656 ASN A O 1
ATOM 5167 N N . TYR A 1 657 ? 12.039 -20.714 -29.284 1.00 97.81 657 TYR A N 1
ATOM 5168 C CA . TYR A 1 657 ? 11.779 -19.912 -30.475 1.00 97.81 657 TYR A CA 1
ATOM 5169 C C . TYR A 1 657 ? 12.540 -20.473 -31.681 1.00 97.81 657 TYR A C 1
ATOM 5171 O O . TYR A 1 657 ? 13.540 -21.178 -31.525 1.00 97.81 657 TYR A O 1
ATOM 5179 N N . LYS A 1 658 ? 12.105 -20.140 -32.898 1.00 97.19 658 LYS A N 1
ATOM 5180 C CA . LYS A 1 658 ? 12.880 -20.391 -34.121 1.00 97.19 658 LYS A CA 1
ATOM 5181 C C . LYS A 1 658 ? 13.504 -19.078 -34.578 1.00 97.19 658 LYS A C 1
ATOM 5183 O O . LYS A 1 658 ? 12.823 -18.056 -34.590 1.00 97.19 658 LYS A O 1
ATOM 5188 N N . LYS A 1 659 ? 14.774 -19.102 -34.987 1.00 95.38 659 LYS A N 1
ATOM 5189 C CA . LYS A 1 659 ? 15.418 -17.939 -35.618 1.00 95.38 659 LYS A CA 1
ATOM 5190 C C . LYS A 1 659 ? 14.620 -17.486 -36.842 1.00 95.38 659 LYS A C 1
ATOM 5192 O O . LYS A 1 659 ? 14.200 -18.315 -37.646 1.00 95.38 659 LYS A O 1
ATOM 5197 N N . GLY A 1 660 ? 14.417 -16.177 -36.966 1.00 92.94 660 GLY A N 1
ATOM 5198 C CA . GLY A 1 660 ? 13.623 -15.561 -38.033 1.00 92.94 660 GLY A CA 1
ATOM 5199 C C . GLY A 1 660 ? 12.107 -15.486 -37.790 1.00 92.94 660 GLY A C 1
ATOM 5200 O O . GLY A 1 660 ? 11.466 -14.636 -38.408 1.00 92.94 660 GLY A O 1
ATOM 5201 N N . ASP A 1 661 ? 11.523 -16.272 -36.871 1.00 96.25 661 ASP A N 1
ATOM 5202 C CA . ASP A 1 661 ? 10.133 -16.042 -36.436 1.00 96.25 661 ASP A CA 1
ATOM 5203 C C . ASP A 1 661 ? 10.035 -14.649 -35.782 1.00 96.25 661 ASP A C 1
ATOM 5205 O O . ASP A 1 661 ? 10.966 -14.209 -35.107 1.00 96.25 661 ASP A O 1
ATOM 5209 N N . SER A 1 662 ? 8.919 -13.935 -35.963 1.00 97.25 662 SER A N 1
ATOM 5210 C CA . SER A 1 662 ? 8.729 -12.591 -35.390 1.00 97.25 662 SER A CA 1
ATOM 5211 C C . SER A 1 662 ? 7.878 -12.620 -34.120 1.00 97.25 662 SER A C 1
ATOM 5213 O O . SER A 1 662 ? 6.724 -13.047 -34.150 1.00 97.25 662 SER A O 1
ATOM 5215 N N . VAL A 1 663 ? 8.423 -12.128 -33.004 1.00 97.94 663 VAL A N 1
ATOM 5216 C CA . VAL A 1 663 ? 7.775 -12.137 -31.681 1.00 97.94 663 VAL A CA 1
ATOM 5217 C C . VAL A 1 663 ? 7.906 -10.770 -31.008 1.00 97.94 663 VAL A C 1
ATOM 5219 O O . VAL A 1 663 ? 8.965 -10.149 -31.026 1.00 97.94 663 VAL A O 1
ATOM 5222 N N . ALA A 1 664 ? 6.827 -10.283 -30.390 1.00 98.50 664 ALA A N 1
ATOM 5223 C CA . ALA A 1 664 ? 6.868 -9.055 -29.595 1.00 98.50 664 ALA A CA 1
ATOM 5224 C C . ALA A 1 664 ? 7.427 -9.336 -28.197 1.00 98.50 664 ALA A C 1
ATOM 5226 O O . ALA A 1 664 ? 6.946 -10.249 -27.522 1.00 98.50 664 ALA A O 1
ATOM 5227 N N . THR A 1 665 ? 8.387 -8.538 -27.719 1.00 98.81 665 THR A N 1
ATOM 5228 C CA . THR A 1 665 ? 9.041 -8.809 -26.424 1.00 98.81 665 THR A CA 1
ATOM 5229 C C . THR A 1 665 ? 8.054 -8.771 -25.256 1.00 98.81 665 THR A C 1
ATOM 5231 O O . THR A 1 665 ? 8.104 -9.644 -24.397 1.00 98.81 665 THR A O 1
ATOM 5234 N N . ARG A 1 666 ? 7.028 -7.908 -25.286 1.00 98.69 666 ARG A N 1
ATOM 5235 C CA . ARG A 1 666 ? 5.915 -7.955 -24.310 1.00 98.69 666 ARG A CA 1
ATOM 5236 C C . ARG A 1 666 ? 5.190 -9.313 -24.279 1.00 98.69 666 ARG A C 1
ATOM 5238 O O . ARG A 1 666 ? 4.836 -9.811 -23.217 1.00 98.69 666 ARG A O 1
ATOM 5245 N N . ALA A 1 667 ? 5.013 -9.958 -25.434 1.00 98.81 667 ALA A N 1
ATOM 5246 C CA . ALA A 1 667 ? 4.357 -11.260 -25.526 1.00 98.81 667 ALA A CA 1
ATOM 5247 C C . ALA A 1 667 ? 5.273 -12.403 -25.062 1.00 98.81 667 ALA A C 1
ATOM 5249 O O . ALA A 1 667 ? 4.773 -13.373 -24.485 1.00 98.81 667 ALA A O 1
ATOM 5250 N N . ALA A 1 668 ? 6.589 -12.279 -25.272 1.00 98.81 668 ALA A N 1
ATOM 5251 C CA . ALA A 1 668 ? 7.594 -13.191 -24.728 1.00 98.81 668 ALA A CA 1
ATOM 5252 C C . ALA A 1 668 ? 7.714 -13.067 -23.199 1.00 98.81 668 ALA A C 1
ATOM 5254 O O . ALA A 1 668 ? 7.739 -14.089 -22.521 1.00 98.81 668 ALA A O 1
ATOM 5255 N N . TYR A 1 669 ? 7.665 -11.850 -22.642 1.00 98.88 669 TYR A N 1
ATOM 5256 C CA . TYR A 1 669 ? 7.604 -11.625 -21.191 1.00 98.88 669 TYR A CA 1
ATOM 5257 C C . TYR A 1 669 ? 6.430 -12.376 -20.550 1.00 98.88 669 TYR A C 1
ATOM 5259 O O . TYR A 1 669 ? 6.629 -13.112 -19.590 1.00 98.88 669 TYR A O 1
ATOM 5267 N N . GLY A 1 670 ? 5.224 -12.291 -21.121 1.00 98.81 670 GLY A N 1
ATOM 5268 C CA . GLY A 1 670 ? 4.088 -13.068 -20.618 1.00 98.81 670 GLY A CA 1
ATOM 5269 C C . GLY A 1 670 ? 4.299 -14.593 -20.683 1.00 98.81 670 GLY A C 1
ATOM 5270 O O . GLY A 1 670 ? 3.811 -15.317 -19.818 1.00 98.81 670 GLY A O 1
ATOM 5271 N N . THR A 1 671 ? 5.034 -15.106 -21.681 1.00 98.75 671 THR A N 1
ATOM 5272 C CA . THR A 1 671 ? 5.436 -16.530 -21.725 1.00 98.75 671 THR A CA 1
ATOM 5273 C C . THR A 1 671 ? 6.412 -16.849 -20.589 1.00 98.75 671 THR A C 1
ATOM 5275 O O . THR A 1 671 ? 6.217 -17.828 -19.872 1.00 98.75 671 THR A O 1
ATOM 5278 N N . ALA A 1 672 ? 7.423 -15.999 -20.397 1.00 98.81 672 ALA A N 1
ATOM 5279 C CA . ALA A 1 672 ? 8.434 -16.131 -19.356 1.00 98.81 672 ALA A CA 1
ATOM 5280 C C . ALA A 1 672 ? 7.821 -16.110 -17.947 1.00 98.81 672 ALA A C 1
ATOM 5282 O O . ALA A 1 672 ? 8.131 -16.960 -17.119 1.00 98.81 672 ALA A O 1
ATOM 5283 N N . LEU A 1 673 ? 6.894 -15.181 -17.693 1.00 98.75 673 LEU A N 1
ATOM 5284 C CA . LEU A 1 673 ? 6.196 -15.047 -16.417 1.00 98.75 673 LEU A CA 1
ATOM 5285 C C . LEU A 1 673 ? 5.389 -16.311 -16.076 1.00 98.75 673 LEU A C 1
ATOM 5287 O O . LEU A 1 673 ? 5.434 -16.778 -14.942 1.00 98.75 673 LEU A O 1
ATOM 5291 N N . ALA A 1 674 ? 4.698 -16.902 -17.057 1.00 98.62 674 ALA A N 1
ATOM 5292 C CA . ALA A 1 674 ? 3.974 -18.158 -16.858 1.00 98.62 674 ALA A CA 1
ATOM 5293 C C . ALA A 1 674 ? 4.926 -19.339 -16.579 1.00 98.62 674 ALA A C 1
ATOM 5295 O O . ALA A 1 674 ? 4.685 -20.100 -15.643 1.00 98.62 674 ALA A O 1
ATOM 5296 N N . LYS A 1 675 ? 6.030 -19.449 -17.337 1.00 98.50 675 LYS A N 1
ATOM 5297 C CA . LYS A 1 675 ? 7.075 -20.470 -17.136 1.00 98.50 675 LYS A CA 1
ATOM 5298 C C . LYS A 1 675 ? 7.759 -20.376 -15.770 1.00 98.50 675 LYS A C 1
ATOM 5300 O O . LYS A 1 675 ? 8.071 -21.391 -15.156 1.00 98.50 675 LYS A O 1
ATOM 5305 N N . ILE A 1 676 ? 8.042 -19.164 -15.293 1.00 97.56 676 ILE A N 1
ATOM 5306 C CA . ILE A 1 676 ? 8.736 -18.973 -14.015 1.00 97.56 676 ILE A CA 1
ATOM 5307 C C . ILE A 1 676 ? 7.791 -19.065 -12.808 1.00 97.56 676 ILE A C 1
ATOM 5309 O O . ILE A 1 676 ? 8.249 -19.358 -11.706 1.00 97.56 676 ILE A O 1
ATOM 5313 N N . GLY A 1 677 ? 6.477 -18.932 -13.036 1.00 97.12 677 GLY A N 1
ATOM 5314 C CA . GLY A 1 677 ? 5.440 -19.391 -12.111 1.00 97.12 677 GLY A CA 1
ATOM 5315 C C . GLY A 1 677 ? 5.519 -20.902 -11.865 1.00 97.12 677 GLY A C 1
ATOM 5316 O O . GLY A 1 677 ? 5.617 -21.308 -10.709 1.00 97.12 677 GLY A O 1
ATOM 5317 N N . ASP A 1 678 ? 5.620 -21.719 -12.931 1.00 96.81 678 ASP A N 1
ATOM 5318 C CA . ASP A 1 678 ? 5.819 -23.181 -12.809 1.00 96.81 678 ASP A CA 1
ATOM 5319 C C . ASP A 1 678 ? 7.056 -23.530 -11.965 1.00 96.81 678 ASP A C 1
ATOM 5321 O O . ASP A 1 678 ? 7.040 -24.460 -11.161 1.00 96.81 678 ASP A O 1
ATOM 5325 N N . ALA A 1 679 ? 8.144 -22.781 -12.170 1.00 95.44 679 ALA A N 1
ATOM 5326 C CA . ALA A 1 679 ? 9.427 -23.017 -11.520 1.00 95.44 679 ALA A CA 1
ATOM 5327 C C . ALA A 1 679 ? 9.479 -22.553 -10.054 1.00 95.44 679 ALA A C 1
ATOM 5329 O O . ALA A 1 679 ? 10.357 -22.993 -9.307 1.00 95.44 679 ALA A O 1
ATOM 5330 N N . CYS A 1 680 ? 8.600 -21.636 -9.627 1.00 95.00 680 CYS A N 1
ATOM 5331 C CA . CYS A 1 680 ? 8.642 -21.084 -8.276 1.00 95.00 680 CYS A CA 1
ATOM 5332 C C . CYS A 1 680 ? 7.277 -20.540 -7.800 1.00 95.00 680 CYS A C 1
ATOM 5334 O O . CYS A 1 680 ? 6.885 -19.442 -8.204 1.00 95.00 680 CYS A O 1
ATOM 5336 N N . PRO A 1 681 ? 6.605 -21.190 -6.826 1.00 93.44 681 PRO A N 1
ATOM 5337 C CA . PRO A 1 681 ? 5.323 -20.717 -6.289 1.00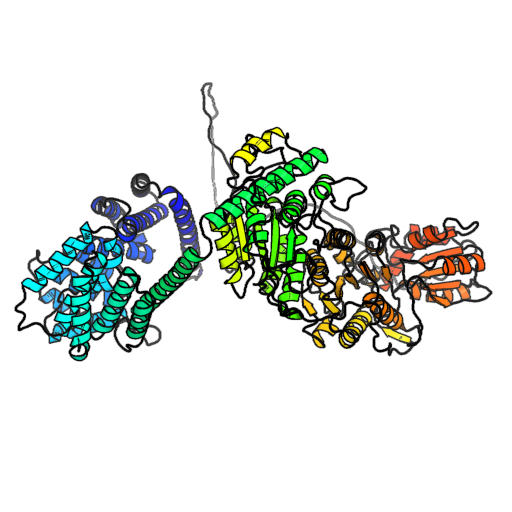 93.44 681 PRO A CA 1
ATOM 5338 C C . PRO A 1 681 ? 5.422 -19.412 -5.475 1.00 93.44 681 PRO A C 1
ATOM 5340 O O . PRO A 1 681 ? 4.401 -18.855 -5.084 1.00 93.44 681 PRO A O 1
ATOM 5343 N N . ARG A 1 682 ? 6.637 -18.901 -5.207 1.00 95.50 682 ARG A N 1
ATOM 5344 C CA . ARG A 1 682 ? 6.840 -17.563 -4.620 1.00 95.50 682 ARG A CA 1
ATOM 5345 C C . ARG A 1 682 ? 6.684 -16.446 -5.648 1.00 95.50 682 ARG A C 1
ATOM 5347 O O . ARG A 1 682 ? 6.455 -15.311 -5.240 1.00 95.50 682 ARG A O 1
ATOM 5354 N N . VAL A 1 683 ? 6.850 -16.719 -6.945 1.00 97.62 683 VAL A N 1
ATOM 5355 C CA . VAL A 1 683 ? 6.617 -15.713 -7.989 1.00 97.62 683 VAL A CA 1
ATOM 5356 C C . VAL A 1 683 ? 5.141 -15.339 -7.976 1.00 97.62 683 VAL A C 1
ATOM 5358 O O . VAL A 1 683 ? 4.286 -16.220 -7.956 1.00 97.62 683 VAL A O 1
ATOM 5361 N N . ILE A 1 684 ? 4.846 -14.040 -8.002 1.00 98.56 684 ILE A N 1
ATOM 5362 C CA . ILE A 1 684 ? 3.486 -13.544 -8.228 1.00 98.56 684 ILE A CA 1
ATOM 5363 C C . ILE A 1 684 ? 3.495 -12.449 -9.293 1.00 98.56 684 ILE A C 1
ATOM 5365 O O . ILE A 1 684 ? 4.379 -11.593 -9.301 1.00 98.56 684 ILE A O 1
ATOM 5369 N N . GLY A 1 685 ? 2.516 -12.473 -10.190 1.00 98.81 685 GLY A N 1
ATOM 5370 C CA . GLY A 1 685 ? 2.260 -11.399 -11.143 1.00 98.81 685 GLY A CA 1
ATOM 5371 C C . GLY A 1 685 ? 1.252 -10.407 -10.576 1.00 98.81 685 GLY A C 1
ATOM 5372 O O . GLY A 1 685 ? 0.257 -10.807 -9.973 1.00 98.81 685 GLY A O 1
ATOM 5373 N N . LEU A 1 686 ? 1.492 -9.118 -10.786 1.00 98.88 686 LEU A N 1
ATOM 5374 C CA . LEU A 1 686 ? 0.536 -8.054 -10.508 1.00 98.88 686 LEU A CA 1
ATOM 5375 C C . LEU A 1 686 ? 0.397 -7.172 -11.752 1.00 98.88 686 LEU A C 1
ATOM 5377 O O . LEU A 1 686 ? 1.399 -6.887 -12.406 1.00 98.88 686 LEU A O 1
ATOM 5381 N N . ASP A 1 687 ? -0.806 -6.710 -12.078 1.00 98.94 687 ASP A N 1
ATOM 5382 C CA . ASP A 1 687 ? -1.039 -5.839 -13.242 1.00 98.94 687 ASP A CA 1
ATOM 5383 C C . ASP A 1 687 ? -2.062 -4.740 -12.930 1.00 98.94 687 ASP A C 1
ATOM 5385 O O . ASP A 1 687 ? -2.897 -4.905 -12.042 1.00 98.94 687 ASP A O 1
ATOM 5389 N N . GLY A 1 688 ? -1.972 -3.610 -13.635 1.00 98.44 688 GLY A N 1
ATOM 5390 C CA . GLY A 1 688 ? -2.888 -2.476 -13.505 1.00 98.44 688 GLY A CA 1
ATOM 5391 C C . GLY A 1 688 ? -3.937 -2.432 -14.618 1.00 98.44 688 GLY A C 1
ATOM 5392 O O . GLY A 1 688 ? -3.905 -1.539 -15.456 1.00 98.44 688 GLY A O 1
ATOM 5393 N N . ASP A 1 689 ? -4.823 -3.428 -14.678 1.00 98.62 689 ASP A N 1
ATOM 5394 C CA . ASP A 1 689 ? -5.812 -3.701 -15.740 1.00 98.62 689 ASP A CA 1
ATOM 5395 C C . ASP A 1 689 ? -5.270 -3.886 -17.184 1.00 98.62 689 ASP A C 1
ATOM 5397 O O . ASP A 1 689 ? -6.004 -4.311 -18.076 1.00 98.62 689 ASP A O 1
ATOM 5401 N N . THR A 1 690 ? -3.970 -3.708 -17.431 1.00 98.69 690 THR A N 1
ATOM 5402 C CA . THR A 1 690 ? -3.314 -3.840 -18.752 1.00 98.69 690 THR A CA 1
ATOM 5403 C C . THR A 1 690 ? -2.885 -5.265 -19.134 1.00 98.69 690 THR A C 1
ATOM 5405 O O . THR A 1 690 ? -2.252 -5.464 -20.174 1.00 98.69 690 THR A O 1
ATOM 5408 N N . LYS A 1 691 ? -3.254 -6.271 -18.333 1.00 98.69 691 LYS A N 1
ATOM 5409 C CA . LYS A 1 691 ? -2.863 -7.695 -18.431 1.00 98.69 691 LYS A CA 1
ATOM 5410 C C . LYS A 1 691 ? -2.924 -8.332 -19.821 1.00 98.69 691 LYS A C 1
ATOM 5412 O O . LYS A 1 691 ? -2.075 -9.156 -20.153 1.00 98.69 691 LYS A O 1
ATOM 5417 N N . ASN A 1 692 ? -3.898 -7.940 -20.644 1.00 98.44 692 ASN A N 1
ATOM 5418 C CA . ASN A 1 692 ? -4.081 -8.401 -22.030 1.00 98.44 692 ASN A CA 1
ATOM 5419 C C . ASN A 1 692 ? -3.048 -7.820 -23.020 1.00 98.44 692 ASN A C 1
ATOM 5421 O O . ASN A 1 692 ? -2.878 -8.332 -24.123 1.00 98.44 692 ASN A O 1
ATOM 5425 N N . SER A 1 693 ? -2.377 -6.740 -22.626 1.00 98.56 693 SER A N 1
ATOM 5426 C CA . SER A 1 693 ? -1.504 -5.902 -23.449 1.00 98.56 693 SER A CA 1
ATOM 5427 C C . SER A 1 693 ? -0.041 -6.016 -23.009 1.00 98.56 693 SER A C 1
ATOM 5429 O O . SER A 1 693 ? 0.852 -5.987 -23.859 1.00 98.56 693 SER A O 1
ATOM 5431 N N . THR A 1 694 ? 0.195 -6.213 -21.706 1.00 98.81 694 THR A N 1
ATOM 5432 C CA . THR A 1 694 ? 1.461 -6.680 -21.105 1.00 98.81 694 THR A CA 1
ATOM 5433 C C . THR A 1 694 ? 1.686 -8.183 -21.305 1.00 98.81 694 THR A C 1
ATOM 5435 O O . THR A 1 694 ? 2.809 -8.653 -21.164 1.00 98.81 694 THR A O 1
ATOM 5438 N N . TYR A 1 695 ? 0.625 -8.935 -21.629 1.00 98.81 695 TYR A N 1
ATOM 5439 C CA . TYR A 1 695 ? 0.555 -10.403 -21.642 1.00 98.81 695 TYR A CA 1
ATOM 5440 C C . TYR A 1 695 ? 0.791 -11.080 -20.280 1.00 98.81 695 TYR A C 1
ATOM 5442 O O . TYR A 1 695 ? 0.918 -12.307 -20.230 1.00 98.81 695 TYR A O 1
ATOM 5450 N N . SER A 1 696 ? 0.763 -10.333 -19.169 1.00 98.81 696 SER A N 1
ATOM 5451 C CA . SER A 1 696 ? 0.782 -10.910 -17.814 1.00 98.81 696 SER A CA 1
ATOM 5452 C C . SER A 1 696 ? -0.425 -11.832 -17.563 1.00 98.81 696 SER A C 1
ATOM 5454 O O . SER A 1 696 ? -0.341 -12.767 -16.764 1.00 98.81 696 SER A O 1
ATOM 5456 N N . GLU A 1 697 ? -1.508 -11.672 -18.343 1.00 98.69 697 GLU A N 1
ATOM 5457 C CA . GLU A 1 697 ? -2.660 -12.582 -18.368 1.00 98.69 697 GLU A CA 1
ATOM 5458 C C . GLU A 1 697 ? -2.298 -14.056 -18.630 1.00 98.69 697 GLU A C 1
ATOM 5460 O O . GLU A 1 697 ? -3.084 -14.943 -18.305 1.00 98.69 697 GLU A O 1
ATOM 5465 N N . LYS A 1 698 ? -1.122 -14.348 -19.203 1.00 98.75 698 LYS A N 1
ATOM 5466 C CA . LYS A 1 698 ? -0.634 -15.720 -19.392 1.00 98.75 698 LYS A CA 1
ATOM 5467 C C . LYS A 1 698 ? -0.336 -16.418 -18.063 1.00 98.75 698 LYS A C 1
ATOM 5469 O O . LYS A 1 698 ? -0.573 -17.619 -17.974 1.00 98.75 698 LYS A O 1
ATOM 5474 N N . LEU A 1 699 ? 0.115 -15.685 -17.037 1.00 98.75 699 LEU A N 1
ATOM 5475 C CA . LEU A 1 699 ? 0.225 -16.228 -15.681 1.00 98.75 699 LEU A CA 1
ATOM 5476 C C . LEU A 1 699 ? -1.172 -16.440 -15.089 1.00 98.75 699 LEU A C 1
ATOM 5478 O O . LEU A 1 699 ? -1.477 -17.552 -14.686 1.00 98.75 699 LEU A O 1
ATOM 5482 N N . LEU A 1 700 ? -2.052 -15.430 -15.140 1.00 98.62 700 LEU A N 1
ATOM 5483 C CA . LEU A 1 700 ? -3.441 -15.526 -14.654 1.00 98.62 700 LEU A CA 1
ATOM 5484 C C . LEU A 1 700 ? -4.210 -16.726 -15.244 1.00 98.62 700 LEU A C 1
ATOM 5486 O O . LEU A 1 700 ? -5.004 -17.355 -14.552 1.00 98.62 700 LEU A O 1
ATOM 5490 N N . LYS A 1 701 ? -3.980 -17.049 -16.523 1.00 98.69 701 LYS A N 1
ATOM 5491 C CA . LYS A 1 701 ? -4.613 -18.183 -17.220 1.00 98.69 701 LYS A CA 1
ATOM 5492 C C . LYS A 1 701 ? -4.029 -19.552 -16.852 1.00 98.69 701 LYS A C 1
ATOM 5494 O O . LYS A 1 701 ? -4.669 -20.554 -17.162 1.00 98.69 701 LYS A O 1
ATOM 5499 N N . LYS A 1 702 ? -2.838 -19.606 -16.245 1.00 98.44 702 LYS A N 1
ATOM 5500 C CA . LYS A 1 702 ? -2.143 -20.850 -15.874 1.00 98.44 702 LYS A CA 1
ATOM 5501 C C . LYS A 1 702 ? -2.192 -21.111 -14.366 1.00 98.44 702 LYS A C 1
ATOM 5503 O O . LYS A 1 702 ? -2.616 -22.187 -13.962 1.00 98.44 702 LYS A O 1
ATOM 5508 N N . HIS A 1 703 ? -1.835 -20.094 -13.583 1.00 98.12 703 HIS A N 1
ATOM 5509 C CA . HIS A 1 703 ? -1.687 -20.091 -12.125 1.00 98.12 703 HIS A CA 1
ATOM 5510 C C . HIS A 1 703 ? -2.445 -18.884 -11.537 1.00 98.12 703 HIS A C 1
ATOM 5512 O O . HIS A 1 703 ? -1.834 -17.869 -11.183 1.00 98.12 703 HIS A O 1
ATOM 5518 N N . PRO A 1 704 ? -3.792 -18.910 -11.509 1.00 98.00 704 PRO A N 1
ATOM 5519 C CA . PRO A 1 704 ? -4.605 -17.763 -11.097 1.00 98.00 704 PRO A CA 1
ATOM 5520 C C . PRO A 1 704 ? -4.362 -17.332 -9.642 1.00 98.00 704 PRO A C 1
ATOM 5522 O O . PRO A 1 704 ? -4.510 -16.157 -9.319 1.00 98.00 704 PRO A O 1
ATOM 5525 N N . GLU A 1 705 ? -3.952 -18.249 -8.766 1.00 97.19 705 GLU A N 1
ATOM 5526 C CA . GLU A 1 705 ? -3.543 -17.966 -7.384 1.00 97.19 705 GLU A CA 1
ATOM 5527 C C . GLU A 1 705 ? -2.185 -17.251 -7.261 1.00 97.19 705 GLU A C 1
ATOM 5529 O O . GLU A 1 705 ? -1.923 -16.632 -6.229 1.00 97.19 705 GLU A O 1
ATOM 5534 N N . GLN A 1 706 ? -1.355 -17.272 -8.311 1.00 98.31 706 GLN A N 1
ATOM 5535 C CA . GLN A 1 706 ? -0.126 -16.475 -8.413 1.00 98.31 706 GLN A CA 1
ATOM 5536 C C . GLN A 1 706 ? -0.368 -15.079 -9.023 1.00 98.31 706 GLN A C 1
ATOM 5538 O O . GLN A 1 706 ? 0.598 -14.372 -9.308 1.00 98.31 706 GLN A O 1
ATOM 5543 N N . PHE A 1 707 ? -1.618 -14.652 -9.247 1.00 98.81 707 PHE A N 1
ATOM 5544 C CA . PHE A 1 707 ? -1.929 -13.378 -9.905 1.00 98.81 707 PHE A CA 1
ATOM 5545 C C . PHE A 1 707 ? -2.766 -12.428 -9.036 1.00 98.81 707 PHE A C 1
ATOM 5547 O O . PHE A 1 707 ? -3.716 -12.842 -8.372 1.00 98.81 707 PHE A O 1
ATOM 5554 N N . ILE A 1 708 ? -2.444 -11.131 -9.079 1.00 98.81 708 ILE A N 1
ATOM 5555 C CA . ILE A 1 708 ? -3.173 -10.061 -8.386 1.00 98.81 708 ILE A CA 1
ATOM 5556 C C . ILE A 1 708 ? -3.546 -8.960 -9.386 1.00 98.81 708 ILE A C 1
ATOM 5558 O O . ILE A 1 708 ? -2.688 -8.266 -9.924 1.00 98.81 708 ILE A O 1
ATOM 5562 N N . GLU A 1 709 ? -4.842 -8.752 -9.605 1.00 98.81 709 GLU A N 1
ATOM 5563 C CA . GLU A 1 709 ? -5.335 -7.570 -10.318 1.00 98.81 709 GLU A CA 1
ATOM 5564 C C . GLU A 1 709 ? -5.290 -6.350 -9.385 1.00 98.81 709 GLU A C 1
ATOM 5566 O O . GLU A 1 709 ? -5.873 -6.389 -8.298 1.00 98.81 709 GLU A O 1
ATOM 5571 N N . CYS A 1 710 ? -4.619 -5.273 -9.792 1.00 98.81 710 CYS A N 1
ATOM 5572 C CA . CYS A 1 710 ? -4.519 -4.032 -9.019 1.00 98.81 710 CYS A CA 1
ATOM 5573 C C . CYS A 1 710 ? -5.387 -2.892 -9.572 1.00 98.81 710 CYS A C 1
ATOM 5575 O O . CYS A 1 710 ? -5.551 -1.897 -8.866 1.00 98.81 710 CYS A O 1
ATOM 5577 N N . PHE A 1 711 ? -5.988 -3.060 -10.758 1.00 98.75 711 PHE A N 1
ATOM 5578 C CA . PHE A 1 711 ? -6.750 -2.047 -11.498 1.00 98.75 711 PHE A CA 1
ATOM 5579 C C . PHE A 1 711 ? -5.904 -0.825 -11.907 1.00 98.75 711 PHE A C 1
ATOM 5581 O O . PHE A 1 711 ? -4.695 -0.784 -11.684 1.00 98.75 711 PHE A O 1
ATOM 5588 N N . ILE A 1 712 ? -6.534 0.176 -12.533 1.00 98.88 712 ILE A N 1
ATOM 5589 C CA . ILE A 1 712 ? -5.890 1.422 -12.995 1.00 98.88 712 ILE A CA 1
ATOM 5590 C C . ILE A 1 712 ? -5.512 2.295 -11.779 1.00 98.88 712 ILE A C 1
ATOM 5592 O O . ILE A 1 712 ? -6.234 3.217 -11.396 1.00 98.88 712 ILE A O 1
ATOM 5596 N N . ALA A 1 713 ? -4.425 1.904 -11.114 1.00 98.81 713 ALA A N 1
ATOM 5597 C CA . ALA A 1 713 ? -3.971 2.382 -9.812 1.00 98.81 713 ALA A CA 1
ATOM 5598 C C . ALA A 1 713 ? -2.475 2.045 -9.624 1.00 98.81 713 ALA A C 1
ATOM 5600 O O . ALA A 1 713 ? -2.098 1.214 -8.793 1.00 98.81 713 ALA A O 1
ATOM 5601 N N . GLU A 1 714 ? -1.596 2.617 -10.456 1.00 98.94 714 GLU A N 1
ATOM 5602 C CA . GLU A 1 714 ? -0.189 2.189 -10.533 1.00 98.94 714 GLU A CA 1
ATOM 5603 C C . GLU A 1 714 ? 0.605 2.459 -9.244 1.00 98.94 714 GLU A C 1
ATOM 5605 O O . GLU A 1 714 ? 1.545 1.722 -8.933 1.00 98.94 714 GLU A O 1
ATOM 5610 N N . GLN A 1 715 ? 0.225 3.481 -8.468 1.00 98.94 715 GLN A N 1
ATOM 5611 C CA . GLN A 1 715 ? 0.842 3.750 -7.165 1.00 98.94 715 GLN A CA 1
ATOM 5612 C C . GLN A 1 715 ? 0.582 2.583 -6.213 1.00 98.94 715 GLN A C 1
ATOM 5614 O O . GLN A 1 715 ? 1.511 2.048 -5.601 1.00 98.94 715 GLN A O 1
ATOM 5619 N N . ASN A 1 716 ? -0.677 2.152 -6.124 1.00 98.94 716 ASN A N 1
ATOM 5620 C CA . ASN A 1 716 ? -1.055 1.015 -5.307 1.00 98.94 716 ASN A CA 1
ATOM 5621 C C . ASN A 1 716 ? -0.537 -0.318 -5.867 1.00 98.94 716 ASN A C 1
ATOM 5623 O O . ASN A 1 716 ? -0.128 -1.153 -5.070 1.00 98.94 716 ASN A O 1
ATOM 5627 N N . LEU A 1 717 ? -0.460 -0.509 -7.189 1.00 98.94 717 LEU A N 1
ATOM 5628 C CA . LEU A 1 717 ? 0.198 -1.668 -7.818 1.00 98.94 717 LEU A CA 1
ATOM 5629 C C . LEU A 1 717 ? 1.633 -1.851 -7.296 1.00 98.94 717 LEU A C 1
ATOM 5631 O O . LEU A 1 717 ? 2.002 -2.940 -6.855 1.00 98.94 717 LEU A O 1
ATOM 5635 N N . VAL A 1 718 ? 2.436 -0.781 -7.293 1.00 98.94 718 VAL A N 1
ATOM 5636 C CA . VAL A 1 718 ? 3.819 -0.826 -6.789 1.00 98.94 718 VAL A CA 1
ATOM 5637 C C . VAL A 1 718 ? 3.861 -0.979 -5.264 1.00 98.94 718 VAL A C 1
ATOM 5639 O O . VAL A 1 718 ? 4.631 -1.796 -4.761 1.00 98.94 718 VAL A O 1
ATOM 5642 N N . GLY A 1 719 ? 3.020 -0.261 -4.514 1.00 98.88 719 GLY A N 1
ATOM 5643 C CA . GLY A 1 719 ? 2.982 -0.359 -3.049 1.00 98.88 719 GLY A CA 1
ATOM 5644 C C . GLY A 1 719 ? 2.529 -1.734 -2.529 1.00 98.88 719 GLY A C 1
ATOM 5645 O O . GLY A 1 719 ? 3.163 -2.296 -1.636 1.00 98.88 719 GLY A O 1
ATOM 5646 N N . VAL A 1 720 ? 1.486 -2.322 -3.123 1.00 98.94 720 VAL A N 1
ATOM 5647 C CA . VAL A 1 720 ? 1.020 -3.692 -2.832 1.00 98.94 720 VAL A CA 1
ATOM 5648 C C . VAL A 1 720 ? 2.109 -4.705 -3.157 1.00 98.94 720 VAL A C 1
ATOM 5650 O O . VAL A 1 720 ? 2.355 -5.604 -2.355 1.00 98.94 720 VAL A O 1
ATOM 5653 N N . ALA A 1 721 ? 2.805 -4.548 -4.285 1.00 98.94 721 ALA A N 1
ATOM 5654 C CA . ALA A 1 721 ? 3.907 -5.428 -4.651 1.00 98.94 721 ALA A CA 1
ATOM 5655 C C . ALA A 1 721 ? 5.072 -5.356 -3.648 1.00 98.94 721 ALA A C 1
ATOM 5657 O O . ALA A 1 721 ? 5.549 -6.397 -3.202 1.00 98.94 721 ALA A O 1
ATOM 5658 N N . ILE A 1 722 ? 5.482 -4.153 -3.221 1.00 98.88 722 ILE A N 1
ATOM 5659 C CA . ILE A 1 722 ? 6.481 -3.973 -2.152 1.00 98.88 722 ILE A CA 1
ATOM 5660 C C . ILE A 1 722 ? 6.027 -4.702 -0.879 1.00 98.88 722 ILE A C 1
ATOM 5662 O O . ILE A 1 722 ? 6.772 -5.526 -0.352 1.00 98.88 722 ILE A O 1
ATOM 5666 N N . GLY A 1 723 ? 4.787 -4.464 -0.440 1.00 98.81 723 GLY A N 1
ATOM 5667 C CA . GLY A 1 723 ? 4.195 -5.104 0.736 1.00 98.81 723 GLY A CA 1
ATOM 5668 C C . GLY A 1 723 ? 4.114 -6.631 0.659 1.00 98.81 723 GLY A C 1
ATOM 5669 O O . GLY A 1 723 ? 4.313 -7.311 1.664 1.00 98.81 723 GLY A O 1
ATOM 5670 N N . ALA A 1 724 ? 3.854 -7.182 -0.528 1.00 98.75 724 ALA A N 1
ATOM 5671 C CA . ALA A 1 724 ? 3.803 -8.623 -0.752 1.00 98.75 724 ALA A CA 1
ATOM 5672 C C . ALA A 1 724 ? 5.201 -9.279 -0.732 1.00 98.75 724 ALA A C 1
ATOM 5674 O O . ALA A 1 724 ? 5.340 -10.419 -0.289 1.00 98.75 724 ALA A O 1
ATOM 5675 N N . GLY A 1 725 ? 6.239 -8.552 -1.163 1.00 97.88 725 GLY A N 1
ATOM 5676 C CA . GLY A 1 725 ? 7.635 -8.999 -1.106 1.00 97.88 725 GLY A CA 1
ATOM 5677 C C . GLY A 1 725 ? 8.289 -8.900 0.283 1.00 97.88 725 GLY A C 1
ATOM 5678 O O . GLY A 1 725 ? 9.374 -9.454 0.487 1.00 97.88 725 GLY A O 1
ATOM 5679 N N . CYS A 1 726 ? 7.664 -8.215 1.250 1.00 98.06 726 CYS A N 1
ATOM 5680 C CA . CYS A 1 726 ? 8.191 -8.071 2.612 1.00 98.06 726 CYS A CA 1
ATOM 5681 C C . CYS A 1 726 ? 8.448 -9.430 3.286 1.00 98.06 726 CYS A C 1
ATOM 5683 O O . CYS A 1 726 ? 7.765 -10.423 3.030 1.00 98.06 726 CYS A O 1
ATOM 5685 N N . ARG A 1 727 ? 9.484 -9.490 4.134 1.00 96.12 727 ARG A N 1
ATOM 5686 C CA . ARG A 1 727 ? 10.012 -10.728 4.759 1.00 96.12 727 ARG A CA 1
ATOM 5687 C C . ARG A 1 727 ? 10.330 -11.856 3.756 1.00 96.12 727 ARG A C 1
ATOM 5689 O O . ARG A 1 727 ? 10.434 -13.016 4.141 1.00 96.12 727 ARG A O 1
ATOM 5696 N N . GLY A 1 728 ? 10.481 -11.525 2.468 1.00 94.94 728 GLY A N 1
ATOM 5697 C CA . GLY A 1 728 ? 10.800 -12.463 1.393 1.00 94.94 728 GLY A CA 1
ATOM 5698 C C . GLY A 1 728 ? 9.691 -13.463 1.052 1.00 94.94 728 GLY A C 1
ATOM 5699 O O . GLY A 1 728 ? 9.994 -14.460 0.393 1.00 94.94 728 GLY A O 1
ATOM 5700 N N . ARG A 1 729 ? 8.439 -13.241 1.489 1.00 96.00 729 ARG A N 1
ATOM 5701 C CA . ARG A 1 729 ? 7.345 -14.215 1.302 1.00 96.00 729 ARG A CA 1
ATOM 5702 C C . ARG A 1 729 ? 7.090 -14.511 -0.181 1.00 96.00 729 ARG A C 1
ATOM 5704 O O . ARG A 1 729 ? 7.022 -15.679 -0.555 1.00 96.00 729 ARG A O 1
ATOM 5711 N N . THR A 1 730 ? 7.060 -13.481 -1.030 1.00 97.69 730 THR A N 1
ATOM 5712 C CA . THR A 1 730 ? 6.891 -13.610 -2.491 1.00 97.69 730 THR A CA 1
ATOM 5713 C C . THR A 1 730 ? 8.010 -12.914 -3.283 1.00 97.69 730 THR A C 1
ATOM 5715 O O . THR A 1 730 ? 8.868 -12.227 -2.723 1.00 97.69 730 THR A O 1
ATOM 5718 N N . ILE A 1 731 ? 8.018 -13.122 -4.603 1.00 98.25 731 ILE A N 1
ATOM 5719 C CA . ILE A 1 731 ? 8.877 -12.463 -5.594 1.00 98.25 731 ILE A CA 1
ATOM 5720 C C . ILE A 1 731 ? 7.942 -11.775 -6.609 1.00 98.25 731 ILE A C 1
ATOM 5722 O O . ILE A 1 731 ? 7.495 -12.410 -7.568 1.00 98.25 731 ILE A O 1
ATOM 5726 N N . PRO A 1 732 ? 7.568 -10.506 -6.369 1.00 98.62 732 PRO A N 1
ATOM 5727 C CA . PRO A 1 732 ? 6.528 -9.825 -7.133 1.00 98.62 732 PRO A CA 1
ATOM 5728 C C . PRO A 1 732 ? 7.028 -9.244 -8.464 1.00 98.62 732 PRO A C 1
ATOM 5730 O O . PRO A 1 732 ? 8.013 -8.501 -8.506 1.00 98.62 732 PRO A O 1
ATOM 5733 N N . PHE A 1 733 ? 6.282 -9.527 -9.532 1.00 98.94 733 PHE A N 1
ATOM 5734 C CA . PHE A 1 733 ? 6.417 -8.956 -10.872 1.00 98.94 733 PHE A CA 1
ATOM 5735 C C . PHE A 1 733 ? 5.222 -8.044 -11.185 1.00 98.94 733 PHE A C 1
ATOM 5737 O O . PHE A 1 733 ? 4.154 -8.527 -11.556 1.00 98.94 733 PHE A O 1
ATOM 5744 N N . THR A 1 734 ? 5.393 -6.726 -11.068 1.00 98.88 734 THR A N 1
ATOM 5745 C CA . THR A 1 734 ? 4.402 -5.741 -11.523 1.00 98.88 734 THR A CA 1
ATOM 5746 C C . THR A 1 734 ? 4.489 -5.534 -13.032 1.00 98.88 734 THR A C 1
ATOM 5748 O O . THR A 1 734 ? 5.574 -5.519 -13.612 1.00 98.88 734 THR A O 1
ATOM 5751 N N . SER A 1 735 ? 3.340 -5.349 -13.670 1.00 98.88 735 SER A N 1
ATOM 5752 C CA . SER A 1 735 ? 3.190 -5.186 -15.115 1.00 98.88 735 SER A CA 1
ATOM 5753 C C . SER A 1 735 ? 2.287 -3.995 -15.421 1.00 98.88 735 SER A C 1
ATOM 5755 O O . SER A 1 735 ? 1.192 -3.888 -14.874 1.00 98.88 735 SER A O 1
ATOM 5757 N N . THR A 1 736 ? 2.746 -3.092 -16.288 1.00 98.94 736 THR A N 1
ATOM 5758 C CA . THR A 1 736 ? 1.907 -2.049 -16.905 1.00 98.94 736 THR A CA 1
ATOM 5759 C C . THR A 1 736 ? 2.577 -1.533 -18.191 1.00 98.94 736 THR A C 1
ATOM 5761 O O . THR A 1 736 ? 3.513 -2.151 -18.719 1.00 98.94 736 THR A O 1
ATOM 5764 N N . PHE A 1 737 ? 2.109 -0.428 -18.762 1.00 98.88 737 PHE A N 1
ATOM 5765 C CA . PHE A 1 737 ? 2.846 0.301 -19.791 1.00 98.88 737 PHE A CA 1
ATOM 5766 C C . PHE A 1 737 ? 4.003 1.039 -19.098 1.00 98.88 737 PHE A C 1
ATOM 5768 O O . PHE A 1 737 ? 3.821 1.632 -18.037 1.00 98.88 737 PHE A O 1
ATOM 5775 N N . ALA A 1 738 ? 5.198 1.046 -19.688 1.00 98.88 738 ALA A N 1
ATOM 5776 C CA . ALA A 1 738 ? 6.374 1.717 -19.136 1.00 98.88 738 ALA A CA 1
ATOM 5777 C C . ALA A 1 738 ? 6.115 3.218 -18.875 1.00 98.88 738 ALA A C 1
ATOM 5779 O O . ALA A 1 738 ? 6.582 3.755 -17.873 1.00 98.88 738 ALA A O 1
ATOM 5780 N N . ALA A 1 739 ? 5.272 3.854 -19.697 1.00 98.81 739 ALA A N 1
ATOM 5781 C CA . ALA A 1 739 ? 4.811 5.229 -19.513 1.00 98.81 739 ALA A CA 1
ATOM 5782 C C . ALA A 1 739 ? 3.997 5.424 -18.220 1.00 98.81 739 ALA A C 1
ATOM 5784 O O . ALA A 1 739 ? 4.029 6.499 -17.628 1.00 98.81 739 ALA A O 1
ATOM 5785 N N . PHE A 1 740 ? 3.281 4.402 -17.742 1.00 98.81 740 PHE A N 1
ATOM 5786 C CA . PHE A 1 740 ? 2.436 4.501 -16.548 1.00 98.81 740 PHE A CA 1
ATOM 5787 C C . PHE A 1 740 ? 3.198 4.204 -15.252 1.00 98.81 740 PHE A C 1
ATOM 5789 O O . PHE A 1 740 ? 2.796 4.696 -14.201 1.00 98.81 740 PHE A O 1
ATOM 5796 N N . PHE A 1 741 ? 4.377 3.567 -15.300 1.00 98.88 741 PHE A N 1
ATOM 5797 C CA . PHE A 1 741 ? 5.279 3.548 -14.136 1.00 98.88 741 PHE A CA 1
ATOM 5798 C C . PHE A 1 741 ? 5.729 4.958 -13.702 1.00 98.88 741 PHE A C 1
ATOM 5800 O O . PHE A 1 741 ? 6.052 5.143 -12.529 1.00 98.88 741 PHE A O 1
ATOM 5807 N N . THR A 1 742 ? 5.642 5.979 -14.573 1.00 98.69 742 THR A N 1
ATOM 5808 C CA . THR A 1 742 ? 5.822 7.394 -14.179 1.00 98.69 742 THR A CA 1
ATOM 5809 C C . THR A 1 742 ? 4.874 7.803 -13.042 1.00 98.69 742 THR A C 1
ATOM 5811 O O . THR A 1 742 ? 5.283 8.526 -12.130 1.00 98.69 742 THR A O 1
ATOM 5814 N N . ARG A 1 743 ? 3.633 7.284 -13.032 1.00 98.88 743 ARG A N 1
ATOM 5815 C CA . ARG A 1 743 ? 2.622 7.508 -11.984 1.00 98.88 743 ARG A CA 1
ATOM 5816 C C . ARG A 1 743 ? 3.070 6.980 -10.621 1.00 98.88 743 ARG A C 1
ATOM 5818 O O . ARG A 1 743 ? 2.684 7.556 -9.613 1.00 98.88 743 ARG A O 1
ATOM 5825 N N . ALA A 1 744 ? 3.893 5.932 -10.606 1.00 98.69 744 ALA A N 1
ATOM 5826 C CA . ALA A 1 744 ? 4.358 5.232 -9.411 1.00 98.69 744 ALA A CA 1
ATOM 5827 C C . ALA A 1 744 ? 5.824 5.542 -9.037 1.00 98.69 744 ALA A C 1
ATOM 5829 O O . ALA A 1 744 ? 6.431 4.824 -8.239 1.00 98.69 744 ALA A O 1
ATOM 5830 N N . THR A 1 745 ? 6.423 6.590 -9.620 1.00 98.50 745 THR A N 1
ATOM 5831 C CA . THR A 1 745 ? 7.854 6.921 -9.454 1.00 98.50 745 THR A CA 1
ATOM 5832 C C . THR A 1 745 ? 8.265 7.061 -7.984 1.00 98.50 745 THR A C 1
ATOM 5834 O O . THR A 1 745 ? 9.342 6.605 -7.597 1.00 98.50 745 THR A O 1
ATOM 5837 N N . ASP A 1 746 ? 7.412 7.648 -7.140 1.00 98.81 746 ASP A N 1
ATOM 5838 C CA . ASP A 1 746 ? 7.730 7.838 -5.722 1.00 98.81 746 ASP A CA 1
ATOM 5839 C C . ASP A 1 746 ? 7.633 6.536 -4.910 1.00 98.81 746 ASP A C 1
ATOM 5841 O O . ASP A 1 746 ? 8.413 6.323 -3.981 1.00 98.81 746 ASP A O 1
ATOM 5845 N N . GLN A 1 747 ? 6.735 5.624 -5.288 1.00 98.81 747 GLN A N 1
ATOM 5846 C CA . GLN A 1 747 ? 6.637 4.285 -4.708 1.00 98.81 747 GLN A CA 1
ATOM 5847 C C . GLN A 1 747 ? 7.820 3.411 -5.150 1.00 98.81 747 GLN A C 1
ATOM 5849 O O . GLN A 1 747 ? 8.376 2.680 -4.335 1.00 98.81 747 GLN A O 1
ATOM 5854 N N . LEU A 1 748 ? 8.293 3.542 -6.395 1.00 98.56 748 LEU A N 1
ATOM 5855 C CA . LEU A 1 748 ? 9.521 2.887 -6.870 1.00 98.56 748 LEU A CA 1
ATOM 5856 C C . LEU A 1 748 ? 10.767 3.402 -6.124 1.00 98.56 748 LEU A C 1
ATOM 5858 O O . LEU A 1 748 ? 11.604 2.609 -5.681 1.00 98.56 748 LEU A O 1
ATOM 5862 N N . ARG A 1 749 ? 10.864 4.723 -5.911 1.00 98.62 749 ARG A N 1
ATOM 5863 C CA . ARG A 1 749 ? 11.920 5.367 -5.108 1.00 98.62 749 ARG A CA 1
ATOM 5864 C C . ARG A 1 749 ? 11.909 4.873 -3.658 1.00 98.62 749 ARG A C 1
ATOM 5866 O O . ARG A 1 749 ? 12.951 4.476 -3.136 1.00 98.62 749 ARG A O 1
ATOM 5873 N N . MET A 1 750 ? 10.746 4.875 -3.008 1.00 98.62 750 MET A N 1
ATOM 5874 C CA . MET A 1 750 ? 10.592 4.387 -1.633 1.00 98.62 750 MET A CA 1
ATOM 5875 C C . MET A 1 750 ? 10.768 2.867 -1.522 1.00 98.62 750 MET A C 1
ATOM 5877 O O . MET A 1 750 ? 11.273 2.396 -0.505 1.00 98.62 750 MET A O 1
ATOM 5881 N N . GLY A 1 751 ? 10.459 2.099 -2.569 1.00 98.12 751 GLY A N 1
ATOM 5882 C CA . GLY A 1 751 ? 10.773 0.673 -2.667 1.00 98.12 751 GLY A CA 1
ATOM 5883 C C . GLY A 1 751 ? 12.277 0.406 -2.601 1.00 98.12 751 GLY A C 1
ATOM 5884 O O . GLY A 1 751 ? 12.711 -0.454 -1.839 1.00 98.12 751 GLY A O 1
ATOM 5885 N N . ALA A 1 752 ? 13.093 1.193 -3.308 1.00 98.19 752 ALA A N 1
ATOM 5886 C CA . ALA A 1 752 ? 14.551 1.088 -3.219 1.00 98.19 752 ALA A CA 1
ATOM 5887 C C . ALA A 1 752 ? 15.094 1.458 -1.824 1.00 98.19 752 ALA A C 1
ATOM 5889 O O . ALA A 1 752 ? 15.981 0.775 -1.317 1.00 98.19 752 ALA A O 1
ATOM 5890 N N . ILE A 1 753 ? 14.520 2.482 -1.178 1.00 98.06 753 ILE A N 1
ATOM 5891 C CA . ILE A 1 753 ? 14.831 2.865 0.217 1.00 98.06 753 ILE A CA 1
ATOM 5892 C C . ILE A 1 753 ? 14.357 1.787 1.214 1.00 98.06 753 ILE A C 1
ATOM 5894 O O . ILE A 1 753 ? 14.957 1.603 2.268 1.00 98.06 753 ILE A O 1
ATOM 5898 N N . SER A 1 754 ? 13.323 1.022 0.858 1.00 98.00 754 SER A N 1
ATOM 5899 C CA . SER A 1 754 ? 12.836 -0.148 1.603 1.00 98.00 754 SER A CA 1
ATOM 5900 C C . SER A 1 754 ? 13.618 -1.437 1.305 1.00 98.00 754 SER A C 1
ATOM 5902 O O . SER A 1 754 ? 13.209 -2.507 1.746 1.00 98.00 754 SER A O 1
ATOM 5904 N N . PHE A 1 755 ? 14.695 -1.370 0.511 1.00 96.75 755 PHE A N 1
ATOM 5905 C CA . PHE A 1 755 ? 15.452 -2.529 0.013 1.00 96.75 755 PHE A CA 1
ATOM 5906 C C . PHE A 1 755 ? 14.571 -3.602 -0.674 1.00 96.75 755 PHE A C 1
ATOM 5908 O O . PHE A 1 755 ? 14.879 -4.794 -0.649 1.00 96.75 755 PHE A O 1
ATOM 5915 N N . ALA A 1 756 ? 13.455 -3.187 -1.286 1.00 97.12 756 ALA A N 1
ATOM 5916 C CA . ALA A 1 756 ? 12.411 -4.084 -1.773 1.00 97.12 756 ALA A CA 1
ATOM 5917 C C . ALA A 1 756 ? 12.863 -4.949 -2.964 1.00 97.12 756 ALA A C 1
ATOM 5919 O O . ALA A 1 756 ? 13.494 -4.474 -3.909 1.00 97.12 756 ALA A O 1
ATOM 5920 N N . ASN A 1 757 ? 12.466 -6.223 -2.950 1.00 96.25 757 ASN A N 1
ATOM 5921 C CA . ASN A 1 757 ? 12.776 -7.201 -3.993 1.00 96.25 757 ASN A CA 1
ATOM 5922 C C . ASN A 1 757 ? 11.731 -7.191 -5.132 1.00 96.25 757 ASN A C 1
ATOM 5924 O O . ASN A 1 757 ? 11.049 -8.186 -5.362 1.00 96.25 757 ASN A O 1
ATOM 5928 N N . LEU A 1 758 ? 11.580 -6.063 -5.827 1.00 98.00 758 LEU A N 1
ATOM 5929 C CA . LEU A 1 758 ? 10.503 -5.827 -6.799 1.00 98.00 758 LEU A CA 1
ATOM 5930 C C . LEU A 1 758 ? 10.966 -5.976 -8.255 1.00 98.00 758 LEU A C 1
ATOM 5932 O O . LEU A 1 758 ? 12.024 -5.460 -8.617 1.00 98.00 758 LEU A O 1
ATOM 5936 N N . LYS A 1 759 ? 10.159 -6.618 -9.108 1.00 98.69 759 LYS A N 1
ATOM 5937 C CA . LYS A 1 759 ? 10.371 -6.689 -10.566 1.00 98.69 759 LYS A CA 1
ATOM 5938 C C . LYS A 1 759 ? 9.267 -5.917 -11.284 1.00 98.69 759 LYS A C 1
ATOM 5940 O O . LYS A 1 759 ? 8.108 -6.047 -10.916 1.00 98.69 759 LYS A O 1
ATOM 5945 N N . CYS A 1 760 ? 9.628 -5.119 -12.282 1.00 98.88 760 CYS A N 1
ATOM 5946 C CA . CYS A 1 760 ? 8.734 -4.233 -13.027 1.00 98.88 760 CYS A CA 1
ATOM 5947 C C . CYS A 1 760 ? 8.882 -4.508 -14.531 1.00 98.88 760 CYS A C 1
ATOM 5949 O O . CYS A 1 760 ? 9.942 -4.252 -15.103 1.00 98.88 760 CYS A O 1
ATOM 5951 N N . ALA A 1 761 ? 7.838 -5.008 -15.185 1.00 98.88 761 ALA A N 1
ATOM 5952 C CA . ALA A 1 761 ? 7.793 -5.212 -16.628 1.00 98.88 761 ALA A CA 1
ATOM 5953 C C . ALA A 1 761 ? 7.034 -4.058 -17.295 1.00 98.88 761 ALA A C 1
ATOM 5955 O O . ALA A 1 761 ? 5.808 -3.958 -17.215 1.00 98.88 761 ALA A O 1
ATOM 5956 N N . GLY A 1 762 ? 7.780 -3.151 -17.926 1.00 98.88 762 GLY A N 1
ATOM 5957 C CA . GLY A 1 762 ? 7.229 -2.008 -18.646 1.00 98.88 762 GLY A CA 1
ATOM 5958 C C . GLY A 1 762 ? 7.020 -2.349 -20.113 1.00 98.88 762 GLY A C 1
ATOM 5959 O O . GLY A 1 762 ? 7.986 -2.517 -20.853 1.00 98.88 762 GLY A O 1
ATOM 5960 N N . SER A 1 763 ? 5.766 -2.450 -20.541 1.00 98.75 763 SER A N 1
ATOM 5961 C CA . SER A 1 763 ? 5.394 -2.660 -21.948 1.00 98.75 763 SER A CA 1
ATOM 5962 C C . SER A 1 763 ? 5.205 -1.339 -22.703 1.00 98.75 763 SER A C 1
ATOM 5964 O O . SER A 1 763 ? 5.238 -0.276 -22.094 1.00 98.75 763 SER A O 1
ATOM 5966 N N . HIS A 1 764 ? 4.973 -1.379 -24.018 1.00 98.56 764 HIS A N 1
ATOM 5967 C CA . HIS A 1 764 ? 4.621 -0.181 -24.805 1.00 98.56 764 HIS A CA 1
ATOM 5968 C C . HIS A 1 764 ? 5.680 0.938 -24.729 1.00 98.56 764 HIS A C 1
ATOM 5970 O O . HIS A 1 764 ? 5.380 2.128 -24.697 1.00 98.56 764 HIS A O 1
ATOM 5976 N N . ALA A 1 765 ? 6.948 0.533 -24.694 1.00 98.12 765 ALA A N 1
ATOM 5977 C CA . ALA A 1 765 ? 8.072 1.450 -24.709 1.00 98.12 765 ALA A CA 1
ATOM 5978 C C . ALA A 1 765 ? 8.281 2.100 -26.091 1.00 98.12 765 ALA A C 1
ATOM 5980 O O . ALA A 1 765 ? 8.217 1.405 -27.106 1.00 98.12 765 ALA A O 1
ATOM 5981 N N . GLY A 1 766 ? 8.594 3.401 -26.109 1.00 98.19 766 GLY A N 1
ATOM 5982 C CA . GLY A 1 766 ? 8.974 4.139 -27.315 1.00 98.19 766 GLY A CA 1
ATOM 5983 C C . GLY A 1 766 ? 7.826 4.614 -28.221 1.00 98.19 766 GLY A C 1
ATOM 5984 O O . GLY A 1 766 ? 6.655 4.319 -27.988 1.00 98.19 766 GLY A O 1
ATOM 5985 N N . VAL A 1 767 ? 8.161 5.352 -29.287 1.00 97.81 767 VAL A N 1
ATOM 5986 C CA . VAL A 1 767 ? 7.227 5.765 -30.354 1.00 97.81 767 VAL A CA 1
ATOM 5987 C C . VAL A 1 767 ? 6.792 4.595 -31.230 1.00 97.81 767 VAL A C 1
ATOM 5989 O O . VAL A 1 767 ? 5.732 4.653 -31.849 1.00 97.81 767 VAL A O 1
ATOM 5992 N N . SER A 1 768 ? 7.566 3.508 -31.250 1.00 95.94 768 SER A N 1
ATOM 5993 C CA . SER A 1 768 ? 7.263 2.280 -31.995 1.00 95.94 768 SER A CA 1
ATOM 5994 C C . SER A 1 768 ? 5.981 1.557 -31.548 1.00 95.94 768 SER A C 1
ATOM 5996 O O . SER A 1 768 ? 5.593 0.558 -32.155 1.00 95.94 768 SER A O 1
ATOM 5998 N N . ILE A 1 769 ? 5.254 2.072 -30.548 1.00 96.75 769 ILE A N 1
ATOM 5999 C CA . ILE A 1 769 ? 3.866 1.661 -30.309 1.00 96.75 769 ILE A CA 1
ATOM 6000 C C . ILE A 1 769 ? 2.903 2.132 -31.401 1.00 96.75 769 ILE A C 1
ATOM 6002 O O . ILE A 1 769 ? 1.889 1.478 -31.605 1.00 96.75 769 ILE A O 1
ATOM 6006 N N . GLY A 1 770 ? 3.194 3.215 -32.119 1.00 97.12 770 GLY A N 1
ATOM 6007 C CA . GLY A 1 770 ? 2.333 3.697 -33.193 1.00 97.12 770 GLY A CA 1
ATOM 6008 C C . GLY A 1 770 ? 1.127 4.526 -32.734 1.00 97.12 770 GLY A C 1
ATOM 6009 O O . GLY A 1 770 ? 1.259 5.665 -32.282 1.00 97.12 770 GLY A O 1
ATOM 6010 N N . GLU A 1 771 ? -0.072 3.987 -32.946 1.00 97.44 771 GLU A N 1
ATOM 6011 C CA . GLU A 1 771 ? -1.285 4.786 -33.154 1.00 97.44 771 GLU A CA 1
ATOM 6012 C C . GLU A 1 771 ? -1.810 5.501 -31.895 1.00 97.44 771 GLU A C 1
ATOM 6014 O O . GLU A 1 771 ? -2.342 6.607 -32.010 1.00 97.44 771 GLU A O 1
ATOM 6019 N N . ASP A 1 772 ? -1.608 4.932 -30.703 1.00 96.00 772 ASP A N 1
ATOM 6020 C CA . ASP A 1 772 ? -2.096 5.489 -29.426 1.00 96.00 772 ASP A CA 1
ATOM 6021 C C . ASP A 1 772 ? -1.491 6.872 -29.099 1.00 96.00 772 ASP A C 1
ATOM 6023 O O . ASP A 1 772 ? -2.115 7.689 -28.423 1.00 96.00 772 ASP A O 1
ATOM 6027 N N . GLY A 1 773 ? -0.302 7.175 -29.633 1.00 97.69 773 GLY A N 1
ATOM 6028 C CA . GLY A 1 773 ? 0.331 8.486 -29.492 1.00 97.69 773 GLY A CA 1
ATOM 6029 C C . GLY A 1 773 ? 1.041 8.734 -28.147 1.00 97.69 773 GLY A C 1
ATOM 6030 O O . GLY A 1 773 ? 1.249 7.816 -27.349 1.00 97.69 773 GLY A O 1
ATOM 6031 N N . PRO A 1 774 ? 1.472 9.989 -27.892 1.00 97.56 774 PRO A N 1
ATOM 6032 C CA . PRO A 1 774 ? 2.453 10.330 -26.854 1.00 97.56 774 PRO A CA 1
ATOM 6033 C C . PRO A 1 774 ? 2.049 9.982 -25.416 1.00 97.56 774 PRO A C 1
ATOM 6035 O O . PRO A 1 774 ? 2.925 9.847 -24.574 1.00 97.56 774 PRO A O 1
ATOM 6038 N N . SER A 1 775 ? 0.758 9.831 -25.112 1.00 97.94 775 SER A N 1
ATOM 6039 C CA . SER A 1 775 ? 0.275 9.493 -23.765 1.00 97.94 775 SER A CA 1
ATOM 6040 C C . SER A 1 775 ? 0.570 8.051 -23.332 1.00 97.94 775 SER A C 1
ATOM 6042 O O . SER A 1 775 ? 0.502 7.758 -22.141 1.00 97.94 775 SER A O 1
ATOM 6044 N N . GLN A 1 776 ? 0.900 7.162 -24.272 1.00 98.25 776 GLN A N 1
ATOM 6045 C CA . GLN A 1 776 ? 1.222 5.752 -24.028 1.00 98.25 776 GLN A CA 1
ATOM 6046 C C . GLN A 1 776 ? 2.704 5.438 -24.305 1.00 98.25 776 GLN A C 1
ATOM 6048 O O . GLN A 1 776 ? 3.191 4.389 -23.888 1.00 98.25 776 GLN A O 1
ATOM 6053 N N . MET A 1 777 ? 3.417 6.336 -24.997 1.00 98.56 777 MET A N 1
ATOM 6054 C CA . MET A 1 777 ? 4.812 6.173 -25.422 1.00 98.56 777 MET A CA 1
ATOM 6055 C C . MET A 1 777 ? 5.766 6.423 -24.256 1.00 98.56 777 MET A C 1
ATOM 6057 O O . MET A 1 777 ? 5.994 7.570 -23.882 1.00 98.56 777 MET A O 1
ATOM 6061 N N . ALA A 1 778 ? 6.363 5.367 -23.704 1.00 98.69 778 ALA A N 1
ATOM 6062 C CA . ALA A 1 778 ? 7.374 5.534 -22.660 1.00 98.69 778 ALA A CA 1
ATOM 6063 C C . ALA A 1 778 ? 8.679 6.064 -23.265 1.00 98.69 778 ALA A C 1
ATOM 6065 O O . ALA A 1 778 ? 9.280 5.392 -24.108 1.00 98.69 778 ALA A O 1
ATOM 6066 N N . LEU A 1 779 ? 9.102 7.261 -22.858 1.00 98.75 779 LEU A N 1
ATOM 6067 C CA . LEU A 1 779 ? 10.279 7.941 -23.410 1.00 98.75 779 LEU A CA 1
ATOM 6068 C C . LEU A 1 779 ? 11.208 8.516 -22.330 1.00 98.75 779 LEU A C 1
ATOM 6070 O O . LEU A 1 779 ? 12.281 9.012 -22.656 1.00 98.75 779 LEU A O 1
ATOM 6074 N N . GLU A 1 780 ? 10.821 8.415 -21.062 1.00 98.69 780 GLU A N 1
ATOM 6075 C CA . GLU A 1 780 ? 11.577 8.782 -19.861 1.00 98.69 780 GLU A CA 1
ATOM 6076 C C . GLU A 1 780 ? 11.795 7.589 -18.902 1.00 98.69 780 GLU A C 1
ATOM 6078 O O . GLU A 1 780 ? 12.358 7.739 -17.816 1.00 98.69 780 GLU A O 1
ATOM 6083 N N . ASP A 1 781 ? 11.351 6.387 -19.277 1.00 98.81 781 ASP A N 1
ATOM 6084 C CA . ASP A 1 781 ? 11.353 5.205 -18.412 1.00 98.81 781 ASP A CA 1
ATOM 6085 C C . ASP A 1 781 ? 12.764 4.669 -18.117 1.00 98.81 781 ASP A C 1
ATOM 6087 O O . ASP A 1 781 ? 13.050 4.304 -16.973 1.00 98.81 781 ASP A O 1
ATOM 6091 N N . LEU A 1 782 ? 13.688 4.702 -19.089 1.00 98.81 782 LEU A N 1
ATOM 6092 C CA . LEU A 1 782 ? 15.093 4.366 -18.827 1.00 98.81 782 LEU A CA 1
ATOM 6093 C C . LEU A 1 782 ? 15.724 5.390 -17.878 1.00 98.81 782 LEU A C 1
ATOM 6095 O O . LEU A 1 782 ? 16.475 4.995 -16.988 1.00 98.81 782 LEU A O 1
ATOM 6099 N N . ALA A 1 783 ? 15.392 6.678 -18.011 1.00 98.75 783 ALA A N 1
ATOM 6100 C CA . ALA A 1 783 ? 15.893 7.719 -17.115 1.00 98.75 783 ALA A CA 1
ATOM 6101 C C . ALA A 1 783 ? 15.436 7.485 -15.665 1.00 98.75 783 ALA A C 1
ATOM 6103 O O . ALA A 1 783 ? 16.268 7.441 -14.754 1.00 98.75 783 ALA A O 1
ATOM 6104 N N . ILE A 1 784 ? 14.132 7.262 -15.463 1.00 98.62 784 ILE A N 1
ATOM 6105 C CA . ILE A 1 784 ? 13.530 7.005 -14.147 1.00 98.62 784 ILE A CA 1
ATOM 6106 C C . ILE A 1 784 ? 14.144 5.759 -13.503 1.00 98.62 784 ILE A C 1
ATOM 6108 O O . ILE A 1 784 ? 14.661 5.831 -12.385 1.00 98.62 784 ILE A O 1
ATOM 6112 N N . PHE A 1 785 ? 14.147 4.620 -14.201 1.00 98.81 785 PHE A N 1
ATOM 6113 C CA . PHE A 1 785 ? 14.646 3.381 -13.609 1.00 98.81 785 PHE A CA 1
ATOM 6114 C C . PHE A 1 785 ? 16.169 3.374 -13.430 1.00 98.81 785 PHE A C 1
ATOM 6116 O O . PHE A 1 785 ? 16.638 2.799 -12.448 1.00 98.81 785 PHE A O 1
ATOM 6123 N N . ARG A 1 786 ? 16.968 4.045 -14.276 1.00 98.69 786 ARG A N 1
ATOM 6124 C CA . ARG A 1 786 ? 18.426 4.175 -14.057 1.00 98.69 786 ARG A CA 1
ATOM 6125 C C . ARG A 1 786 ? 18.769 5.034 -12.837 1.00 98.69 786 ARG A C 1
ATOM 6127 O O . ARG A 1 786 ? 19.741 4.712 -12.148 1.00 98.69 786 ARG A O 1
ATOM 6134 N N . ALA A 1 787 ? 17.980 6.074 -12.555 1.00 98.31 787 ALA A N 1
ATOM 6135 C CA . ALA A 1 787 ? 18.193 6.988 -11.429 1.00 98.31 787 ALA A CA 1
ATOM 6136 C C . ALA A 1 787 ? 17.987 6.334 -10.047 1.00 98.31 787 ALA A C 1
ATOM 6138 O O . ALA A 1 787 ? 18.598 6.763 -9.069 1.00 98.31 787 ALA A O 1
ATOM 6139 N N . ILE A 1 788 ? 17.178 5.272 -9.953 1.00 98.25 788 ILE A N 1
ATOM 6140 C CA . ILE A 1 788 ? 17.007 4.480 -8.723 1.00 98.25 788 ILE A CA 1
ATOM 6141 C C . ILE A 1 788 ? 18.350 3.807 -8.367 1.00 98.25 788 ILE A C 1
ATOM 6143 O O . ILE A 1 788 ? 18.799 2.968 -9.144 1.00 98.25 788 ILE A O 1
ATOM 6147 N N . PRO A 1 789 ? 19.018 4.101 -7.230 1.00 87.44 789 PRO A N 1
ATOM 6148 C CA . PRO A 1 789 ? 20.434 3.754 -7.042 1.00 87.44 789 PRO A CA 1
ATOM 6149 C C . PRO A 1 789 ? 20.787 2.277 -7.266 1.00 87.44 789 PRO A C 1
ATOM 6151 O O . PRO A 1 789 ? 21.660 1.981 -8.081 1.00 87.44 789 PRO A O 1
ATOM 6154 N N . SER A 1 790 ? 20.058 1.357 -6.633 1.00 81.81 790 SER A N 1
ATOM 6155 C CA . SER A 1 790 ? 20.297 -0.096 -6.652 1.00 81.81 790 SER A CA 1
ATOM 6156 C C . SER A 1 790 ? 19.620 -0.855 -7.805 1.00 81.81 790 SER A C 1
ATOM 6158 O O . SER A 1 790 ? 19.516 -2.078 -7.751 1.00 81.81 790 SER A O 1
ATOM 6160 N N . SER A 1 791 ? 19.121 -0.162 -8.834 1.00 98.25 791 SER A N 1
ATOM 6161 C CA . SER A 1 791 ? 18.349 -0.808 -9.900 1.00 98.25 791 SER A CA 1
ATOM 6162 C C . SER A 1 791 ? 19.175 -1.602 -10.918 1.00 98.25 791 SER A C 1
ATOM 6164 O O . SER A 1 791 ? 20.280 -1.206 -11.295 1.00 98.25 791 SER A O 1
ATOM 6166 N N . THR A 1 792 ? 18.570 -2.675 -11.437 1.00 98.81 792 THR A N 1
ATOM 6167 C CA . THR A 1 792 ? 18.985 -3.349 -12.682 1.00 98.81 792 THR A CA 1
ATOM 6168 C C . THR A 1 792 ? 17.973 -3.035 -13.784 1.00 98.81 792 THR A C 1
ATOM 6170 O O . THR A 1 792 ? 16.768 -3.084 -13.542 1.00 98.81 792 THR A O 1
ATOM 6173 N N . VAL A 1 793 ? 18.441 -2.705 -14.989 1.00 98.94 793 VAL A N 1
ATOM 6174 C CA . VAL A 1 793 ? 17.602 -2.305 -16.131 1.00 98.94 793 VAL A CA 1
ATOM 6175 C C . VAL A 1 793 ? 17.931 -3.167 -17.345 1.00 98.94 793 VAL A C 1
ATOM 6177 O O . VAL A 1 793 ? 18.956 -2.953 -17.995 1.00 98.94 793 VAL A O 1
ATOM 6180 N N . PHE A 1 794 ? 17.044 -4.108 -17.660 1.00 98.94 794 PHE A N 1
ATOM 6181 C CA . PHE A 1 794 ? 17.054 -4.903 -18.887 1.00 98.94 794 PHE A CA 1
ATOM 6182 C C . PHE A 1 794 ? 16.274 -4.194 -19.999 1.00 98.94 794 PHE A C 1
ATOM 6184 O O . PHE A 1 794 ? 15.195 -3.645 -19.760 1.00 98.94 794 PHE A O 1
ATOM 6191 N N . TYR A 1 795 ? 16.772 -4.282 -21.231 1.00 98.88 795 TYR A N 1
ATOM 6192 C CA . TYR A 1 795 ? 16.021 -3.918 -22.433 1.00 98.88 795 TYR A CA 1
ATOM 6193 C C . TYR A 1 795 ? 16.238 -4.993 -23.514 1.00 98.88 795 TYR A C 1
ATOM 6195 O O . TYR A 1 795 ? 17.025 -4.787 -24.435 1.00 98.88 795 TYR A O 1
ATOM 6203 N N . PRO A 1 796 ? 15.588 -6.166 -23.382 1.00 98.75 796 PRO A N 1
ATOM 6204 C CA . PRO A 1 796 ? 15.737 -7.266 -24.329 1.00 98.75 796 PRO A CA 1
ATOM 6205 C C . PRO A 1 796 ? 15.181 -6.915 -25.715 1.00 98.75 796 PRO A C 1
ATOM 6207 O O . PRO A 1 796 ? 14.139 -6.262 -25.843 1.00 98.75 796 PRO A O 1
ATOM 6210 N N . SER A 1 797 ? 15.863 -7.396 -26.754 1.00 98.69 797 SER A N 1
ATOM 6211 C CA . SER A 1 797 ? 15.556 -7.064 -28.151 1.00 98.69 797 SER A CA 1
ATOM 6212 C C . SER A 1 797 ? 14.624 -8.067 -28.841 1.00 98.69 797 SER A C 1
ATOM 6214 O O . SER A 1 797 ? 13.856 -7.679 -29.725 1.00 98.69 797 SER A O 1
ATOM 6216 N N . ASP A 1 798 ? 14.638 -9.332 -28.409 1.00 98.69 798 ASP A N 1
ATOM 6217 C CA . ASP A 1 798 ? 13.865 -10.440 -28.986 1.00 98.69 798 ASP A CA 1
ATOM 6218 C C . ASP A 1 798 ? 13.240 -11.367 -27.915 1.00 98.69 798 ASP A C 1
ATOM 6220 O O . ASP A 1 798 ? 13.331 -11.126 -26.707 1.00 98.69 798 ASP A O 1
ATOM 6224 N N . GLY A 1 799 ? 12.560 -12.434 -28.346 1.00 98.62 799 GLY A N 1
ATOM 6225 C CA . GLY A 1 799 ? 11.897 -13.382 -27.443 1.00 98.62 799 GLY A CA 1
ATOM 6226 C C . GLY A 1 799 ? 12.846 -14.179 -26.538 1.00 98.62 799 GLY A C 1
ATOM 6227 O O . GLY A 1 799 ? 12.547 -14.353 -25.356 1.00 98.62 799 GLY A O 1
ATOM 6228 N N . VAL A 1 800 ? 14.005 -14.606 -27.054 1.00 98.69 800 VAL A N 1
ATOM 6229 C CA . VAL A 1 800 ? 15.016 -15.368 -26.294 1.00 98.69 800 VAL A CA 1
ATOM 6230 C C . VAL A 1 800 ? 15.606 -14.502 -25.183 1.00 98.69 800 VAL A C 1
ATOM 6232 O O . VAL A 1 800 ? 15.579 -14.881 -24.010 1.00 98.69 800 VAL A O 1
ATOM 6235 N N . SER A 1 801 ? 16.077 -13.307 -25.542 1.00 98.75 801 SER A N 1
ATOM 6236 C CA . SER A 1 801 ? 16.626 -12.336 -24.593 1.00 98.75 801 SER A CA 1
ATOM 6237 C C . SER A 1 801 ? 15.582 -11.889 -23.560 1.00 98.75 801 SER A C 1
ATOM 6239 O O . SER A 1 801 ? 15.927 -11.692 -22.397 1.00 98.75 801 SER A O 1
ATOM 6241 N N . THR A 1 802 ? 14.293 -11.808 -23.917 1.00 98.88 802 THR A N 1
ATOM 6242 C CA . THR A 1 802 ? 13.232 -11.466 -22.948 1.00 98.88 802 THR A CA 1
ATOM 6243 C C . THR A 1 802 ? 12.977 -12.572 -21.925 1.00 98.88 802 THR A C 1
ATOM 6245 O O . THR A 1 802 ? 12.814 -12.289 -20.733 1.00 98.88 802 THR A O 1
ATOM 6248 N N . GLU A 1 803 ? 12.965 -13.835 -22.355 1.00 98.75 803 GLU A N 1
ATOM 6249 C CA . GLU A 1 803 ? 12.850 -14.965 -21.429 1.00 98.75 803 GLU A CA 1
ATOM 6250 C C . GLU A 1 803 ? 14.038 -15.009 -20.457 1.00 98.75 803 GLU A C 1
ATOM 6252 O O . GLU A 1 803 ? 13.833 -15.108 -19.246 1.00 98.75 803 GLU A O 1
ATOM 6257 N N . ARG A 1 804 ? 15.265 -14.804 -20.954 1.00 98.38 804 ARG A N 1
ATOM 6258 C CA . ARG A 1 804 ? 16.472 -14.727 -20.115 1.00 98.38 804 ARG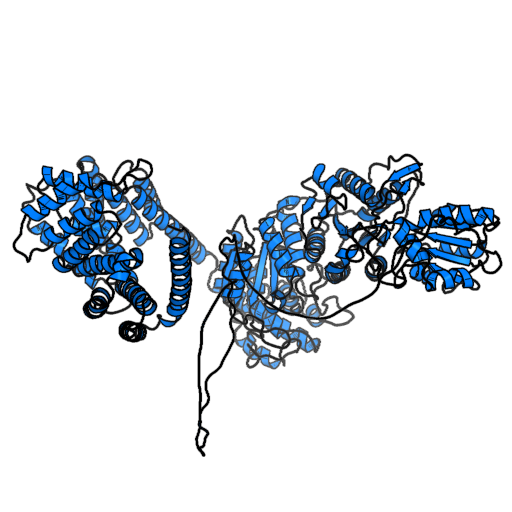 A CA 1
ATOM 6259 C C . ARG A 1 804 ? 16.480 -13.526 -19.167 1.00 98.38 804 ARG A C 1
ATOM 6261 O O . ARG A 1 804 ? 16.823 -13.686 -18.000 1.00 98.38 804 ARG A O 1
ATOM 6268 N N . ALA A 1 805 ? 16.047 -12.345 -19.612 1.00 98.75 805 ALA A N 1
ATOM 6269 C CA . ALA A 1 805 ? 15.897 -11.174 -18.743 1.00 98.75 805 ALA A CA 1
ATOM 6270 C C . ALA A 1 805 ? 14.910 -11.431 -17.589 1.00 98.75 805 ALA A C 1
ATOM 6272 O O . ALA A 1 805 ? 15.142 -10.989 -16.466 1.00 98.75 805 ALA A O 1
ATOM 6273 N N . THR A 1 806 ? 13.836 -12.187 -17.840 1.00 98.69 806 THR A N 1
ATOM 6274 C CA . THR A 1 806 ? 12.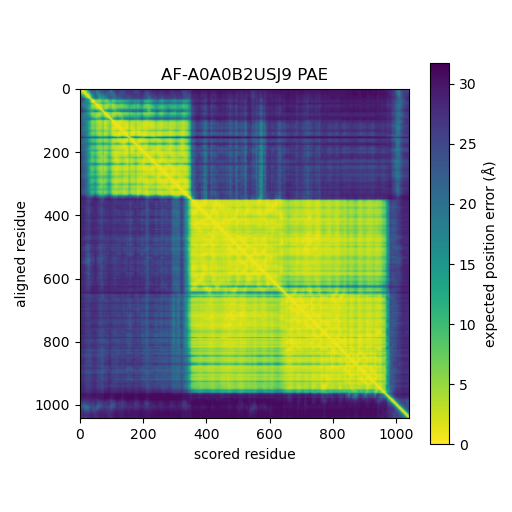841 -12.543 -16.813 1.00 98.69 806 THR A CA 1
ATOM 6275 C C . THR A 1 806 ? 13.393 -13.571 -15.815 1.00 98.69 806 THR A C 1
ATOM 6277 O O . THR A 1 806 ? 13.218 -13.407 -14.606 1.00 98.69 806 THR A O 1
ATOM 6280 N N . GLU A 1 807 ? 14.118 -14.585 -16.303 1.00 98.06 807 GLU A N 1
ATOM 6281 C CA . GLU A 1 807 ? 14.818 -15.582 -15.477 1.00 98.06 807 GLU A CA 1
ATOM 6282 C C . GLU A 1 807 ? 15.879 -14.939 -14.569 1.00 98.06 807 GLU A C 1
ATOM 6284 O O . GLU A 1 807 ? 15.911 -15.193 -13.362 1.00 98.06 807 GLU A O 1
ATOM 6289 N N . LEU A 1 808 ? 16.694 -14.030 -15.111 1.00 98.25 808 LEU A N 1
ATOM 6290 C CA . LEU A 1 808 ? 17.668 -13.263 -14.333 1.00 98.25 808 LEU A CA 1
ATOM 6291 C C . LEU A 1 808 ? 16.983 -12.330 -13.324 1.00 98.25 808 LEU A C 1
ATOM 6293 O O . LEU A 1 808 ? 17.406 -12.272 -12.170 1.00 98.25 808 LEU A O 1
ATOM 6297 N N . ALA A 1 809 ? 15.906 -11.636 -13.711 1.00 98.25 809 ALA A N 1
ATOM 6298 C CA . ALA A 1 809 ? 15.183 -10.725 -12.824 1.00 98.25 809 ALA A CA 1
ATOM 6299 C C . ALA A 1 809 ? 14.645 -11.425 -11.565 1.00 98.25 809 ALA A C 1
ATOM 6301 O O . ALA A 1 809 ? 14.820 -10.906 -10.461 1.00 98.25 809 ALA A O 1
ATOM 6302 N N . ALA A 1 810 ? 14.055 -12.619 -11.697 1.00 97.31 810 ALA A N 1
ATOM 6303 C CA . ALA A 1 810 ? 13.571 -13.396 -10.550 1.00 97.31 810 ALA A CA 1
ATOM 6304 C C . ALA A 1 810 ? 14.685 -13.759 -9.548 1.00 97.31 810 ALA A C 1
ATOM 6306 O O . ALA A 1 810 ? 14.412 -13.887 -8.357 1.00 97.31 810 ALA A O 1
ATOM 6307 N N . ASN A 1 811 ? 15.929 -13.880 -10.025 1.00 96.75 811 ASN A N 1
ATOM 6308 C CA . ASN A 1 811 ? 17.124 -14.207 -9.242 1.00 96.75 811 ASN A CA 1
ATOM 6309 C C . ASN A 1 811 ? 17.988 -12.976 -8.879 1.00 96.75 811 ASN A C 1
ATOM 6311 O O . ASN A 1 811 ? 19.120 -13.124 -8.421 1.00 96.75 811 ASN A O 1
ATOM 6315 N N . THR A 1 812 ? 17.490 -11.754 -9.098 1.00 96.81 812 THR A N 1
ATOM 6316 C CA . THR A 1 812 ? 18.242 -10.509 -8.858 1.00 96.81 812 THR A CA 1
ATOM 6317 C C . THR A 1 812 ? 17.578 -9.695 -7.748 1.00 96.81 812 THR A C 1
ATOM 6319 O O . THR A 1 812 ? 16.427 -9.297 -7.929 1.00 96.81 812 THR A O 1
ATOM 6322 N N . PRO A 1 813 ? 18.245 -9.406 -6.614 1.00 94.88 813 PRO A N 1
ATOM 6323 C CA . PRO A 1 813 ? 17.667 -8.602 -5.535 1.00 94.88 813 PRO A CA 1
ATOM 6324 C C . PRO A 1 813 ? 17.458 -7.130 -5.935 1.00 94.88 813 PRO A C 1
ATOM 6326 O O . PRO A 1 813 ? 18.046 -6.636 -6.894 1.00 94.88 813 PRO A O 1
ATOM 6329 N N . GLY A 1 814 ? 16.631 -6.409 -5.173 1.00 96.06 814 GLY A N 1
ATOM 6330 C CA . GLY A 1 814 ? 16.344 -4.987 -5.407 1.00 96.06 814 GLY A CA 1
ATOM 6331 C C . GLY A 1 814 ? 15.306 -4.725 -6.507 1.00 96.06 814 GLY A C 1
ATOM 6332 O O . GLY A 1 814 ? 14.533 -5.616 -6.878 1.00 96.06 814 GLY A O 1
ATOM 6333 N N . ILE A 1 815 ? 15.287 -3.484 -7.009 1.00 98.44 815 ILE A N 1
ATOM 6334 C CA . ILE A 1 815 ? 14.361 -3.015 -8.052 1.00 98.44 815 ILE A CA 1
ATOM 6335 C C . ILE A 1 815 ? 14.897 -3.406 -9.434 1.00 98.44 815 ILE A C 1
ATOM 6337 O O . ILE A 1 815 ? 15.939 -2.914 -9.865 1.00 98.44 815 ILE A O 1
ATOM 6341 N N . VAL A 1 816 ? 14.173 -4.258 -10.155 1.00 98.88 816 VAL A N 1
ATOM 6342 C CA . VAL A 1 816 ? 14.552 -4.701 -11.505 1.00 98.88 816 VAL A CA 1
ATOM 6343 C C . VAL A 1 816 ? 13.517 -4.228 -12.515 1.00 98.88 816 VAL A C 1
ATOM 6345 O O . VAL A 1 816 ? 12.326 -4.451 -12.313 1.00 98.88 816 VAL A O 1
ATOM 6348 N N . PHE A 1 817 ? 13.960 -3.615 -13.611 1.00 98.94 817 PHE A N 1
ATOM 6349 C CA . PHE A 1 817 ? 13.107 -3.189 -14.720 1.00 98.94 817 PHE A CA 1
ATOM 6350 C C . PHE A 1 817 ? 13.383 -4.010 -15.982 1.00 98.94 817 PHE A C 1
ATOM 6352 O O . PHE A 1 817 ? 14.542 -4.266 -16.309 1.00 98.94 817 PHE A O 1
ATOM 6359 N N . ILE A 1 818 ? 12.324 -4.392 -16.698 1.00 98.94 818 ILE A N 1
ATOM 6360 C CA . ILE A 1 818 ? 12.381 -5.039 -18.012 1.00 98.94 818 ILE A CA 1
ATOM 6361 C C . ILE A 1 818 ? 11.563 -4.189 -18.991 1.00 98.94 818 ILE A C 1
ATOM 6363 O O . ILE A 1 818 ? 10.332 -4.166 -18.920 1.00 98.94 818 ILE A O 1
ATOM 6367 N N . ARG A 1 819 ? 12.243 -3.487 -19.904 1.00 98.88 819 ARG A N 1
ATOM 6368 C CA . ARG A 1 819 ? 11.615 -2.670 -20.956 1.00 98.88 819 ARG A CA 1
ATOM 6369 C C . ARG A 1 819 ? 11.212 -3.554 -22.139 1.00 98.88 819 ARG A C 1
ATOM 6371 O O . ARG A 1 819 ? 12.051 -4.261 -22.687 1.00 98.88 819 ARG A O 1
ATOM 6378 N N . THR A 1 820 ? 9.947 -3.515 -22.557 1.00 98.88 820 THR A N 1
ATOM 6379 C CA . THR A 1 820 ? 9.410 -4.354 -23.644 1.00 98.88 820 THR A CA 1
ATOM 6380 C C . THR A 1 820 ? 8.590 -3.555 -24.665 1.00 98.88 820 THR A C 1
ATOM 6382 O O . THR A 1 820 ? 7.872 -2.609 -24.332 1.00 98.88 820 THR A O 1
ATOM 6385 N N . GLY A 1 821 ? 8.713 -3.925 -25.942 1.00 97.62 821 GLY A N 1
ATOM 6386 C CA . GLY A 1 821 ? 8.140 -3.203 -27.083 1.00 97.62 821 GLY A CA 1
ATOM 6387 C C . GLY A 1 821 ? 6.774 -3.731 -27.531 1.00 97.62 821 GLY A C 1
ATOM 6388 O O . GLY A 1 821 ? 6.403 -4.873 -27.242 1.00 97.62 821 GLY A O 1
ATOM 6389 N N . ARG A 1 822 ? 6.020 -2.897 -28.266 1.00 97.94 822 ARG A N 1
ATOM 6390 C CA . ARG A 1 822 ? 4.751 -3.289 -28.914 1.00 97.94 822 ARG A CA 1
ATOM 6391 C C . ARG A 1 822 ? 4.930 -4.109 -30.207 1.00 97.94 822 ARG A C 1
ATOM 6393 O O . ARG A 1 822 ? 4.171 -5.081 -30.328 1.00 97.94 822 ARG A O 1
ATOM 6400 N N . PRO A 1 823 ? 5.854 -3.758 -31.134 1.00 96.06 823 PRO A N 1
ATOM 6401 C CA . PRO A 1 823 ? 6.085 -4.504 -32.375 1.00 96.06 823 PRO A CA 1
ATOM 6402 C C . PRO A 1 823 ? 6.569 -5.935 -32.143 1.00 96.06 823 PRO A C 1
ATOM 6404 O O . PRO A 1 823 ? 7.126 -6.244 -31.091 1.00 96.06 823 PRO A O 1
ATOM 6407 N N . ALA A 1 824 ? 6.384 -6.789 -33.152 1.00 97.31 824 ALA A N 1
ATOM 6408 C CA . ALA A 1 824 ? 7.014 -8.101 -33.221 1.00 97.31 824 ALA A CA 1
ATOM 6409 C C . ALA A 1 824 ? 8.320 -8.009 -34.020 1.00 97.31 824 ALA A C 1
ATOM 6411 O O . ALA A 1 824 ? 8.299 -7.584 -35.173 1.00 97.31 824 ALA A O 1
ATOM 6412 N N . ASN A 1 825 ? 9.430 -8.423 -33.407 1.00 94.62 825 ASN A N 1
ATOM 6413 C CA . ASN A 1 825 ? 10.764 -8.380 -34.003 1.00 94.62 825 ASN A CA 1
ATOM 6414 C C . ASN A 1 825 ? 11.258 -9.808 -34.310 1.00 94.62 825 ASN A C 1
ATOM 6416 O O . ASN A 1 825 ? 10.867 -10.736 -33.594 1.00 94.62 825 ASN A O 1
ATOM 6420 N N . PRO A 1 826 ? 12.129 -10.009 -35.316 1.00 97.75 826 PRO A N 1
ATOM 6421 C CA . PRO A 1 826 ? 12.756 -11.303 -35.574 1.00 97.75 826 PRO A CA 1
ATOM 6422 C C . PRO A 1 826 ? 13.547 -11.843 -34.374 1.00 97.75 826 PRO A C 1
ATOM 6424 O O . PRO A 1 826 ? 14.286 -11.108 -33.721 1.00 97.75 826 PRO A O 1
ATOM 6427 N N . ILE A 1 827 ? 13.443 -13.147 -34.130 1.00 98.50 827 ILE A N 1
ATOM 6428 C CA . ILE A 1 827 ? 14.318 -13.885 -33.211 1.00 98.50 827 ILE A CA 1
ATOM 6429 C C . ILE A 1 827 ? 15.710 -14.005 -33.837 1.00 98.50 827 ILE A C 1
ATOM 6431 O O . ILE A 1 827 ? 15.841 -14.532 -34.948 1.00 98.50 827 ILE A O 1
ATOM 6435 N N . ILE A 1 828 ? 16.736 -13.542 -33.119 1.00 98.19 828 ILE A N 1
ATOM 6436 C CA . ILE A 1 828 ? 18.127 -13.486 -33.603 1.00 98.19 828 ILE A CA 1
ATOM 6437 C C . ILE A 1 828 ? 19.085 -14.369 -32.800 1.00 98.19 828 ILE A C 1
ATOM 6439 O O . ILE A 1 828 ? 20.051 -14.873 -33.371 1.00 98.19 828 ILE A O 1
ATOM 6443 N N . TYR A 1 829 ? 18.814 -14.606 -31.515 1.00 98.50 829 TYR A N 1
ATOM 6444 C CA . TYR A 1 829 ? 19.654 -15.456 -30.665 1.00 98.50 829 TYR A CA 1
ATOM 6445 C C . TYR A 1 829 ? 19.228 -16.932 -30.732 1.00 98.50 829 TYR A C 1
ATOM 6447 O O . TYR A 1 829 ? 18.088 -17.254 -31.074 1.00 98.50 829 TYR A O 1
ATOM 6455 N N . ASP A 1 830 ? 20.141 -17.853 -30.412 1.00 98.06 830 ASP A N 1
ATOM 6456 C CA . ASP A 1 830 ? 19.788 -19.261 -30.194 1.00 98.06 830 ASP A CA 1
ATOM 6457 C C . ASP A 1 830 ? 19.155 -19.454 -28.810 1.00 98.06 830 ASP A C 1
ATOM 6459 O O . ASP A 1 830 ? 19.492 -18.764 -27.853 1.00 98.06 830 ASP A O 1
ATOM 6463 N N . ASN A 1 831 ? 18.271 -20.441 -28.653 1.00 97.94 831 ASN A N 1
ATOM 6464 C CA . ASN A 1 831 ? 17.596 -20.700 -27.370 1.00 97.94 831 ASN A CA 1
ATOM 6465 C C . ASN A 1 831 ? 18.563 -21.036 -26.208 1.00 97.94 831 ASN A C 1
ATOM 6467 O O . ASN A 1 831 ? 18.236 -20.849 -25.031 1.00 97.94 831 ASN A O 1
ATOM 6471 N N . ASN A 1 832 ? 19.754 -21.542 -26.537 1.00 96.12 832 ASN A N 1
ATOM 6472 C CA . ASN A 1 832 ? 20.844 -21.844 -25.610 1.00 96.12 832 ASN A CA 1
ATOM 6473 C C . ASN A 1 832 ? 21.899 -20.725 -25.503 1.00 96.12 832 ASN A C 1
ATOM 6475 O O . ASN A 1 832 ? 22.937 -20.958 -24.888 1.00 96.12 832 ASN A O 1
ATOM 6479 N N . GLU A 1 833 ? 21.654 -19.546 -26.081 1.00 97.62 833 GLU A N 1
ATOM 6480 C CA . GLU A 1 833 ? 22.490 -18.361 -25.877 1.00 97.62 833 GLU A CA 1
ATOM 6481 C C . GLU A 1 833 ? 22.506 -17.985 -24.386 1.00 97.62 833 GLU A C 1
ATOM 6483 O O . GLU A 1 833 ? 21.455 -17.897 -23.735 1.00 97.62 833 GLU A O 1
ATOM 6488 N N . ASP A 1 834 ? 23.707 -17.786 -23.842 1.00 96.19 834 ASP A N 1
ATOM 6489 C CA . ASP A 1 834 ? 23.907 -17.392 -22.448 1.00 96.19 834 ASP A CA 1
ATOM 6490 C C . ASP A 1 834 ? 23.726 -15.880 -22.275 1.00 96.19 834 ASP A C 1
ATOM 6492 O O . ASP A 1 834 ? 24.177 -15.097 -23.108 1.00 96.19 834 ASP A O 1
ATOM 6496 N N . PHE A 1 835 ? 23.101 -15.445 -21.187 1.00 98.19 835 PHE A N 1
ATOM 6497 C CA . PHE A 1 835 ? 22.825 -14.032 -20.925 1.00 98.19 835 PHE A CA 1
ATOM 6498 C C . PHE A 1 835 ? 23.124 -13.701 -19.467 1.00 98.19 835 PHE A C 1
ATOM 6500 O O . PHE A 1 835 ? 22.718 -14.424 -18.560 1.00 98.19 835 PHE A O 1
ATOM 6507 N N . GLN A 1 836 ? 23.819 -12.585 -19.242 1.00 98.25 836 GLN A N 1
ATOM 6508 C CA . GLN A 1 836 ? 24.306 -12.178 -17.925 1.00 98.25 836 GLN A CA 1
ATOM 6509 C C . GLN A 1 836 ? 24.095 -10.674 -17.718 1.00 98.25 836 GLN A C 1
ATOM 6511 O O . GLN A 1 836 ? 24.107 -9.887 -18.665 1.00 98.25 836 GLN A O 1
ATOM 6516 N N . ILE A 1 837 ? 23.898 -10.261 -16.467 1.00 98.56 837 ILE A N 1
ATOM 6517 C CA . ILE A 1 837 ? 23.685 -8.853 -16.111 1.00 98.56 837 ILE A CA 1
ATOM 6518 C C . ILE A 1 837 ? 24.982 -8.067 -16.321 1.00 98.56 837 ILE A C 1
ATOM 6520 O O . ILE A 1 837 ? 26.035 -8.458 -15.825 1.00 98.56 837 ILE A O 1
ATOM 6524 N N . GLY A 1 838 ? 24.905 -6.943 -17.036 1.00 98.38 838 GLY A N 1
ATOM 6525 C CA . GLY A 1 838 ? 26.073 -6.125 -17.360 1.00 98.38 838 GLY A CA 1
ATOM 6526 C C . GLY A 1 838 ? 26.937 -6.679 -18.490 1.00 98.38 838 GLY A C 1
ATOM 6527 O O . GLY A 1 838 ? 28.061 -6.202 -18.648 1.00 98.38 838 GLY A O 1
ATOM 6528 N N . LYS A 1 839 ? 26.442 -7.662 -19.259 1.00 98.56 839 LYS A N 1
ATOM 6529 C CA . LYS A 1 839 ? 27.139 -8.219 -20.423 1.00 98.56 839 LYS A CA 1
ATOM 6530 C C . LYS A 1 839 ? 26.313 -8.113 -21.698 1.00 98.56 839 LYS A C 1
ATOM 6532 O O . LYS A 1 839 ? 25.232 -8.688 -21.804 1.00 98.56 839 LYS A O 1
ATOM 6537 N N . GLY A 1 840 ? 26.853 -7.353 -22.650 1.00 98.19 840 GLY A N 1
ATOM 6538 C CA . GLY A 1 840 ? 26.242 -7.114 -23.954 1.00 98.19 840 GLY A CA 1
ATOM 6539 C C . GLY A 1 840 ? 26.564 -8.214 -24.965 1.00 98.19 840 GLY A C 1
ATOM 6540 O O . GLY A 1 840 ? 27.349 -9.129 -24.706 1.00 98.19 840 GLY A O 1
ATOM 6541 N N . LYS A 1 841 ? 25.969 -8.105 -26.153 1.00 98.62 841 LYS A N 1
ATOM 6542 C CA . LYS A 1 841 ? 26.160 -9.032 -27.272 1.00 98.62 841 LYS A CA 1
ATOM 6543 C C . LYS A 1 841 ? 26.613 -8.288 -28.515 1.00 98.62 841 LYS A C 1
ATOM 6545 O O . LYS A 1 841 ? 25.988 -7.311 -28.918 1.00 98.62 841 LYS A O 1
ATOM 6550 N N . VAL A 1 842 ? 27.674 -8.778 -29.152 1.00 98.44 842 VAL A N 1
ATOM 6551 C CA . VAL A 1 842 ? 28.036 -8.367 -30.512 1.00 98.44 842 VAL A CA 1
ATOM 6552 C C . VAL A 1 842 ? 27.133 -9.138 -31.468 1.00 98.44 842 VAL A C 1
ATOM 6554 O O . VAL A 1 842 ? 27.215 -10.359 -31.549 1.00 98.44 842 VAL A O 1
ATOM 6557 N N . VAL A 1 843 ? 26.245 -8.427 -32.156 1.00 97.62 843 VAL A N 1
ATOM 6558 C CA . VAL A 1 843 ? 25.254 -9.006 -33.082 1.00 97.62 843 VAL A CA 1
ATOM 6559 C C . VAL A 1 843 ? 25.808 -9.080 -34.510 1.00 97.62 843 VAL A C 1
ATOM 6561 O O . VAL A 1 843 ? 25.371 -9.900 -35.316 1.00 97.62 843 VAL A O 1
ATOM 6564 N N . ARG A 1 844 ? 26.796 -8.236 -34.828 1.00 96.56 844 ARG A N 1
ATOM 6565 C CA . ARG A 1 844 ? 27.529 -8.219 -36.100 1.00 96.56 844 ARG A CA 1
ATOM 6566 C C . ARG A 1 844 ? 28.907 -7.597 -35.891 1.00 96.56 844 ARG A C 1
ATOM 6568 O O . ARG A 1 844 ? 28.997 -6.560 -35.236 1.00 96.56 844 ARG A O 1
ATOM 6575 N N . GLU A 1 845 ? 29.943 -8.179 -36.488 1.00 96.44 845 GLU A N 1
ATOM 6576 C CA . GLU A 1 845 ? 31.247 -7.532 -36.661 1.00 96.44 845 GLU A CA 1
ATOM 6577 C C . GLU A 1 845 ? 32.022 -8.045 -37.884 1.00 96.44 845 GLU A C 1
ATOM 6579 O O . GLU A 1 845 ? 31.733 -9.115 -38.418 1.00 96.44 845 GLU A O 1
ATOM 6584 N N . SER A 1 846 ? 33.008 -7.257 -38.315 1.00 94.88 846 SER A N 1
ATOM 6585 C CA . SER A 1 846 ? 33.997 -7.564 -39.350 1.00 94.88 846 SER A CA 1
ATOM 6586 C C . SER A 1 846 ? 35.318 -6.826 -39.078 1.00 94.88 846 SER A C 1
ATOM 6588 O O . SER A 1 846 ? 35.333 -5.796 -38.401 1.00 94.88 846 SER A O 1
ATOM 6590 N N . ASP A 1 847 ? 36.437 -7.279 -39.648 1.00 92.56 847 ASP A N 1
ATOM 6591 C CA . ASP A 1 847 ? 37.720 -6.558 -39.525 1.00 92.56 847 ASP A CA 1
ATOM 6592 C C . ASP A 1 847 ? 37.703 -5.169 -40.193 1.00 92.56 847 ASP A C 1
ATOM 6594 O O . ASP A 1 847 ? 38.502 -4.300 -39.848 1.00 92.56 847 ASP A O 1
ATOM 6598 N N . ASN A 1 848 ? 36.750 -4.929 -41.099 1.00 92.69 848 ASN A N 1
ATOM 6599 C CA . ASN A 1 848 ? 36.584 -3.660 -41.803 1.00 92.69 848 ASN A CA 1
ATOM 6600 C C . ASN A 1 848 ? 35.746 -2.627 -41.024 1.00 92.69 848 ASN A C 1
ATOM 6602 O O . ASN A 1 848 ? 35.562 -1.521 -41.530 1.00 92.69 848 ASN A O 1
ATOM 6606 N N . ASP A 1 849 ? 35.203 -2.954 -39.842 1.00 95.12 849 ASP A N 1
ATOM 6607 C CA . ASP A 1 849 ? 34.220 -2.110 -39.143 1.00 95.12 849 ASP A CA 1
ATOM 6608 C C . ASP A 1 849 ? 34.723 -0.675 -38.891 1.00 95.12 849 ASP A C 1
ATOM 6610 O O . ASP A 1 849 ? 35.725 -0.426 -38.218 1.00 95.12 849 ASP A O 1
ATOM 6614 N N . ASN A 1 850 ? 33.977 0.305 -39.397 1.00 92.06 850 ASN A N 1
ATOM 6615 C CA . ASN A 1 850 ? 34.297 1.726 -39.296 1.00 92.06 850 ASN A CA 1
ATOM 6616 C C . ASN A 1 850 ? 33.491 2.449 -38.212 1.00 92.06 850 ASN A C 1
ATOM 6618 O O . ASN A 1 850 ? 33.836 3.567 -37.839 1.00 92.06 850 ASN A O 1
ATOM 6622 N N . ILE A 1 851 ? 32.413 1.854 -37.710 1.00 94.56 851 ILE A N 1
ATOM 6623 C CA . ILE A 1 851 ? 31.576 2.449 -36.668 1.00 94.56 851 ILE A CA 1
ATOM 6624 C C . ILE A 1 851 ? 31.006 1.363 -35.758 1.00 94.56 851 ILE A C 1
ATOM 6626 O O . ILE A 1 851 ? 30.764 0.239 -36.194 1.00 94.56 851 ILE A O 1
ATOM 6630 N N . LEU A 1 852 ? 30.803 1.703 -34.488 1.00 97.81 852 LEU A N 1
ATOM 6631 C CA . LEU A 1 852 ? 30.074 0.896 -33.523 1.00 97.81 852 LEU A CA 1
ATOM 6632 C C . LEU A 1 852 ? 28.661 1.469 -33.383 1.00 97.81 852 LEU A C 1
ATOM 6634 O O . LEU A 1 852 ? 28.481 2.572 -32.863 1.00 97.81 852 LEU A O 1
ATOM 6638 N N . LEU A 1 853 ? 27.671 0.713 -33.844 1.00 97.94 853 LEU A N 1
ATOM 6639 C CA . LEU A 1 853 ? 26.256 0.976 -33.619 1.00 97.94 853 LEU A CA 1
ATOM 6640 C C . LEU A 1 853 ? 25.813 0.289 -32.324 1.00 97.94 853 LEU A C 1
ATOM 6642 O O . LEU A 1 853 ? 26.132 -0.878 -32.094 1.00 97.94 853 LEU A O 1
ATOM 6646 N N . ILE A 1 854 ? 25.058 0.998 -31.488 1.00 98.69 854 ILE A N 1
ATOM 6647 C CA . ILE A 1 854 ? 24.480 0.450 -30.256 1.00 98.69 854 ILE A CA 1
ATOM 6648 C C . ILE A 1 854 ? 22.979 0.738 -30.253 1.00 98.69 854 ILE A C 1
ATOM 6650 O O . ILE A 1 854 ? 22.572 1.899 -30.231 1.00 98.69 854 ILE A O 1
ATOM 6654 N N . GLY A 1 855 ? 22.163 -0.315 -30.271 1.00 97.81 855 GLY A N 1
ATOM 6655 C CA . GLY A 1 855 ? 20.699 -0.236 -30.258 1.00 97.81 855 GLY A CA 1
ATOM 6656 C C . GLY A 1 855 ? 20.096 -1.350 -29.406 1.00 97.81 855 GLY A C 1
ATOM 6657 O O . GLY A 1 855 ? 20.770 -2.331 -29.111 1.00 97.81 855 GLY A O 1
ATOM 6658 N N . ALA A 1 856 ? 18.842 -1.192 -28.985 1.00 98.31 856 ALA A N 1
ATOM 6659 C CA . ALA A 1 856 ? 18.155 -2.138 -28.103 1.00 98.31 856 ALA A CA 1
ATOM 6660 C C . ALA A 1 856 ? 16.644 -2.128 -28.368 1.00 98.31 856 ALA A C 1
ATOM 6662 O O . ALA A 1 856 ? 16.075 -1.097 -28.750 1.00 98.31 856 ALA A O 1
ATOM 6663 N N . GLY A 1 857 ? 15.973 -3.264 -28.176 1.00 97.56 857 GLY A N 1
ATOM 6664 C CA . GLY A 1 857 ? 14.568 -3.380 -28.565 1.00 97.56 857 GLY A CA 1
ATOM 6665 C C . GLY A 1 857 ? 14.412 -3.213 -30.076 1.00 97.56 857 GLY A C 1
ATOM 6666 O O . GLY A 1 857 ? 15.144 -3.817 -30.855 1.00 97.56 857 GLY A O 1
ATOM 6667 N N . VAL A 1 858 ? 13.483 -2.352 -30.502 1.00 94.69 858 VAL A N 1
ATOM 6668 C CA . VAL A 1 858 ? 13.252 -2.060 -31.929 1.00 94.69 858 VAL A CA 1
ATOM 6669 C C . VAL A 1 858 ? 14.484 -1.463 -32.627 1.00 94.69 858 VAL A C 1
ATOM 6671 O O . VAL A 1 858 ? 14.765 -1.812 -33.771 1.00 94.69 858 VAL A O 1
ATOM 6674 N N . THR A 1 859 ? 15.276 -0.620 -31.950 1.00 97.00 859 THR A N 1
ATOM 6675 C CA . THR A 1 859 ? 16.376 0.104 -32.613 1.00 97.00 859 THR A CA 1
ATOM 6676 C C . THR A 1 859 ? 17.578 -0.775 -32.931 1.00 97.00 859 THR A C 1
ATOM 6678 O O . THR A 1 859 ? 18.360 -0.412 -33.804 1.00 97.00 859 THR A O 1
ATOM 6681 N N . LEU A 1 860 ? 17.705 -1.955 -32.313 1.00 98.19 860 LEU A N 1
ATOM 6682 C CA . LEU A 1 860 ? 18.704 -2.943 -32.726 1.00 98.19 860 LEU A CA 1
ATOM 6683 C C . LEU A 1 860 ? 18.473 -3.385 -34.181 1.00 98.19 860 LEU A C 1
ATOM 6685 O O . LEU A 1 860 ? 19.418 -3.475 -34.961 1.00 98.19 860 LEU A O 1
ATOM 6689 N N . PHE A 1 861 ? 17.216 -3.606 -34.567 1.00 95.94 861 PHE A N 1
ATOM 6690 C CA . PHE A 1 861 ? 16.853 -4.044 -35.917 1.00 95.94 861 PHE A CA 1
ATOM 6691 C C . PHE A 1 861 ? 17.018 -2.918 -36.939 1.00 95.94 861 PHE A C 1
ATOM 6693 O O . PHE A 1 861 ? 17.441 -3.176 -38.064 1.00 95.94 861 PHE A O 1
ATOM 6700 N N . GLU A 1 862 ? 16.789 -1.666 -36.539 1.00 92.88 862 GLU A N 1
ATOM 6701 C CA . GLU A 1 862 ? 17.126 -0.506 -37.372 1.00 92.88 862 GLU A CA 1
ATOM 6702 C C . GLU A 1 862 ? 18.648 -0.337 -37.533 1.00 92.88 862 GLU A C 1
ATOM 6704 O O . GLU A 1 862 ? 19.108 -0.054 -38.636 1.00 92.88 862 GLU A O 1
ATOM 6709 N N . CYS A 1 863 ? 19.455 -0.614 -36.498 1.00 94.12 863 CYS A N 1
ATOM 6710 C CA . CYS A 1 863 ? 20.919 -0.682 -36.620 1.00 94.12 863 CYS A CA 1
ATOM 6711 C C . CYS A 1 863 ? 21.384 -1.798 -37.574 1.00 94.12 863 CYS A C 1
ATOM 6713 O O . CYS A 1 863 ? 22.346 -1.593 -38.312 1.00 94.12 863 CYS A O 1
ATOM 6715 N N . ILE A 1 864 ? 20.705 -2.954 -37.602 1.00 93.69 864 ILE A N 1
ATOM 6716 C CA . ILE A 1 864 ? 20.996 -4.042 -38.554 1.00 93.69 864 ILE A CA 1
ATOM 6717 C C . ILE A 1 864 ? 20.714 -3.584 -39.993 1.00 93.69 864 ILE A C 1
ATOM 6719 O O . ILE A 1 864 ? 21.622 -3.629 -40.821 1.00 93.69 864 ILE A O 1
ATOM 6723 N N . LYS A 1 865 ? 19.515 -3.046 -40.271 1.00 90.12 865 LYS A N 1
ATOM 6724 C CA . LYS A 1 865 ? 19.168 -2.497 -41.598 1.00 90.12 865 LYS A CA 1
ATOM 6725 C C . LYS A 1 865 ? 20.121 -1.378 -42.029 1.00 90.12 865 LYS A C 1
ATOM 6727 O O . LYS A 1 865 ? 20.526 -1.325 -43.186 1.00 90.12 865 LYS A O 1
ATOM 6732 N N . ALA A 1 866 ? 20.494 -0.492 -41.103 1.00 87.12 866 ALA A N 1
ATOM 6733 C CA . ALA A 1 866 ? 21.441 0.584 -41.370 1.00 87.12 866 ALA A CA 1
ATOM 6734 C C . ALA A 1 866 ? 22.833 0.041 -41.724 1.00 87.12 866 ALA A C 1
ATOM 6736 O O . ALA A 1 866 ? 23.457 0.554 -42.645 1.00 87.12 866 ALA A O 1
ATOM 6737 N N . ALA A 1 867 ? 23.305 -1.015 -41.055 1.00 89.19 867 ALA A N 1
ATOM 6738 C CA . ALA A 1 867 ? 24.566 -1.672 -41.397 1.00 89.19 867 ALA A CA 1
ATOM 6739 C C . ALA A 1 867 ? 24.514 -2.402 -42.752 1.00 89.19 867 ALA A C 1
ATOM 6741 O O . ALA A 1 867 ? 25.518 -2.418 -43.459 1.00 89.19 867 ALA A O 1
ATOM 6742 N N . ASP A 1 868 ? 23.369 -2.983 -43.130 1.00 87.81 868 ASP A N 1
ATOM 6743 C CA . ASP A 1 868 ? 23.165 -3.571 -44.463 1.00 87.81 868 ASP A CA 1
ATOM 6744 C C . ASP A 1 868 ? 23.193 -2.503 -45.569 1.00 87.81 868 ASP A C 1
ATOM 6746 O O . ASP A 1 868 ? 23.840 -2.697 -46.596 1.00 87.81 868 ASP A O 1
ATOM 6750 N N . ALA A 1 869 ? 22.555 -1.350 -45.342 1.00 85.44 869 ALA A N 1
ATOM 6751 C CA . ALA A 1 869 ? 22.579 -0.225 -46.276 1.00 85.44 869 ALA A CA 1
ATOM 6752 C C . ALA A 1 869 ? 23.976 0.415 -46.388 1.00 85.44 869 ALA A C 1
ATOM 6754 O O . ALA A 1 869 ? 24.483 0.599 -47.491 1.00 85.44 869 ALA A O 1
ATOM 6755 N N . LEU A 1 870 ? 24.632 0.697 -45.256 1.00 82.88 870 LEU A N 1
ATOM 6756 C CA . LEU A 1 870 ? 25.969 1.301 -45.214 1.00 82.88 870 LEU A CA 1
ATOM 6757 C C . LEU A 1 870 ? 27.040 0.423 -45.880 1.00 82.88 870 LEU A C 1
ATOM 6759 O O . LEU A 1 870 ? 27.963 0.954 -46.498 1.00 82.88 870 LEU A O 1
ATOM 6763 N N . ALA A 1 871 ? 26.898 -0.905 -45.823 1.00 85.38 871 ALA A N 1
ATOM 6764 C CA . ALA A 1 871 ? 27.810 -1.826 -46.496 1.00 85.38 871 ALA A CA 1
ATOM 6765 C C . ALA A 1 871 ? 27.779 -1.694 -48.032 1.00 85.38 871 ALA A C 1
ATOM 6767 O O . ALA A 1 871 ? 28.793 -1.965 -48.674 1.00 85.38 871 ALA A O 1
ATOM 6768 N N . ALA A 1 872 ? 26.666 -1.238 -48.626 1.00 83.94 872 ALA A N 1
ATOM 6769 C CA . ALA A 1 872 ? 26.590 -0.945 -50.061 1.00 83.94 872 ALA A CA 1
ATOM 6770 C C . ALA A 1 872 ? 27.411 0.301 -50.453 1.00 83.94 872 ALA A C 1
ATOM 6772 O O . ALA A 1 872 ? 27.982 0.337 -51.542 1.00 83.94 872 ALA A O 1
ATOM 6773 N N . ASP A 1 873 ? 27.538 1.270 -49.540 1.00 82.62 873 ASP A N 1
ATOM 6774 C CA . ASP A 1 873 ? 28.387 2.463 -49.678 1.00 82.62 873 ASP A CA 1
ATOM 6775 C C . ASP A 1 873 ? 29.834 2.233 -49.173 1.00 82.62 873 ASP A C 1
ATOM 6777 O O . ASP A 1 873 ? 30.625 3.173 -49.062 1.00 82.62 873 ASP A O 1
ATOM 6781 N N . GLY A 1 874 ? 30.203 0.985 -48.849 1.00 84.81 874 GLY A N 1
ATOM 6782 C CA . GLY A 1 874 ? 31.539 0.609 -48.368 1.00 84.81 874 GLY A CA 1
ATOM 6783 C C . GLY A 1 874 ? 31.837 0.967 -46.906 1.00 84.81 874 GLY A C 1
ATOM 6784 O O . GLY A 1 874 ? 32.998 0.933 -46.498 1.00 84.81 874 GLY A O 1
ATOM 6785 N N . VAL A 1 875 ? 30.819 1.309 -46.108 1.00 85.62 875 VAL A N 1
ATOM 6786 C CA . VAL A 1 875 ? 30.948 1.596 -44.671 1.00 85.62 875 VAL A CA 1
ATOM 6787 C C . VAL A 1 875 ? 30.495 0.388 -43.859 1.00 85.62 875 VAL A C 1
ATOM 6789 O O . VAL A 1 875 ? 29.313 0.057 -43.807 1.00 85.62 875 VAL A O 1
ATOM 6792 N N . HIS A 1 876 ? 31.430 -0.261 -43.171 1.00 92.06 876 HIS A N 1
ATOM 6793 C CA . HIS A 1 876 ? 31.124 -1.430 -42.343 1.00 92.06 876 HIS A CA 1
ATOM 6794 C C . HIS A 1 876 ? 30.855 -1.033 -40.886 1.00 92.06 876 HIS A C 1
ATOM 6796 O O . HIS A 1 876 ? 31.397 -0.044 -40.383 1.00 92.06 876 HIS A O 1
ATOM 6802 N N . ALA A 1 877 ? 30.012 -1.801 -40.192 1.00 94.00 877 ALA A N 1
ATOM 6803 C CA . ALA A 1 877 ? 29.525 -1.458 -38.861 1.00 94.00 877 ALA A CA 1
ATOM 6804 C C . ALA A 1 877 ? 29.488 -2.668 -37.915 1.00 94.00 877 ALA A C 1
ATOM 6806 O O . ALA A 1 877 ? 28.797 -3.657 -38.170 1.00 94.00 877 ALA A O 1
ATOM 6807 N N . CYS A 1 878 ? 30.163 -2.520 -36.774 1.00 97.75 878 CYS A N 1
ATOM 6808 C CA . CYS A 1 878 ? 29.978 -3.369 -35.604 1.00 97.75 878 CYS A CA 1
ATOM 6809 C C . CYS A 1 878 ? 28.627 -3.026 -34.962 1.00 97.75 878 CYS A C 1
ATOM 6811 O O . CYS A 1 878 ? 28.294 -1.846 -34.840 1.00 97.75 878 CYS A O 1
ATOM 6813 N N . ILE A 1 879 ? 27.870 -4.020 -34.498 1.00 98.56 879 ILE A N 1
ATOM 6814 C CA . ILE A 1 879 ? 26.587 -3.815 -33.806 1.00 98.56 879 ILE A CA 1
ATOM 6815 C C . ILE A 1 879 ? 26.639 -4.471 -32.429 1.00 98.56 879 ILE A C 1
ATOM 6817 O O . ILE A 1 879 ? 26.920 -5.667 -32.332 1.00 98.56 879 ILE A O 1
ATOM 6821 N N . ILE A 1 880 ? 26.327 -3.707 -31.380 1.00 98.75 880 ILE A N 1
ATOM 6822 C CA . ILE A 1 880 ? 26.135 -4.216 -30.016 1.00 98.75 880 ILE A CA 1
ATOM 6823 C C . ILE A 1 880 ? 24.676 -4.044 -29.577 1.00 98.75 880 ILE A C 1
ATOM 6825 O O . ILE A 1 880 ? 24.129 -2.941 -29.630 1.00 98.75 880 ILE A O 1
ATOM 6829 N N . ASP A 1 881 ? 24.092 -5.130 -29.070 1.00 98.81 881 ASP A N 1
ATOM 6830 C CA . ASP A 1 881 ? 22.940 -5.104 -28.166 1.00 98.81 881 ASP A CA 1
ATOM 6831 C C . ASP A 1 881 ? 23.469 -4.999 -26.720 1.00 98.81 881 ASP A C 1
ATOM 6833 O O . ASP A 1 881 ? 24.214 -5.882 -26.281 1.00 98.81 881 ASP A O 1
ATOM 6837 N N . PRO A 1 882 ? 23.144 -3.939 -25.956 1.00 98.75 882 PRO A N 1
ATOM 6838 C CA . PRO A 1 882 ? 23.556 -3.817 -24.560 1.00 98.75 882 PRO A CA 1
ATOM 6839 C C . PRO A 1 882 ? 23.028 -4.919 -23.635 1.00 98.75 882 PRO A C 1
ATOM 6841 O O . PRO A 1 882 ? 23.667 -5.178 -22.617 1.00 98.75 882 PRO A O 1
ATOM 6844 N N . PHE A 1 883 ? 21.866 -5.512 -23.947 1.00 98.75 883 PHE A N 1
ATOM 6845 C CA . PHE A 1 883 ? 21.020 -6.353 -23.085 1.00 98.75 883 PHE A CA 1
ATOM 6846 C C . PHE A 1 883 ? 20.558 -5.693 -21.765 1.00 98.75 883 PHE A C 1
ATOM 6848 O O . PHE A 1 883 ? 19.354 -5.606 -21.496 1.00 98.75 883 PHE A O 1
ATOM 6855 N N . THR A 1 884 ? 21.483 -5.165 -20.960 1.00 98.88 884 THR A N 1
ATOM 6856 C CA . THR A 1 884 ? 21.211 -4.306 -19.801 1.00 98.88 884 THR A CA 1
ATOM 6857 C C . THR A 1 884 ? 21.743 -2.887 -20.014 1.00 98.88 884 THR A C 1
ATOM 6859 O O . THR A 1 884 ? 22.905 -2.674 -20.351 1.00 98.88 884 THR A O 1
ATOM 6862 N N . ILE A 1 885 ? 20.894 -1.886 -19.760 1.00 98.81 885 ILE A N 1
ATOM 6863 C CA . ILE A 1 885 ? 21.268 -0.457 -19.783 1.00 98.81 885 ILE A CA 1
ATOM 6864 C C . ILE A 1 885 ? 21.845 -0.023 -18.420 1.00 98.81 885 ILE A C 1
ATOM 6866 O O . ILE A 1 885 ? 22.507 1.011 -18.304 1.00 98.81 885 ILE A O 1
ATOM 6870 N N . LYS A 1 886 ? 21.600 -0.817 -17.368 1.00 98.69 886 LYS A N 1
ATOM 6871 C CA . LYS A 1 886 ? 22.223 -0.677 -16.048 1.00 98.69 886 LYS A CA 1
ATOM 6872 C C . LYS A 1 886 ? 22.320 -2.042 -15.342 1.00 98.69 886 LYS A C 1
ATOM 6874 O O . LYS A 1 886 ? 21.274 -2.660 -15.141 1.00 98.69 886 LYS A O 1
ATOM 6879 N N . PRO A 1 887 ? 23.518 -2.476 -14.908 1.00 98.56 887 PRO A N 1
ATOM 6880 C CA . PRO A 1 887 ? 24.823 -1.994 -15.376 1.00 98.56 887 PRO A CA 1
ATOM 6881 C C . PRO A 1 887 ? 24.953 -2.125 -16.905 1.00 98.56 887 PRO A C 1
ATOM 6883 O O . PRO A 1 887 ? 24.265 -2.935 -17.520 1.00 98.56 887 PRO A O 1
ATOM 6886 N N . ILE A 1 888 ? 25.814 -1.307 -17.512 1.00 98.50 888 ILE A N 1
ATOM 6887 C CA . ILE A 1 888 ? 26.124 -1.349 -18.949 1.00 98.50 888 ILE A CA 1
ATOM 6888 C C . ILE A 1 888 ? 27.546 -1.888 -19.147 1.00 98.50 888 ILE A C 1
ATOM 6890 O O . ILE A 1 888 ? 28.429 -1.608 -18.332 1.00 98.50 888 ILE A O 1
ATOM 6894 N N . ASP A 1 889 ? 27.778 -2.657 -20.210 1.00 98.62 889 ASP A N 1
ATOM 6895 C CA . ASP A 1 889 ? 29.052 -3.350 -20.447 1.00 98.62 889 ASP A CA 1
ATOM 6896 C C . ASP A 1 889 ? 30.158 -2.397 -20.950 1.00 98.62 889 ASP A C 1
ATOM 6898 O O . ASP A 1 889 ? 30.477 -2.347 -22.142 1.00 98.62 889 ASP A O 1
ATOM 6902 N N . LYS A 1 890 ? 30.742 -1.608 -20.031 1.00 98.44 890 LYS A N 1
ATOM 6903 C CA . LYS A 1 890 ? 31.858 -0.684 -20.327 1.00 98.44 890 LYS A CA 1
ATOM 6904 C C . LYS A 1 890 ? 33.014 -1.410 -21.023 1.00 98.44 890 LYS A C 1
ATOM 6906 O O . LYS A 1 890 ? 33.589 -0.857 -21.953 1.00 98.44 890 LYS A O 1
ATOM 6911 N N . GLU A 1 891 ? 33.331 -2.637 -20.615 1.00 98.44 891 GLU A N 1
ATOM 6912 C CA . GLU A 1 891 ? 34.460 -3.408 -21.151 1.00 98.44 891 GLU A CA 1
ATOM 6913 C C . GLU A 1 891 ? 34.264 -3.735 -22.638 1.00 98.44 891 GLU A C 1
ATOM 6915 O O . GLU A 1 891 ? 35.135 -3.436 -23.462 1.00 98.44 891 GLU A O 1
ATOM 6920 N N . LEU A 1 892 ? 33.097 -4.282 -23.002 1.00 98.56 892 LEU A N 1
ATOM 6921 C CA . LEU A 1 892 ? 32.763 -4.594 -24.393 1.00 98.56 892 LEU A CA 1
ATOM 6922 C C . LEU A 1 892 ? 32.661 -3.325 -25.252 1.00 98.56 892 LEU A C 1
ATOM 6924 O O . LEU A 1 892 ? 33.236 -3.268 -26.342 1.00 98.56 892 LEU A O 1
ATOM 6928 N N . ILE A 1 893 ? 31.979 -2.289 -24.753 1.00 98.75 893 ILE A N 1
ATOM 6929 C CA . ILE A 1 893 ? 31.804 -1.026 -25.480 1.00 98.75 893 ILE A CA 1
ATOM 6930 C C . ILE A 1 893 ? 33.165 -0.382 -25.761 1.00 98.75 893 ILE A C 1
ATOM 6932 O O . ILE A 1 893 ? 33.442 -0.036 -26.906 1.00 98.75 893 ILE A O 1
ATOM 6936 N N . VAL A 1 894 ? 34.047 -0.271 -24.762 1.00 98.50 894 VAL A N 1
ATOM 6937 C CA . VAL A 1 894 ? 35.388 0.315 -24.930 1.00 98.50 894 VAL A CA 1
ATOM 6938 C C . VAL A 1 894 ? 36.249 -0.504 -25.894 1.00 98.50 894 VAL A C 1
ATOM 6940 O O . VAL A 1 894 ? 36.908 0.081 -26.758 1.00 98.50 894 VAL A O 1
ATOM 6943 N N . LYS A 1 895 ? 36.226 -1.843 -25.800 1.00 98.00 895 LYS A N 1
ATOM 6944 C CA . LYS A 1 895 ? 36.950 -2.739 -26.719 1.00 98.00 895 LYS A CA 1
ATOM 6945 C C . LYS A 1 895 ? 36.555 -2.476 -28.176 1.00 98.00 895 LYS A C 1
ATOM 6947 O O . LYS A 1 895 ? 37.423 -2.225 -29.013 1.00 98.00 895 LYS A O 1
ATOM 6952 N N . HIS A 1 896 ? 35.259 -2.513 -28.486 1.00 98.19 896 HIS A N 1
ATOM 6953 C CA . HIS A 1 896 ? 34.788 -2.389 -29.869 1.00 98.19 896 HIS A CA 1
ATOM 6954 C C . HIS A 1 896 ? 34.835 -0.934 -30.361 1.00 98.19 896 HIS A C 1
ATOM 6956 O O . HIS A 1 896 ? 35.187 -0.700 -31.514 1.00 98.19 896 HIS A O 1
ATOM 6962 N N . ALA A 1 897 ? 34.629 0.055 -29.484 1.00 97.62 897 ALA A N 1
ATOM 6963 C CA . ALA A 1 897 ? 34.841 1.466 -29.804 1.00 97.62 897 ALA A CA 1
ATOM 6964 C C . ALA A 1 897 ? 36.290 1.755 -30.216 1.00 97.62 897 ALA A C 1
ATOM 6966 O O . ALA A 1 897 ? 36.511 2.452 -31.206 1.00 97.62 897 ALA A O 1
ATOM 6967 N N . LYS A 1 898 ? 37.281 1.196 -29.506 1.00 96.25 898 LYS A N 1
ATOM 6968 C CA . LYS A 1 898 ? 38.699 1.298 -29.888 1.00 96.25 898 LYS A CA 1
ATOM 6969 C C . LYS A 1 898 ? 38.969 0.591 -31.221 1.00 96.25 898 LYS A C 1
ATOM 6971 O O . LYS A 1 898 ? 39.598 1.198 -32.085 1.00 96.25 898 LYS A O 1
ATOM 6976 N N . ARG A 1 899 ? 38.423 -0.618 -31.432 1.00 96.19 899 ARG A N 1
ATOM 6977 C CA . ARG A 1 899 ? 38.573 -1.389 -32.686 1.00 96.19 899 ARG A CA 1
ATOM 6978 C C . ARG A 1 899 ? 38.130 -0.607 -33.931 1.00 96.19 899 ARG A C 1
ATOM 6980 O O . ARG A 1 899 ? 38.855 -0.600 -34.916 1.00 96.19 899 ARG A O 1
ATOM 6987 N N . VAL A 1 900 ? 37.006 0.114 -33.870 1.00 95.25 900 VAL A N 1
ATOM 6988 C CA . VAL A 1 900 ? 36.475 0.896 -35.011 1.00 95.25 900 VAL A CA 1
ATOM 6989 C C . VAL A 1 900 ? 37.092 2.300 -35.173 1.00 95.25 900 VAL A C 1
ATOM 6991 O O . VAL A 1 900 ? 36.655 3.087 -36.021 1.00 95.25 900 VAL A O 1
ATOM 6994 N N . GLY A 1 901 ? 38.096 2.662 -34.365 1.00 93.94 901 GLY A N 1
ATOM 6995 C CA . GLY A 1 901 ? 38.758 3.974 -34.410 1.00 93.94 901 GLY A CA 1
ATOM 6996 C C . GLY A 1 901 ? 38.065 5.082 -33.603 1.00 93.94 901 GLY A C 1
ATOM 6997 O O . GLY A 1 901 ? 38.123 6.248 -33.988 1.00 93.94 901 GLY A O 1
ATOM 6998 N N . GLY A 1 902 ? 37.386 4.732 -32.507 1.00 95.06 902 GLY A N 1
ATOM 6999 C CA . GLY A 1 902 ? 36.801 5.674 -31.543 1.00 95.06 902 GLY A CA 1
ATOM 7000 C C . GLY A 1 902 ? 35.412 6.206 -31.911 1.00 95.06 902 GLY A C 1
ATOM 7001 O O . GLY A 1 902 ? 35.075 7.334 -31.556 1.00 95.06 902 GLY A O 1
ATOM 7002 N N . ARG A 1 903 ? 34.609 5.445 -32.663 1.00 95.62 903 ARG A N 1
ATOM 7003 C CA . ARG A 1 903 ? 33.406 5.953 -33.352 1.00 95.62 903 ARG A CA 1
ATOM 7004 C C . ARG A 1 903 ? 32.149 5.207 -32.909 1.00 95.62 903 ARG A C 1
ATOM 7006 O O . ARG A 1 903 ? 31.925 4.091 -33.365 1.00 95.62 903 ARG A O 1
ATOM 7013 N N . ILE A 1 904 ? 31.338 5.816 -32.039 1.00 97.44 904 ILE A N 1
ATOM 7014 C CA . ILE A 1 904 ? 30.104 5.214 -31.506 1.00 97.44 904 ILE A CA 1
ATOM 7015 C C . ILE A 1 904 ? 28.872 6.028 -31.922 1.00 97.44 904 ILE A C 1
ATOM 7017 O O . ILE A 1 904 ? 28.833 7.246 -31.729 1.00 97.44 904 ILE A O 1
ATOM 7021 N N . LEU A 1 905 ? 27.845 5.342 -32.424 1.00 96.38 905 LEU A N 1
ATOM 7022 C CA . LEU A 1 905 ? 26.498 5.876 -32.618 1.00 96.38 905 LEU A CA 1
ATOM 7023 C C . LEU A 1 905 ? 25.503 5.043 -31.801 1.00 96.38 905 LEU A C 1
ATOM 7025 O O . LEU A 1 905 ? 25.298 3.862 -32.077 1.00 96.38 905 LEU A O 1
ATOM 7029 N N . THR A 1 906 ? 24.881 5.653 -30.796 1.00 97.88 906 THR A N 1
ATOM 7030 C CA . THR A 1 906 ? 23.740 5.062 -30.091 1.00 97.88 906 THR A CA 1
ATOM 7031 C C . THR A 1 906 ? 22.441 5.413 -30.812 1.00 97.88 906 THR A C 1
ATOM 7033 O O . THR A 1 906 ? 22.301 6.512 -31.350 1.00 97.88 906 THR A O 1
ATOM 7036 N N . VAL A 1 907 ? 21.486 4.486 -30.837 1.00 95.81 907 VAL A N 1
ATOM 7037 C CA . VAL A 1 907 ? 20.166 4.674 -31.454 1.00 95.81 907 VAL A CA 1
ATOM 7038 C C . VAL A 1 907 ? 19.107 4.147 -30.495 1.00 95.81 907 VAL A C 1
ATOM 7040 O O . VAL A 1 907 ? 19.120 2.965 -30.150 1.00 95.81 907 VAL A O 1
ATOM 7043 N N . GLU A 1 908 ? 18.187 4.998 -30.041 1.00 96.88 908 GLU A N 1
ATOM 7044 C CA . GLU A 1 908 ? 17.223 4.634 -28.998 1.00 96.88 908 GLU A CA 1
ATOM 7045 C C . GLU A 1 908 ? 15.820 5.217 -29.193 1.00 96.88 908 GLU A C 1
ATOM 7047 O O . GLU A 1 908 ? 15.636 6.377 -29.559 1.00 96.88 908 GLU A O 1
ATOM 7052 N N . ASP A 1 909 ? 14.815 4.397 -28.884 1.00 97.38 909 ASP A N 1
ATOM 7053 C CA . ASP A 1 909 ? 13.407 4.797 -28.854 1.00 97.38 909 ASP A CA 1
ATOM 7054 C C . ASP A 1 909 ? 13.040 5.316 -27.444 1.00 97.38 909 ASP A C 1
ATOM 7056 O O . ASP A 1 909 ? 12.343 4.659 -26.662 1.00 97.38 909 ASP A O 1
ATOM 7060 N N . HIS A 1 910 ? 13.671 6.438 -27.079 1.00 98.56 910 HIS A N 1
ATOM 7061 C CA . HIS A 1 910 ? 13.642 7.126 -25.778 1.00 98.56 910 HIS A CA 1
ATOM 7062 C C . HIS A 1 910 ? 14.067 8.607 -25.974 1.00 98.56 910 HIS A C 1
ATOM 7064 O O . HIS A 1 910 ? 14.629 8.958 -27.017 1.00 98.56 910 HIS A O 1
ATOM 7070 N N . TYR A 1 911 ? 13.804 9.496 -25.008 1.00 98.12 911 TYR A N 1
ATOM 7071 C CA . TYR A 1 911 ? 14.346 10.866 -24.996 1.00 98.12 911 TYR A CA 1
ATOM 7072 C C . TYR A 1 911 ? 15.880 10.863 -24.767 1.00 98.12 911 TYR A C 1
ATOM 7074 O O . TYR A 1 911 ? 16.407 9.906 -24.200 1.00 98.12 911 TYR A O 1
ATOM 7082 N N . PRO A 1 912 ? 16.632 11.918 -25.150 1.00 95.31 912 PRO A N 1
ATOM 7083 C CA . PRO A 1 912 ? 18.087 11.973 -24.939 1.00 95.31 912 PRO A CA 1
ATOM 7084 C C . PRO A 1 912 ? 18.509 11.852 -23.465 1.00 95.31 912 PRO A C 1
ATOM 7086 O O . PRO A 1 912 ? 19.478 11.162 -23.148 1.00 95.31 912 PRO A O 1
ATOM 7089 N N . ALA A 1 913 ? 17.788 12.528 -22.567 1.00 97.94 913 ALA A N 1
ATOM 7090 C CA . ALA A 1 913 ? 18.142 12.604 -21.154 1.00 97.94 913 ALA A CA 1
ATOM 7091 C C . ALA A 1 913 ? 17.906 11.261 -20.448 1.00 97.94 913 ALA A C 1
ATOM 7093 O O . ALA A 1 913 ? 16.829 10.674 -20.545 1.00 97.94 913 ALA A O 1
ATOM 7094 N N . GLY A 1 914 ? 18.908 10.776 -19.718 1.00 97.25 914 GLY A N 1
ATOM 7095 C CA . GLY A 1 914 ? 18.865 9.523 -18.972 1.00 97.25 914 GLY A CA 1
ATOM 7096 C C . GLY A 1 914 ? 18.782 8.245 -19.819 1.00 97.25 914 GLY A C 1
ATOM 7097 O O . GLY A 1 914 ? 18.588 7.174 -19.240 1.00 97.25 914 GLY A O 1
ATOM 7098 N N . GLY A 1 915 ? 18.944 8.328 -21.141 1.00 97.19 915 GLY A N 1
ATOM 7099 C CA . GLY A 1 915 ? 18.842 7.199 -22.069 1.00 97.19 915 GLY A CA 1
ATOM 7100 C C . GLY A 1 915 ? 20.083 6.295 -22.168 1.00 97.19 915 GLY A C 1
ATOM 7101 O O . GLY A 1 915 ? 21.018 6.354 -21.359 1.00 97.19 915 GLY A O 1
ATOM 7102 N N . ILE A 1 916 ? 20.098 5.462 -23.211 1.00 98.62 916 ILE A N 1
ATOM 7103 C CA . ILE A 1 916 ? 21.222 4.616 -23.635 1.00 98.62 916 ILE A CA 1
ATOM 7104 C C . ILE A 1 916 ? 22.419 5.490 -24.034 1.00 98.62 916 ILE A C 1
ATOM 7106 O O . ILE A 1 916 ? 23.548 5.198 -23.645 1.00 98.62 916 ILE A O 1
ATOM 7110 N N . GLY A 1 917 ? 22.191 6.589 -24.757 1.00 98.19 917 GLY A N 1
ATOM 7111 C CA . GLY A 1 917 ? 23.216 7.534 -25.195 1.00 98.19 917 GLY A CA 1
ATOM 7112 C C . GLY A 1 917 ? 24.021 8.122 -24.044 1.00 98.19 917 GLY A C 1
ATOM 7113 O O . GLY A 1 917 ? 25.251 8.129 -24.103 1.00 98.19 917 GLY A O 1
ATOM 7114 N N . GLU A 1 918 ? 23.361 8.535 -22.962 1.00 98.50 918 GLU A N 1
ATOM 7115 C CA . GLU A 1 918 ? 24.049 8.991 -21.749 1.00 98.50 918 GLU A CA 1
ATOM 7116 C C . GLU A 1 918 ? 24.724 7.844 -20.987 1.00 98.50 918 GLU A C 1
ATOM 7118 O O . GLU A 1 918 ? 25.826 8.031 -20.474 1.00 98.50 918 GLU A O 1
ATOM 7123 N N . ALA A 1 919 ? 24.123 6.649 -20.935 1.00 98.62 919 ALA A N 1
ATOM 7124 C CA . ALA A 1 919 ? 24.744 5.481 -20.303 1.00 98.62 919 ALA A CA 1
ATOM 7125 C C . ALA A 1 919 ? 26.066 5.085 -20.988 1.00 98.62 919 ALA A C 1
ATOM 7127 O O . ALA A 1 919 ? 27.072 4.861 -20.316 1.00 98.62 919 ALA A O 1
ATOM 7128 N N . VAL A 1 920 ? 26.076 5.062 -22.323 1.00 98.75 920 VAL A N 1
ATOM 7129 C CA . VAL A 1 920 ? 27.264 4.811 -23.151 1.00 98.75 920 VAL A CA 1
ATOM 7130 C C . VAL A 1 920 ? 28.270 5.956 -23.029 1.00 98.75 920 VAL A C 1
ATOM 7132 O O . VAL A 1 920 ? 29.457 5.698 -22.842 1.00 98.75 920 VAL A O 1
ATOM 7135 N N . SER A 1 921 ? 27.817 7.214 -23.073 1.00 98.44 921 SER A N 1
ATOM 7136 C CA . SER A 1 921 ? 28.696 8.388 -22.936 1.00 98.44 921 SER A CA 1
ATOM 7137 C C . SER A 1 921 ? 29.414 8.413 -21.587 1.00 98.44 921 SER A C 1
ATOM 7139 O O . SER A 1 921 ? 30.618 8.642 -21.550 1.00 98.44 921 SER A O 1
ATOM 7141 N N . ALA A 1 922 ? 28.713 8.104 -20.491 1.00 98.00 922 ALA A N 1
ATOM 7142 C CA . ALA A 1 922 ? 29.318 7.975 -19.167 1.00 98.00 922 ALA A CA 1
ATOM 7143 C C . ALA A 1 922 ? 30.281 6.777 -19.077 1.00 98.00 922 ALA A C 1
ATOM 7145 O O . ALA A 1 922 ? 31.318 6.872 -18.425 1.00 98.00 922 ALA A O 1
ATOM 7146 N N . ALA A 1 923 ? 29.983 5.661 -19.754 1.00 98.12 923 ALA A N 1
ATOM 7147 C CA . ALA A 1 923 ? 30.874 4.504 -19.780 1.00 98.12 923 ALA A CA 1
ATOM 7148 C C . ALA A 1 923 ? 32.218 4.812 -20.466 1.00 98.12 923 ALA A C 1
ATOM 7150 O O . ALA A 1 923 ? 33.250 4.339 -19.994 1.00 98.12 923 ALA A O 1
ATOM 7151 N N . VAL A 1 924 ? 32.236 5.623 -21.530 1.00 98.25 924 VAL A N 1
ATOM 7152 C CA . VAL A 1 924 ? 33.454 5.919 -22.318 1.00 98.25 924 VAL A CA 1
ATOM 7153 C C . VAL A 1 924 ? 34.053 7.312 -22.079 1.00 98.25 924 VAL A C 1
ATOM 7155 O O . VAL A 1 924 ? 34.960 7.705 -22.804 1.00 98.25 924 VAL A O 1
ATOM 7158 N N . ALA A 1 925 ? 33.578 8.065 -21.081 1.00 97.38 925 ALA A N 1
ATOM 7159 C CA . ALA A 1 925 ? 33.974 9.462 -20.855 1.00 97.38 925 ALA A CA 1
ATOM 7160 C C . ALA A 1 925 ? 35.494 9.674 -20.683 1.00 97.38 925 ALA A C 1
ATOM 7162 O O . ALA A 1 925 ? 36.024 10.698 -21.108 1.00 97.38 925 ALA A O 1
ATOM 7163 N N . ASP A 1 926 ? 36.189 8.694 -20.099 1.00 96.06 926 ASP A N 1
ATOM 7164 C CA . ASP A 1 926 ? 37.635 8.732 -19.832 1.00 96.06 926 ASP A CA 1
ATOM 7165 C C . ASP A 1 926 ? 38.497 8.317 -21.048 1.00 96.06 926 ASP A C 1
ATOM 7167 O O . ASP A 1 926 ? 39.726 8.341 -20.988 1.00 96.06 926 ASP A O 1
ATOM 7171 N N . GLU A 1 927 ? 37.876 7.873 -22.147 1.00 97.50 927 GLU A N 1
ATOM 7172 C CA . GLU A 1 927 ? 38.555 7.143 -23.219 1.00 97.50 927 GLU A CA 1
ATOM 7173 C C . GLU A 1 927 ? 39.008 8.056 -24.363 1.00 97.50 927 GLU A C 1
ATOM 7175 O O . GLU A 1 927 ? 38.244 8.425 -25.260 1.00 97.50 927 GLU A O 1
ATOM 7180 N N . ALA A 1 928 ? 40.299 8.394 -24.354 1.00 93.69 928 ALA A N 1
ATOM 7181 C CA . ALA A 1 928 ? 40.915 9.271 -25.343 1.00 93.69 928 ALA A CA 1
ATOM 7182 C C . ALA A 1 928 ? 40.641 8.819 -26.794 1.00 93.69 928 ALA A C 1
ATOM 7184 O O . ALA A 1 928 ? 40.895 7.679 -27.182 1.00 93.69 928 ALA A O 1
ATOM 7185 N N . GLY A 1 929 ? 40.136 9.748 -27.612 1.00 92.38 929 GLY A N 1
ATOM 7186 C CA . GLY A 1 929 ? 39.797 9.517 -29.020 1.00 92.38 929 GLY A CA 1
ATOM 7187 C C . GLY A 1 929 ? 38.404 8.925 -29.268 1.00 92.38 929 GLY A C 1
ATOM 7188 O O . GLY A 1 929 ? 37.930 8.993 -30.405 1.00 92.38 929 GLY A O 1
ATOM 7189 N N . VAL A 1 930 ? 37.715 8.409 -28.243 1.00 96.94 930 VAL A N 1
ATOM 7190 C CA . VAL A 1 930 ? 36.341 7.905 -28.378 1.00 96.94 930 VAL A CA 1
ATOM 7191 C C . VAL A 1 930 ? 35.348 9.069 -28.451 1.00 96.94 930 VAL A C 1
ATOM 7193 O O . VAL A 1 930 ? 35.434 10.045 -27.710 1.00 96.94 930 VAL A O 1
ATOM 7196 N N . ARG A 1 931 ? 34.383 8.973 -29.369 1.00 94.94 931 ARG A N 1
ATOM 7197 C CA . ARG A 1 931 ? 33.282 9.926 -29.543 1.00 94.94 931 ARG A CA 1
ATOM 7198 C C . ARG A 1 931 ? 31.957 9.184 -29.646 1.00 94.94 931 ARG A C 1
ATOM 7200 O O . ARG A 1 931 ? 31.808 8.301 -30.490 1.00 94.94 931 ARG A O 1
ATOM 7207 N N . VAL A 1 932 ? 30.995 9.598 -28.824 1.00 95.75 932 VAL A N 1
ATOM 7208 C CA . VAL A 1 932 ? 29.607 9.121 -28.857 1.00 95.75 932 VAL A CA 1
ATOM 7209 C C . VAL A 1 932 ? 28.727 10.156 -29.546 1.00 95.75 932 VAL A C 1
ATOM 7211 O O . VAL A 1 932 ? 28.796 11.348 -29.243 1.00 95.75 932 VAL A O 1
ATOM 7214 N N . ARG A 1 933 ? 27.879 9.693 -30.460 1.00 93.88 933 ARG A N 1
ATOM 7215 C CA . ARG A 1 933 ? 26.691 10.403 -30.949 1.00 93.88 933 ARG A CA 1
ATOM 7216 C C . ARG A 1 933 ? 25.450 9.590 -30.588 1.00 93.88 933 ARG A C 1
ATOM 7218 O O . ARG A 1 933 ? 25.555 8.381 -30.418 1.00 93.88 933 ARG A O 1
ATOM 7225 N N . SER A 1 934 ? 24.298 10.247 -30.490 1.00 91.69 934 SER A N 1
ATOM 7226 C CA . SER A 1 934 ? 23.012 9.609 -30.191 1.00 91.69 934 SER A CA 1
ATOM 7227 C C . SER A 1 934 ? 21.958 10.053 -31.199 1.00 91.69 934 SER A C 1
ATOM 7229 O O . SER A 1 934 ? 21.847 11.245 -31.489 1.00 91.69 934 SER A O 1
ATOM 7231 N N . LEU A 1 935 ? 21.192 9.091 -31.712 1.00 92.25 935 LEU A N 1
ATOM 7232 C CA . LEU A 1 935 ? 19.914 9.308 -32.377 1.00 92.25 935 LEU A CA 1
ATOM 7233 C C . LEU A 1 935 ? 18.812 8.882 -31.409 1.00 92.25 935 LEU A C 1
ATOM 7235 O O . LEU A 1 935 ? 18.742 7.725 -30.994 1.00 92.25 935 LEU A O 1
ATOM 7239 N N . CYS A 1 936 ? 17.968 9.834 -31.040 1.00 93.62 936 CYS A N 1
ATOM 7240 C CA . CYS A 1 936 ? 16.942 9.677 -30.014 1.00 93.62 936 CYS A CA 1
ATOM 7241 C C . CYS A 1 936 ? 15.690 10.481 -30.387 1.00 93.62 936 CYS A C 1
ATOM 7243 O O . CYS A 1 936 ? 15.669 11.236 -31.368 1.00 93.62 936 CYS A O 1
ATOM 7245 N N . VAL A 1 937 ? 14.628 10.347 -29.596 1.00 94.50 937 VAL A N 1
ATOM 7246 C CA . VAL A 1 937 ? 13.412 11.148 -29.756 1.00 94.50 937 VAL A CA 1
ATOM 7247 C C . VAL A 1 937 ? 13.691 12.553 -29.211 1.00 94.50 937 VAL A C 1
ATOM 7249 O O . VAL A 1 937 ? 13.839 12.731 -28.010 1.00 94.50 937 VAL A O 1
ATOM 7252 N N . THR A 1 938 ? 13.793 13.584 -30.059 1.00 92.06 938 THR A N 1
ATOM 7253 C CA . THR A 1 938 ? 14.231 14.932 -29.608 1.00 92.06 938 THR A CA 1
ATOM 7254 C C . THR A 1 938 ? 13.098 15.870 -29.164 1.00 92.06 938 THR A C 1
ATOM 7256 O O . THR A 1 938 ? 13.307 17.067 -28.973 1.00 92.06 938 THR A O 1
ATOM 7259 N N . GLY A 1 939 ? 11.882 15.350 -28.992 1.00 90.62 939 GLY A N 1
ATOM 7260 C CA . GLY A 1 939 ? 10.731 16.083 -28.463 1.00 90.62 939 GLY A CA 1
ATOM 7261 C C . GLY A 1 939 ? 9.435 15.295 -28.636 1.00 90.62 939 GLY A C 1
ATOM 7262 O O . GLY A 1 939 ? 9.424 14.295 -29.351 1.00 90.62 939 GLY A O 1
ATOM 7263 N N . VAL A 1 940 ? 8.348 15.758 -28.008 1.00 96.19 940 VAL A N 1
ATOM 7264 C CA . VAL A 1 940 ? 7.066 15.029 -27.933 1.00 96.19 940 VAL A CA 1
ATOM 7265 C C . VAL A 1 940 ? 6.635 14.490 -29.317 1.00 96.19 940 VAL A C 1
ATOM 7267 O O . VAL A 1 940 ? 6.668 15.245 -30.302 1.00 96.19 940 VAL A O 1
ATOM 7270 N N . PRO A 1 941 ? 6.293 13.191 -29.426 1.00 95.31 941 PRO A N 1
ATOM 7271 C CA . PRO A 1 941 ? 5.869 12.553 -30.673 1.00 95.31 941 PRO A CA 1
ATOM 7272 C C . PRO A 1 941 ? 4.369 12.784 -30.955 1.00 95.31 941 PRO A C 1
ATOM 7274 O O . PRO A 1 941 ? 3.738 13.687 -30.406 1.00 95.31 941 PRO A O 1
ATOM 7277 N N . ARG A 1 942 ? 3.793 11.990 -31.861 1.00 95.31 942 ARG A N 1
ATOM 7278 C CA . ARG A 1 942 ? 2.382 12.021 -32.278 1.00 95.31 942 ARG A CA 1
ATOM 7279 C C . ARG A 1 942 ? 1.898 10.604 -32.589 1.00 95.31 942 ARG A C 1
ATOM 7281 O O . ARG A 1 942 ? 2.727 9.719 -32.761 1.00 95.31 942 ARG A O 1
ATOM 7288 N N . SER A 1 943 ? 0.590 10.414 -32.724 1.00 97.56 943 SER A N 1
ATOM 7289 C CA . SER A 1 943 ? 0.008 9.202 -33.315 1.00 97.56 943 SER A CA 1
ATOM 7290 C C . SER A 1 943 ? 0.426 9.018 -34.779 1.00 97.56 943 SER A C 1
ATOM 7292 O O . SER A 1 943 ? 0.517 9.992 -35.531 1.00 97.56 943 SER A O 1
ATOM 7294 N N . GLY A 1 944 ? 0.628 7.768 -35.190 1.00 95.56 944 GLY A N 1
ATOM 7295 C CA . GLY A 1 944 ? 0.901 7.357 -36.571 1.00 95.56 944 GLY A CA 1
ATOM 7296 C C . GLY A 1 944 ? 1.369 5.896 -36.632 1.00 95.56 944 GLY A C 1
ATOM 7297 O O . GLY A 1 944 ? 1.556 5.298 -35.577 1.00 95.56 944 GLY A O 1
ATOM 7298 N N . PRO A 1 945 ? 1.576 5.305 -37.821 1.00 95.38 945 PRO A N 1
ATOM 7299 C CA . PRO A 1 945 ? 2.133 3.956 -37.935 1.00 95.38 945 PRO A CA 1
ATOM 7300 C C . PRO A 1 945 ? 3.551 3.864 -37.330 1.00 95.38 945 PRO A C 1
ATOM 7302 O O . PRO A 1 945 ? 4.334 4.799 -37.524 1.00 95.38 945 PRO A O 1
ATOM 7305 N N . PRO A 1 946 ? 3.933 2.756 -36.658 1.00 91.50 946 PRO A N 1
ATOM 7306 C CA . PRO A 1 946 ? 5.227 2.623 -35.980 1.00 91.50 946 PRO A CA 1
ATOM 7307 C C . PRO A 1 946 ? 6.461 2.980 -36.820 1.00 91.50 946 PRO A C 1
ATOM 7309 O O . PRO A 1 946 ? 7.338 3.684 -36.326 1.00 91.50 946 PRO A O 1
ATOM 7312 N N . SER A 1 947 ? 6.523 2.539 -38.084 1.00 88.50 947 SER A N 1
ATOM 7313 C CA . SER A 1 947 ? 7.624 2.868 -39.003 1.00 88.50 947 SER A CA 1
ATOM 7314 C C . SER A 1 947 ? 7.705 4.370 -39.260 1.00 88.50 947 SER A C 1
ATOM 7316 O O . SER A 1 947 ? 8.707 4.990 -38.926 1.00 88.50 947 SER A O 1
ATOM 7318 N N . ALA A 1 948 ? 6.604 4.975 -39.712 1.00 89.25 948 ALA A N 1
ATOM 7319 C CA . ALA A 1 948 ? 6.531 6.405 -40.001 1.00 89.25 948 ALA A CA 1
ATOM 7320 C C . ALA A 1 948 ? 6.895 7.281 -38.786 1.00 89.25 948 ALA A C 1
ATOM 7322 O O . ALA A 1 948 ? 7.446 8.368 -38.951 1.00 89.25 948 ALA A O 1
ATOM 7323 N N . LEU A 1 949 ? 6.622 6.831 -37.554 1.00 89.25 949 LEU A N 1
ATOM 7324 C CA . LEU A 1 949 ? 7.049 7.547 -36.350 1.00 89.25 949 LEU A CA 1
ATOM 7325 C C . LEU A 1 949 ? 8.560 7.460 -36.098 1.00 89.25 949 LEU A C 1
ATOM 7327 O O . LEU A 1 949 ? 9.140 8.468 -35.684 1.00 89.25 949 LEU A O 1
ATOM 7331 N N . LEU A 1 950 ? 9.193 6.313 -36.364 1.00 87.56 950 LEU A N 1
ATOM 7332 C CA . LEU A 1 950 ? 10.651 6.150 -36.314 1.00 87.56 950 LEU A CA 1
ATOM 7333 C C . LEU A 1 950 ? 11.330 6.968 -37.426 1.00 87.56 950 LEU A C 1
ATOM 7335 O O . LEU A 1 950 ? 12.245 7.742 -37.135 1.00 87.56 950 LEU A O 1
ATOM 7339 N N . ASP A 1 951 ? 10.814 6.894 -38.657 1.00 82.62 951 ASP A N 1
ATOM 7340 C CA . ASP A 1 951 ? 11.286 7.659 -39.819 1.00 82.62 951 ASP A CA 1
ATOM 7341 C C . ASP A 1 951 ? 11.255 9.170 -39.532 1.00 82.62 951 ASP A C 1
ATOM 7343 O O . ASP A 1 951 ? 12.258 9.868 -39.695 1.00 82.62 951 ASP A O 1
ATOM 7347 N N . ILE A 1 952 ? 10.139 9.678 -38.989 1.00 81.00 952 ILE A N 1
ATOM 7348 C CA . ILE A 1 952 ? 9.998 11.086 -38.581 1.00 81.00 952 ILE A CA 1
ATOM 7349 C C . ILE A 1 952 ? 11.013 11.479 -37.496 1.00 81.00 952 ILE A C 1
ATOM 7351 O O . ILE A 1 952 ? 11.457 12.631 -37.488 1.00 81.00 952 ILE A O 1
ATOM 7355 N N . GLN A 1 953 ? 11.410 10.574 -36.588 1.00 78.19 953 GLN A N 1
ATOM 7356 C CA . GLN A 1 953 ? 12.466 10.887 -35.617 1.00 78.19 953 GLN A CA 1
ATOM 7357 C C . GLN A 1 953 ? 13.843 10.938 -36.289 1.00 78.19 953 GLN A C 1
ATOM 7359 O O . GLN A 1 953 ? 14.581 11.896 -36.052 1.00 78.19 953 GLN A O 1
ATOM 7364 N N . ALA A 1 954 ? 14.183 9.977 -37.154 1.00 72.19 954 ALA A N 1
ATOM 7365 C CA . ALA A 1 954 ? 15.430 9.998 -37.928 1.00 72.19 954 ALA A CA 1
ATOM 7366 C C . ALA A 1 954 ? 15.537 11.266 -38.803 1.00 72.19 954 ALA A C 1
ATOM 7368 O O . ALA A 1 954 ? 16.597 11.889 -38.895 1.00 72.19 954 ALA A O 1
ATOM 7369 N N . GLU A 1 955 ? 14.410 11.717 -39.359 1.00 72.25 955 GLU A N 1
ATOM 7370 C CA . GLU A 1 955 ? 14.284 12.954 -40.128 1.00 72.25 955 GLU A CA 1
ATOM 7371 C C . GLU A 1 955 ? 14.283 14.255 -39.297 1.00 72.25 955 GLU A C 1
ATOM 7373 O O . GLU A 1 955 ? 14.333 15.345 -39.886 1.00 72.25 955 GLU A O 1
ATOM 7378 N N . ARG A 1 956 ? 14.273 14.234 -37.956 1.00 74.06 956 ARG A N 1
ATOM 7379 C CA . ARG A 1 956 ? 14.365 15.496 -37.194 1.00 74.06 956 ARG A CA 1
ATOM 7380 C C . ARG A 1 956 ? 15.668 16.231 -37.501 1.00 74.06 956 ARG A C 1
ATOM 7382 O O . ARG A 1 956 ? 16.711 15.625 -37.737 1.00 74.06 956 ARG A O 1
ATOM 7389 N N . ARG A 1 957 ? 15.617 17.568 -37.500 1.00 61.53 957 ARG A N 1
ATOM 7390 C CA . ARG A 1 957 ? 16.749 18.436 -37.879 1.00 61.53 957 ARG A CA 1
ATOM 7391 C C . ARG A 1 957 ? 17.985 18.172 -37.016 1.00 61.53 957 ARG A C 1
ATOM 7393 O O . ARG A 1 957 ? 19.105 18.297 -37.496 1.00 61.53 957 ARG A O 1
ATOM 7400 N N . GLU A 1 958 ? 17.769 17.804 -35.764 1.00 68.00 958 GLU A N 1
ATOM 7401 C CA . GLU A 1 958 ? 18.781 17.488 -34.761 1.00 68.00 958 GLU A CA 1
ATOM 7402 C C . GLU A 1 958 ? 19.468 16.161 -35.111 1.00 68.00 958 GLU A C 1
ATOM 7404 O O . GLU A 1 958 ? 20.680 16.139 -35.297 1.00 68.00 958 GLU A O 1
ATOM 7409 N N . ASN A 1 959 ? 18.698 15.098 -35.351 1.00 68.25 959 ASN A N 1
ATOM 7410 C CA . ASN A 1 959 ? 19.224 13.796 -35.771 1.00 68.25 959 ASN A CA 1
ATOM 7411 C C . ASN A 1 959 ? 19.906 13.871 -37.154 1.00 68.25 959 ASN A C 1
ATOM 7413 O O . ASN A 1 959 ? 21.026 13.385 -37.313 1.00 68.25 959 ASN A O 1
ATOM 7417 N N . ARG A 1 960 ? 19.330 14.599 -38.125 1.00 68.00 960 ARG A N 1
ATOM 7418 C CA . ARG A 1 960 ? 19.991 14.894 -39.414 1.00 68.00 960 ARG A CA 1
ATOM 7419 C C . ARG A 1 960 ? 21.293 15.687 -39.250 1.00 68.00 960 ARG A C 1
ATOM 7421 O O . ARG A 1 960 ? 22.258 15.401 -39.955 1.00 68.00 960 ARG A O 1
ATOM 7428 N N . ARG A 1 961 ? 21.368 16.637 -38.309 1.00 59.47 961 ARG A N 1
ATOM 7429 C CA . ARG A 1 961 ? 22.618 17.348 -37.976 1.00 59.47 961 ARG A CA 1
ATOM 7430 C C . ARG A 1 961 ? 23.663 16.413 -37.384 1.00 59.47 961 ARG A C 1
ATOM 7432 O O . ARG A 1 961 ? 24.825 16.546 -37.747 1.00 59.47 961 ARG A O 1
ATOM 7439 N N . GLU A 1 962 ? 23.288 15.485 -36.510 1.00 62.47 962 GLU A N 1
ATOM 7440 C CA . GLU A 1 962 ? 24.247 14.555 -35.904 1.00 62.47 962 GLU A CA 1
ATOM 7441 C C . GLU A 1 962 ? 24.709 13.462 -36.881 1.00 62.47 962 GLU A C 1
ATOM 7443 O O . GLU A 1 962 ? 25.879 13.089 -36.843 1.00 62.47 962 GLU A O 1
ATOM 7448 N N . LEU A 1 963 ? 23.880 13.056 -37.850 1.00 64.38 963 LEU A N 1
ATOM 7449 C CA . LEU A 1 963 ? 24.317 12.256 -39.005 1.00 64.38 963 LEU A CA 1
ATOM 7450 C C . LEU A 1 963 ? 25.336 13.022 -39.878 1.00 64.38 963 LEU A C 1
ATOM 7452 O O . LEU A 1 963 ? 26.414 12.504 -40.175 1.00 64.38 963 LEU A O 1
ATOM 7456 N N . GLN A 1 964 ? 25.041 14.283 -40.221 1.00 57.41 964 GLN A N 1
ATOM 7457 C CA . GLN A 1 964 ? 25.915 15.154 -41.030 1.00 57.41 964 GLN A CA 1
ATOM 7458 C C . GLN A 1 964 ? 27.237 15.521 -40.328 1.00 57.41 964 GLN A C 1
ATOM 7460 O O . GLN A 1 964 ? 28.283 15.600 -40.967 1.00 57.41 964 GLN A O 1
ATOM 7465 N N . ARG A 1 965 ? 27.207 15.749 -39.009 1.00 50.97 965 ARG A N 1
ATOM 7466 C CA . ARG A 1 965 ? 28.373 16.102 -38.168 1.00 50.97 965 ARG A CA 1
ATOM 7467 C C . ARG A 1 965 ? 29.098 14.893 -37.577 1.00 50.97 965 ARG A C 1
ATOM 7469 O O . ARG A 1 965 ? 30.133 15.065 -36.932 1.00 50.97 965 ARG A O 1
ATOM 7476 N N . GLY A 1 966 ? 28.507 13.709 -37.702 1.00 47.31 966 GLY A N 1
ATOM 7477 C CA . GLY A 1 966 ? 29.012 12.453 -37.169 1.00 47.31 966 GLY A CA 1
ATOM 7478 C C . GLY A 1 966 ? 30.106 11.898 -38.063 1.00 47.31 966 GLY A C 1
ATOM 7479 O O . GLY A 1 966 ? 31.282 12.157 -37.815 1.00 47.31 966 GLY A O 1
ATOM 7480 N N . PHE A 1 967 ? 29.711 11.125 -39.081 1.00 50.03 967 PHE A N 1
ATOM 7481 C CA . PHE A 1 967 ? 30.656 10.341 -39.886 1.00 50.03 967 PHE A CA 1
ATOM 7482 C C . PHE A 1 967 ? 30.336 10.156 -41.377 1.00 50.03 967 PHE A C 1
ATOM 7484 O O . PHE A 1 967 ? 31.138 9.542 -42.071 1.00 50.03 967 PHE A O 1
ATOM 7491 N N . LEU A 1 968 ? 29.236 10.712 -41.898 1.00 46.00 968 LEU A N 1
ATOM 7492 C CA . LEU A 1 968 ? 28.806 10.486 -43.292 1.00 46.00 968 LEU A CA 1
ATOM 7493 C C . LEU A 1 968 ? 29.073 11.665 -44.245 1.00 46.00 968 LEU A C 1
ATOM 7495 O O . LEU A 1 968 ? 28.638 11.654 -45.388 1.00 46.00 968 LEU A O 1
ATOM 7499 N N . CYS A 1 969 ? 29.823 12.685 -43.817 1.00 37.84 969 CYS A N 1
ATOM 7500 C CA . CYS A 1 969 ? 30.025 13.912 -44.603 1.00 37.84 969 CYS A CA 1
ATOM 7501 C C . CYS A 1 969 ? 30.914 13.744 -45.863 1.00 37.84 969 CYS A C 1
ATOM 7503 O O . CYS A 1 969 ? 31.089 14.696 -46.617 1.00 37.84 969 CYS A O 1
ATOM 7505 N N . SER A 1 970 ? 31.479 12.552 -46.096 1.00 37.31 970 SER A N 1
ATOM 7506 C CA . SER A 1 970 ? 32.273 12.202 -47.287 1.00 37.31 970 SER A CA 1
ATOM 7507 C C . SER A 1 970 ? 31.571 11.239 -48.254 1.00 37.31 970 SER A C 1
ATOM 7509 O O . SER A 1 970 ? 32.170 10.870 -49.261 1.00 37.31 970 SER A O 1
ATOM 7511 N N . LEU A 1 971 ? 30.332 10.823 -47.969 1.00 35.84 971 LEU A N 1
ATOM 7512 C CA . LEU A 1 971 ? 29.531 9.957 -48.836 1.00 35.84 971 LEU A CA 1
ATOM 7513 C C . LEU A 1 971 ? 28.185 10.634 -49.107 1.00 35.84 971 LEU A C 1
ATOM 7515 O O . LEU A 1 971 ? 27.438 10.974 -48.190 1.00 35.84 971 LEU A O 1
ATOM 7519 N N . ALA A 1 972 ? 27.902 10.898 -50.381 1.00 28.48 972 ALA A N 1
ATOM 7520 C CA . ALA A 1 972 ? 26.674 11.568 -50.784 1.00 28.48 972 ALA A CA 1
ATOM 7521 C C . ALA A 1 972 ? 25.475 10.624 -50.625 1.00 28.48 972 ALA A C 1
ATOM 7523 O O . ALA A 1 972 ? 25.536 9.480 -51.059 1.00 28.48 972 ALA A O 1
ATOM 7524 N N . VAL A 1 973 ? 24.366 11.123 -50.071 1.00 31.30 973 VAL A N 1
ATOM 7525 C CA . VAL A 1 973 ? 23.127 10.347 -49.896 1.00 31.30 973 VAL A CA 1
ATOM 7526 C C . VAL A 1 973 ? 22.104 10.711 -50.981 1.00 31.30 973 VAL A C 1
ATOM 7528 O O . VAL A 1 973 ? 21.414 11.724 -50.850 1.00 31.30 973 VAL A O 1
ATOM 7531 N N . PRO A 1 974 ? 21.939 9.879 -52.026 1.00 30.22 974 PRO A N 1
ATOM 7532 C CA . PRO A 1 974 ? 20.724 9.835 -52.837 1.00 30.22 974 PRO A CA 1
ATOM 7533 C C . PRO A 1 974 ? 19.708 8.793 -52.319 1.00 30.22 974 PRO A C 1
ATOM 7535 O O . PRO A 1 974 ? 18.551 8.809 -52.731 1.00 30.22 974 PRO A O 1
ATOM 7538 N N . ALA A 1 975 ? 20.113 7.904 -51.403 1.00 32.44 975 ALA A N 1
ATOM 7539 C CA . ALA A 1 975 ? 19.414 6.665 -51.043 1.00 32.44 975 ALA A CA 1
ATOM 7540 C C . ALA A 1 975 ? 18.159 6.800 -50.141 1.00 32.44 975 ALA A C 1
ATOM 7542 O O . ALA A 1 975 ? 17.724 5.813 -49.556 1.00 32.44 975 ALA A O 1
ATOM 7543 N N . ILE A 1 976 ? 17.540 7.985 -50.037 1.00 32.00 976 ILE A N 1
ATOM 7544 C CA . ILE A 1 976 ? 16.211 8.163 -49.406 1.00 32.00 976 ILE A CA 1
ATOM 7545 C C . ILE A 1 976 ? 15.332 9.080 -50.277 1.00 32.00 976 ILE A C 1
ATOM 7547 O O . ILE A 1 976 ? 14.954 10.183 -49.882 1.00 32.00 976 ILE A O 1
ATOM 7551 N N . ARG A 1 977 ? 15.024 8.636 -51.505 1.00 29.09 977 ARG A N 1
ATOM 7552 C CA . ARG A 1 977 ? 13.985 9.231 -52.370 1.00 29.09 977 ARG A CA 1
ATOM 7553 C C . ARG A 1 977 ? 13.285 8.186 -53.244 1.00 29.09 977 ARG A C 1
ATOM 7555 O O . ARG A 1 977 ? 13.631 8.003 -54.407 1.00 29.09 977 ARG A O 1
ATOM 7562 N N . THR A 1 978 ? 12.231 7.579 -52.707 1.00 30.44 978 THR A N 1
ATOM 7563 C CA . THR A 1 978 ? 11.239 6.801 -53.472 1.00 30.44 978 THR A CA 1
ATOM 7564 C C . THR A 1 978 ? 9.816 7.210 -53.089 1.00 30.44 978 THR A C 1
ATOM 7566 O O . THR A 1 978 ? 9.068 6.460 -52.474 1.00 30.44 978 THR A O 1
ATOM 7569 N N . SER A 1 979 ? 9.422 8.418 -53.495 1.00 28.98 979 SER A N 1
ATOM 7570 C CA . SER A 1 979 ? 8.024 8.863 -53.493 1.00 28.98 979 SER A CA 1
ATOM 7571 C C . SER A 1 979 ? 7.679 9.430 -54.869 1.00 28.98 979 SER A C 1
ATOM 7573 O O . SER A 1 979 ? 8.032 10.563 -55.202 1.00 28.98 979 SER A O 1
ATOM 7575 N N . SER A 1 980 ? 7.038 8.601 -55.685 1.00 27.88 980 SER A N 1
ATOM 7576 C CA . SER A 1 980 ? 6.292 9.042 -56.861 1.00 27.88 980 SER A CA 1
ATOM 7577 C C . SER A 1 980 ? 4.914 9.587 -56.439 1.00 27.88 980 SER A C 1
ATOM 7579 O O . SER A 1 980 ? 4.610 9.649 -55.249 1.00 27.88 980 SER A O 1
ATOM 7581 N N . THR A 1 981 ? 4.106 9.969 -57.429 1.00 28.17 981 THR A N 1
ATOM 7582 C CA . THR A 1 981 ? 2.689 10.365 -57.333 1.00 28.17 981 THR A CA 1
ATOM 7583 C C . THR A 1 981 ? 2.355 11.628 -56.522 1.00 28.17 981 THR A C 1
ATOM 7585 O O . THR A 1 981 ? 2.024 11.573 -55.342 1.00 28.17 981 THR A O 1
ATOM 7588 N N . ASP A 1 982 ? 2.362 12.735 -57.267 1.00 26.78 982 ASP A N 1
ATOM 7589 C CA . ASP A 1 982 ? 1.179 13.566 -57.551 1.00 26.78 982 ASP A CA 1
ATOM 7590 C C . ASP A 1 982 ? 0.673 14.642 -56.570 1.00 26.78 982 ASP A C 1
ATOM 7592 O O . ASP A 1 982 ? 0.711 14.565 -55.344 1.00 26.78 982 ASP A O 1
ATOM 7596 N N . GLU A 1 983 ? 0.179 15.703 -57.209 1.00 26.61 983 GLU A N 1
ATOM 7597 C CA . GLU A 1 983 ? -0.434 16.899 -56.640 1.00 26.61 983 GLU A CA 1
ATOM 7598 C C . GLU A 1 983 ? -1.899 16.633 -56.253 1.00 26.61 983 GLU A C 1
ATOM 7600 O O . GLU A 1 983 ? -2.575 15.898 -56.961 1.00 26.61 983 GLU A O 1
ATOM 7605 N N . PHE A 1 984 ? -2.440 17.328 -55.241 1.00 24.36 984 PHE A N 1
ATOM 7606 C CA . PHE A 1 984 ? -3.759 17.983 -55.371 1.00 24.36 984 PHE A CA 1
ATOM 7607 C C . PHE A 1 984 ? -4.021 19.029 -54.262 1.00 24.36 984 PHE A C 1
ATOM 7609 O O . PHE A 1 984 ? -4.170 18.700 -53.091 1.00 24.36 984 PHE A O 1
ATOM 7616 N N . THR A 1 985 ? -4.104 20.299 -54.683 1.00 24.72 985 THR A N 1
ATOM 7617 C CA . THR A 1 985 ? -4.852 21.453 -54.114 1.00 24.72 985 THR A CA 1
ATOM 7618 C C . THR A 1 985 ? -4.928 21.721 -52.595 1.00 24.72 985 THR A C 1
ATOM 7620 O O . THR A 1 985 ? -5.443 20.939 -51.804 1.00 24.72 985 THR A O 1
ATOM 7623 N N . ALA A 1 986 ? -4.574 22.959 -52.226 1.00 23.16 986 ALA A N 1
ATOM 7624 C CA . ALA A 1 986 ? -4.761 23.574 -50.904 1.00 23.16 986 ALA A CA 1
ATOM 7625 C C . ALA A 1 986 ? -6.229 23.915 -50.546 1.00 23.16 986 ALA A C 1
ATOM 7627 O O . ALA A 1 986 ? -7.071 23.948 -51.433 1.00 23.16 986 ALA A O 1
ATOM 7628 N N . PHE A 1 987 ? -6.491 24.311 -49.285 1.00 21.91 987 PHE A N 1
ATOM 7629 C CA . PHE A 1 987 ? -7.098 25.620 -48.929 1.00 21.91 987 PHE A CA 1
ATOM 7630 C C . PHE A 1 987 ? -6.894 25.951 -47.412 1.00 21.91 987 PHE A C 1
ATOM 7632 O O . PHE A 1 987 ? -6.678 25.017 -46.637 1.00 21.91 987 PHE A O 1
ATOM 7639 N N . PRO A 1 988 ? -6.890 27.233 -46.955 1.00 27.02 988 PRO A N 1
ATOM 7640 C CA . PRO A 1 988 ? -6.433 27.617 -45.598 1.00 27.02 988 PRO A CA 1
ATOM 7641 C C . PRO A 1 988 ? -7.512 28.132 -44.606 1.00 27.02 988 PRO A C 1
ATOM 7643 O O . PRO A 1 988 ? -8.588 28.547 -45.011 1.00 27.02 988 PRO A O 1
ATOM 7646 N N . TYR A 1 989 ? -7.124 28.192 -43.316 1.00 20.89 989 TYR A N 1
ATOM 7647 C CA . TYR A 1 989 ? -7.568 29.083 -42.209 1.00 20.89 989 TYR A CA 1
ATOM 7648 C C . TYR A 1 989 ? -9.054 29.487 -42.029 1.00 20.89 989 TYR A C 1
ATOM 7650 O O . TYR A 1 989 ? -9.600 30.214 -42.848 1.00 20.89 989 TYR A O 1
ATOM 7658 N N . HIS A 1 990 ? -9.588 29.297 -40.805 1.00 20.58 990 HIS A N 1
ATOM 7659 C CA . HIS A 1 990 ? -10.049 30.427 -39.961 1.00 20.58 990 HIS A CA 1
ATOM 7660 C C . HIS A 1 990 ? -10.261 30.057 -38.471 1.00 20.58 990 HIS A C 1
ATOM 7662 O O . HIS A 1 990 ? -10.428 28.891 -38.123 1.00 20.58 990 HIS A O 1
ATOM 7668 N N . MET A 1 991 ? -10.267 31.068 -37.590 1.00 19.97 991 MET A N 1
ATOM 7669 C CA . MET A 1 991 ? -10.679 30.997 -36.170 1.00 19.97 991 MET A CA 1
ATOM 7670 C C . MET A 1 991 ? -11.952 31.839 -35.918 1.00 19.97 991 MET A C 1
ATOM 7672 O O . MET A 1 991 ? -12.199 32.756 -36.700 1.00 19.97 991 MET A O 1
ATOM 7676 N N . VAL A 1 992 ? -12.633 31.600 -34.772 1.00 21.22 992 VAL A N 1
ATOM 7677 C CA . VAL A 1 992 ? -13.189 32.587 -33.785 1.00 21.22 992 VAL A CA 1
ATOM 7678 C C . VAL A 1 992 ? -14.598 32.248 -33.204 1.00 21.22 992 VAL A C 1
ATOM 7680 O O . VAL A 1 992 ? -15.614 32.426 -33.856 1.00 21.22 992 VAL A O 1
ATOM 7683 N N . TYR A 1 993 ? -14.601 31.859 -31.913 1.00 19.75 993 TYR A N 1
ATOM 7684 C CA . TYR A 1 993 ? -15.534 32.154 -30.785 1.00 19.75 993 TYR A CA 1
ATOM 7685 C C . TYR A 1 993 ? -17.034 31.732 -30.690 1.00 19.75 993 TYR A C 1
ATOM 7687 O O . TYR A 1 993 ? -17.883 32.116 -31.478 1.00 19.75 993 TYR A O 1
ATOM 7695 N N . LEU A 1 994 ? -17.321 31.105 -29.528 1.00 19.73 994 LEU A N 1
ATOM 7696 C CA . LEU A 1 994 ? -18.454 31.230 -28.570 1.00 19.73 994 LEU A CA 1
ATOM 7697 C C . LEU A 1 994 ? -19.945 31.304 -28.998 1.00 19.73 994 LEU A C 1
ATOM 7699 O O . LEU A 1 994 ? -20.400 32.305 -29.536 1.00 19.73 994 LEU A O 1
ATOM 7703 N N . GLY A 1 995 ? -20.749 30.414 -28.380 1.00 18.88 995 GLY A N 1
ATOM 7704 C CA . GLY A 1 995 ? -21.937 30.834 -27.601 1.00 18.88 995 GLY A CA 1
ATOM 7705 C C . GLY A 1 995 ? -23.234 30.009 -27.747 1.00 18.88 995 GLY A C 1
ATOM 7706 O O . GLY A 1 995 ? -23.763 29.891 -28.843 1.00 18.88 995 GLY A O 1
ATOM 7707 N N . GLY A 1 996 ? -23.815 29.541 -26.625 1.00 19.67 996 GLY A N 1
ATOM 7708 C CA . GLY A 1 996 ? -25.238 29.132 -26.541 1.00 19.67 996 GLY A CA 1
ATOM 7709 C C . GLY A 1 996 ? -25.543 27.728 -25.978 1.00 19.67 996 GLY A C 1
ATOM 7710 O O . GLY A 1 996 ? -24.899 26.747 -26.329 1.00 19.67 996 GLY A O 1
ATOM 7711 N N . GLN A 1 997 ? -26.557 27.632 -25.105 1.00 20.41 997 GLN A N 1
ATOM 7712 C CA . GLN A 1 997 ? -27.205 26.379 -24.643 1.00 20.41 997 GLN A CA 1
ATOM 7713 C C . GLN A 1 997 ? -28.499 26.132 -25.488 1.00 20.41 997 GLN A C 1
ATOM 7715 O O . GLN A 1 997 ? -28.806 26.965 -26.331 1.00 20.41 997 GLN A O 1
ATOM 7720 N N . MET A 1 998 ? -29.341 25.087 -25.364 1.00 20.14 998 MET A N 1
ATOM 7721 C CA . MET A 1 998 ? -29.733 24.271 -24.198 1.00 20.14 998 MET A CA 1
ATOM 7722 C C . MET A 1 998 ? -30.654 23.077 -24.589 1.00 20.14 998 MET A C 1
ATOM 7724 O O . MET A 1 998 ? -31.409 23.207 -25.544 1.00 20.14 998 MET A O 1
ATOM 7728 N N . MET A 1 999 ? -30.728 22.024 -23.743 1.00 21.50 999 MET A N 1
ATOM 7729 C CA . MET A 1 999 ? -31.784 20.962 -23.687 1.00 21.50 999 MET A CA 1
ATOM 7730 C C . MET A 1 999 ? -31.881 19.983 -24.883 1.00 21.50 999 MET A C 1
ATOM 7732 O O . MET A 1 999 ? -31.513 20.331 -25.992 1.00 21.50 999 MET A O 1
ATOM 7736 N N . ARG A 1 1000 ? -32.406 18.743 -24.793 1.00 23.22 1000 ARG A N 1
ATOM 7737 C CA . ARG A 1 1000 ? -32.813 17.729 -23.757 1.00 23.22 1000 ARG A CA 1
ATOM 7738 C C . ARG A 1 1000 ? -33.014 16.407 -24.577 1.00 23.22 1000 ARG A C 1
ATOM 7740 O O . ARG A 1 1000 ? -33.169 16.510 -25.784 1.00 23.22 1000 ARG A O 1
ATOM 7747 N N . THR A 1 1001 ? -33.103 15.141 -24.139 1.00 24.02 1001 THR A N 1
ATOM 7748 C CA . THR A 1 1001 ? -33.074 14.311 -22.896 1.00 24.02 1001 THR A CA 1
ATOM 7749 C C . THR A 1 1001 ? -32.863 12.839 -23.376 1.00 24.02 1001 THR A C 1
ATOM 7751 O O . THR A 1 1001 ? -33.014 12.608 -24.568 1.00 24.02 1001 THR A O 1
ATOM 7754 N N . LEU A 1 1002 ? -32.610 11.750 -22.629 1.00 22.59 1002 LEU A N 1
ATOM 7755 C CA . LEU A 1 1002 ? -32.542 11.345 -21.201 1.00 22.59 1002 LEU A CA 1
ATOM 7756 C C . LEU A 1 1002 ? -31.191 10.566 -20.998 1.00 22.59 1002 LEU A C 1
ATOM 7758 O O . LEU A 1 1002 ? -30.277 10.839 -21.762 1.00 22.59 1002 LEU A O 1
ATOM 7762 N N . ILE A 1 1003 ? -30.887 9.651 -20.053 1.00 22.36 1003 ILE A N 1
ATOM 7763 C CA . ILE A 1 1003 ? -31.576 8.968 -18.930 1.00 22.36 1003 ILE A CA 1
ATOM 7764 C C . ILE A 1 1003 ? -30.595 8.865 -17.739 1.00 22.36 1003 ILE A C 1
ATOM 7766 O O . ILE A 1 1003 ? -29.504 8.336 -17.931 1.00 22.36 1003 ILE A O 1
ATOM 7770 N N . PRO A 1 1004 ? -30.970 9.289 -16.513 1.00 32.38 1004 PRO A N 1
ATOM 7771 C CA . PRO A 1 1004 ? -30.126 9.094 -15.332 1.00 32.38 1004 PRO A CA 1
ATOM 7772 C C . PRO A 1 1004 ? -30.785 8.292 -14.194 1.00 32.38 1004 PRO A C 1
ATOM 7774 O O . PRO A 1 1004 ? -31.938 8.524 -13.822 1.00 32.38 1004 PRO A O 1
ATOM 7777 N N . ALA A 1 1005 ? -29.996 7.414 -13.569 1.00 23.95 1005 ALA A N 1
ATOM 7778 C CA . ALA A 1 1005 ? -30.253 6.902 -12.222 1.00 23.95 1005 ALA A CA 1
ATOM 7779 C C . ALA A 1 1005 ? -29.804 7.917 -11.142 1.00 23.95 1005 ALA A C 1
ATOM 7781 O O . ALA A 1 1005 ? -29.244 8.976 -11.434 1.00 23.95 1005 ALA A O 1
ATOM 7782 N N . CYS A 1 1006 ? -30.086 7.627 -9.871 1.00 22.98 1006 CYS A N 1
ATOM 7783 C CA . CYS A 1 1006 ? -29.946 8.592 -8.781 1.00 22.98 1006 CYS A CA 1
ATOM 7784 C C . CYS A 1 1006 ? -28.504 8.802 -8.284 1.00 22.98 1006 CYS A C 1
ATOM 7786 O O . CYS A 1 1006 ? -28.032 8.039 -7.451 1.00 22.98 1006 CYS A O 1
ATOM 7788 N N . HIS A 1 1007 ? -27.909 9.951 -8.615 1.00 23.23 1007 HIS A N 1
ATOM 7789 C CA . HIS A 1 1007 ? -26.970 10.639 -7.717 1.00 23.23 1007 HIS A CA 1
ATOM 7790 C C . HIS A 1 1007 ? -27.548 11.980 -7.220 1.00 23.23 1007 HIS A C 1
ATOM 7792 O O . HIS A 1 1007 ? -28.501 12.536 -7.787 1.00 23.23 1007 HIS A O 1
ATOM 7798 N N . ILE A 1 1008 ? -26.992 12.472 -6.110 1.00 26.41 1008 ILE A N 1
ATOM 7799 C CA . ILE A 1 1008 ? -27.203 13.815 -5.556 1.00 26.41 1008 ILE A CA 1
ATOM 7800 C C . ILE A 1 1008 ? -25.815 14.393 -5.296 1.00 26.41 1008 ILE A C 1
ATOM 7802 O O . ILE A 1 1008 ? -25.084 13.875 -4.459 1.00 26.41 1008 ILE A O 1
ATOM 7806 N N . GLN A 1 1009 ? -25.477 15.470 -5.996 1.00 24.17 1009 GLN A N 1
ATOM 7807 C CA . GLN A 1 1009 ? -24.275 16.259 -5.748 1.00 24.17 1009 GLN A CA 1
ATOM 7808 C C . GLN A 1 1009 ? -24.699 17.589 -5.117 1.00 24.17 1009 GLN A C 1
ATOM 7810 O O . GLN A 1 1009 ? -25.790 18.096 -5.396 1.00 24.17 1009 GLN A O 1
ATOM 7815 N N . ILE A 1 1010 ? -23.875 18.128 -4.221 1.00 26.67 1010 ILE A N 1
ATOM 7816 C CA . ILE A 1 1010 ? -24.144 19.383 -3.515 1.00 26.67 1010 ILE A CA 1
ATOM 7817 C C . ILE A 1 1010 ? -22.995 20.332 -3.834 1.00 26.67 1010 ILE A C 1
ATOM 7819 O O . ILE A 1 1010 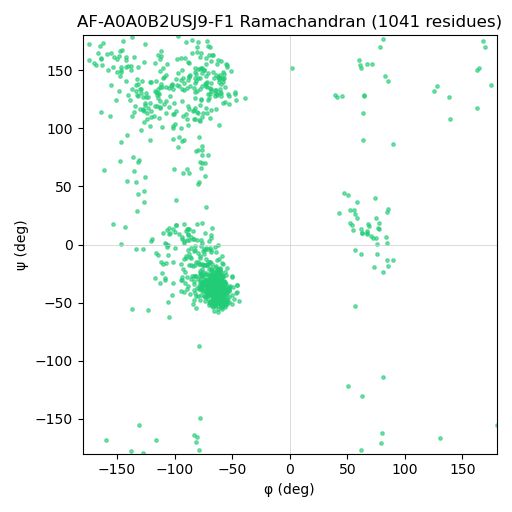? -21.849 20.016 -3.533 1.00 26.67 1010 ILE A O 1
ATOM 7823 N N . LEU A 1 1011 ? -23.321 21.484 -4.414 1.00 25.86 1011 LEU A N 1
ATOM 7824 C CA . LEU A 1 1011 ? -22.457 22.659 -4.387 1.00 25.86 1011 LEU A CA 1
ATOM 7825 C C . LEU A 1 1011 ? -22.926 23.579 -3.258 1.00 25.86 1011 LEU A C 1
ATOM 7827 O O . LEU A 1 1011 ? -24.118 23.625 -2.935 1.00 25.86 1011 LEU A O 1
ATOM 7831 N N . SER A 1 1012 ? -21.972 24.277 -2.657 1.00 26.06 1012 SER A N 1
ATOM 7832 C CA . SER A 1 1012 ? -22.182 25.252 -1.594 1.00 26.06 1012 SER A CA 1
ATOM 7833 C C . SER A 1 1012 ? -21.347 26.486 -1.898 1.00 26.06 1012 SER A C 1
ATOM 7835 O O . SER A 1 1012 ? -20.122 26.407 -1.834 1.00 26.06 1012 SER A O 1
ATOM 7837 N N . ASP A 1 1013 ? -22.005 27.608 -2.164 1.00 26.17 1013 ASP A N 1
ATOM 7838 C CA . ASP A 1 1013 ? -21.359 28.917 -2.172 1.00 26.17 1013 ASP A CA 1
ATOM 7839 C C . ASP A 1 1013 ? -21.619 29.622 -0.839 1.00 26.17 1013 ASP A C 1
ATOM 7841 O O . ASP A 1 1013 ? -22.691 29.495 -0.239 1.00 26.17 1013 ASP A O 1
ATOM 7845 N N . HIS A 1 1014 ? -20.609 30.334 -0.346 1.00 27.59 1014 HIS A N 1
ATOM 7846 C CA . HIS A 1 1014 ? -20.712 31.148 0.859 1.00 27.59 1014 HIS A CA 1
ATOM 7847 C C . HIS A 1 1014 ? -21.344 32.507 0.551 1.00 27.59 1014 HIS A C 1
ATOM 7849 O O . HIS A 1 1014 ? -21.030 33.128 -0.461 1.00 27.59 1014 HIS A O 1
ATOM 7855 N N . CYS A 1 1015 ? -22.095 33.048 1.509 1.00 23.75 1015 CYS A N 1
ATOM 7856 C CA . CYS A 1 1015 ? -21.994 34.472 1.817 1.00 23.75 1015 CYS A CA 1
ATOM 7857 C C . CYS A 1 1015 ? -22.241 34.691 3.315 1.00 23.75 1015 CYS A C 1
ATOM 7859 O O . CYS A 1 1015 ? -23.003 33.953 3.939 1.00 23.75 1015 CYS A O 1
ATOM 7861 N N . SER A 1 1016 ? -21.546 35.664 3.897 1.00 27.38 1016 SER A N 1
ATOM 7862 C CA . SER A 1 1016 ? -21.398 35.834 5.344 1.00 27.38 1016 SER A CA 1
ATOM 7863 C C . SER A 1 1016 ? -22.137 37.052 5.898 1.00 27.38 1016 SER A C 1
ATOM 7865 O O . SER A 1 1016 ? -22.078 38.136 5.321 1.00 27.38 1016 SER A O 1
ATOM 7867 N N . HIS A 1 1017 ? -22.689 36.890 7.097 1.00 25.39 1017 HIS A N 1
ATOM 7868 C CA . HIS A 1 1017 ? -22.960 37.949 8.070 1.00 25.39 1017 HIS A CA 1
ATOM 7869 C C . HIS A 1 1017 ? -22.422 37.453 9.434 1.00 25.39 1017 HIS A C 1
ATOM 7871 O O . HIS A 1 1017 ? -22.300 36.245 9.623 1.00 25.39 1017 HIS A O 1
ATOM 7877 N N . GLU A 1 1018 ? -22.020 38.287 10.394 1.00 27.30 1018 GLU A N 1
ATOM 7878 C CA . GLU A 1 1018 ? -22.230 39.732 10.564 1.00 27.30 1018 GLU A CA 1
ATOM 7879 C C . GLU A 1 1018 ? -20.936 40.457 10.979 1.00 27.30 1018 GLU A C 1
ATOM 7881 O O . GLU A 1 1018 ? -20.059 39.861 11.596 1.00 27.30 1018 GLU A O 1
ATOM 7886 N N . HIS A 1 1019 ? -20.892 41.782 10.800 1.00 26.30 1019 HIS A N 1
ATOM 7887 C CA . HIS A 1 1019 ? -20.567 42.673 11.921 1.00 26.30 1019 HIS A CA 1
ATOM 7888 C C . HIS A 1 1019 ? -21.187 44.065 11.714 1.00 26.30 1019 HIS A C 1
ATOM 7890 O O . HIS A 1 1019 ? -21.470 44.483 10.592 1.00 26.30 1019 HIS A O 1
ATOM 7896 N N . LEU A 1 1020 ? -21.462 44.757 12.822 1.00 27.36 1020 LEU A N 1
ATOM 7897 C CA . LEU A 1 1020 ? -22.236 46.001 12.870 1.00 27.36 1020 LEU A CA 1
ATOM 7898 C C . LEU A 1 1020 ? -21.332 47.240 12.780 1.00 27.36 1020 LEU A C 1
ATOM 7900 O O . LEU A 1 1020 ? -20.319 47.304 13.473 1.00 27.36 1020 LEU A O 1
ATOM 7904 N N . SER A 1 1021 ? -21.775 48.303 12.094 1.00 24.94 1021 SER A N 1
ATOM 7905 C CA . SER A 1 1021 ? -22.301 49.513 12.772 1.00 24.94 1021 SER A CA 1
ATOM 7906 C C . SER A 1 1021 ? -22.410 50.770 11.877 1.00 24.94 1021 SER A C 1
ATOM 7908 O O . SER A 1 1021 ? -21.618 50.969 10.968 1.00 24.94 1021 SER A O 1
ATOM 7910 N N . ARG A 1 1022 ? -23.368 51.645 12.241 1.00 26.39 1022 ARG A N 1
ATOM 7911 C CA . ARG A 1 1022 ? -23.471 53.106 11.973 1.00 26.39 1022 ARG A CA 1
ATOM 7912 C C . ARG A 1 1022 ? -23.608 53.622 10.517 1.00 26.39 1022 ARG A C 1
ATOM 7914 O O . ARG A 1 1022 ? -22.675 53.635 9.730 1.00 26.39 1022 ARG A O 1
ATOM 7921 N N . THR A 1 1023 ? -24.789 54.189 10.256 1.00 25.92 1023 THR A N 1
ATOM 7922 C CA . THR A 1 1023 ? -25.151 55.215 9.242 1.00 25.92 1023 THR A CA 1
ATOM 7923 C C . THR A 1 1023 ? -24.592 56.613 9.605 1.00 25.92 1023 THR A C 1
ATOM 7925 O O . THR A 1 1023 ? -24.117 56.740 10.739 1.00 25.92 1023 THR A O 1
ATOM 7928 N N . PRO A 1 1024 ? -24.712 57.691 8.778 1.00 42.94 1024 PRO A N 1
ATOM 7929 C CA . PRO A 1 1024 ? -25.430 57.887 7.490 1.00 42.94 1024 PRO A CA 1
ATOM 7930 C C . PRO A 1 1024 ? -24.455 58.191 6.300 1.00 42.94 1024 PRO A C 1
ATOM 7932 O O . PRO A 1 1024 ? -23.271 57.919 6.453 1.00 42.94 1024 PRO A O 1
ATOM 7935 N N . ASP A 1 1025 ? -24.809 58.627 5.072 1.00 24.70 1025 ASP A N 1
ATOM 7936 C CA . ASP A 1 1025 ? -25.645 59.787 4.677 1.00 24.70 1025 ASP A CA 1
ATOM 7937 C C . ASP A 1 1025 ? -25.949 59.898 3.145 1.00 24.70 1025 ASP A C 1
ATOM 7939 O O . ASP A 1 1025 ? -25.354 59.200 2.328 1.00 24.70 1025 ASP A O 1
ATOM 7943 N N . VAL A 1 1026 ? -26.832 60.851 2.790 1.00 25.19 1026 VAL A N 1
ATOM 7944 C CA . VAL A 1 1026 ? -27.173 61.452 1.470 1.00 25.19 1026 VAL A CA 1
ATOM 7945 C C . VAL A 1 1026 ? -27.951 60.595 0.438 1.00 25.19 1026 VAL A C 1
ATOM 7947 O O . VAL A 1 1026 ? -28.014 59.372 0.482 1.00 25.19 1026 VAL A O 1
ATOM 7950 N N . SER A 1 1027 ? -28.659 61.290 -0.466 1.00 24.70 1027 SER A N 1
ATOM 7951 C CA . SER A 1 1027 ? -29.738 60.809 -1.349 1.00 24.70 1027 SER A CA 1
ATOM 7952 C C . SER A 1 1027 ? -29.631 61.333 -2.802 1.00 24.70 1027 SER A C 1
ATOM 7954 O O . SER A 1 1027 ? -28.799 62.196 -3.082 1.00 24.70 1027 SER A O 1
ATOM 7956 N N . LYS A 1 1028 ? -30.579 60.904 -3.668 1.00 26.52 1028 LYS A N 1
ATOM 7957 C CA . LYS A 1 1028 ? -30.823 61.272 -5.098 1.00 26.52 1028 LYS A CA 1
ATOM 7958 C C . LYS A 1 1028 ? -29.995 60.459 -6.121 1.00 26.52 1028 LYS A C 1
ATOM 7960 O O . LYS A 1 1028 ? -28.827 60.198 -5.883 1.00 26.52 1028 LYS A O 1
ATOM 7965 N N . GLY A 1 1029 ? -30.534 60.054 -7.283 1.00 24.16 1029 GLY A N 1
ATOM 7966 C CA . GLY A 1 1029 ? -31.894 60.235 -7.836 1.00 24.16 1029 GLY A CA 1
ATOM 7967 C C . GLY A 1 1029 ? -32.074 59.591 -9.236 1.00 24.16 1029 GLY A C 1
ATOM 7968 O O . GLY A 1 1029 ? -31.304 58.704 -9.579 1.00 24.16 1029 GLY A O 1
ATOM 7969 N N . TYR A 1 1030 ? -33.038 60.099 -10.032 1.00 25.12 1030 TYR A N 1
ATOM 7970 C CA . TYR A 1 1030 ? -33.350 59.803 -11.463 1.00 25.12 1030 TYR A CA 1
ATOM 7971 C C . TYR A 1 1030 ? -34.336 58.662 -11.848 1.00 25.12 1030 TYR A C 1
ATOM 7973 O O . TYR A 1 1030 ? -33.955 57.550 -12.189 1.00 25.12 1030 TYR A O 1
ATOM 7981 N N . ASN A 1 1031 ? -35.637 58.997 -11.889 1.00 25.83 1031 ASN A N 1
ATOM 7982 C CA . ASN A 1 1031 ? -36.475 59.222 -13.102 1.00 25.83 1031 ASN A CA 1
ATOM 7983 C C . ASN A 1 1031 ? -35.817 59.019 -14.509 1.00 25.83 1031 ASN A C 1
ATOM 7985 O O . ASN A 1 1031 ? -34.651 59.359 -14.656 1.00 25.83 1031 ASN A O 1
ATOM 7989 N N . VAL A 1 1032 ? -36.493 58.650 -15.627 1.00 27.22 1032 VAL A N 1
ATOM 7990 C CA . VAL A 1 1032 ? -37.923 58.344 -15.945 1.00 27.22 1032 VAL A CA 1
ATOM 7991 C C . VAL A 1 1032 ? -38.075 57.732 -17.373 1.00 27.22 1032 VAL A C 1
ATOM 7993 O O . VAL A 1 1032 ? -37.276 58.066 -18.238 1.00 27.22 1032 VAL A O 1
ATOM 7996 N N . CYS A 1 1033 ? -39.163 56.975 -17.639 1.00 25.30 1033 CYS A N 1
ATOM 7997 C CA . CYS A 1 1033 ? -39.705 56.539 -18.965 1.00 25.30 1033 CYS A CA 1
ATOM 7998 C C . CYS A 1 1033 ? -38.829 55.668 -19.914 1.00 25.30 1033 CYS A C 1
ATOM 8000 O O . CYS A 1 1033 ? -37.613 55.642 -19.814 1.00 25.30 1033 CYS A O 1
ATOM 8002 N N . GLY A 1 1034 ? -39.403 54.926 -20.882 1.00 24.69 1034 GLY A N 1
ATOM 8003 C CA . GLY A 1 1034 ? -40.828 54.602 -21.113 1.00 24.69 1034 GLY A CA 1
ATOM 8004 C C . GLY A 1 1034 ? -41.155 54.094 -22.540 1.00 24.69 1034 GLY A C 1
ATOM 8005 O O . GLY A 1 1034 ? -40.527 54.536 -23.492 1.00 24.69 1034 GLY A O 1
ATOM 8006 N N . ASN A 1 1035 ? -42.193 53.244 -22.665 1.00 26.11 1035 ASN A N 1
ATOM 8007 C CA . ASN A 1 1035 ? -42.843 52.729 -23.901 1.00 26.11 1035 ASN A CA 1
ATOM 8008 C C . ASN A 1 1035 ? -41.983 51.889 -24.893 1.00 26.11 1035 ASN A C 1
ATOM 8010 O O . ASN A 1 1035 ? -40.778 52.058 -24.991 1.00 26.11 1035 ASN A O 1
ATOM 8014 N N . GLY A 1 1036 ? -42.543 50.959 -25.686 1.00 24.75 1036 GLY A N 1
ATOM 8015 C CA . GLY A 1 1036 ? -43.895 50.373 -25.635 1.00 24.75 1036 GLY A CA 1
ATOM 8016 C C . GLY A 1 1036 ? -44.336 49.651 -26.929 1.00 24.75 1036 GLY A C 1
ATOM 8017 O O . GLY A 1 1036 ? -44.539 50.302 -27.945 1.00 24.75 1036 GLY A O 1
ATOM 8018 N N . GLY A 1 1037 ? -44.588 48.331 -26.861 1.00 25.09 1037 GLY A N 1
ATOM 8019 C CA . GLY A 1 1037 ? -45.241 47.530 -27.924 1.00 25.09 1037 GLY A CA 1
ATOM 8020 C C . GLY A 1 1037 ? -44.364 47.128 -29.135 1.00 25.09 1037 GLY A C 1
ATOM 8021 O O . GLY A 1 1037 ? -43.249 47.609 -29.269 1.00 25.09 1037 GLY A O 1
ATOM 8022 N N . HIS A 1 1038 ? -44.800 46.238 -30.045 1.00 26.23 1038 HIS A N 1
ATOM 8023 C CA . HIS A 1 1038 ? -45.877 45.231 -29.950 1.00 26.23 1038 HIS A CA 1
ATOM 8024 C C . HIS A 1 1038 ? -45.784 44.164 -31.082 1.00 26.23 1038 HIS A C 1
ATOM 8026 O O . HIS A 1 1038 ? -45.221 44.437 -32.132 1.00 26.23 1038 HIS A O 1
ATOM 8032 N N . PHE A 1 1039 ? -46.438 43.007 -30.878 1.00 24.34 1039 PHE A N 1
ATOM 8033 C CA . PHE A 1 1039 ? -46.848 41.969 -31.861 1.00 24.34 1039 PHE A CA 1
ATOM 8034 C C . PHE A 1 1039 ? -45.841 41.117 -32.688 1.00 24.34 1039 PHE A C 1
ATOM 8036 O O . PHE A 1 1039 ? -45.109 41.633 -33.515 1.00 24.34 1039 PHE A O 1
ATOM 8043 N N . ARG A 1 1040 ? -46.071 39.783 -32.604 1.00 25.05 1040 ARG A N 1
ATOM 8044 C CA . ARG A 1 1040 ? -46.111 38.737 -33.676 1.00 25.05 1040 ARG A CA 1
ATOM 8045 C C . ARG A 1 1040 ? -44.865 38.451 -34.549 1.00 25.05 1040 ARG A C 1
ATOM 8047 O O . ARG A 1 1040 ? -44.100 39.342 -34.856 1.00 25.05 1040 ARG A O 1
ATOM 8054 N N . SER A 1 1041 ? -44.681 37.257 -35.136 1.00 26.12 1041 SER A N 1
ATOM 8055 C CA . SER A 1 1041 ? -45.028 35.849 -34.801 1.00 26.12 1041 SER A CA 1
ATOM 8056 C C . SER A 1 1041 ? -44.624 34.949 -35.984 1.00 26.12 1041 SER A C 1
ATOM 8058 O O . SER A 1 1041 ? -44.996 35.277 -37.109 1.00 26.12 1041 SER A O 1
ATOM 8060 N N . GLY A 1 1042 ? -44.019 33.782 -35.739 1.00 25.56 1042 GLY A N 1
ATOM 8061 C CA . GLY A 1 1042 ? -43.785 32.745 -36.759 1.00 25.56 1042 GLY A CA 1
ATOM 8062 C C . GLY A 1 1042 ? -42.317 32.326 -36.858 1.00 25.56 1042 GLY A C 1
ATOM 8063 O O . GLY A 1 1042 ? -41.444 33.189 -36.900 1.00 25.56 1042 GLY A O 1
ATOM 8064 N N . GLY A 1 1043 ? -42.074 31.011 -36.876 1.00 27.72 1043 GLY A N 1
ATOM 8065 C CA . GLY A 1 1043 ? -40.766 30.378 -36.673 1.00 27.72 1043 GLY A CA 1
ATOM 8066 C C . GLY A 1 1043 ? -40.834 29.429 -35.486 1.00 27.72 1043 GLY A C 1
ATOM 8067 O O . GLY A 1 1043 ? -40.041 29.631 -34.546 1.00 27.72 1043 GLY A O 1
#

Mean predicted aligned error: 16.44 Å

Nearest PDB structures (foldseek):
  3ooy-assembly1_A  TM=9.761E-01  e=2.281E-71  Homo sapiens
  6rjb-assembly1_B  TM=9.761E-01  e=2.602E-71  Homo sapiens
  6ha3-assembly1_A  TM=9.763E-01  e=8.892E-71  Homo sapiens
  4kxw-assembly1_A  TM=9.762E-01  e=1.209E-70  Homo sapiens
  6yak-assembly1_CCC  TM=9.265E-01  e=5.119E-20  Carboxydothermus hydrogenoformans

InterPro domains:
  IPR005474 Transketolase, N-terminal [PF00456] (362-620)
  IPR005474 Transketolase, N-terminal [cd02012] (365-618)
  IPR005475 Transketolase-like, pyrimidine-binding domain [PF02779] (662-824)
  IPR005475 Transketolase-like, pyrimidine-binding domain [SM00861] (663-827)
  IPR009014 Transketolase C-terminal/Pyruvate-ferredoxin oxidoreductase domain II [G3DSA:3.40.50.920] (838-956)
  IPR009014 Transketolase C-terminal/Pyruvate-ferredoxin oxidoreductase domain II [SSF52922] (834-943)
  IPR019412 IML2-like/Tetratricopeptide repeat protein 39-like [PF10300] (36-94)
  IPR019412 IML2-like/Tetratricopeptide repeat protein 39-like [PF10300] (111-262)
  IPR020826 Transketolase binding site [PS00802] (770-786)
  IPR029061 Thiamin diphosphate-binding fold [SSF52518] (352-623)
  IPR029061 Thiamin diphosphate-binding fold [SSF52518] (652-829)
  IPR033248 Transketolase, C-terminal domain [PF02780] (840-951)
  IPR049557 Transketolase conserved site [PS00801] (368-388)
  IPR051424 Transketolase-like [NF004559] (351-952)
  IPR051424 Transketolase-like [PTHR43195] (351-953)

Sequence (1043 aa):
MSCESTKKVFEMQCREVRLAGKAVYQMWDLLQRVAVGMYELHTCASMTGTLRATLCSLVLLSWHLIALFIVGAANPDINICERLLSPLIANYPQVVSASTKIFDEVLLCFMFAYSYLRQWAHAANYAKRLLDESRWSKCVYTYTTAILINADKRTPRTTEAVEYLLRKVPALQIRIAGKSLPVEKFCILKSNRFFKTASLLLAHYEFSYFWNGFTIMAKNTKLLEPILEDIDATWRRLNKENVDADDKCLYLLLRGACLRLLRDNTGAEQCLNEIIENENDLRDHSYVAPYAVFELAQLRADEGSDDRAKQLLERARSYKGYPLETRLHFRIHNASEALGARKQAVRWLKMASAEHIQALNDAANRMRISAIQMTCTANSGHPTSSCSAAEILATLFFDEMRYDKDCPKDPSADRFVLSKGHACPILYAAWEEAGHLSHDQVQSLRKIDSDVEGHPTPRLDFIDVATGSLGQGLSCAAGMAYVGKYIDKASYRVYCLLGDGESAEGSVWEAAGFSSYYKLDNLVAIVDVNRLGQSQPTMLGHNTDAYAKRFEAFGFSAIVVDGNDVSQLLKAFHNARETKGKPTAIIAKTFKGKGIENIEDKENWHGKPVPLETIKAIEARIKDKTGKGKLVIKKPINDAPAVDLRVSSIKMEPPNYKKGDSVATRAAYGTALAKIGDACPRVIGLDGDTKNSTYSEKLLKKHPEQFIECFIAEQNLVGVAIGAGCRGRTIPFTSTFAAFFTRATDQLRMGAISFANLKCAGSHAGVSIGEDGPSQMALEDLAIFRAIPSSTVFYPSDGVSTERATELAANTPGIVFIRTGRPANPIIYDNNEDFQIGKGKVVRESDNDNILLIGAGVTLFECIKAADALAADGVHACIIDPFTIKPIDKELIVKHAKRVGGRILTVEDHYPAGGIGEAVSAAVADEAGVRVRSLCVTGVPRSGPPSALLDIQAERRENRRELQRGFLCSLAVPAIRTSSTDEFTAFPYHMVYLGGQMMRTLIPACHIQILSDHCSHEHLSRTPDVSKGYNVCGNGGHFRSGG

Organism: Toxocara canis (NCBI:txid6265)

pLDDT: mean 84.4, std 22.35, range [18.88, 98.94]

Solvent-accessible surface area (backbone atoms only — not comparable to full-atom values): 55386 Å² total; per-residue (Å²): 134,73,78,60,61,63,46,52,54,52,57,47,53,56,52,51,51,58,50,51,58,50,51,55,61,61,45,60,73,60,54,78,43,71,81,52,56,62,55,54,50,51,54,36,60,68,43,84,81,45,73,66,36,52,52,51,34,47,52,49,50,34,49,50,53,45,39,36,48,66,66,44,77,54,88,78,63,62,64,58,56,51,64,56,47,52,58,54,52,74,78,36,61,71,48,63,76,71,48,47,66,63,54,47,49,34,41,50,47,51,22,49,52,27,47,61,70,68,37,24,64,62,14,20,51,31,24,42,47,45,41,70,73,43,90,65,63,50,18,45,27,32,37,53,21,28,38,21,54,74,59,33,90,79,61,88,80,57,64,67,56,38,51,57,33,35,70,44,25,67,79,44,64,59,67,56,96,86,43,61,50,49,66,44,55,40,44,31,52,54,36,55,47,24,79,75,67,79,53,69,81,63,45,51,56,51,53,35,46,77,71,44,42,55,73,30,33,47,66,43,54,88,47,40,56,64,47,49,48,51,51,55,56,53,60,73,71,53,68,68,92,81,56,53,56,42,60,52,39,50,51,28,43,56,48,16,54,46,28,45,64,71,65,38,54,66,66,11,47,53,30,30,50,54,32,57,75,47,48,84,65,38,75,88,43,62,45,51,42,39,51,25,37,36,51,50,16,48,49,28,45,76,70,66,40,51,71,62,14,48,56,27,40,52,56,30,60,67,62,76,95,41,61,44,51,74,59,50,51,53,54,43,50,58,50,53,51,52,52,50,57,46,55,50,52,59,52,50,74,71,70,62,54,76,65,54,53,47,52,34,52,26,44,14,43,52,23,36,45,45,18,37,52,24,13,45,73,45,74,37,40,24,30,24,60,17,27,33,42,21,37,49,49,26,44,36,64,50,62,71,42,27,38,39,76,94,43,56,68,48,84,26,28,41,45,72,35,57,14,43,9,58,25,36,47,35,55,53,24,48,36,38,44,67,67,66,41,50,72,68,54,50,61,32,31,58,40,96,91,37,75,43,46,77,29,46,38,42,80,38,69,74,31,66,55,37,13,69,59,67,25,46,25,46,10,23,36,44,13,40,25,47,37,25,62,73,70,49,60,26,89,38,37,24,40,23,38,36,36,51,49,36,66,70,37,68,38,36,54,44,20,37,44,52,30,28,74,69,28,28,26,44,29,34,44,32,33,46,27,29,29,58,40,69,85,45,70,26,101,60,39,78,46,55,68,61,56,34,55,51,42,39,74,38,48,29,49,54,42,81,37,54,28,76,39,55,74,46,46,57,47,49,53,52,51,39,67,73,39,71,75,23,17,25,33,37,40,21,44,33,33,30,15,42,69,35,78,100,41,46,69,47,80,82,40,53,64,36,49,65,70,74,75,46,43,57,66,37,61,72,68,39,80,57,84,78,49,75,59,70,64,70,64,40,62,45,64,92,53,39,66,90,71,87,65,78,54,74,79,68,65,56,78,74,54,86,74,56,71,66,48,67,36,23,21,16,57,26,37,11,51,31,52,32,44,38,37,77,53,32,87,40,36,29,45,32,25,36,73,39,27,87,74,32,23,50,41,46,24,44,77,73,43,50,90,38,41,44,85,48,36,91,31,48,39,25,39,48,20,22,38,43,20,31,19,37,91,50,66,32,43,26,36,38,35,34,43,25,37,49,49,62,73,18,46,68,44,55,51,38,30,54,62,21,64,24,47,38,34,38,41,20,14,31,33,8,57,50,51,12,61,85,18,55,88,48,32,12,36,53,45,56,26,57,53,64,66,39,86,74,34,39,30,34,33,29,52,17,35,48,48,23,31,48,51,48,44,50,46,72,37,46,79,26,39,32,38,38,47,16,38,57,53,60,33,55,26,82,66,58,53,83,63,85,84,58,92,33,44,52,41,79,79,42,76,59,97,71,23,52,29,27,37,36,17,45,32,72,31,33,58,52,49,49,54,49,35,59,55,34,44,77,78,73,42,35,44,25,32,34,35,42,46,16,69,31,53,52,32,45,67,62,52,53,52,49,24,54,71,24,68,16,29,35,39,28,34,44,62,28,28,61,69,53,25,68,46,45,48,51,42,66,56,45,68,88,43,86,75,52,46,76,46,62,39,42,41,90,62,90,71,62,57,39,58,31,64,61,44,51,52,53,37,57,66,31,71,64,37,46,45,49,47,56,70,62,79,46,75,88,58,87,84,74,91,86,75,90,77,80,84,85,88,83,84,87,88,83,88,89,88,87,86,89,88,85,87,80,90,88,87,88,88,84,80,94,80,86,86,85,87,85,85,87,85,88,84,85,86,89,81,84,85,88,83,89,82,87,86,81,86,81,88,79,87,82,90,81,83,89,86,90,134

Secondary structure (DSSP, 8-state):
--THHHHHHHHHHHHHHHHHHHHHHHHHHHTTSTTHHHHHHHHHHH-TT-HHHHHHHHHHHHHHHHIIIII--S---HHHHHHHHHHHHHH-HHHHHH-HHHHHHHHHHHHHHHHHTT-HHHHHHHHHHHHHH-SS-HHHHHHHHHHHHTT-TTSPP-HHHHHHHHHHGGGG--EETTEE-HHHHHHHHHHHHHHHH---TTHHHHHHHHTTHHHHHTTSHHHHHHHHHHHHHHHTTS-GGG--HHHHHHHHHHHHHHHHHTT-HHHHHHHHHHHHHTTTS-SS-TTHHHHHHHHHHHHHHHTT-HHHHHHHHHHHHH--S-TTHHHHHHHHHHHHHHHHHHHHHHHHTTT--HHHHHHHHHHHHHHHHHHHHHHHHTT-S-HHHHHTTHHHHHHIIIII-B--SS-TT-TTSPEEEESSGGGHHHHHHHHHHTTSS-HHHHTTTT-TT-SS-SS--TTSTT-SS--SSSSTHHHHHHHHHHIIIIIS--S--EEEEEETTGGGSHHHHHHHHHHHHTT-TTEEEEEEE-SB-SSSB-TTTT-HHHHHHHHHHTT-EEEEEETT-HHHHHHHHHHHHH--SS-EEEEEE--TTTT-TTTTT-TT-TT----GGGHHHHHTT-S-TT-TT-S-PBPPPS-SPP-----S---PPPP-PPTT-EEEHHHHHHHHHHHHHHH-TTEEEEESS-HHHHSTHHHHTT-GGGEEE--S-HHHHHHHHHHHHGGGS-EEEEEEETTGGGGGHHHHHHHHHTT---EEEEESBSGGG-TT-TTT-BSSHHHHHHHSTT-EEE---SHHHHHHHHHHHHTS-S-EEEE--SSEEE--S-TT----TT--EEEE--TT--EEEEE-THHHHHHHHHHHHHHHTT--EEEEE-SEEES--HHHHHHHHHHTTSEEEEE-SS-STTSHHHHHHHHHTT-TT-EEEEE---S---SS-HHHHHHHHHTSHHHHHHHHHHT-TTS----S-------------------------------------------------------------------

Foldseek 3Di:
DDPVVVVVLVVVVVVLVVVLVVVVVVVVVVCVPVVPLVVVLVVLLVPLPDPSSLLNNLLSLLVVLCCVQQVVPDDDPVVVSVVSVPVSCVSCVVCLVSPVPSVLSNLVSQLLSCLLVLVLVSNLVSLVCCCVRHPPQVLLSLLLNLLSLVSPPPDDDPLVSSLVSLVCNVVSFDADPNDTDLSSVVSVLLSVVCVVQVDPQCVSLVVCVLVVSLVSCLSPVVSLVVVLVVLVVSVVPDPPVSDFLLNQLVSLLSNLSSCLSVVVLVSNVVSLVVCCVCQVRHDSNNLSNLSSLLSVLVSCVVVVVLVVSLVSLVVSLVDDDHRCSVSSVVVSVVSVVVSVVVVVVVVLVVQDDPVRQQLLLLLLLQLLLQLLLLCVLVQWAFSLQLSQCSSVLSLVQQPQWAADLVQLLQLQGAAEFALVQSNLSSVVSSNCLQPSDPSVLSSCECPPPHPNYSGDACVPVNGQFTRPDHLLRLLLQLLLLCCCVQPQVHPYAYEYEHELQSVVDPSNLLSLLQQLVSQSLSYEYEYSLQQDDQAGGHPCRQPLVVVQVSSVVSPAAEDEDASSRSSSSNVQSVVSNVDGSGHHYYSHHGHRNPQQPPPTNDGPNGTGRDDSVSSVSSVVSNPPPVSRNVRDRHHGDNRGDDDDLAQAPQDFDFDDDDFFDWAFLLLLLLVLLLRSCVRDVQEAEEEAVCCVQSVVVSNCVRPVSSYDYSHNNLLSSLSSQQSNCGSSSHQYEYEDALLCCVVNLVSLLSSLSNQGNYHYEHEAEFCLVFAVFQSRHAFCSLQSQPPNPQEWEFFAAASLLSSVLSSVSSNDGGYYYYYTYNTTGGDQDDSPDDDDGQDKDWSDDDLQAQAEEEEGHPVLVVVVVVQVVVVVVVHHYTYIYQRILVVGNLPVLLVVCVSNQQAYEYEYSHEPRSDSQVSSCVSCVVPPRHDYDYQYQDDGFTHHNSVVRSVVSCPPPVNVVCVCVGPCVPPDDPPPDDDDDDDDDDDDDDDDDDDDDDDDDDDDDDDDDDDDDDDDDDDDDDDDDDDDDDDDYDDDYDDDDDD

Radius of gyration: 40.21 Å; Cα contacts (8 Å, |Δi|>4): 1874; chains: 1; bounding box: 116×87×97 Å